Protein 4J4H (pdb70)

B-factor: mean 34.31, std 15.14, range [12.54, 104.78]

CATH classification: 3.40.50.12150 (+1 more: 3.40.50.720)

Structure (mmCIF, N/CA/C/O backbone):
data_4J4H
#
_entry.id   4J4H
#
_cell.length_a   87.250
_cell.length_b   260.980
_cell.length_c   48.600
_cell.angle_alpha   90.00
_cell.angle_beta   90.00
_cell.angle_gamma   90.00
#
_symmetry.space_group_name_H-M   'P 21 21 2'
#
loop_
_entity.id
_entity.type
_entity.pdbx_description
1 polymer PylD
2 non-polymer '1,4-DIHYDRONICOTINAMIDE ADENINE DINUCLEOTIDE'
3 non-polymer N~6~-[(2R)-3,4-dihydro-2H-pyrrol-2-ylcarbonyl]-L-lysine
4 non-polymer 'SODIUM ION'
5 non-polymer 'MAGNESIUM ION'
6 water water
#
loop_
_atom_site.group_PDB
_atom_site.id
_atom_site.type_symbol
_atom_site.label_atom_id
_atom_site.label_alt_id
_atom_site.label_comp_id
_atom_site.label_asym_id
_atom_site.label_entity_id
_atom_site.label_seq_id
_atom_site.pdbx_PDB_ins_code
_atom_site.Cartn_x
_atom_site.Cartn_y
_atom_site.Cartn_z
_atom_site.occupancy
_atom_site.B_iso_or_equiv
_atom_site.auth_seq_id
_atom_site.auth_comp_id
_atom_site.auth_asym_id
_atom_site.auth_atom_id
_atom_site.pdbx_PDB_model_num
ATOM 1 N N . MET A 1 1 ? -3.760 91.467 -11.249 1.00 40.72 1 MET A N 1
ATOM 2 C CA . MET A 1 1 ? -2.433 91.092 -10.688 1.00 41.30 1 MET A CA 1
ATOM 3 C C . MET A 1 1 ? -2.192 91.746 -9.327 1.00 40.30 1 MET A C 1
ATOM 4 O O . MET A 1 1 ? -2.364 92.958 -9.167 1.00 41.93 1 MET A O 1
ATOM 9 N N . ALA A 1 2 ? -1.797 90.928 -8.353 1.00 37.67 2 ALA A N 1
ATOM 10 C CA . ALA A 1 2 ? -1.483 91.402 -7.006 1.00 35.21 2 ALA A CA 1
ATOM 11 C C . ALA A 1 2 ? -0.297 90.621 -6.443 1.00 32.68 2 ALA A C 1
ATOM 12 O O . ALA A 1 2 ? -0.410 89.429 -6.138 1.00 36.86 2 ALA A O 1
ATOM 14 N N . LEU A 1 3 ? 0.839 91.299 -6.315 1.00 27.00 3 LEU A N 1
ATOM 15 C CA . LEU A 1 3 ? 2.085 90.646 -5.907 1.00 24.01 3 LEU A CA 1
ATOM 16 C C . LEU A 1 3 ? 2.437 90.906 -4.448 1.00 22.53 3 LEU A C 1
ATOM 17 O O . LEU A 1 3 ? 1.987 91.888 -3.852 1.00 21.20 3 LEU A O 1
ATOM 22 N N . LEU A 1 4 ? 3.251 90.016 -3.889 1.00 21.76 4 LEU A N 1
ATOM 23 C CA . LEU A 1 4 ? 3.773 90.163 -2.536 1.00 21.81 4 LEU A CA 1
ATOM 24 C C . LEU A 1 4 ? 4.587 91.437 -2.364 1.00 22.41 4 LEU A C 1
ATOM 25 O O . LEU A 1 4 ? 5.278 91.879 -3.285 1.00 21.66 4 LEU A O 1
ATOM 30 N N . THR A 1 5 ? 4.501 92.015 -1.173 1.00 23.01 5 THR A N 1
ATOM 31 C CA . THR A 1 5 ? 5.344 93.141 -0.795 1.00 24.20 5 THR A CA 1
ATOM 32 C C . THR A 1 5 ? 6.333 92.650 0.266 1.00 23.13 5 THR A C 1
ATOM 33 O O . THR A 1 5 ? 6.078 91.636 0.920 1.00 22.81 5 THR A O 1
ATOM 37 N N . PRO A 1 6 ? 7.472 93.348 0.428 1.00 22.96 6 PRO A N 1
ATOM 38 C CA . PRO A 1 6 ? 8.432 92.989 1.476 1.00 22.82 6 PRO A CA 1
ATOM 39 C C . PRO A 1 6 ? 7.817 92.918 2.876 1.00 23.72 6 PRO A C 1
ATOM 40 O O . PRO A 1 6 ? 8.216 92.065 3.671 1.00 24.43 6 PRO A O 1
ATOM 44 N N . ASP A 1 7 ? 6.851 93.792 3.158 1.00 25.25 7 ASP A N 1
ATOM 45 C CA . ASP A 1 7 ? 6.167 93.815 4.456 1.00 25.84 7 ASP A CA 1
ATOM 46 C C . ASP A 1 7 ? 5.339 92.559 4.719 1.00 23.72 7 ASP A C 1
ATOM 47 O O . ASP A 1 7 ? 5.200 92.145 5.867 1.00 23.89 7 ASP A O 1
ATOM 52 N N . ASP A 1 8 ? 4.799 91.957 3.659 1.00 22.12 8 ASP A N 1
ATOM 53 C CA . ASP A 1 8 ? 4.061 90.694 3.771 1.00 21.44 8 ASP A CA 1
ATOM 54 C C . ASP A 1 8 ? 4.927 89.576 4.331 1.00 20.28 8 ASP A C 1
ATOM 55 O O . ASP A 1 8 ? 4.419 88.653 4.964 1.00 21.18 8 ASP A O 1
ATOM 60 N N . LEU A 1 9 ? 6.233 89.677 4.100 1.00 19.74 9 LEU A N 1
ATOM 61 C CA . LEU A 1 9 ? 7.166 88.580 4.349 1.00 20.22 9 LEU A CA 1
ATOM 62 C C . LEU A 1 9 ? 8.037 88.741 5.596 1.00 21.74 9 LEU A C 1
ATOM 63 O O . LEU A 1 9 ? 8.965 87.956 5.810 1.00 23.70 9 LEU A O 1
ATOM 68 N N . ILE A 1 10 ? 7.737 89.745 6.418 1.00 22.60 10 ILE A N 1
ATOM 69 C CA . ILE A 1 10 ? 8.485 89.974 7.661 1.00 23.25 10 ILE A CA 1
ATOM 70 C C . ILE A 1 10 ? 8.283 88.800 8.621 1.00 21.76 10 ILE A C 1
ATOM 71 O O . ILE A 1 10 ? 7.163 88.299 8.765 1.00 20.79 10 ILE A O 1
ATOM 76 N N . ASN A 1 11 ? 9.379 88.372 9.255 1.00 21.84 11 ASN A N 1
ATOM 77 C CA . ASN A 1 11 ? 9.420 87.194 10.141 1.00 22.45 11 ASN A CA 1
ATOM 78 C C . ASN A 1 11 ? 8.684 85.993 9.559 1.00 20.99 11 ASN A C 1
ATOM 79 O O . ASN A 1 11 ? 7.747 85.458 10.161 1.00 20.48 11 ASN A O 1
ATOM 84 N N . ILE A 1 12 ? 9.129 85.580 8.379 1.00 20.08 12 ILE A N 1
ATOM 85 C CA . ILE A 1 12 ? 8.523 84.464 7.668 1.00 19.70 12 ILE A CA 1
ATOM 86 C C . ILE A 1 12 ? 8.525 83.165 8.487 1.00 19.24 12 ILE A C 1
ATOM 87 O O . ILE A 1 12 ? 7.568 82.393 8.425 1.00 19.12 12 ILE A O 1
ATOM 92 N N . ASN A 1 13 ? 9.579 82.945 9.273 1.00 19.24 13 ASN A N 1
ATOM 93 C CA . ASN A 1 13 ? 9.664 81.748 10.111 1.00 18.66 13 ASN A CA 1
ATOM 94 C C . ASN A 1 13 ? 8.547 81.675 11.147 1.00 17.29 13 ASN A C 1
ATOM 95 O O . ASN A 1 13 ? 7.951 80.615 11.343 1.00 16.96 13 ASN A O 1
ATOM 100 N N . MET A 1 14 ? 8.257 82.800 11.797 1.00 16.94 14 MET A N 1
ATOM 101 C CA . MET A 1 14 ? 7.148 82.850 12.746 1.00 17.89 14 MET A CA 1
ATOM 102 C C . MET A 1 14 ? 5.809 82.687 12.024 1.00 17.23 14 MET A C 1
ATOM 103 O O . MET A 1 14 ? 4.938 81.967 12.503 1.00 16.82 14 MET A O 1
ATOM 108 N N . GLN A 1 15 ? 5.657 83.325 10.863 1.00 16.11 15 GLN A N 1
ATOM 109 C CA . GLN A 1 15 ? 4.422 83.186 10.087 1.00 16.73 15 GLN A CA 1
ATOM 110 C C . GLN A 1 15 ? 4.172 81.719 9.731 1.00 16.71 15 GLN A C 1
ATOM 111 O O . GLN A 1 15 ? 3.054 81.226 9.856 1.00 17.93 15 GLN A O 1
ATOM 117 N N . LEU A 1 16 ? 5.230 81.027 9.325 1.00 17.24 16 LEU A N 1
ATOM 118 C CA . LEU A 1 16 ? 5.132 79.616 8.948 1.00 18.37 16 LEU A CA 1
ATOM 119 C C . LEU A 1 16 ? 4.831 78.716 10.150 1.00 17.72 16 LEU A C 1
ATOM 120 O O . LEU A 1 16 ? 4.000 77.804 10.061 1.00 17.56 16 LEU A O 1
ATOM 125 N N . GLN A 1 17 ? 5.507 78.976 11.268 1.00 16.96 17 GLN A N 1
ATOM 126 C CA . GLN A 1 17 ? 5.265 78.246 12.511 1.00 16.89 17 GLN A CA 1
ATOM 127 C C . GLN A 1 17 ? 3.801 78.359 12.947 1.00 17.08 17 GLN A C 1
ATOM 128 O O . GLN A 1 17 ? 3.164 77.357 13.283 1.00 18.17 17 GLN A O 1
ATOM 134 N N . LYS A 1 18 ? 3.280 79.584 12.942 1.00 17.79 18 LYS A N 1
ATOM 135 C CA . LYS A 1 18 ? 1.894 79.843 13.316 1.00 19.20 18 LYS A CA 1
ATOM 136 C C . LYS A 1 18 ? 0.917 79.153 12.363 1.00 18.21 18 LYS A C 1
ATOM 137 O O . LYS A 1 18 ? -0.082 78.587 12.804 1.00 18.08 18 LYS A O 1
ATOM 143 N N . ALA A 1 19 ? 1.219 79.193 11.066 1.00 17.73 19 ALA A N 1
ATOM 144 C CA . ALA A 1 19 ? 0.369 78.558 10.058 1.00 17.71 19 ALA A CA 1
ATOM 145 C C . ALA A 1 19 ? 0.341 77.050 10.266 1.00 17.77 19 ALA A C 1
ATOM 146 O O . ALA A 1 19 ? -0.719 76.425 10.195 1.00 18.37 19 ALA A O 1
ATOM 148 N N . ASP A 1 20 ? 1.509 76.475 10.539 1.00 17.91 20 ASP A N 1
ATOM 149 C CA . ASP A 1 20 ? 1.617 75.038 10.766 1.00 18.48 20 ASP A CA 1
ATOM 150 C C . ASP A 1 20 ? 0.818 74.612 12.003 1.00 18.32 20 ASP A C 1
ATOM 151 O O . ASP A 1 20 ? 0.111 73.605 11.965 1.00 18.32 20 ASP A O 1
ATOM 156 N N . SER A 1 21 ? 0.919 75.386 13.086 1.00 18.60 21 SER A N 1
ATOM 157 C CA . SER A 1 21 ? 0.128 75.132 14.299 1.00 19.38 21 SER A CA 1
ATOM 158 C C . SER A 1 21 ? -1.374 75.178 14.026 1.00 18.74 21 SER A C 1
ATOM 159 O O . SER A 1 21 ? -2.133 74.364 14.548 1.00 19.55 21 SER A O 1
ATOM 162 N N . ALA A 1 22 ? -1.792 76.143 13.213 1.00 18.49 22 ALA A N 1
ATOM 163 C CA . ALA A 1 22 ? -3.197 76.293 12.852 1.00 18.40 22 ALA A CA 1
ATOM 164 C C . ALA A 1 22 ? -3.679 75.110 12.007 1.00 18.57 22 ALA A C 1
ATOM 165 O O . ALA A 1 22 ? -4.763 74.576 12.251 1.00 18.60 22 ALA A O 1
ATOM 167 N N . VAL A 1 23 ? -2.860 74.697 11.036 1.00 18.05 23 VAL A N 1
ATOM 168 C CA . VAL A 1 23 ? -3.186 73.574 10.150 1.00 17.89 23 VAL A CA 1
ATOM 169 C C . VAL A 1 23 ? -3.328 72.290 10.978 1.00 18.36 23 VAL A C 1
ATOM 170 O O . VAL A 1 23 ? -4.242 71.497 10.758 1.00 18.63 23 VAL A O 1
ATOM 174 N N . GLN A 1 24 ? -2.433 72.118 11.947 1.00 19.45 24 GLN A N 1
ATOM 175 C CA . GLN A 1 24 ? -2.470 70.966 12.846 1.00 21.45 24 GLN A CA 1
ATOM 176 C C . GLN A 1 24 ? -3.723 70.960 13.729 1.00 21.76 24 GLN A C 1
ATOM 177 O O . GLN A 1 24 ? -4.352 69.915 13.904 1.00 21.45 24 GLN A O 1
ATOM 183 N N . GLU A 1 25 ? -4.084 72.123 14.270 1.00 22.72 25 GLU A N 1
ATOM 184 C CA . GLU A 1 25 ? -5.305 72.258 15.072 1.00 25.59 25 GLU A CA 1
ATOM 185 C C . GLU A 1 25 ? -6.559 71.897 14.262 1.00 24.84 25 GLU A C 1
ATOM 186 O O . GLU A 1 25 ? -7.424 71.152 14.733 1.00 23.59 25 GLU A O 1
ATOM 192 N N . VAL A 1 26 ? -6.632 72.417 13.040 1.00 22.95 26 VAL A N 1
ATOM 193 C CA . VAL A 1 26 ? -7.797 72.244 12.167 1.00 22.78 26 VAL A CA 1
ATOM 194 C C . VAL A 1 26 ? -7.917 70.831 11.586 1.00 22.12 26 VAL A C 1
ATOM 195 O O . VAL A 1 26 ? -9.008 70.257 11.563 1.00 22.48 26 VAL A O 1
ATOM 199 N N . THR A 1 27 ? -6.798 70.274 11.124 1.00 20.87 27 THR A N 1
ATOM 200 C CA . THR A 1 27 ? -6.830 69.041 10.331 1.00 19.81 27 THR A CA 1
ATOM 201 C C . THR A 1 27 ? -6.310 67.793 11.048 1.00 20.30 27 THR A C 1
ATOM 202 O O . THR A 1 27 ? -6.601 66.671 10.631 1.00 20.95 27 THR A O 1
ATOM 206 N N . GLY A 1 28 ? -5.529 67.988 12.108 1.00 21.21 28 GLY A N 1
ATOM 207 C CA . GLY A 1 28 ? -4.849 66.882 12.776 1.00 21.62 28 GLY A CA 1
ATOM 208 C C . GLY A 1 28 ? -3.515 66.528 12.136 1.00 21.88 28 GLY A C 1
ATOM 209 O O . GLY A 1 28 ? -2.824 65.624 12.602 1.00 22.99 28 GLY A O 1
ATOM 210 N N . LEU A 1 29 ? -3.157 67.239 11.067 1.00 20.84 29 LEU A N 1
ATOM 211 C CA . LEU A 1 29 ? -1.894 67.021 10.360 1.00 21.00 29 LEU A CA 1
ATOM 212 C C . LEU A 1 29 ? -1.105 68.321 10.257 1.00 20.55 29 LEU A C 1
ATOM 213 O O . LEU A 1 29 ? -1.696 69.400 10.208 1.00 21.18 29 LEU A O 1
ATOM 218 N N . ASP A 1 30 ? 0.222 68.227 10.219 1.00 19.94 30 ASP A N 1
ATOM 219 C CA . ASP A 1 30 ? 1.035 69.403 9.903 1.00 20.61 30 ASP A CA 1
ATOM 220 C C . ASP A 1 30 ? 1.087 69.598 8.382 1.00 19.39 30 ASP A C 1
ATOM 221 O O . ASP A 1 30 ? 0.550 68.773 7.636 1.00 18.52 30 ASP A O 1
ATOM 226 N N . ILE A 1 31 ? 1.716 70.680 7.927 1.00 18.13 31 ILE A N 1
ATOM 227 C CA . ILE A 1 31 ? 1.811 70.967 6.492 1.00 17.39 31 ILE A CA 1
ATOM 228 C C . ILE A 1 31 ? 2.466 69.810 5.720 1.00 17.64 31 ILE A C 1
ATOM 229 O O . ILE A 1 31 ? 2.029 69.479 4.614 1.00 17.32 31 ILE A O 1
ATOM 234 N N . LYS A 1 32 ? 3.495 69.198 6.310 1.00 18.67 32 LYS A N 1
ATOM 235 C CA . LYS A 1 32 ? 4.146 68.016 5.728 1.00 18.90 32 LYS A CA 1
ATOM 236 C C . LYS A 1 32 ? 3.159 66.866 5.547 1.00 18.39 32 LYS A C 1
ATOM 237 O O . LYS A 1 32 ? 3.174 66.191 4.519 1.00 18.44 32 LYS A O 1
ATOM 243 N N . GLY A 1 33 ? 2.315 66.650 6.557 1.00 18.17 33 GLY A N 1
ATOM 244 C CA . GLY A 1 33 ? 1.273 65.622 6.513 1.00 17.19 33 GLY A CA 1
ATOM 245 C C . GLY A 1 33 ? 0.216 65.879 5.454 1.00 16.55 33 GLY A C 1
ATOM 246 O O . GLY A 1 33 ? -0.255 64.943 4.800 1.00 16.70 33 GLY A O 1
ATOM 247 N N . ILE A 1 34 ? -0.150 67.149 5.281 1.00 16.00 34 ILE A N 1
ATOM 248 C CA . ILE A 1 34 ? -1.100 67.566 4.241 1.00 16.26 34 ILE A CA 1
ATOM 249 C C . ILE A 1 34 ? -0.513 67.293 2.858 1.00 16.25 34 ILE A C 1
ATOM 250 O O . ILE A 1 34 ? -1.198 66.773 1.972 1.00 16.36 34 ILE A O 1
ATOM 255 N N . CYS A 1 35 ? 0.757 67.642 2.683 1.00 16.26 35 CYS A N 1
ATOM 256 C CA . CYS A 1 35 ? 1.436 67.428 1.406 1.00 16.79 35 CYS A CA 1
ATOM 257 C C . CYS A 1 35 ? 1.568 65.943 1.104 1.00 17.76 35 CYS A C 1
ATOM 258 O O . CYS A 1 35 ? 1.454 65.527 -0.050 1.00 19.81 35 CYS A O 1
ATOM 261 N N . LYS A 1 36 ? 1.805 65.161 2.154 1.00 18.18 36 LYS A N 1
ATOM 262 C CA . LYS A 1 36 ? 1.849 63.702 2.072 1.00 19.55 36 LYS A CA 1
ATOM 263 C C . LYS A 1 36 ? 0.516 63.097 1.617 1.00 19.77 36 LYS A C 1
ATOM 264 O O . LYS A 1 36 ? 0.493 62.168 0.803 1.00 20.00 36 LYS A O 1
ATOM 270 N N . ALA A 1 37 ? -0.587 63.618 2.149 1.00 19.76 37 ALA A N 1
ATOM 271 C CA . ALA A 1 37 ? -1.924 63.174 1.753 1.00 20.65 37 ALA A CA 1
ATOM 272 C C . ALA A 1 37 ? -2.251 63.568 0.309 1.00 20.29 37 ALA A C 1
ATOM 273 O O . ALA A 1 37 ? -2.907 62.816 -0.410 1.00 21.49 37 ALA A O 1
ATOM 275 N N . LEU A 1 38 ? -1.774 64.736 -0.115 1.00 19.49 38 LEU A N 1
ATOM 276 C CA . LEU A 1 38 ? -2.003 65.219 -1.479 1.00 18.37 38 LEU A CA 1
ATOM 277 C C . LEU A 1 38 ? -1.155 64.511 -2.530 1.00 18.56 38 LEU A C 1
ATOM 278 O O . LEU A 1 38 ? -1.653 64.187 -3.611 1.00 19.17 38 LEU A O 1
ATOM 283 N N . TYR A 1 39 ? 0.120 64.274 -2.215 1.00 18.08 39 TYR A N 1
ATOM 284 C CA . TYR A 1 39 ? 1.091 63.846 -3.224 1.00 18.02 39 TYR A CA 1
ATOM 285 C C . TYR A 1 39 ? 1.788 62.523 -2.928 1.00 18.19 39 TYR A C 1
ATOM 286 O O . TYR A 1 39 ? 2.396 61.934 -3.820 1.00 19.47 39 TYR A O 1
ATOM 295 N N . GLY A 1 40 ? 1.711 62.069 -1.680 1.00 17.80 40 GLY A N 1
ATOM 296 C CA . GLY A 1 40 ? 2.346 60.819 -1.272 1.00 18.20 40 GLY A CA 1
ATOM 297 C C . GLY A 1 40 ? 3.841 60.954 -1.045 1.00 18.51 40 GLY A C 1
ATOM 298 O O . GLY A 1 40 ? 4.537 59.955 -0.869 1.00 20.40 40 GLY A O 1
ATOM 299 N N . THR A 1 41 ? 4.334 62.191 -1.031 1.00 17.56 41 THR A N 1
ATOM 300 C CA . THR A 1 41 ? 5.769 62.447 -0.995 1.00 17.63 41 THR A CA 1
ATOM 301 C C . THR A 1 41 ? 6.252 63.003 0.343 1.00 18.05 41 THR A C 1
ATOM 302 O O . THR A 1 41 ? 5.464 63.509 1.151 1.00 17.69 41 THR A O 1
ATOM 306 N N . PHE A 1 42 ? 7.560 62.889 0.548 1.00 19.04 42 PHE A N 1
ATOM 307 C CA . PHE A 1 42 ? 8.254 63.427 1.711 1.00 20.76 42 PHE A CA 1
ATOM 308 C C . PHE A 1 42 ? 9.621 63.926 1.253 1.00 20.62 42 PHE A C 1
ATOM 309 O O . PHE A 1 42 ? 10.156 63.437 0.257 1.00 20.01 42 PHE A O 1
ATOM 317 N N . SER A 1 43 ? 10.185 64.901 1.962 1.00 20.42 43 SER A N 1
ATOM 318 C CA . SER A 1 43 ? 11.486 65.457 1.575 1.00 21.56 43 SER A CA 1
ATOM 319 C C . SER A 1 43 ? 12.650 64.545 1.973 1.00 22.17 43 SER A C 1
ATOM 320 O O . SER A 1 43 ? 12.582 63.837 2.979 1.00 23.20 43 SER A O 1
ATOM 323 N N . SER A 1 44 ? 13.704 64.554 1.159 1.00 22.08 44 SER A N 1
ATOM 324 C CA . SER A 1 44 ? 14.935 63.818 1.457 1.00 22.05 44 SER A CA 1
ATOM 325 C C . SER A 1 44 ? 16.166 64.680 1.182 1.00 20.75 44 SER A C 1
ATOM 326 O O . SER A 1 44 ? 17.116 64.234 0.531 1.00 22.22 44 SER A O 1
ATOM 329 N N . SER A 1 45 ? 16.136 65.918 1.677 1.00 20.15 45 SER A N 1
ATOM 330 C CA . SER A 1 45 ? 17.234 66.880 1.506 1.00 20.26 45 SER A CA 1
ATOM 331 C C . SER A 1 45 ? 17.593 67.157 0.041 1.00 18.60 45 SER A C 1
ATOM 332 O O . SER A 1 45 ? 18.762 67.396 -0.283 1.00 18.16 45 SER A O 1
ATOM 335 N N . GLU A 1 46 ? 16.593 67.122 -0.840 1.00 17.86 46 GLU A N 1
ATOM 336 C CA . GLU A 1 46 ? 16.807 67.446 -2.252 1.00 17.92 46 GLU A CA 1
ATOM 337 C C . GLU A 1 46 ? 17.362 68.858 -2.366 1.00 17.79 46 GLU A C 1
ATOM 338 O O . GLU A 1 46 ? 16.968 69.749 -1.609 1.00 18.68 46 GLU A O 1
ATOM 344 N N . LYS A 1 47 ? 18.280 69.051 -3.305 1.00 17.71 47 LYS A N 1
ATOM 345 C CA . LYS A 1 47 ? 18.937 70.342 -3.464 1.00 18.41 47 LYS A CA 1
ATOM 346 C C . LYS A 1 47 ? 18.058 71.294 -4.266 1.00 18.30 47 LYS A C 1
ATOM 347 O O . LYS A 1 47 ? 17.658 70.986 -5.391 1.00 19.57 47 LYS A O 1
ATOM 353 N N . VAL A 1 48 ? 17.755 72.447 -3.672 1.00 17.31 48 VAL A N 1
ATOM 354 C CA . VAL A 1 48 ? 16.846 73.417 -4.279 1.00 15.97 48 VAL A CA 1
ATOM 355 C C . VAL A 1 48 ? 17.575 74.725 -4.563 1.00 15.99 48 VAL A C 1
ATOM 356 O O . VAL A 1 48 ? 18.059 75.383 -3.646 1.00 16.69 48 VAL A O 1
ATOM 360 N N . GLY A 1 49 ? 17.662 75.083 -5.842 1.00 15.89 49 GLY A N 1
ATOM 361 C CA . GLY A 1 49 ? 18.278 76.345 -6.248 1.00 15.25 49 GLY A CA 1
ATOM 362 C C . GLY A 1 49 ? 17.225 77.420 -6.427 1.00 15.85 49 GLY A C 1
ATOM 363 O O . GLY A 1 49 ? 16.296 77.271 -7.232 1.00 16.49 49 GLY A O 1
ATOM 364 N N . ILE A 1 50 ? 17.374 78.504 -5.671 1.00 15.56 50 ILE A N 1
ATOM 365 C CA . ILE A 1 50 ? 16.434 79.618 -5.704 1.00 14.50 50 ILE A CA 1
ATOM 366 C C . ILE A 1 50 ? 17.085 80.742 -6.496 1.00 14.10 50 ILE A C 1
ATOM 367 O O . ILE A 1 50 ? 18.152 81.227 -6.121 1.00 13.82 50 ILE A O 1
ATOM 372 N N . VAL A 1 51 ? 16.445 81.127 -7.598 1.00 14.03 51 VAL A N 1
ATOM 373 C CA . VAL A 1 51 ? 17.003 82.103 -8.538 1.00 13.75 51 VAL A CA 1
ATOM 374 C C . VAL A 1 51 ? 16.213 83.414 -8.498 1.00 14.02 51 VAL A C 1
ATOM 375 O O . VAL A 1 51 ? 15.044 83.445 -8.898 1.00 13.56 51 VAL A O 1
ATOM 379 N N . PRO A 1 52 ? 16.848 84.505 -8.024 1.00 14.79 52 PRO A N 1
ATOM 380 C CA . PRO A 1 52 ? 16.162 85.796 -8.054 1.00 15.22 52 PRO A CA 1
ATOM 381 C C . PRO A 1 52 ? 15.938 86.240 -9.498 1.00 15.49 52 PRO A C 1
ATOM 382 O O . PRO A 1 52 ? 16.764 85.948 -10.371 1.00 15.16 52 PRO A O 1
ATOM 386 N N . VAL A 1 53 ? 14.821 86.919 -9.745 1.00 15.72 53 VAL A N 1
ATOM 387 C CA . VAL A 1 53 ? 14.435 87.312 -11.102 1.00 16.86 53 VAL A CA 1
ATOM 388 C C . VAL A 1 53 ? 14.090 88.809 -11.152 1.00 17.92 53 VAL A C 1
ATOM 389 O O . VAL A 1 53 ? 13.253 89.288 -10.382 1.00 18.50 53 VAL A O 1
ATOM 393 N N . THR A 1 54 ? 14.744 89.532 -12.060 1.00 18.29 54 THR A N 1
ATOM 394 C CA . THR A 1 54 ? 14.596 90.988 -12.160 1.00 19.85 54 THR A CA 1
ATOM 395 C C . THR A 1 54 ? 13.506 91.413 -13.153 1.00 21.30 54 THR A C 1
ATOM 396 O O . THR A 1 54 ? 13.289 92.607 -13.373 1.00 22.59 54 THR A O 1
ATOM 400 N N . SER A 1 55 ? 12.832 90.429 -13.742 1.00 20.93 55 SER A N 1
ATOM 401 C CA . SER A 1 55 ? 11.774 90.653 -14.734 1.00 23.37 55 SER A CA 1
ATOM 402 C C . SER A 1 55 ? 10.605 91.486 -14.196 1.00 23.11 55 SER A C 1
ATOM 403 O O . SER A 1 55 ? 10.261 91.396 -13.022 1.00 22.27 55 SER A O 1
ATOM 406 N N . GLY A 1 56 ? 10.005 92.299 -15.065 1.00 24.16 56 GLY A N 1
ATOM 407 C CA . GLY A 1 56 ? 8.807 93.065 -14.717 1.00 24.43 56 GLY A CA 1
ATOM 408 C C . GLY A 1 56 ? 9.030 94.053 -13.587 1.00 25.06 56 GLY A C 1
ATOM 409 O O . GLY A 1 56 ? 9.902 94.915 -13.670 1.00 26.03 56 GLY A O 1
ATOM 410 N N . ASN A 1 57 ? 8.247 93.911 -12.521 1.00 25.12 57 ASN A N 1
ATOM 411 C CA . ASN A 1 57 ? 8.379 94.765 -11.343 1.00 27.44 57 ASN A CA 1
ATOM 412 C C . ASN A 1 57 ? 9.699 94.532 -10.596 1.00 26.85 57 ASN A C 1
ATOM 413 O O . ASN A 1 57 ? 10.094 95.333 -9.744 1.00 28.74 57 ASN A O 1
ATOM 418 N N . GLY A 1 58 ? 10.370 93.429 -10.925 1.00 24.04 58 GLY A N 1
ATOM 419 C CA . GLY A 1 58 ? 11.721 93.163 -10.439 1.00 22.83 58 GLY A CA 1
ATOM 420 C C . GLY A 1 58 ? 11.789 92.363 -9.154 1.00 20.39 58 GLY A C 1
ATOM 421 O O . GLY A 1 58 ? 10.794 91.788 -8.709 1.00 18.52 58 GLY A O 1
ATOM 422 N N . ILE A 1 59 ? 12.981 92.325 -8.567 1.00 20.47 59 ILE A N 1
ATOM 423 C CA . ILE A 1 59 ? 13.219 91.600 -7.319 1.00 20.34 59 ILE A CA 1
ATOM 424 C C . ILE A 1 59 ? 12.379 92.206 -6.194 1.00 20.29 59 ILE A C 1
ATOM 425 O O . ILE A 1 59 ? 12.337 93.429 -6.027 1.00 20.74 59 ILE A O 1
ATOM 430 N N . ILE A 1 60 ? 11.691 91.340 -5.455 1.00 18.85 60 ILE A N 1
ATOM 431 C CA . ILE A 1 60 ? 10.893 91.755 -4.310 1.00 19.10 60 ILE A CA 1
ATOM 432 C C . ILE A 1 60 ? 11.713 91.537 -3.045 1.00 19.34 60 ILE A C 1
ATOM 433 O O . ILE A 1 60 ? 12.198 90.434 -2.800 1.00 19.18 60 ILE A O 1
ATOM 438 N N . GLY A 1 61 ? 11.885 92.597 -2.257 1.00 19.62 61 GLY A N 1
ATOM 439 C CA . GLY A 1 61 ? 12.571 92.489 -0.969 1.00 19.61 61 GLY A CA 1
ATOM 440 C C . GLY A 1 61 ? 12.001 91.355 -0.134 1.00 19.67 61 GLY A C 1
ATOM 441 O O . GLY A 1 61 ? 10.785 91.162 -0.087 1.00 19.57 61 GLY A O 1
ATOM 442 N N . ASN A 1 62 ? 12.886 90.592 0.505 1.00 20.42 62 ASN A N 1
ATOM 443 C CA . ASN A 1 62 ? 12.508 89.444 1.348 1.00 19.68 62 ASN A CA 1
ATOM 444 C C . ASN A 1 62 ? 12.061 88.175 0.608 1.00 18.72 62 ASN A C 1
ATOM 445 O O . ASN A 1 62 ? 11.921 87.129 1.240 1.00 17.87 62 ASN A O 1
ATOM 450 N N . PHE A 1 63 ? 11.843 88.252 -0.709 1.00 17.67 63 PHE A N 1
ATOM 451 C CA . PHE A 1 63 ? 11.285 87.109 -1.451 1.00 16.78 63 PHE A CA 1
ATOM 452 C C . PHE A 1 63 ? 12.203 85.882 -1.461 1.00 15.92 63 PHE A C 1
ATOM 453 O O . PHE A 1 63 ? 11.818 84.830 -0.956 1.00 16.24 63 PHE A O 1
ATOM 461 N N . SER A 1 64 ? 13.405 86.015 -2.017 1.00 15.55 64 SER A N 1
ATOM 462 C CA . SER A 1 64 ? 14.341 84.883 -2.068 1.00 16.14 64 SER A CA 1
ATOM 463 C C . SER A 1 64 ? 14.763 84.416 -0.673 1.00 16.25 64 SER A C 1
ATOM 464 O O . SER A 1 64 ? 14.910 83.217 -0.440 1.00 16.67 64 SER A O 1
ATOM 467 N N . ALA A 1 65 ? 14.959 85.363 0.244 1.00 16.02 65 ALA A N 1
ATOM 468 C CA . ALA A 1 65 ? 15.295 85.030 1.632 1.00 16.15 65 ALA A CA 1
ATOM 469 C C . ALA A 1 65 ? 14.172 84.228 2.305 1.00 15.83 65 ALA A C 1
ATOM 470 O O . ALA A 1 65 ? 14.436 83.303 3.070 1.00 16.22 65 ALA A O 1
ATOM 472 N N . SER A 1 66 ? 12.923 84.579 2.006 1.00 16.05 66 SER A N 1
ATOM 473 C CA . SER A 1 66 ? 11.779 83.839 2.529 1.00 15.85 66 SER A CA 1
ATOM 474 C C . SER A 1 66 ? 11.725 82.435 1.942 1.00 15.41 66 SER A C 1
ATOM 475 O O . SER A 1 66 ? 11.502 81.476 2.674 1.00 14.90 66 SER A O 1
ATOM 478 N N . LEU A 1 67 ? 11.944 82.315 0.629 1.00 15.21 67 LEU A N 1
ATOM 479 C CA . LEU A 1 67 ? 11.994 80.995 -0.011 1.00 14.11 67 LEU A CA 1
ATOM 480 C C . LEU A 1 67 ? 13.122 80.143 0.569 1.00 14.08 67 LEU A C 1
ATOM 481 O O . LEU A 1 67 ? 12.971 78.932 0.741 1.00 14.86 67 LEU A O 1
ATOM 486 N N . HIS A 1 68 ? 14.245 80.794 0.867 1.00 14.33 68 HIS A N 1
ATOM 487 C CA . HIS A 1 68 ? 15.394 80.149 1.493 1.00 14.72 68 HIS A CA 1
ATOM 488 C C . HIS A 1 68 ? 14.969 79.538 2.833 1.00 14.90 68 HIS A C 1
ATOM 489 O O . HIS A 1 68 ? 15.238 78.363 3.100 1.00 15.13 68 HIS A O 1
ATOM 496 N N . ALA A 1 69 ? 14.283 80.335 3.653 1.00 15.23 69 ALA A N 1
ATOM 497 C CA . ALA A 1 69 ? 13.785 79.891 4.958 1.00 16.01 69 ALA A CA 1
ATOM 498 C C . ALA A 1 69 ? 12.728 78.788 4.846 1.00 15.74 69 ALA A C 1
ATOM 499 O O . ALA A 1 69 ? 12.787 77.795 5.578 1.00 16.05 69 ALA A O 1
ATOM 501 N N . ILE A 1 70 ? 11.776 78.964 3.925 1.00 15.84 70 ILE A N 1
ATOM 502 C CA . ILE A 1 70 ? 10.669 78.013 3.732 1.00 15.47 70 ILE A CA 1
ATOM 503 C C . ILE A 1 70 ? 11.196 76.631 3.341 1.00 15.12 70 ILE A C 1
ATOM 504 O O . ILE A 1 70 ? 10.794 75.619 3.918 1.00 14.77 70 ILE A O 1
ATOM 509 N N . THR A 1 71 ? 12.105 76.600 2.370 1.00 15.52 71 THR A N 1
ATOM 510 C CA . THR A 1 71 ? 12.679 75.340 1.895 1.00 15.75 71 THR A CA 1
ATOM 511 C C . THR A 1 71 ? 13.490 74.622 2.984 1.00 15.85 71 THR A C 1
ATOM 512 O O . THR A 1 71 ? 13.397 73.398 3.117 1.00 16.08 71 THR A O 1
ATOM 516 N N . GLN A 1 72 ? 14.263 75.378 3.769 1.00 16.15 72 GLN A N 1
ATOM 517 C 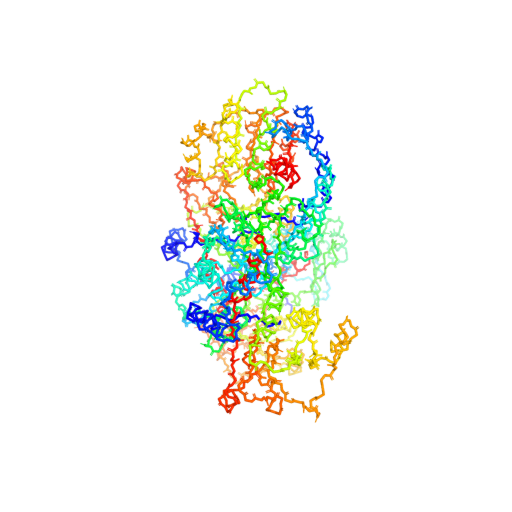CA . GLN A 1 72 ? 15.017 74.801 4.890 1.00 16.85 72 GLN A CA 1
ATOM 518 C C . GLN A 1 72 ? 14.060 74.215 5.928 1.00 16.44 72 GLN A C 1
ATOM 519 O O . GLN A 1 72 ? 14.299 73.127 6.451 1.00 17.43 72 GLN A O 1
ATOM 525 N N . TYR A 1 73 ? 12.972 74.937 6.203 1.00 16.00 73 TYR A N 1
ATOM 526 C CA . TYR A 1 73 ? 11.930 74.496 7.143 1.00 16.93 73 TYR A CA 1
ATOM 527 C C . TYR A 1 73 ? 11.385 73.110 6.798 1.00 17.34 73 TYR A C 1
ATOM 528 O O . TYR A 1 73 ? 11.181 72.288 7.690 1.00 18.38 73 TYR A O 1
ATOM 537 N N . PHE A 1 74 ? 11.167 72.851 5.507 1.00 17.16 74 PHE A N 1
ATOM 538 C CA . PHE A 1 74 ? 10.615 71.563 5.068 1.00 17.33 74 PHE A CA 1
ATOM 539 C C . PHE A 1 74 ? 11.654 70.472 4.787 1.00 18.38 74 PHE A C 1
ATOM 540 O O . PHE A 1 74 ? 11.314 69.383 4.313 1.00 19.60 74 PHE A O 1
ATOM 548 N N . GLY A 1 75 ? 12.913 70.766 5.102 1.00 18.41 75 GLY A N 1
ATOM 549 C CA . GLY A 1 75 ? 13.984 69.779 5.052 1.00 19.57 75 GLY A CA 1
ATOM 550 C C . GLY A 1 75 ? 14.778 69.725 3.758 1.00 20.18 75 GLY A C 1
ATOM 551 O O . GLY A 1 75 ? 15.504 68.764 3.527 1.00 20.79 75 GLY A O 1
ATOM 552 N N . PHE A 1 76 ? 14.648 70.749 2.917 1.00 19.07 76 PHE A N 1
ATOM 553 C CA . PHE A 1 76 ? 15.381 70.794 1.651 1.00 18.60 76 PHE A CA 1
ATOM 554 C C . PHE A 1 76 ? 16.750 71.445 1.809 1.00 19.33 76 PHE A C 1
ATOM 555 O O . PHE A 1 76 ? 16.941 72.310 2.667 1.00 19.16 76 PHE A O 1
ATOM 563 N N . ASP A 1 77 ? 17.696 71.014 0.977 1.00 18.93 77 ASP A N 1
ATOM 564 C CA . ASP A 1 77 ? 19.040 71.579 0.953 1.00 20.36 77 ASP A CA 1
ATOM 565 C C . ASP A 1 77 ? 19.031 72.729 -0.053 1.00 20.98 77 ASP A C 1
ATOM 566 O O . ASP A 1 77 ? 19.446 72.583 -1.205 1.00 21.63 77 ASP A O 1
ATOM 571 N N . SER A 1 78 ? 18.527 73.876 0.385 1.00 19.19 78 SER A N 1
ATOM 572 C CA . SER A 1 78 ? 18.321 74.989 -0.533 1.00 18.08 78 SER A CA 1
ATOM 573 C C . SER A 1 78 ? 19.442 76.013 -0.485 1.00 17.57 78 SER A C 1
ATOM 574 O O . SER A 1 78 ? 20.188 76.093 0.496 1.00 18.64 78 SER A O 1
ATOM 577 N N . PHE A 1 79 ? 19.546 76.785 -1.562 1.00 16.03 79 PHE A N 1
ATOM 578 C CA . PHE A 1 79 ? 20.486 77.900 -1.652 1.00 16.15 79 PHE A CA 1
ATOM 579 C C . PHE A 1 79 ? 19.931 78.948 -2.609 1.00 16.15 79 PHE A C 1
ATOM 580 O O . PHE A 1 79 ? 19.110 78.634 -3.472 1.00 15.77 79 PHE A O 1
ATOM 588 N N . VAL A 1 80 ? 20.367 80.194 -2.432 1.00 15.84 80 VAL A N 1
ATOM 589 C CA . VAL A 1 80 ? 19.975 81.294 -3.307 1.00 14.96 80 VAL A CA 1
ATOM 590 C C . VAL A 1 80 ? 21.186 81.695 -4.143 1.00 14.81 80 VAL A C 1
ATOM 591 O O . VAL A 1 80 ? 22.285 81.846 -3.615 1.00 15.71 80 VAL A O 1
ATOM 595 N N . THR A 1 81 ? 20.991 81.841 -5.452 1.00 14.66 81 THR A N 1
ATOM 596 C CA . THR A 1 81 ? 22.098 82.190 -6.341 1.00 15.38 81 THR A CA 1
ATOM 597 C C . THR A 1 81 ? 22.501 83.657 -6.175 1.00 16.36 81 THR A C 1
ATOM 598 O O . THR A 1 81 ? 21.660 84.498 -5.866 1.00 16.70 81 THR A O 1
ATOM 602 N N . ASP A 1 82 ? 23.792 83.934 -6.353 1.00 18.39 82 ASP A N 1
ATOM 603 C CA . ASP A 1 82 ? 24.327 85.302 -6.366 1.00 20.91 82 ASP A CA 1
ATOM 604 C C . ASP A 1 82 ? 23.761 86.110 -7.522 1.00 20.41 82 ASP A C 1
ATOM 605 O O . ASP A 1 82 ? 23.288 87.233 -7.343 1.00 21.31 82 ASP A O 1
ATOM 610 N N . MET A 1 83 ? 23.828 85.524 -8.712 1.00 19.97 83 MET A N 1
ATOM 611 C CA . MET A 1 83 ? 23.351 86.169 -9.924 1.00 19.38 83 MET A CA 1
ATOM 612 C C . MET A 1 83 ? 21.850 85.957 -10.100 1.00 17.71 83 MET A C 1
ATOM 613 O O . MET A 1 83 ? 21.313 84.927 -9.683 1.00 18.17 83 MET A O 1
ATOM 618 N N . PRO A 1 84 ? 21.164 86.937 -10.711 1.00 17.18 84 PRO A N 1
ATOM 619 C CA . PRO A 1 84 ? 19.758 86.745 -11.035 1.00 16.75 84 PRO A CA 1
ATOM 620 C C . PRO A 1 84 ? 19.549 86.172 -12.444 1.00 15.97 84 PRO A C 1
ATOM 621 O O . PRO A 1 84 ? 20.512 86.008 -13.202 1.00 16.41 84 PRO A O 1
ATOM 625 N N . ASP A 1 85 ? 18.294 85.869 -12.769 1.00 15.79 85 ASP A N 1
ATOM 626 C CA . ASP A 1 85 ? 17.855 85.596 -14.143 1.00 16.11 85 ASP A CA 1
ATOM 627 C C . ASP A 1 85 ? 18.550 84.388 -14.775 1.00 15.52 85 ASP A C 1
ATOM 628 O O . ASP A 1 85 ? 18.698 83.361 -14.116 1.00 15.85 85 ASP A O 1
ATOM 633 N N . VAL A 1 86 ? 18.966 84.508 -16.036 1.00 15.63 86 VAL A N 1
ATOM 634 C CA . VAL A 1 86 ? 19.614 83.400 -16.757 1.00 14.93 86 VAL A CA 1
ATOM 635 C C . VAL A 1 86 ? 20.972 83.029 -16.140 1.00 15.02 86 VAL A C 1
ATOM 636 O O . VAL A 1 86 ? 21.277 81.848 -15.955 1.00 14.86 86 VAL A O 1
ATOM 640 N N . SER A 1 87 ? 21.772 84.039 -15.806 1.00 15.19 87 SER A N 1
ATOM 641 C CA . SER A 1 87 ? 23.044 83.827 -15.109 1.00 16.14 87 SER A CA 1
ATOM 642 C C . SER A 1 87 ? 22.849 83.053 -13.797 1.00 15.93 87 SER A C 1
ATOM 643 O O . SER A 1 87 ? 23.625 82.148 -13.476 1.00 16.46 87 SER A O 1
ATOM 646 N N . GLY A 1 88 ? 21.798 83.407 -13.058 1.00 15.95 88 GLY A N 1
ATOM 647 C CA . GLY A 1 88 ? 21.437 82.720 -11.820 1.00 16.28 88 GLY A CA 1
ATOM 648 C C . GLY A 1 88 ? 20.976 81.295 -12.058 1.00 16.08 88 GLY A C 1
ATOM 649 O O . GLY A 1 88 ? 21.352 80.384 -11.322 1.00 15.98 88 GLY A O 1
ATOM 650 N N . TYR A 1 89 ? 20.162 81.100 -13.093 1.00 16.12 89 TYR A N 1
ATOM 651 C CA . TYR A 1 89 ? 19.741 79.755 -13.495 1.00 15.53 89 TYR A CA 1
ATOM 652 C C . TYR A 1 89 ? 20.955 78.862 -13.778 1.00 15.30 89 TYR A C 1
ATOM 653 O O . TYR A 1 89 ? 21.027 77.726 -13.302 1.00 15.52 89 TYR A O 1
ATOM 662 N N . TYR A 1 90 ? 21.896 79.381 -14.560 1.00 15.36 90 TYR A N 1
ATOM 663 C CA . TYR A 1 90 ? 23.141 78.677 -14.865 1.00 15.19 90 TYR A CA 1
ATOM 664 C C . TYR A 1 90 ? 23.870 78.319 -13.567 1.00 14.82 90 TYR A C 1
ATOM 665 O O . TYR A 1 90 ? 24.284 77.175 -13.368 1.00 14.38 90 TYR A O 1
ATOM 674 N N . GLU A 1 91 ? 24.001 79.307 -12.688 1.00 15.02 91 GLU A N 1
ATOM 675 C CA . GLU A 1 91 ? 24.663 79.138 -11.398 1.00 16.17 91 GLU A CA 1
ATOM 676 C C . GLU A 1 91 ? 24.015 78.009 -10.589 1.00 15.82 91 GLU A C 1
ATOM 677 O O . GLU A 1 91 ? 24.713 77.154 -10.039 1.00 16.11 91 GLU A O 1
ATOM 683 N N . ALA A 1 92 ? 22.683 78.005 -10.543 1.00 15.33 92 ALA A N 1
ATOM 684 C CA . ALA A 1 92 ? 21.925 76.997 -9.808 1.00 14.64 92 ALA A CA 1
ATOM 685 C C . ALA A 1 92 ? 22.196 75.591 -10.337 1.00 14.99 92 ALA A C 1
ATOM 686 O O . ALA A 1 92 ? 22.475 74.681 -9.559 1.00 14.77 92 ALA A O 1
ATOM 688 N N . VAL A 1 93 ? 22.117 75.420 -11.657 1.00 15.32 93 VAL A N 1
ATOM 689 C CA . VAL A 1 93 ? 22.344 74.106 -12.269 1.00 16.47 93 VAL A CA 1
ATOM 690 C C . VAL A 1 93 ? 23.794 73.644 -12.073 1.00 17.74 93 VAL A C 1
ATOM 691 O O . VAL A 1 93 ? 24.040 72.489 -11.710 1.00 19.26 93 VAL A O 1
ATOM 695 N N . GLN A 1 94 ? 24.745 74.552 -12.285 1.00 19.13 94 GLN A N 1
ATOM 696 C CA . GLN A 1 94 ? 26.163 74.252 -12.097 1.00 21.47 94 GLN A CA 1
ATOM 697 C C . GLN A 1 94 ? 26.474 73.857 -10.648 1.00 21.72 94 GLN A C 1
ATOM 698 O O . GLN A 1 94 ? 27.350 73.023 -10.402 1.00 22.13 94 GLN A O 1
ATOM 704 N N . ASN A 1 95 ? 25.752 74.455 -9.701 1.00 21.37 95 ASN A N 1
ATOM 705 C CA . ASN A 1 95 ? 25.951 74.161 -8.279 1.00 24.01 95 ASN A CA 1
ATOM 706 C C . ASN A 1 95 ? 25.128 72.975 -7.774 1.00 24.22 95 ASN A C 1
ATOM 707 O O . ASN A 1 95 ? 25.036 72.739 -6.566 1.00 26.48 95 ASN A O 1
ATOM 712 N N . GLY A 1 96 ? 24.538 72.229 -8.706 1.00 21.30 96 GLY A N 1
ATOM 713 C CA . GLY A 1 96 ? 23.913 70.950 -8.393 1.00 20.93 96 GLY A CA 1
ATOM 714 C C . GLY A 1 96 ? 22.460 70.963 -7.961 1.00 19.70 96 GLY A C 1
ATOM 715 O O . GLY A 1 96 ? 21.975 69.976 -7.408 1.00 19.46 96 GLY A O 1
ATOM 716 N N . ALA A 1 97 ? 21.754 72.066 -8.207 1.00 18.81 97 ALA A N 1
ATOM 717 C CA . ALA A 1 97 ? 20.320 72.112 -7.921 1.00 19.03 97 ALA A CA 1
ATOM 718 C C . ALA A 1 97 ? 19.596 70.946 -8.596 1.00 19.28 97 ALA A C 1
ATOM 719 O O . ALA A 1 97 ? 19.839 70.648 -9.768 1.00 19.64 97 ALA A O 1
ATOM 721 N N . GLU A 1 98 ? 18.738 70.272 -7.837 1.00 20.31 98 GLU A N 1
ATOM 722 C CA . GLU A 1 98 ? 17.863 69.238 -8.388 1.00 20.46 98 GLU A CA 1
ATOM 723 C C . GLU A 1 98 ? 16.520 69.854 -8.740 1.00 18.86 98 GLU A C 1
ATOM 724 O O . GLU A 1 98 ? 15.869 69.438 -9.694 1.00 18.31 98 GLU A O 1
ATOM 730 N N . ILE A 1 99 ? 16.107 70.837 -7.941 1.00 17.14 99 ILE A N 1
ATOM 731 C CA . ILE A 1 99 ? 14.867 71.569 -8.173 1.00 16.00 99 ILE A CA 1
ATOM 732 C C . ILE A 1 99 ? 15.205 73.052 -8.334 1.00 15.82 99 ILE A C 1
ATOM 733 O O . ILE A 1 99 ? 15.976 73.597 -7.549 1.00 15.44 99 ILE A O 1
ATOM 738 N N . ILE A 1 100 ? 14.639 73.679 -9.362 1.00 15.55 100 ILE A N 1
ATOM 739 C CA . ILE A 1 100 ? 14.770 75.118 -9.573 1.00 15.67 100 ILE A CA 1
ATOM 740 C C . ILE A 1 100 ? 13.496 75.801 -9.106 1.00 14.91 100 ILE A C 1
ATOM 741 O O . ILE A 1 100 ? 12.398 75.418 -9.503 1.00 14.78 100 ILE A O 1
ATOM 746 N N . LEU A 1 101 ? 13.657 76.819 -8.267 1.00 14.76 101 LEU A N 1
ATOM 747 C CA . LEU A 1 101 ? 12.541 77.585 -7.744 1.00 14.70 101 LEU A CA 1
ATOM 748 C C . LEU A 1 101 ? 12.779 79.027 -8.164 1.00 14.76 101 LEU A C 1
ATOM 749 O O . LEU A 1 101 ? 13.817 79.609 -7.833 1.00 15.55 101 LEU A O 1
ATOM 754 N N . MET A 1 102 ? 11.848 79.586 -8.933 1.00 14.36 102 MET A N 1
ATOM 755 C CA . MET A 1 102 ? 11.979 80.961 -9.436 1.00 14.42 102 MET A CA 1
ATOM 756 C C . MET A 1 102 ? 10.633 81.538 -9.869 1.00 14.36 102 MET A C 1
ATOM 757 O O . MET A 1 102 ? 9.711 80.791 -10.202 1.00 14.59 102 MET A O 1
ATOM 762 N N . ALA A 1 103 ? 10.533 82.866 -9.876 1.00 14.27 103 ALA A N 1
ATOM 763 C CA . ALA A 1 103 ? 9.274 83.545 -10.162 1.00 14.74 103 ALA A CA 1
ATOM 764 C C . ALA A 1 103 ? 9.473 84.848 -10.913 1.00 15.30 103 ALA A C 1
ATOM 765 O O . ALA A 1 103 ? 10.360 85.620 -10.576 1.00 15.99 103 ALA A O 1
ATOM 767 N N . ASP A 1 104 ? 8.650 85.076 -11.935 1.00 16.15 104 ASP A N 1
ATOM 768 C CA . ASP A 1 104 ? 8.450 86.426 -12.458 1.00 17.22 104 ASP A CA 1
ATOM 769 C C . ASP A 1 104 ? 7.081 86.927 -11.981 1.00 18.04 104 ASP A C 1
ATOM 770 O O . ASP A 1 104 ? 6.492 86.318 -11.087 1.00 18.35 104 ASP A O 1
ATOM 775 N N . ASP A 1 105 ? 6.589 88.031 -12.537 1.00 19.25 105 ASP A N 1
ATOM 776 C CA . ASP A 1 105 ? 5.325 88.622 -12.073 1.00 20.48 105 ASP A CA 1
ATOM 777 C C . ASP A 1 105 ? 4.097 87.753 -12.362 1.00 20.09 105 ASP A C 1
ATOM 778 O O . ASP A 1 105 ? 3.066 87.887 -11.697 1.00 20.72 105 ASP A O 1
ATOM 783 N N . ARG A 1 106 ? 4.218 86.849 -13.332 1.00 19.10 106 ARG A N 1
ATOM 784 C CA . ARG A 1 106 ? 3.085 86.053 -13.804 1.00 19.73 106 ARG A CA 1
ATOM 785 C C . ARG A 1 106 ? 3.144 84.571 -13.440 1.00 18.15 106 ARG A C 1
ATOM 786 O O . ARG A 1 106 ? 2.107 83.908 -13.379 1.00 20.17 106 ARG A O 1
ATOM 794 N N . THR A 1 107 ? 4.346 84.057 -13.201 1.00 16.40 107 THR A N 1
ATOM 795 C CA . THR A 1 107 ? 4.547 82.626 -12.956 1.00 15.71 107 THR A CA 1
ATOM 796 C C . THR A 1 107 ? 5.603 82.386 -11.887 1.00 15.22 107 THR A C 1
ATOM 797 O O . THR A 1 107 ? 6.718 82.891 -11.977 1.00 14.91 107 THR A O 1
ATOM 801 N N . PHE A 1 108 ? 5.229 81.599 -10.884 1.00 15.38 108 PHE A N 1
ATOM 802 C CA . PHE A 1 108 ? 6.142 81.144 -9.847 1.00 14.58 108 PHE A CA 1
ATOM 803 C C . PHE A 1 108 ? 6.162 79.626 -9.978 1.00 14.63 108 PHE A C 1
ATOM 804 O O . PHE A 1 108 ? 5.134 78.964 -9.813 1.00 14.42 108 PHE A O 1
ATOM 812 N N . LEU A 1 109 ? 7.329 79.087 -10.327 1.00 14.70 109 LEU A N 1
ATOM 813 C CA . LEU A 1 109 ? 7.440 77.670 -10.648 1.00 14.39 109 LEU A CA 1
ATOM 814 C C . LEU A 1 109 ? 8.470 76.927 -9.807 1.00 14.43 109 LEU A C 1
ATOM 815 O O . LEU A 1 109 ? 9.387 77.525 -9.231 1.00 14.37 109 LEU A O 1
ATOM 820 N N . ALA A 1 110 ? 8.277 75.612 -9.731 1.00 14.16 110 ALA A N 1
ATOM 821 C CA . ALA A 1 110 ? 9.267 74.688 -9.216 1.00 14.69 110 ALA A CA 1
ATOM 822 C C . ALA A 1 110 ? 9.485 73.632 -10.295 1.00 15.11 110 ALA A C 1
ATOM 823 O O . ALA A 1 110 ? 8.533 72.987 -10.736 1.00 15.69 110 ALA A O 1
ATOM 825 N N . HIS A 1 111 ? 10.727 73.478 -10.742 1.00 15.54 111 HIS A N 1
ATOM 826 C CA . HIS A 1 111 ? 11.049 72.485 -11.762 1.00 15.58 111 HIS A CA 1
ATOM 827 C C . HIS A 1 111 ? 12.043 71.460 -11.231 1.00 15.34 111 HIS A C 1
ATOM 828 O O . HIS A 1 111 ? 13.188 71.794 -10.927 1.00 14.31 111 HIS A O 1
ATOM 835 N N . ASN A 1 112 ? 11.593 70.210 -11.121 1.00 15.59 112 ASN A N 1
ATOM 836 C CA . ASN A 1 112 ? 12.462 69.114 -10.702 1.00 16.64 112 ASN A CA 1
ATOM 837 C C . ASN A 1 112 ? 13.189 68.591 -11.933 1.00 17.01 112 ASN A C 1
ATOM 838 O O . ASN A 1 112 ? 12.572 68.018 -12.833 1.00 17.61 112 ASN A O 1
ATOM 843 N N . LEU A 1 113 ? 14.499 68.819 -11.974 1.00 17.55 113 LEU A N 1
ATOM 844 C CA . LEU A 1 113 ? 15.323 68.453 -13.126 1.00 19.12 113 LEU A CA 1
ATOM 845 C C . LEU A 1 113 ? 15.587 66.952 -13.184 1.00 20.55 113 LEU A C 1
ATOM 846 O O . LEU A 1 113 ? 15.945 66.416 -14.236 1.00 22.59 113 LEU A O 1
ATOM 851 N N . LYS A 1 114 ? 15.403 66.281 -12.052 1.00 20.21 114 LYS A N 1
ATOM 852 C CA . LYS A 1 114 ? 15.686 64.855 -11.949 1.00 22.13 114 LYS A CA 1
ATOM 853 C C . LYS A 1 114 ? 14.557 64.005 -12.533 1.00 21.49 114 LYS A C 1
ATOM 854 O O . LYS A 1 114 ? 14.813 62.992 -13.180 1.00 23.48 114 LYS A O 1
ATOM 860 N N . ASN A 1 115 ? 13.311 64.413 -12.307 1.00 19.36 115 ASN A N 1
ATOM 861 C CA . ASN A 1 115 ? 12.169 63.638 -12.795 1.00 19.68 115 ASN A CA 1
ATOM 862 C C . ASN A 1 115 ? 11.297 64.388 -13.806 1.00 18.61 115 ASN A C 1
ATOM 863 O O . ASN A 1 115 ? 10.318 63.844 -14.311 1.00 19.66 115 ASN A O 1
ATOM 868 N N . GLY A 1 116 ? 11.642 65.644 -14.074 1.00 18.37 116 GLY A N 1
ATOM 869 C CA . GLY A 1 116 ? 10.929 66.445 -15.069 1.00 18.66 116 GLY A CA 1
ATOM 870 C C . GLY A 1 116 ? 9.594 67.038 -14.641 1.00 17.53 116 GLY A C 1
ATOM 871 O O . GLY A 1 116 ? 8.922 67.686 -15.442 1.00 17.69 116 GLY A O 1
ATOM 872 N N . LYS A 1 117 ? 9.198 66.822 -13.388 1.00 16.52 117 LYS A N 1
ATOM 873 C CA . LYS A 1 117 ? 7.939 67.380 -12.896 1.00 17.18 117 LYS A CA 1
ATOM 874 C C . LYS A 1 117 ? 8.082 68.885 -12.673 1.00 16.06 117 LYS A C 1
ATOM 875 O O . LYS A 1 117 ? 9.119 69.350 -12.205 1.00 16.36 117 LYS A O 1
ATOM 881 N N . MET A 1 118 ? 7.045 69.637 -13.023 1.00 15.33 118 MET A N 1
ATOM 882 C CA . MET A 1 118 ? 7.063 71.088 -12.855 1.00 15.95 118 MET A CA 1
ATOM 883 C C . MET A 1 118 ? 5.740 71.556 -12.255 1.00 16.38 118 MET A C 1
ATOM 884 O O . MET A 1 118 ? 4.665 71.116 -12.672 1.00 17.37 118 MET A O 1
ATOM 889 N N . ALA A 1 119 ? 5.827 72.448 -11.272 1.00 15.85 119 ALA A N 1
ATOM 890 C CA . ALA A 1 119 ? 4.657 72.950 -10.565 1.00 15.45 119 ALA A CA 1
ATOM 891 C C . ALA A 1 119 ? 4.465 74.433 -10.821 1.00 14.93 119 ALA A C 1
ATOM 892 O O . ALA A 1 119 ? 5.434 75.168 -10.970 1.00 14.77 119 ALA A O 1
ATOM 894 N N . ASN A 1 120 ? 3.207 74.855 -10.878 1.00 15.17 120 ASN A N 1
ATOM 895 C CA . ASN A 1 120 ? 2.856 76.268 -10.917 1.00 14.96 120 ASN A CA 1
ATOM 896 C C . ASN A 1 120 ? 2.232 76.666 -9.578 1.00 15.06 120 ASN A C 1
ATOM 897 O O . ASN A 1 120 ? 1.344 75.978 -9.074 1.00 14.93 120 ASN A O 1
ATOM 902 N N . ASN A 1 121 ? 2.702 77.777 -9.011 1.00 15.07 121 ASN A N 1
ATOM 903 C CA . ASN A 1 121 ? 2.251 78.244 -7.695 1.00 15.04 121 ASN A CA 1
ATOM 904 C C . ASN A 1 121 ? 0.741 78.406 -7.557 1.00 15.77 121 ASN A C 1
ATOM 905 O O . ASN A 1 121 ? 0.181 78.151 -6.489 1.00 16.21 121 ASN A O 1
ATOM 910 N N . GLN A 1 122 ? 0.083 78.826 -8.635 1.00 16.56 122 GLN A N 1
ATOM 911 C CA . GLN A 1 122 ? -1.344 79.142 -8.570 1.00 17.34 122 GLN A CA 1
ATOM 912 C C . GLN A 1 122 ? -2.229 77.926 -8.270 1.00 17.16 122 GLN A C 1
ATOM 913 O O . GLN A 1 122 ? -2.903 77.919 -7.236 1.00 18.05 122 GLN A O 1
ATOM 919 N N . PRO A 1 123 ? -2.205 76.885 -9.135 1.00 16.96 123 PRO A N 1
ATOM 920 C CA . PRO A 1 123 ? -2.957 75.677 -8.788 1.00 16.85 123 PRO A CA 1
ATOM 921 C C . PRO A 1 123 ? -2.454 74.991 -7.515 1.00 16.43 123 PRO A C 1
ATOM 922 O O . PRO A 1 123 ? -3.260 74.500 -6.730 1.00 16.62 123 PRO A O 1
ATOM 926 N N . CYS A 1 124 ? -1.141 74.968 -7.299 1.00 15.65 124 CYS A N 1
ATOM 927 C CA . CYS A 1 124 ? -0.599 74.348 -6.081 1.00 15.37 124 CYS A CA 1
ATOM 928 C C . CYS A 1 124 ? -1.124 74.989 -4.799 1.00 14.91 124 CYS A C 1
ATOM 929 O O . CYS A 1 124 ? -1.465 74.286 -3.856 1.00 15.22 124 CYS A O 1
ATOM 932 N N . THR A 1 125 ? -1.185 76.318 -4.782 1.00 14.49 125 THR A N 1
ATOM 933 C CA . THR A 1 125 ? -1.708 77.077 -3.647 1.00 14.68 125 THR A CA 1
ATOM 934 C C . THR A 1 125 ? -3.208 76.836 -3.458 1.00 14.58 125 THR A C 1
ATOM 935 O O . THR A 1 125 ? -3.662 76.588 -2.342 1.00 14.78 125 THR A O 1
ATOM 939 N N . GLY A 1 126 ? -3.968 76.885 -4.551 1.00 14.81 126 GLY A N 1
ATOM 940 C CA . GLY A 1 126 ? -5.416 76.653 -4.495 1.00 15.23 126 GLY A CA 1
ATOM 941 C C . GLY A 1 126 ? -5.757 75.277 -3.954 1.00 15.00 126 GLY A C 1
ATOM 942 O O . GLY A 1 126 ? -6.633 75.131 -3.098 1.00 14.58 126 GLY A O 1
ATOM 943 N N . ILE A 1 127 ? -5.043 74.275 -4.455 1.00 14.58 127 ILE A N 1
ATOM 944 C CA . ILE A 1 127 ? -5.241 72.887 -4.055 1.00 14.84 127 ILE A CA 1
ATOM 945 C C . ILE A 1 127 ? -4.954 72.685 -2.565 1.00 15.10 127 ILE A C 1
ATOM 946 O O . ILE A 1 127 ? -5.790 72.125 -1.845 1.00 15.63 127 ILE A O 1
ATOM 951 N N . ILE A 1 128 ? -3.802 73.166 -2.093 1.00 14.85 128 ILE A N 1
ATOM 952 C CA . ILE A 1 128 ? -3.425 72.922 -0.697 1.00 14.44 128 ILE A CA 1
ATOM 953 C C . ILE A 1 128 ? -4.339 73.648 0.291 1.00 15.01 128 ILE A C 1
ATOM 954 O O . ILE A 1 128 ? -4.753 73.055 1.285 1.00 15.43 128 ILE A O 1
ATOM 959 N N . TYR A 1 129 ? -4.667 74.912 0.010 1.00 14.96 129 TYR A N 1
ATOM 960 C CA . TYR A 1 129 ? -5.542 75.673 0.906 1.00 16.22 129 TYR A CA 1
ATOM 961 C C . TYR A 1 129 ? -6.962 75.102 0.922 1.00 16.07 129 TYR A C 1
ATOM 962 O O . TYR A 1 129 ? -7.610 75.078 1.969 1.00 16.90 129 TYR A O 1
ATOM 971 N N . ALA A 1 130 ? -7.430 74.626 -0.233 1.00 15.97 130 ALA A N 1
ATOM 972 C CA . ALA A 1 130 ? -8.731 73.965 -0.314 1.00 15.76 130 ALA A CA 1
ATOM 973 C C . ALA A 1 130 ? -8.702 72.625 0.414 1.00 15.82 130 ALA A C 1
ATOM 974 O O . ALA A 1 130 ? -9.667 72.270 1.091 1.00 16.58 130 ALA A O 1
ATOM 976 N N . GLU A 1 131 ? -7.594 71.896 0.274 1.00 15.51 131 GLU A N 1
ATOM 977 C CA . GLU A 1 131 ? -7.410 70.616 0.964 1.00 16.78 131 GLU A CA 1
ATOM 978 C C . GLU A 1 131 ? -7.457 70.801 2.478 1.00 17.04 131 GLU A C 1
ATOM 979 O O . GLU A 1 131 ? -8.166 70.069 3.176 1.00 17.80 131 GLU A O 1
ATOM 985 N N . ILE A 1 132 ? -6.704 71.780 2.977 1.00 17.43 132 ILE A N 1
ATOM 986 C CA . ILE A 1 132 ? -6.677 72.087 4.411 1.00 18.32 132 ILE A CA 1
ATOM 987 C C . ILE A 1 132 ? -8.078 72.427 4.933 1.00 18.91 132 ILE A C 1
ATOM 988 O O . ILE A 1 132 ? -8.494 71.918 5.980 1.00 19.73 132 ILE A O 1
ATOM 993 N N . ALA A 1 133 ? -8.802 73.268 4.194 1.00 18.56 133 ALA A N 1
ATOM 994 C CA . ALA A 1 133 ? -10.172 73.642 4.550 1.00 19.89 133 ALA A CA 1
ATOM 995 C C . ALA A 1 133 ? -11.067 72.411 4.683 1.00 19.55 133 ALA A C 1
ATOM 996 O O . ALA A 1 133 ? -11.795 72.260 5.669 1.00 19.59 133 ALA A O 1
ATOM 998 N N . SER A 1 134 ? -10.981 71.533 3.689 1.00 19.23 134 SER A N 1
ATOM 999 C CA . SER A 1 134 ? -11.825 70.343 3.593 1.00 19.82 134 SER A CA 1
ATOM 1000 C C . SER A 1 134 ? -11.552 69.304 4.680 1.00 20.27 134 SER A C 1
ATOM 1001 O O . SER A 1 134 ? -12.397 68.446 4.945 1.00 20.46 134 SER A O 1
ATOM 1004 N N . ARG A 1 135 ? -10.370 69.370 5.287 1.00 20.96 135 ARG A N 1
ATOM 1005 C CA . ARG A 1 135 ? -9.971 68.406 6.312 1.00 21.92 135 ARG A CA 1
ATOM 1006 C C . ARG A 1 135 ? -10.248 68.904 7.735 1.00 22.38 135 ARG A C 1
ATOM 1007 O O . ARG A 1 135 ? -9.776 68.313 8.713 1.00 23.39 135 ARG A O 1
ATOM 1015 N N . TYR A 1 136 ? -11.024 69.981 7.843 1.00 21.42 136 TYR A N 1
ATOM 1016 C CA . TYR A 1 136 ? -11.462 70.497 9.140 1.00 22.62 136 TYR A CA 1
ATOM 1017 C C . TYR A 1 136 ? -12.199 69.401 9.912 1.00 24.18 136 TYR A C 1
ATOM 1018 O O . TYR A 1 136 ? -13.284 68.966 9.520 1.00 24.16 136 TYR A O 1
ATOM 1027 N N . LEU A 1 137 ? -11.579 68.955 11.002 1.00 24.24 137 LEU A N 1
ATOM 1028 C CA . LEU A 1 137 ? -12.020 67.769 11.733 1.00 27.52 137 LEU A CA 1
ATOM 1029 C C . LEU A 1 137 ? -13.420 67.892 12.328 1.00 28.74 137 LEU A C 1
ATOM 1030 O O . LEU A 1 137 ? -14.153 66.906 12.404 1.00 30.38 137 LEU A O 1
ATOM 1035 N N . LYS A 1 138 ? -13.783 69.106 12.733 1.00 28.58 138 LYS A N 1
ATOM 1036 C CA . LYS A 1 138 ? -15.062 69.352 13.391 1.00 31.93 138 LYS A CA 1
ATOM 1037 C C . LYS A 1 138 ? -16.077 70.020 12.461 1.00 32.42 138 LYS A C 1
ATOM 1038 O O . LYS A 1 138 ? -16.999 70.692 12.924 1.00 34.87 138 LYS A O 1
ATOM 1044 N N . ALA A 1 139 ? -15.911 69.814 11.155 1.00 31.16 139 ALA A N 1
ATOM 1045 C CA . ALA A 1 139 ? -16.766 70.441 10.145 1.00 31.47 139 ALA A CA 1
ATOM 1046 C C . ALA A 1 139 ? -18.250 70.082 10.252 1.00 33.47 139 ALA A C 1
ATOM 1047 O O . ALA A 1 139 ? -19.104 70.968 10.179 1.00 34.89 139 ALA A O 1
ATOM 1049 N N . ASP A 1 140 ? -18.552 68.793 10.405 1.00 35.51 140 ASP A N 1
ATOM 1050 C CA . ASP A 1 140 ? -19.941 68.314 10.512 1.00 42.63 140 ASP A CA 1
ATOM 1051 C C . ASP A 1 140 ? -20.743 68.480 9.205 1.00 44.24 140 ASP A C 1
ATOM 1052 O O . ASP A 1 140 ? -21.930 68.149 9.148 1.00 44.19 140 ASP A O 1
ATOM 1057 N N . SER A 1 141 ? -20.083 68.978 8.159 1.00 42.21 141 SER A N 1
ATOM 1058 C CA . SER A 1 141 ? -20.728 69.259 6.875 1.00 39.48 141 SER A CA 1
ATOM 1059 C C . SER A 1 141 ? -19.740 69.150 5.714 1.00 37.87 141 SER A C 1
ATOM 1060 O O . SER A 1 141 ? -18.552 69.432 5.871 1.00 35.95 141 SER A O 1
ATOM 1063 N N . LYS A 1 142 ? -20.235 68.737 4.550 1.00 38.11 142 LYS A N 1
ATOM 1064 C CA . LYS A 1 142 ? -19.405 68.688 3.346 1.00 36.82 142 LYS A CA 1
ATOM 1065 C C . LYS A 1 142 ? -19.684 69.862 2.413 1.00 34.23 142 LYS A C 1
ATOM 1066 O O . LYS A 1 142 ? -19.255 69.865 1.256 1.00 34.43 142 LYS A O 1
ATOM 1072 N N . ASP A 1 143 ? -20.406 70.856 2.925 1.00 31.90 143 ASP A N 1
ATOM 1073 C CA . ASP A 1 143 ? -20.626 72.096 2.194 1.00 29.59 143 ASP A CA 1
ATOM 1074 C C . ASP A 1 143 ? -19.398 72.976 2.342 1.00 26.29 143 ASP A C 1
ATOM 1075 O O . ASP A 1 143 ? -18.907 73.191 3.453 1.00 24.42 143 ASP A O 1
ATOM 1080 N N . VAL A 1 144 ? -18.888 73.457 1.213 1.00 23.33 144 VAL A N 1
ATOM 1081 C CA . VAL A 1 144 ? -17.751 74.372 1.207 1.00 22.28 144 VAL A CA 1
ATOM 1082 C C . VAL A 1 144 ? -18.077 75.601 0.369 1.00 21.85 144 VAL A C 1
ATOM 1083 O O . VAL A 1 144 ? -18.590 75.487 -0.748 1.00 21.49 144 VAL A O 1
ATOM 1087 N N . LEU A 1 145 ? -17.791 76.771 0.928 1.00 21.40 145 LEU A N 1
ATOM 1088 C CA . LEU A 1 145 ? -17.966 78.028 0.216 1.00 22.18 145 LEU A CA 1
ATOM 1089 C C . LEU A 1 145 ? -16.617 78.500 -0.322 1.00 20.95 145 LEU A C 1
ATOM 1090 O O . LEU A 1 145 ? -15.633 78.576 0.418 1.00 20.55 145 LEU A O 1
ATOM 1095 N N . VAL A 1 146 ? -16.578 78.783 -1.620 1.00 20.29 146 VAL A N 1
ATOM 1096 C CA . VAL A 1 146 ? -15.366 79.251 -2.288 1.00 20.05 146 VAL A CA 1
ATOM 1097 C C . VAL A 1 146 ? -15.596 80.680 -2.764 1.00 19.78 146 VAL A C 1
ATOM 1098 O O . VAL A 1 146 ? -16.444 80.930 -3.622 1.00 20.25 146 VAL A O 1
ATOM 1102 N N . VAL A 1 147 ? -14.846 81.613 -2.187 1.00 19.60 147 VAL A N 1
ATOM 1103 C CA . VAL A 1 147 ? -14.962 83.020 -2.553 1.00 20.02 147 VAL A CA 1
ATOM 1104 C C . VAL A 1 147 ? -13.719 83.429 -3.331 1.00 18.90 147 VAL A C 1
ATOM 1105 O O . VAL A 1 147 ? -12.620 83.473 -2.782 1.00 19.05 147 VAL A O 1
ATOM 1109 N N . GLY A 1 148 ? -13.908 83.724 -4.614 1.00 19.00 148 GLY A N 1
ATOM 1110 C CA . GLY A 1 148 ? -12.801 84.043 -5.505 1.00 19.55 148 GLY A CA 1
ATOM 1111 C C . GLY A 1 148 ? -12.505 82.849 -6.385 1.00 19.38 148 GLY A C 1
ATOM 1112 O O . GLY A 1 148 ? -12.105 81.788 -5.895 1.00 19.73 148 GLY A O 1
ATOM 1113 N N . LEU A 1 149 ? -12.711 83.021 -7.686 1.00 18.97 149 LEU A N 1
ATOM 1114 C CA . LEU A 1 149 ? -12.597 81.911 -8.631 1.00 19.61 149 LEU A CA 1
ATOM 1115 C C . LEU A 1 149 ? -11.589 82.191 -9.751 1.00 19.09 149 LEU A C 1
ATOM 1116 O O . LEU A 1 149 ? -11.777 81.778 -10.901 1.00 18.44 149 LEU A O 1
ATOM 1121 N N . GLY A 1 150 ? -10.509 82.883 -9.391 1.00 18.59 150 GLY A N 1
ATOM 1122 C CA . GLY A 1 150 ? -9.441 83.218 -10.334 1.00 17.63 150 GLY A CA 1
ATOM 1123 C C . GLY A 1 150 ? -8.379 82.141 -10.436 1.00 15.73 150 GLY A C 1
ATOM 1124 O O . GLY A 1 150 ? -8.682 80.949 -10.344 1.00 16.53 150 GLY A O 1
ATOM 1125 N N . LYS A 1 151 ? -7.129 82.568 -10.615 1.00 14.18 151 LYS A N 1
ATOM 1126 C CA . LYS A 1 151 ? -6.005 81.650 -10.834 1.00 12.87 151 LYS A CA 1
ATOM 1127 C C . LYS A 1 151 ? -5.786 80.664 -9.694 1.00 13.27 151 LYS A C 1
ATOM 1128 O O . LYS A 1 151 ? -5.430 79.512 -9.934 1.00 14.88 151 LYS A O 1
ATOM 1134 N N . VAL A 1 152 ? -6.001 81.119 -8.463 1.00 14.65 152 VAL A N 1
ATOM 1135 C CA . VAL A 1 152 ? -5.848 80.280 -7.276 1.00 16.04 152 VAL A CA 1
ATOM 1136 C C . VAL A 1 152 ? -7.185 79.629 -6.897 1.00 16.49 152 VAL A C 1
ATOM 1137 O O . VAL A 1 152 ? -7.238 78.434 -6.592 1.00 16.14 152 VAL A O 1
ATOM 1141 N N . GLY A 1 153 ? -8.261 80.416 -6.938 1.00 17.64 153 GLY A N 1
ATOM 1142 C CA . GLY A 1 153 ? -9.597 79.951 -6.554 1.00 18.02 153 GLY A CA 1
ATOM 1143 C C . GLY A 1 153 ? -10.175 78.821 -7.394 1.00 18.44 153 GLY A C 1
ATOM 1144 O O . GLY A 1 153 ? -10.703 77.846 -6.850 1.00 19.24 153 GLY A O 1
ATOM 1145 N N . PHE A 1 154 ? -10.080 78.950 -8.716 1.00 18.46 154 PHE A N 1
ATOM 1146 C CA . PHE A 1 154 ? -10.616 77.941 -9.638 1.00 18.09 154 PHE A CA 1
ATOM 1147 C C . PHE A 1 154 ? -10.030 76.532 -9.408 1.00 17.66 154 PHE A C 1
ATOM 1148 O O . PHE A 1 154 ? -10.793 75.588 -9.222 1.00 17.74 154 PHE A O 1
ATOM 1156 N N . PRO A 1 155 ? -8.688 76.382 -9.420 1.00 17.53 155 PRO A N 1
ATOM 1157 C CA . PRO A 1 155 ? -8.140 75.042 -9.136 1.00 17.25 155 PRO A CA 1
ATOM 1158 C C . PRO A 1 155 ? -8.449 74.524 -7.730 1.00 16.92 155 PRO A C 1
ATOM 1159 O O . PRO A 1 155 ? -8.542 73.312 -7.538 1.00 16.82 155 PRO A O 1
ATOM 1163 N N . GLY A 1 156 ? -8.606 75.429 -6.762 1.00 16.79 156 GLY A N 1
ATOM 1164 C CA . GLY A 1 156 ? -9.047 75.043 -5.417 1.00 16.83 156 GLY A CA 1
ATOM 1165 C C . GLY A 1 156 ? -10.436 74.426 -5.446 1.00 17.03 156 GLY A C 1
ATOM 1166 O O . GLY A 1 156 ? -10.662 73.345 -4.890 1.00 16.04 156 GLY A O 1
ATOM 1167 N N . ALA A 1 157 ? -11.361 75.116 -6.109 1.00 17.41 157 ALA A N 1
ATOM 1168 C CA . ALA A 1 157 ? -12.732 74.638 -6.275 1.00 17.64 157 ALA A CA 1
ATOM 1169 C C . ALA A 1 157 ? -12.755 73.310 -7.036 1.00 17.48 157 ALA A C 1
ATOM 1170 O O . ALA A 1 157 ? -13.446 72.370 -6.639 1.00 17.08 157 ALA A O 1
ATOM 1172 N N . GLU A 1 158 ? -11.983 73.242 -8.119 1.00 17.27 158 GLU A N 1
ATOM 1173 C CA . GLU A 1 158 ? -11.841 72.021 -8.914 1.00 18.08 158 GLU A CA 1
ATOM 1174 C C . GLU A 1 158 ? -11.414 70.830 -8.052 1.00 17.76 158 GLU A C 1
ATOM 1175 O O . GLU A 1 158 ? -11.970 69.734 -8.177 1.00 17.57 158 GLU A O 1
ATOM 1181 N N . HIS A 1 159 ? -10.430 71.059 -7.181 1.00 17.27 159 HIS A N 1
ATOM 1182 C CA . HIS A 1 159 ? -9.926 70.029 -6.271 1.00 17.34 159 HIS A CA 1
ATOM 1183 C C . HIS A 1 159 ? -11.041 69.531 -5.351 1.00 17.54 159 HIS A C 1
ATOM 1184 O O . HIS A 1 159 ? -11.238 68.323 -5.194 1.00 18.16 159 HIS A O 1
ATOM 1191 N N . LEU A 1 160 ? -11.779 70.473 -4.766 1.00 17.31 160 LEU A N 1
ATOM 1192 C CA . LEU A 1 160 ? -12.853 70.156 -3.828 1.00 17.17 160 LEU A CA 1
ATOM 1193 C C . LEU A 1 160 ? -13.985 69.373 -4.499 1.00 17.65 160 LEU A C 1
ATOM 1194 O O . LEU A 1 160 ? -14.561 68.466 -3.891 1.00 18.35 160 LEU A O 1
ATOM 1199 N N . VAL A 1 161 ? -14.289 69.711 -5.752 1.00 17.26 161 VAL A N 1
ATOM 1200 C CA . VAL A 1 161 ? -15.271 68.950 -6.528 1.00 18.10 161 VAL A CA 1
ATOM 1201 C C . VAL A 1 161 ? -14.776 67.518 -6.750 1.00 18.06 161 VAL A C 1
ATOM 1202 O O . VAL A 1 161 ? -15.541 66.562 -6.591 1.00 18.13 161 VAL A O 1
ATOM 1206 N N . GLN A 1 162 ? -13.495 67.375 -7.092 1.00 17.76 162 GLN A N 1
ATOM 1207 C CA . GLN A 1 162 ? -12.903 66.051 -7.297 1.00 18.28 162 GLN A CA 1
ATOM 1208 C C . GLN A 1 162 ? -12.883 65.232 -6.008 1.00 17.99 162 GLN A C 1
ATOM 1209 O O . GLN A 1 162 ? -13.047 64.014 -6.044 1.00 19.17 162 GLN A O 1
ATOM 1215 N N . LYS A 1 163 ? -12.696 65.908 -4.877 1.00 18.04 163 LYS A N 1
ATOM 1216 C CA . LYS A 1 163 ? -12.692 65.252 -3.562 1.00 19.38 163 LYS A CA 1
ATOM 1217 C C . LYS A 1 163 ? -14.105 64.972 -3.028 1.00 20.92 163 LYS A C 1
ATOM 1218 O O . LYS A 1 163 ? -14.266 64.534 -1.887 1.00 22.69 163 LYS A O 1
ATOM 1224 N N . ASP A 1 164 ? -15.114 65.229 -3.863 1.00 21.84 164 ASP A N 1
ATOM 1225 C CA . ASP A 1 164 ? -16.516 64.879 -3.591 1.00 24.38 164 ASP A CA 1
ATOM 1226 C C . ASP A 1 164 ? -17.176 65.750 -2.512 1.00 25.12 164 ASP A C 1
ATOM 1227 O O . ASP A 1 164 ? -18.034 65.282 -1.755 1.00 25.70 164 ASP A O 1
ATOM 1232 N N . PHE A 1 165 ? -16.779 67.019 -2.453 1.00 23.48 165 PHE A N 1
ATOM 1233 C CA . PHE A 1 165 ? -17.440 67.990 -1.586 1.00 24.16 165 PHE A CA 1
ATOM 1234 C C . PHE A 1 165 ? -18.547 68.724 -2.331 1.00 23.87 165 PHE A C 1
ATOM 1235 O O . PHE A 1 165 ? -18.530 68.791 -3.557 1.00 23.43 165 PHE A O 1
ATOM 1243 N N . ARG A 1 166 ? -19.519 69.244 -1.584 1.00 24.19 166 ARG A N 1
ATOM 1244 C CA . ARG A 1 166 ? -20.584 70.063 -2.154 1.00 25.34 166 ARG A CA 1
ATOM 1245 C C . ARG A 1 166 ? -20.094 71.507 -2.192 1.00 24.51 166 ARG A C 1
ATOM 1246 O O . ARG A 1 166 ? -20.071 72.195 -1.168 1.00 24.63 166 ARG A O 1
ATOM 1254 N N . VAL A 1 167 ? -19.700 71.951 -3.382 1.00 22.84 167 VAL A N 1
ATOM 1255 C CA . VAL A 1 167 ? -18.999 73.219 -3.543 1.00 22.78 167 VAL A CA 1
ATOM 1256 C C . VAL A 1 167 ? -19.925 74.339 -4.005 1.00 23.13 167 VAL A C 1
ATOM 1257 O O . VAL A 1 167 ? -20.550 74.249 -5.067 1.00 26.12 167 VAL A O 1
ATOM 1261 N N . TYR A 1 168 ? -20.005 75.384 -3.187 1.00 22.99 168 TYR A N 1
ATOM 1262 C CA . TYR A 1 168 ? -20.700 76.619 -3.531 1.00 24.57 168 TYR A CA 1
ATOM 1263 C C . TYR A 1 168 ? -19.639 77.651 -3.866 1.00 24.25 168 TYR A C 1
ATOM 1264 O O . TYR A 1 168 ? -18.643 77.771 -3.151 1.00 25.01 168 TYR A O 1
ATOM 1273 N N . GLY A 1 169 ? -19.840 78.389 -4.951 1.00 23.58 169 GLY A N 1
ATOM 1274 C CA . GLY A 1 169 ? -18.840 79.350 -5.392 1.00 25.00 169 GLY A CA 1
ATOM 1275 C C . GLY A 1 169 ? -19.358 80.751 -5.632 1.00 25.38 169 GLY A C 1
ATOM 1276 O O . GLY A 1 169 ? -20.465 80.939 -6.141 1.00 24.84 169 GLY A O 1
ATOM 1277 N N . TYR A 1 170 ? -18.547 81.737 -5.259 1.00 24.92 170 TYR A N 1
ATOM 1278 C CA . TYR A 1 170 ? -18.842 83.122 -5.581 1.00 24.94 170 TYR A CA 1
ATOM 1279 C C . TYR A 1 170 ? -17.620 83.877 -6.093 1.00 24.32 170 TYR A C 1
ATOM 1280 O O . TYR A 1 170 ? -16.513 83.744 -5.566 1.00 21.27 170 TYR A O 1
ATOM 1289 N N . ASP A 1 171 ? -17.839 84.659 -7.143 1.00 24.17 171 ASP A N 1
ATOM 1290 C CA . ASP A 1 171 ? -16.867 85.635 -7.599 1.00 25.83 171 ASP A CA 1
ATOM 1291 C C . ASP A 1 171 ? -17.628 86.895 -7.980 1.00 27.63 171 ASP A C 1
ATOM 1292 O O . ASP A 1 171 ? -18.724 86.815 -8.549 1.00 28.02 171 ASP A O 1
ATOM 1297 N N . ALA A 1 172 ? -17.049 88.050 -7.654 1.00 28.30 172 ALA A N 1
ATOM 1298 C CA . ALA A 1 172 ? -17.646 89.352 -7.966 1.00 28.90 172 ALA A CA 1
ATOM 1299 C C . ALA A 1 172 ? -17.719 89.603 -9.470 1.00 29.32 172 ALA A C 1
ATOM 1300 O O . ALA A 1 172 ? -18.596 90.330 -9.943 1.00 30.29 172 ALA A O 1
ATOM 1302 N N . ASP A 1 173 ? -16.783 89.010 -10.209 1.00 29.13 173 ASP A N 1
ATOM 1303 C CA . ASP A 1 173 ? -16.798 89.025 -11.668 1.00 31.22 173 ASP A CA 1
ATOM 1304 C C . ASP A 1 173 ? -17.726 87.917 -12.173 1.00 32.14 173 ASP A C 1
ATOM 1305 O O . ASP A 1 173 ? -17.426 86.726 -12.030 1.00 28.25 173 ASP A O 1
ATOM 1310 N N . GLU A 1 174 ? -18.847 88.329 -12.767 1.00 33.95 174 GLU A N 1
ATOM 1311 C CA . GLU A 1 174 ? -19.890 87.415 -13.252 1.00 36.78 174 GLU A CA 1
ATOM 1312 C C . GLU A 1 174 ? -19.391 86.352 -14.237 1.00 34.30 174 GLU A C 1
ATOM 1313 O O . GLU A 1 174 ? -19.854 85.213 -14.205 1.00 33.27 174 GLU A O 1
ATOM 1319 N N . THR A 1 175 ? -18.451 86.734 -15.101 1.00 34.29 175 THR A N 1
ATOM 1320 C CA . THR A 1 175 ? -17.902 85.842 -16.125 1.00 35.60 175 THR A CA 1
ATOM 1321 C C . THR A 1 175 ? -17.105 84.698 -15.497 1.00 34.18 175 THR A C 1
ATOM 1322 O O . THR A 1 175 ? -17.239 83.543 -15.910 1.00 32.03 175 THR A O 1
ATOM 1326 N N . LEU A 1 176 ? -16.283 85.028 -14.502 1.00 32.37 176 LEU A N 1
ATOM 1327 C CA . LEU A 1 176 ? -15.507 84.033 -13.765 1.00 32.24 176 LEU A CA 1
ATOM 1328 C C . LEU A 1 176 ? -16.398 83.045 -13.008 1.00 31.63 176 LEU A C 1
ATOM 1329 O O . LEU A 1 176 ? -16.092 81.855 -12.944 1.00 30.62 176 LEU A O 1
ATOM 1334 N N . LEU A 1 177 ? -17.497 83.538 -12.441 1.00 30.50 177 LEU A N 1
ATOM 1335 C CA . LEU A 1 177 ? -18.458 82.674 -11.759 1.00 31.49 177 LEU A CA 1
ATOM 1336 C C . LEU A 1 177 ? -19.122 81.717 -12.749 1.00 31.71 177 LEU A C 1
ATOM 1337 O O . LEU A 1 177 ? -19.224 80.516 -12.487 1.00 29.50 177 LEU A O 1
ATOM 1342 N N . GLU A 1 178 ? -19.546 82.263 -13.888 1.00 32.07 178 GLU A N 1
ATOM 1343 C CA . GLU A 1 178 ? -20.206 81.501 -14.940 1.00 34.12 178 GLU A CA 1
ATOM 1344 C C . GLU A 1 178 ? -19.280 80.421 -15.504 1.00 31.58 178 GLU A C 1
ATOM 1345 O O . GLU A 1 178 ? -19.706 79.291 -15.738 1.00 31.29 178 GLU A O 1
ATOM 1351 N N . ARG A 1 179 ? -18.012 80.777 -15.698 1.00 30.60 179 ARG A N 1
ATOM 1352 C CA . ARG A 1 179 ? -17.000 79.848 -16.191 1.00 31.16 179 ARG A CA 1
ATOM 1353 C C . ARG A 1 179 ? -16.784 78.687 -15.217 1.00 28.13 179 ARG A C 1
ATOM 1354 O O . ARG A 1 179 ? -16.678 77.533 -15.635 1.00 27.34 179 ARG A O 1
ATOM 1362 N N . ALA A 1 180 ? -16.727 78.995 -13.922 1.00 26.53 180 ALA A N 1
ATOM 1363 C CA . ALA A 1 180 ? -16.564 77.968 -12.893 1.00 25.95 180 ALA A CA 1
ATOM 1364 C C . ALA A 1 180 ? -17.782 77.044 -12.811 1.00 26.03 180 ALA A C 1
ATOM 1365 O O . ALA A 1 180 ? -17.632 75.832 -12.666 1.00 24.15 180 ALA A O 1
ATOM 1367 N N . THR A 1 181 ? -18.980 77.616 -12.917 1.00 27.42 181 THR A N 1
ATOM 1368 C CA . THR A 1 181 ? -20.213 76.824 -12.883 1.00 29.00 181 THR A CA 1
ATOM 1369 C C . THR A 1 181 ? -20.339 75.905 -14.103 1.00 29.48 181 THR A C 1
ATOM 1370 O O . THR A 1 181 ? -20.738 74.747 -13.973 1.00 30.31 181 THR A O 1
ATOM 1374 N N . SER A 1 182 ? -19.987 76.415 -15.281 1.00 28.91 182 SER A N 1
ATOM 1375 C CA . SER A 1 182 ? -20.135 75.643 -16.515 1.00 31.97 182 SER A CA 1
ATOM 1376 C C . SER A 1 182 ? -19.000 74.638 -16.760 1.00 30.78 182 SER A C 1
ATOM 1377 O O . SER A 1 182 ? -19.192 73.651 -17.470 1.00 30.21 182 SER A O 1
ATOM 1380 N N . ASN A 1 183 ? -17.827 74.887 -16.177 1.00 29.52 183 ASN A N 1
ATOM 1381 C CA . ASN A 1 183 ? -16.679 73.986 -16.353 1.00 28.50 183 ASN A CA 1
ATOM 1382 C C . ASN A 1 183 ? -16.503 72.970 -15.225 1.00 27.07 183 ASN A C 1
ATOM 1383 O O . ASN A 1 183 ? -16.000 71.870 -15.454 1.00 26.48 183 ASN A O 1
ATOM 1388 N N . LEU A 1 184 ? -16.923 73.345 -14.016 1.00 24.84 184 LEU A N 1
ATOM 1389 C CA . LEU A 1 184 ? -16.754 72.508 -12.825 1.00 24.21 184 LEU A CA 1
ATOM 1390 C C . LEU A 1 184 ? -18.064 71.937 -12.284 1.00 23.83 184 LEU A C 1
ATOM 1391 O O . LEU A 1 184 ? -18.066 70.899 -11.622 1.00 22.56 184 LEU A O 1
ATOM 1396 N N . GLY A 1 185 ? -19.170 72.629 -12.544 1.00 23.60 185 GLY A N 1
ATOM 1397 C CA . GLY A 1 185 ? -20.470 72.211 -12.028 1.00 24.29 185 GLY A CA 1
ATOM 1398 C C . GLY A 1 185 ? -20.712 72.580 -10.576 1.00 25.98 185 GLY A C 1
ATOM 1399 O O . GLY A 1 185 ? -21.538 71.964 -9.912 1.00 25.83 185 GLY A O 1
ATOM 1400 N N . ILE A 1 186 ? -19.991 73.584 -10.079 1.00 26.47 186 ILE A N 1
ATOM 1401 C CA . ILE A 1 186 ? -20.213 74.092 -8.724 1.00 26.59 186 ILE A CA 1
ATOM 1402 C C . ILE A 1 186 ? -21.563 74.808 -8.641 1.00 26.76 186 ILE A C 1
ATOM 1403 O O . ILE A 1 186 ? -22.126 75.201 -9.664 1.00 26.40 186 ILE A O 1
ATOM 1408 N N . ILE A 1 187 ? -22.079 74.964 -7.425 1.00 27.04 187 ILE A N 1
ATOM 1409 C CA . ILE A 1 187 ? -23.325 75.695 -7.210 1.00 28.68 187 ILE A CA 1
ATOM 1410 C C . ILE A 1 187 ? -23.011 77.181 -7.061 1.00 28.49 187 ILE A C 1
ATOM 1411 O O . ILE A 1 187 ? -22.223 77.557 -6.189 1.00 27.61 187 ILE A O 1
ATOM 1416 N N . PRO A 1 188 ? -23.608 78.029 -7.921 1.00 28.67 188 PRO A N 1
ATOM 1417 C CA . PRO A 1 188 ? -23.425 79.473 -7.766 1.00 28.78 188 PRO A CA 1
ATOM 1418 C C . PRO A 1 188 ? -24.030 79.960 -6.453 1.00 28.80 188 PRO A C 1
ATOM 1419 O O . PRO A 1 188 ? -25.197 79.686 -6.166 1.00 30.39 188 PRO A O 1
ATOM 1423 N N . PHE A 1 189 ? -23.223 80.646 -5.653 1.00 28.37 189 PHE A N 1
ATOM 1424 C CA . PHE A 1 189 ? -23.680 81.193 -4.385 1.00 31.37 189 PHE A CA 1
ATOM 1425 C C . PHE A 1 189 ? -24.287 82.579 -4.587 1.00 33.10 189 PHE A C 1
ATOM 1426 O O . PHE A 1 189 ? -23.701 83.434 -5.256 1.00 32.98 189 PHE A O 1
ATOM 1434 N N . ASP A 1 190 ? -25.466 82.784 -4.007 1.00 34.45 190 ASP A N 1
ATOM 1435 C CA . ASP A 1 190 ? -26.153 84.070 -4.047 1.00 41.21 190 ASP A CA 1
ATOM 1436 C C . ASP A 1 190 ? -25.997 84.776 -2.699 1.00 43.50 190 ASP A C 1
ATOM 1437 O O . ASP A 1 190 ? -26.500 84.286 -1.687 1.00 42.94 190 ASP A O 1
ATOM 1442 N N . PRO A 1 191 ? -25.292 85.927 -2.681 1.00 47.67 191 PRO A N 1
ATOM 1443 C CA . PRO A 1 191 ? -25.067 86.697 -1.448 1.00 50.12 191 PRO A CA 1
ATOM 1444 C C . PRO A 1 191 ? -26.353 87.232 -0.816 1.00 53.34 191 PRO A C 1
ATOM 1445 O O . PRO A 1 191 ? -26.391 87.463 0.395 1.00 57.50 191 PRO A O 1
ATOM 1449 N N . ALA A 1 192 ? -27.388 87.425 -1.633 1.00 55.08 192 ALA A N 1
ATOM 1450 C CA . ALA A 1 192 ? -28.690 87.895 -1.159 1.00 57.15 192 ALA A CA 1
ATOM 1451 C C . ALA A 1 192 ? -29.444 86.815 -0.381 1.00 60.00 192 ALA A C 1
ATOM 1452 O O . ALA A 1 192 ? -30.250 87.127 0.499 1.00 62.91 192 ALA A O 1
ATOM 1454 N N . ASN A 1 193 ? -29.180 85.552 -0.715 1.00 58.52 193 ASN A N 1
ATOM 1455 C CA . ASN A 1 193 ? -29.763 84.410 -0.007 1.00 55.89 193 ASN A CA 1
ATOM 1456 C C . ASN A 1 193 ? -28.680 83.526 0.618 1.00 51.20 193 ASN A C 1
ATOM 1457 O O . ASN A 1 193 ? -28.379 82.445 0.099 1.00 45.78 193 ASN A O 1
ATOM 1462 N N . PRO A 1 194 ? -28.094 83.978 1.743 1.00 50.73 194 PRO A N 1
ATOM 1463 C CA . PRO A 1 194 ? -26.928 83.300 2.295 1.00 49.34 194 PRO A CA 1
ATOM 1464 C C . PRO A 1 194 ? -27.254 82.169 3.270 1.00 49.27 194 PRO A C 1
ATOM 1465 O O . PRO A 1 194 ? -28.319 82.156 3.889 1.00 50.42 194 PRO A O 1
ATOM 1469 N N . LYS A 1 195 ? -26.324 81.228 3.384 1.00 48.08 195 LYS A N 1
ATOM 1470 C CA . LYS A 1 195 ? -26.398 80.166 4.378 1.00 43.89 195 LYS A CA 1
ATOM 1471 C C . LYS A 1 195 ? -25.079 80.096 5.142 1.00 39.75 195 LYS A C 1
ATOM 1472 O O . LYS A 1 195 ? -24.066 80.638 4.694 1.00 38.41 195 LYS A O 1
ATOM 1478 N N . LYS A 1 196 ? -25.096 79.433 6.294 1.00 38.86 196 LYS A N 1
ATOM 1479 C CA . LYS A 1 196 ? -23.902 79.316 7.130 1.00 38.46 196 LYS A CA 1
ATOM 1480 C C . LYS A 1 196 ? -23.032 78.134 6.712 1.00 33.90 196 LYS A C 1
ATOM 1481 O O . LYS A 1 196 ? -23.540 77.049 6.419 1.00 33.91 196 LYS A O 1
ATOM 1487 N N . PHE A 1 197 ? -21.721 78.361 6.680 1.00 29.16 197 PHE A N 1
ATOM 1488 C CA . PHE A 1 197 ? -20.745 77.331 6.330 1.00 26.56 197 PHE A CA 1
ATOM 1489 C C . PHE A 1 197 ? -19.784 77.107 7.486 1.00 26.24 197 PHE A C 1
ATOM 1490 O O . PHE A 1 197 ? -19.460 78.045 8.217 1.00 27.88 197 PHE A O 1
ATOM 1498 N N . SER A 1 198 ? -19.326 75.867 7.647 1.00 25.21 198 SER A N 1
ATOM 1499 C CA . SER A 1 198 ? -18.261 75.570 8.605 1.00 25.16 198 SER A CA 1
ATOM 1500 C C . SER A 1 198 ? -16.897 75.538 7.911 1.00 23.75 198 SER A C 1
ATOM 1501 O O . SER A 1 198 ? -15.857 75.572 8.574 1.00 22.78 198 SER A O 1
ATOM 1504 N N . ILE A 1 199 ? -16.923 75.476 6.578 1.00 23.98 199 ILE A N 1
ATOM 1505 C CA . ILE A 1 199 ? -15.723 75.424 5.739 1.00 22.53 199 ILE A CA 1
ATOM 1506 C C . ILE A 1 199 ? -15.776 76.505 4.659 1.00 22.37 199 ILE A C 1
ATOM 1507 O O . ILE A 1 199 ? -16.672 76.500 3.804 1.00 22.87 199 ILE A O 1
ATOM 1512 N N . ILE A 1 200 ? -14.810 77.424 4.700 1.00 22.16 200 ILE A N 1
ATOM 1513 C CA . ILE A 1 200 ? -14.712 78.510 3.725 1.00 21.88 200 ILE A CA 1
ATOM 1514 C C . ILE A 1 200 ? -13.299 78.588 3.143 1.00 21.78 200 ILE A C 1
ATOM 1515 O O . ILE A 1 200 ? -12.303 78.524 3.874 1.00 21.16 200 ILE A O 1
ATOM 1520 N N . PHE A 1 201 ? -13.232 78.718 1.820 1.00 20.86 201 PHE A N 1
ATOM 1521 C CA . PHE A 1 201 ? -11.981 78.880 1.093 1.00 21.01 201 PHE A CA 1
ATOM 1522 C C . PHE A 1 201 ? -12.059 80.187 0.313 1.00 20.89 201 PHE A C 1
ATOM 1523 O O . PHE A 1 201 ? -12.969 80.380 -0.490 1.00 21.57 201 PHE A O 1
ATOM 1531 N N . GLU A 1 202 ? -11.125 81.097 0.575 1.00 19.93 202 GLU A N 1
ATOM 1532 C CA . GLU A 1 202 ? -11.128 82.402 -0.085 1.00 20.10 202 GLU A CA 1
ATOM 1533 C C . GLU A 1 202 ? -9.795 82.681 -0.763 1.00 19.58 202 GLU A C 1
ATOM 1534 O O . GLU A 1 202 ? -8.739 82.496 -0.161 1.00 19.25 202 GLU A O 1
ATOM 1540 N N . ALA A 1 203 ? -9.858 83.141 -2.011 1.00 19.83 203 ALA A N 1
ATOM 1541 C CA . ALA A 1 203 ? -8.661 83.485 -2.778 1.00 20.36 203 ALA A CA 1
ATOM 1542 C C . ALA A 1 203 ? -8.890 84.778 -3.560 1.00 21.70 203 ALA A C 1
ATOM 1543 O O . ALA A 1 203 ? -9.157 84.763 -4.764 1.00 21.28 203 ALA A O 1
ATOM 1545 N N . THR A 1 204 ? -8.779 85.895 -2.850 1.00 22.67 204 THR A N 1
ATOM 1546 C CA . THR A 1 204 ? -9.106 87.213 -3.378 1.00 24.43 204 THR A CA 1
ATOM 1547 C C . THR A 1 204 ? -8.062 88.223 -2.872 1.00 23.54 204 THR A C 1
ATOM 1548 O O . THR A 1 204 ? -7.578 88.085 -1.744 1.00 23.07 204 THR A O 1
ATOM 1552 N N . PRO A 1 205 ? -7.698 89.230 -3.697 1.00 23.17 205 PRO A N 1
ATOM 1553 C CA . PRO A 1 205 ? -6.776 90.262 -3.208 1.00 23.77 205 PRO A CA 1
ATOM 1554 C C . PRO A 1 205 ? -7.467 91.398 -2.437 1.00 24.53 205 PRO A C 1
ATOM 1555 O O . PRO A 1 205 ? -6.923 92.502 -2.364 1.00 24.80 205 PRO A O 1
ATOM 1559 N N . CYS A 1 206 ? -8.637 91.119 -1.861 1.00 25.32 206 CYS A N 1
ATOM 1560 C CA . CYS A 1 206 ? -9.478 92.140 -1.223 1.00 26.87 206 CYS A CA 1
ATOM 1561 C C . CYS A 1 206 ? -9.893 91.777 0.204 1.00 27.30 206 CYS A C 1
ATOM 1562 O O . CYS A 1 206 ? -10.043 90.598 0.539 1.00 25.50 206 CYS A O 1
ATOM 1565 N N . ALA A 1 207 ? -10.078 92.800 1.036 1.00 27.50 207 ALA A N 1
ATOM 1566 C CA . ALA A 1 207 ? -10.552 92.621 2.410 1.00 27.35 207 ALA A CA 1
ATOM 1567 C C . ALA A 1 207 ? -12.079 92.541 2.467 1.00 27.22 207 ALA A C 1
ATOM 1568 O O . ALA A 1 207 ? -12.758 92.898 1.506 1.00 28.30 207 ALA A O 1
ATOM 1570 N N . ASN A 1 208 ? -12.608 92.062 3.594 1.00 28.62 208 ASN A N 1
ATOM 1571 C CA . ASN A 1 208 ? -14.059 92.024 3.855 1.00 31.86 208 ASN A CA 1
ATOM 1572 C C . ASN A 1 208 ? -14.899 91.359 2.760 1.00 30.80 208 ASN A C 1
ATOM 1573 O O . ASN A 1 208 ? -15.958 91.864 2.376 1.00 32.94 208 ASN A O 1
ATOM 1578 N N . THR A 1 209 ? -14.422 90.220 2.270 1.00 28.40 209 THR A N 1
ATOM 1579 C CA . THR A 1 209 ? -15.101 89.494 1.201 1.00 26.74 209 THR A CA 1
ATOM 1580 C C . THR A 1 209 ? -16.036 88.421 1.752 1.00 26.44 209 THR A C 1
ATOM 1581 O O . THR A 1 209 ? -16.876 87.889 1.023 1.00 26.37 209 THR A O 1
ATOM 1585 N N . ILE A 1 210 ? -15.882 88.103 3.034 1.00 27.26 210 ILE A N 1
ATOM 1586 C CA . ILE A 1 210 ? -16.730 87.109 3.687 1.00 29.81 210 ILE A CA 1
ATOM 1587 C C . ILE A 1 210 ? -17.811 87.815 4.512 1.00 32.56 210 ILE A C 1
ATOM 1588 O O . ILE A 1 210 ? -17.507 88.409 5.550 1.00 32.39 210 ILE A O 1
ATOM 1593 N N . PRO A 1 211 ? -19.075 87.753 4.047 1.00 34.81 211 PRO A N 1
ATOM 1594 C CA . PRO A 1 211 ? -20.189 88.384 4.756 1.00 35.94 211 PRO A CA 1
ATOM 1595 C C . PRO A 1 211 ? -20.479 87.660 6.066 1.00 35.60 211 PRO A C 1
ATOM 1596 O O . PRO A 1 211 ? -20.280 86.446 6.159 1.00 33.33 211 PRO A O 1
ATOM 1600 N N . GLU A 1 212 ? -20.950 88.404 7.063 1.00 35.38 212 GLU A N 1
ATOM 1601 C CA . GLU A 1 212 ? -21.215 87.845 8.387 1.00 35.86 212 GLU A CA 1
ATOM 1602 C C . GLU A 1 212 ? -22.199 86.671 8.367 1.00 34.41 212 GLU A C 1
ATOM 1603 O O . GLU A 1 212 ? -22.001 85.687 9.082 1.00 32.90 212 GLU A O 1
ATOM 1609 N N . ALA A 1 213 ? -23.236 86.772 7.536 1.00 36.26 213 ALA A N 1
ATOM 1610 C CA . ALA A 1 213 ? -24.316 85.777 7.490 1.00 38.13 213 ALA A CA 1
ATOM 1611 C C . ALA A 1 213 ? -23.852 84.391 7.037 1.00 37.87 213 ALA A C 1
ATOM 1612 O O . ALA A 1 213 ? -24.581 83.405 7.177 1.00 39.64 213 ALA A O 1
ATOM 1614 N N . VAL A 1 214 ? -22.634 84.331 6.504 1.00 35.05 214 VAL A N 1
ATOM 1615 C CA . VAL A 1 214 ? -22.043 83.098 5.988 1.00 33.84 214 VAL A CA 1
ATOM 1616 C C . VAL A 1 214 ? -21.287 82.336 7.084 1.00 33.11 214 VAL A C 1
ATOM 1617 O O . VAL A 1 214 ? -21.081 81.120 6.988 1.00 32.43 214 VAL A O 1
ATOM 1621 N N . LEU A 1 215 ? -20.905 83.057 8.135 1.00 31.24 215 LEU A N 1
ATOM 1622 C CA . LEU A 1 215 ? -20.061 82.515 9.193 1.00 31.79 215 LEU A CA 1
ATOM 1623 C C . LEU A 1 215 ? -20.838 81.706 10.220 1.00 34.81 215 LEU A C 1
ATOM 1624 O O . LEU A 1 215 ? -21.952 82.066 10.595 1.00 36.97 215 LEU A O 1
ATOM 1629 N N . SER A 1 216 ? -20.241 80.604 10.662 1.00 38.29 216 SER A N 1
ATOM 1630 C CA . SER A 1 216 ? -20.734 79.860 11.814 1.00 39.49 216 SER A CA 1
ATOM 1631 C C . SER A 1 216 ? -19.648 79.848 12.885 1.00 39.68 216 SER A C 1
ATOM 1632 O O . SER A 1 216 ? -18.476 80.083 12.585 1.00 38.18 216 SER A O 1
ATOM 1635 N N . GLU A 1 217 ? -20.039 79.591 14.131 1.00 40.62 217 GLU A N 1
ATOM 1636 C CA . GLU A 1 217 ? -19.090 79.541 15.242 1.00 39.57 217 GLU A CA 1
ATOM 1637 C C . GLU A 1 217 ? -17.999 78.501 14.983 1.00 37.90 217 GLU A C 1
ATOM 1638 O O . GLU A 1 217 ? -18.292 77.380 14.565 1.00 36.96 217 GLU A O 1
ATOM 1644 N N . ASN A 1 218 ? -16.748 78.896 15.224 1.00 38.33 218 ASN A N 1
ATOM 1645 C CA . ASN A 1 218 ? -15.568 78.035 15.056 1.00 38.52 218 ASN A CA 1
ATOM 1646 C C . ASN A 1 218 ? -15.297 77.561 13.623 1.00 35.67 218 ASN A C 1
ATOM 1647 O O . ASN A 1 218 ? -14.579 76.575 13.424 1.00 35.53 218 ASN A O 1
ATOM 1652 N N . CYS A 1 219 ? -15.852 78.262 12.633 1.00 31.37 219 CYS A N 1
ATOM 1653 C CA . CYS A 1 219 ? -15.670 77.870 11.230 1.00 29.95 219 CYS A CA 1
ATOM 1654 C C . CYS A 1 219 ? -14.232 78.064 10.761 1.00 28.41 219 CYS A C 1
ATOM 1655 O O . CYS A 1 219 ? -13.515 78.936 11.267 1.00 28.85 219 CYS A O 1
ATOM 1658 N N . VAL A 1 220 ? -13.813 77.234 9.809 1.00 23.63 220 VAL A N 1
ATOM 1659 C CA . VAL A 1 220 ? -12.488 77.354 9.223 1.00 22.94 220 VAL A CA 1
ATOM 1660 C C . VAL A 1 220 ? -12.544 78.295 8.020 1.00 22.62 220 VAL A C 1
ATOM 1661 O O . VAL A 1 220 ? -13.426 78.188 7.161 1.00 21.88 220 VAL A O 1
ATOM 1665 N N . LEU A 1 221 ? -11.624 79.252 8.009 1.00 23.03 221 LEU A N 1
ATOM 1666 C CA . LEU A 1 221 ? -11.410 80.102 6.855 1.00 22.23 221 LEU A CA 1
ATOM 1667 C C . LEU A 1 221 ? -9.975 79.894 6.395 1.00 21.49 221 LEU A C 1
ATOM 1668 O O . LEU A 1 221 ? -9.025 80.314 7.059 1.00 20.67 221 LEU A O 1
ATOM 1673 N N . SER A 1 222 ? -9.835 79.210 5.265 1.00 21.69 222 SER A N 1
ATOM 1674 C CA . SER A 1 222 ? -8.538 78.902 4.690 1.00 21.16 222 SER A CA 1
ATOM 1675 C C . SER A 1 222 ? -8.337 79.817 3.492 1.00 20.92 222 SER A C 1
ATOM 1676 O O . SER A 1 222 ? -9.075 79.731 2.507 1.00 19.31 222 SER A O 1
ATOM 1679 N N . THR A 1 223 ? -7.356 80.713 3.590 1.00 20.96 223 THR A N 1
ATOM 1680 C CA . THR A 1 223 ? -7.200 81.780 2.598 1.00 21.25 223 THR A CA 1
ATOM 1681 C C . THR A 1 223 ? -5.743 82.180 2.320 1.00 19.67 223 THR A C 1
ATOM 1682 O O . THR A 1 223 ? -5.033 82.607 3.225 1.00 18.78 223 THR A O 1
ATOM 1686 N N . PRO A 1 224 ? -5.294 82.038 1.057 1.00 19.42 224 PRO A N 1
ATOM 1687 C CA . PRO A 1 224 ? -3.999 82.607 0.677 1.00 18.99 224 PRO A CA 1
ATOM 1688 C C . PRO A 1 224 ? -4.111 84.087 0.320 1.00 19.78 224 PRO A C 1
ATOM 1689 O O . PRO A 1 224 ? -3.094 84.762 0.156 1.00 19.74 224 PRO A O 1
ATOM 1693 N N . GLY A 1 225 ? -5.344 84.575 0.198 1.00 20.82 225 GLY A N 1
ATOM 1694 C CA . GLY A 1 225 ? -5.612 85.957 -0.190 1.00 21.52 225 GLY A CA 1
ATOM 1695 C C . GLY A 1 225 ? -4.994 87.004 0.718 1.00 21.94 225 GLY A C 1
ATOM 1696 O O . GLY A 1 225 ? -4.851 86.792 1.919 1.00 22.50 225 GLY A O 1
ATOM 1697 N N . ILE A 1 226 ? -4.622 88.138 0.132 1.00 23.10 226 ILE A N 1
ATOM 1698 C CA . ILE A 1 226 ? -4.002 89.246 0.866 1.00 24.13 226 ILE A CA 1
ATOM 1699 C C . ILE A 1 226 ? -4.618 90.557 0.363 1.00 25.49 226 ILE A C 1
ATOM 1700 O O . ILE A 1 226 ? -4.662 90.782 -0.844 1.00 25.02 226 ILE A O 1
ATOM 1705 N N . PRO A 1 227 ? -5.108 91.419 1.280 1.00 27.27 227 PRO A N 1
ATOM 1706 C CA . PRO A 1 227 ? -5.140 91.260 2.739 1.00 27.68 227 PRO A CA 1
ATOM 1707 C C . PRO A 1 227 ? -6.242 90.309 3.217 1.00 28.25 227 PRO A C 1
ATOM 1708 O O . PRO A 1 227 ? -6.947 89.710 2.397 1.00 28.49 227 PRO A O 1
ATOM 1712 N N . CYS A 1 228 ? -6.385 90.189 4.534 1.00 28.12 228 CYS A N 1
ATOM 1713 C CA . CYS A 1 228 ? -7.288 89.210 5.136 1.00 29.31 228 CYS A CA 1
ATOM 1714 C C . CYS A 1 228 ? -8.751 89.373 4.711 1.00 27.66 228 CYS A C 1
ATOM 1715 O O . CYS A 1 228 ? -9.292 90.482 4.704 1.00 27.05 228 CYS A O 1
ATOM 1718 N N . ALA A 1 229 ? -9.371 88.246 4.366 1.00 26.27 229 ALA A N 1
ATOM 1719 C CA . ALA A 1 229 ? -10.743 88.198 3.859 1.00 26.21 229 ALA A CA 1
ATOM 1720 C C . ALA A 1 229 ? -11.780 88.643 4.884 1.00 26.31 229 ALA A C 1
ATOM 1721 O O . ALA A 1 229 ? -12.895 89.025 4.525 1.00 26.21 229 ALA A O 1
ATOM 1723 N N . ILE A 1 230 ? -11.399 88.581 6.156 1.00 26.81 230 ILE A N 1
ATOM 1724 C CA . ILE A 1 230 ? -12.303 88.856 7.262 1.00 29.16 230 ILE A CA 1
ATOM 1725 C C . ILE A 1 230 ? -11.675 89.884 8.206 1.00 28.74 230 ILE A C 1
ATOM 1726 O O . ILE A 1 230 ? -10.463 89.872 8.431 1.00 27.46 230 ILE A O 1
ATOM 1731 N N . SER A 1 231 ? -12.498 90.787 8.734 1.00 29.93 231 SER A N 1
ATOM 1732 C CA . SER A 1 231 ? -12.051 91.739 9.747 1.00 32.06 231 SER A CA 1
ATOM 1733 C C . SER A 1 231 ? -11.687 91.009 11.039 1.00 33.47 231 SER A C 1
ATOM 1734 O O . SER A 1 231 ? -12.186 89.909 11.297 1.00 31.05 231 SER A O 1
ATOM 1737 N N . GLU A 1 232 ? -10.814 91.622 11.838 1.00 35.37 232 GLU A N 1
ATOM 1738 C CA . GLU A 1 232 ? -10.468 91.111 13.165 1.00 39.93 232 GLU A CA 1
ATOM 1739 C C . GLU A 1 232 ? -11.710 90.955 14.039 1.00 39.28 232 GLU A C 1
ATOM 1740 O O . GLU A 1 232 ? -11.826 89.991 14.796 1.00 39.28 232 GLU A O 1
ATOM 1746 N N . GLU A 1 233 ? -12.636 91.904 13.911 1.00 39.98 233 GLU A N 1
ATOM 1747 C CA . GLU A 1 233 ? -13.876 91.916 14.686 1.00 42.71 233 GLU A CA 1
ATOM 1748 C C . GLU A 1 233 ? -14.753 90.695 14.403 1.00 40.60 233 GLU A C 1
ATOM 1749 O O . GLU A 1 233 ? -15.233 90.050 15.335 1.00 37.53 233 GLU A O 1
ATOM 1755 N N . LEU A 1 234 ? -14.955 90.381 13.124 1.00 38.43 234 LEU A N 1
ATOM 1756 C CA . LEU A 1 234 ? -15.748 89.211 12.741 1.00 35.94 234 LEU A CA 1
ATOM 1757 C C . LEU A 1 234 ? -15.019 87.903 13.042 1.00 34.80 234 LEU A C 1
ATOM 1758 O O . LEU A 1 234 ? -15.646 86.915 13.432 1.00 34.33 234 LEU A O 1
ATOM 1763 N N . ARG A 1 235 ? -13.698 87.910 12.866 1.00 34.03 235 ARG A N 1
ATOM 1764 C CA . ARG A 1 235 ? -12.853 86.759 13.188 1.00 37.39 235 ARG A CA 1
ATOM 1765 C C . ARG A 1 235 ? -12.955 86.411 14.678 1.00 37.40 235 ARG A C 1
ATOM 1766 O O . ARG A 1 235 ? -13.058 85.237 15.038 1.00 35.72 235 ARG A O 1
ATOM 1774 N N . ASP A 1 236 ? -12.946 87.437 15.527 1.00 38.32 236 ASP A N 1
ATOM 1775 C CA . ASP A 1 236 ? -13.077 87.258 16.974 1.00 40.21 236 ASP A CA 1
ATOM 1776 C C . ASP A 1 236 ? -14.493 86.862 17.387 1.00 37.26 236 ASP A C 1
ATOM 1777 O O . ASP A 1 236 ? -14.668 85.985 18.233 1.00 39.05 236 ASP A O 1
ATOM 1782 N N . LYS A 1 237 ? -15.493 87.503 16.783 1.00 34.92 237 LYS A N 1
ATOM 1783 C CA . LYS A 1 237 ? -16.901 87.274 17.129 1.00 36.34 237 LYS A CA 1
ATOM 1784 C C . LYS A 1 237 ? -17.328 85.820 16.921 1.00 36.11 237 LYS A C 1
ATOM 1785 O O . LYS A 1 237 ? -18.062 85.261 17.737 1.00 34.35 237 LYS A O 1
ATOM 1791 N N . TYR A 1 238 ? -16.859 85.213 15.834 1.00 34.10 238 TYR A N 1
ATOM 1792 C CA . TYR A 1 238 ? -17.249 83.849 15.494 1.00 33.78 238 TYR A CA 1
ATOM 1793 C C . TYR A 1 238 ? -16.170 82.813 15.793 1.00 31.66 238 TYR A C 1
ATOM 1794 O O . TYR A 1 238 ? -16.319 81.641 15.439 1.00 33.08 238 TYR A O 1
ATOM 1803 N N . GLU A 1 239 ? -15.104 83.247 16.466 1.00 30.76 239 GLU A N 1
ATOM 1804 C CA . GLU A 1 239 ? -13.947 82.396 16.777 1.00 31.93 239 GLU A CA 1
ATOM 1805 C C . GLU A 1 239 ? -13.491 81.622 15.540 1.00 31.60 239 GLU A C 1
ATOM 1806 O O . GLU A 1 239 ? -13.276 80.409 15.585 1.00 31.30 239 GLU A O 1
ATOM 1808 N N . VAL A 1 240 ? -13.360 82.346 14.433 1.00 30.31 240 VAL A N 1
ATOM 1809 C CA . VAL A 1 240 ? -12.986 81.757 13.154 1.00 27.54 240 VAL A CA 1
ATOM 1810 C C . VAL A 1 240 ? -11.562 81.216 13.232 1.00 26.59 240 VAL A C 1
ATOM 1811 O O . VAL A 1 240 ? -10.651 81.899 13.708 1.00 27.64 240 VAL A O 1
ATOM 1815 N N . GLN A 1 241 ? -11.395 79.972 12.795 1.00 26.04 241 GLN A N 1
ATOM 1816 C CA . GLN A 1 241 ? -10.087 79.343 12.718 1.00 25.07 241 GLN A CA 1
ATOM 1817 C C . GLN A 1 241 ? -9.462 79.696 11.375 1.00 24.86 241 GLN A C 1
ATOM 1818 O O . GLN A 1 241 ? -9.867 79.191 10.323 1.00 24.11 241 GLN A O 1
ATOM 1824 N N . LEU A 1 242 ? -8.478 80.583 11.431 1.00 24.70 242 LEU A N 1
ATOM 1825 C CA . LEU A 1 242 ? -7.899 81.191 10.248 1.00 24.50 242 LEU A CA 1
ATOM 1826 C C . LEU A 1 242 ? -6.613 80.476 9.835 1.00 22.86 242 LEU A C 1
ATOM 1827 O O . LEU A 1 242 ? -5.704 80.292 10.651 1.00 21.75 242 LEU A O 1
ATOM 1832 N N . ILE A 1 243 ? -6.565 80.048 8.574 1.00 21.92 243 ILE A N 1
ATOM 1833 C CA . ILE A 1 243 ? -5.335 79.565 7.952 1.00 22.30 243 ILE A CA 1
ATOM 1834 C C . ILE A 1 243 ? -4.979 80.560 6.857 1.00 20.86 243 ILE A C 1
ATOM 1835 O O . ILE A 1 243 ? -5.649 80.621 5.821 1.00 19.78 243 ILE A O 1
ATOM 1840 N N . ALA A 1 244 ? -3.935 81.347 7.098 1.00 20.96 244 ALA A N 1
ATOM 1841 C CA . ALA A 1 244 ? -3.551 82.425 6.195 1.00 21.92 244 ALA A CA 1
ATOM 1842 C C . ALA A 1 244 ? -2.081 82.742 6.370 1.00 21.61 244 ALA A C 1
ATOM 1843 O O . ALA A 1 244 ? -1.631 83.110 7.458 1.00 23.17 244 ALA A O 1
ATOM 1845 N N . GLU A 1 245 ? -1.344 82.603 5.279 1.00 20.04 245 GLU A N 1
ATOM 1846 C CA . GLU A 1 245 ? 0.103 82.664 5.298 1.00 20.47 245 GLU A CA 1
ATOM 1847 C C . GLU A 1 245 ? 0.529 83.077 3.879 1.00 20.03 245 GLU A C 1
ATOM 1848 O O . GLU A 1 245 ? -0.058 82.600 2.909 1.00 19.37 245 GLU A O 1
ATOM 1854 N N . PRO A 1 246 ? 1.526 83.981 3.753 1.00 19.79 246 PRO A N 1
ATOM 1855 C CA . PRO A 1 246 ? 1.764 84.669 2.470 1.00 20.00 246 PRO A CA 1
ATOM 1856 C C . PRO A 1 246 ? 2.510 83.912 1.361 1.00 19.67 246 PRO A C 1
ATOM 1857 O O . PRO A 1 246 ? 2.417 84.320 0.198 1.00 20.19 246 PRO A O 1
ATOM 1861 N N . LEU A 1 247 ? 3.250 82.852 1.693 1.00 18.92 247 LEU A N 1
ATOM 1862 C CA . LEU A 1 247 ? 4.130 82.206 0.697 1.00 17.44 247 LEU A CA 1
ATOM 1863 C C . LEU A 1 247 ? 4.452 80.733 0.978 1.00 17.86 247 LEU A C 1
ATOM 1864 O O . LEU A 1 247 ? 4.526 79.916 0.051 1.00 17.93 247 LEU A O 1
ATOM 1869 N N . GLY A 1 248 ? 4.642 80.409 2.255 1.00 17.28 248 GLY A N 1
ATOM 1870 C CA . GLY A 1 248 ? 5.164 79.111 2.678 1.00 16.62 248 GLY A CA 1
ATOM 1871 C C . GLY A 1 248 ? 4.316 77.891 2.371 1.00 15.98 248 GLY A C 1
ATOM 1872 O O . GLY A 1 248 ? 4.848 76.880 1.917 1.00 16.50 248 GLY A O 1
ATOM 1873 N N . ILE A 1 249 ? 3.009 77.970 2.630 1.00 15.41 249 ILE A N 1
ATOM 1874 C CA . ILE A 1 249 ? 2.111 76.832 2.401 1.00 14.84 249 ILE A CA 1
ATOM 1875 C C . ILE A 1 249 ? 2.028 76.499 0.903 1.00 14.71 249 ILE A C 1
ATOM 1876 O O . ILE A 1 249 ? 2.153 75.334 0.511 1.00 14.75 249 ILE A O 1
ATOM 1881 N N . GLY A 1 250 ? 1.846 77.524 0.074 1.00 14.44 250 GLY A N 1
ATOM 1882 C CA . GLY A 1 250 ? 1.822 77.344 -1.383 1.00 14.27 250 GLY A CA 1
ATOM 1883 C C . GLY A 1 250 ? 3.133 76.813 -1.939 1.00 14.18 250 GLY A C 1
ATOM 1884 O O . GLY A 1 250 ? 3.137 76.008 -2.875 1.00 14.34 250 GLY A O 1
ATOM 1885 N N . THR A 1 251 ? 4.249 77.260 -1.365 1.00 14.09 251 THR A N 1
ATOM 1886 C CA . THR A 1 251 ? 5.576 76.801 -1.785 1.00 14.57 251 THR A CA 1
ATOM 1887 C C . THR A 1 251 ? 5.782 75.325 -1.432 1.00 14.45 251 THR A C 1
ATOM 1888 O O . THR A 1 251 ? 6.301 74.557 -2.242 1.00 14.27 251 THR A O 1
ATOM 1892 N N . ALA A 1 252 ? 5.364 74.935 -0.227 1.00 14.48 252 ALA A N 1
ATOM 1893 C CA . ALA A 1 252 ? 5.369 73.520 0.172 1.00 14.36 252 ALA A CA 1
ATOM 1894 C C . ALA A 1 252 ? 4.583 72.671 -0.827 1.00 14.03 252 ALA A C 1
ATOM 1895 O O . ALA A 1 252 ? 5.054 71.619 -1.279 1.00 13.90 252 ALA A O 1
ATOM 1897 N N . SER A 1 253 ? 3.389 73.139 -1.182 1.00 14.31 253 SER A N 1
ATOM 1898 C CA . SER A 1 253 ? 2.548 72.432 -2.142 1.00 14.13 253 SER A CA 1
ATOM 1899 C C . SER A 1 253 ? 3.291 72.221 -3.460 1.00 14.27 253 SER A C 1
ATOM 1900 O O . SER A 1 253 ? 3.262 71.130 -4.009 1.00 14.92 253 SER A O 1
ATOM 1903 N N . MET A 1 254 ? 3.978 73.260 -3.938 1.00 14.00 254 MET A N 1
ATOM 1904 C CA . MET A 1 254 ? 4.781 73.173 -5.163 1.00 13.87 254 MET A CA 1
ATOM 1905 C C . MET A 1 254 ? 5.891 72.127 -5.062 1.00 14.20 254 MET A C 1
ATOM 1906 O O . MET A 1 254 ? 6.039 71.274 -5.944 1.00 14.55 254 MET A O 1
ATOM 1911 N N . LEU A 1 255 ? 6.670 72.199 -3.987 1.00 14.13 255 LEU A N 1
ATOM 1912 C CA . LEU A 1 255 ? 7.832 71.337 -3.828 1.00 14.46 255 LEU A CA 1
ATOM 1913 C C . LEU A 1 255 ? 7.440 69.875 -3.667 1.00 14.27 255 LEU A C 1
ATOM 1914 O O . LEU A 1 255 ? 8.006 69.006 -4.323 1.00 14.11 255 LEU A O 1
ATOM 1919 N N . TYR A 1 256 ? 6.465 69.606 -2.807 1.00 14.07 256 TYR A N 1
ATOM 1920 C CA . TYR A 1 256 ? 6.011 68.228 -2.612 1.00 14.79 256 TYR A CA 1
ATOM 1921 C C . TYR A 1 256 ? 5.333 67.638 -3.855 1.00 15.29 256 TYR A C 1
ATOM 1922 O O . TYR A 1 256 ? 5.382 66.425 -4.079 1.00 16.28 256 TYR A O 1
ATOM 1931 N N . SER A 1 257 ? 4.731 68.495 -4.674 1.00 15.69 257 SER A N 1
ATOM 1932 C CA . SER A 1 257 ? 4.091 68.037 -5.906 1.00 16.77 257 SER A CA 1
ATOM 1933 C C . SER A 1 257 ? 5.090 67.579 -6.981 1.00 17.27 257 SER A C 1
ATOM 1934 O O . SER A 1 257 ? 4.714 66.838 -7.886 1.00 18.54 257 SER A O 1
ATOM 1937 N N . VAL A 1 258 ? 6.344 68.028 -6.895 1.00 16.44 258 VAL A N 1
ATOM 1938 C CA . VAL A 1 258 ? 7.350 67.653 -7.903 1.00 17.48 258 VAL A CA 1
ATOM 1939 C C . VAL A 1 258 ? 8.325 66.574 -7.427 1.00 18.63 258 VAL A C 1
ATOM 1940 O O . VAL A 1 258 ? 9.230 66.186 -8.166 1.00 17.84 258 VAL A O 1
ATOM 1944 N N . LEU A 1 259 ? 8.140 66.096 -6.197 1.00 19.73 259 LEU A N 1
ATOM 1945 C CA . LEU A 1 259 ? 8.983 65.030 -5.671 1.00 21.17 259 LEU A CA 1
ATOM 1946 C C . LEU A 1 259 ? 8.577 63.674 -6.244 1.00 23.73 259 LEU A C 1
ATOM 1947 O O . LEU A 1 259 ? 7.484 63.525 -6.795 1.00 25.15 259 LEU A O 1
ATOM 1953 N N . MET B 1 1 ? -13.086 37.566 -26.591 1.00 63.36 1 MET B N 1
ATOM 1954 C CA . MET B 1 1 ? -13.345 36.102 -26.458 1.00 62.62 1 MET B CA 1
ATOM 1955 C C . MET B 1 1 ? -13.717 35.676 -25.037 1.00 53.55 1 MET B C 1
ATOM 1956 O O . MET B 1 1 ? -13.851 34.482 -24.752 1.00 51.19 1 MET B O 1
ATOM 1961 N N . ALA B 1 2 ? -13.889 36.655 -24.153 1.00 45.87 2 ALA B N 1
ATOM 1962 C CA . ALA B 1 2 ? -14.243 36.388 -22.764 1.00 40.51 2 ALA B CA 1
ATOM 1963 C C . ALA B 1 2 ? -15.292 37.380 -22.262 1.00 36.32 2 ALA B C 1
ATOM 1964 O O . ALA B 1 2 ? -14.995 38.558 -22.032 1.00 38.69 2 ALA B O 1
ATOM 1966 N N . LEU B 1 3 ? -16.519 36.892 -22.099 1.00 28.03 3 LEU B N 1
ATOM 1967 C CA . LEU B 1 3 ? -17.645 37.731 -21.689 1.00 24.53 3 LEU B CA 1
ATOM 1968 C C . LEU B 1 3 ? -17.993 37.565 -20.210 1.00 23.66 3 LEU B C 1
ATOM 1969 O O . LEU B 1 3 ? -17.664 36.553 -19.590 1.00 22.80 3 LEU B O 1
ATOM 1974 N N . LEU B 1 4 ? -18.657 38.574 -19.656 1.00 22.78 4 LEU B N 1
ATOM 1975 C CA . LEU B 1 4 ? -19.190 38.521 -18.298 1.00 23.18 4 LEU B CA 1
ATOM 1976 C C . LEU B 1 4 ? -20.222 37.409 -18.140 1.00 23.41 4 LEU B C 1
ATOM 1977 O O . LEU B 1 4 ? -20.963 37.102 -19.073 1.00 23.43 4 LEU B O 1
ATOM 1982 N N . THR B 1 5 ? -20.261 36.810 -16.954 1.00 23.36 5 THR B N 1
ATOM 1983 C CA . THR B 1 5 ? -21.313 35.864 -16.598 1.00 23.98 5 THR B CA 1
ATOM 1984 C C . THR B 1 5 ? -22.172 36.502 -15.506 1.00 22.28 5 THR B C 1
ATOM 1985 O O . THR B 1 5 ? -21.710 37.426 -14.832 1.00 21.66 5 THR B O 1
ATOM 1989 N N . PRO B 1 6 ? -23.425 36.030 -15.334 1.00 21.85 6 PRO B N 1
ATOM 1990 C CA . PRO B 1 6 ? -24.285 36.570 -14.273 1.00 22.16 6 PRO B CA 1
ATOM 1991 C C . PRO B 1 6 ? -23.630 36.580 -12.887 1.00 23.02 6 PRO B C 1
ATOM 1992 O O . PRO B 1 6 ? -23.802 37.545 -12.135 1.00 22.66 6 PRO B O 1
ATOM 1996 N N . ASP B 1 7 ? -22.871 35.532 -12.569 1.00 23.83 7 ASP B N 1
ATOM 1997 C CA . ASP B 1 7 ? -22.193 35.429 -11.273 1.00 24.83 7 ASP B CA 1
ATOM 1998 C C . ASP B 1 7 ? -21.126 36.498 -11.048 1.00 22.73 7 ASP B C 1
ATOM 1999 O O . ASP B 1 7 ? -20.849 36.865 -9.905 1.00 23.27 7 ASP B O 1
ATOM 2004 N N . ASP B 1 8 ? -20.531 37.000 -12.130 1.00 21.20 8 ASP B N 1
ATOM 2005 C CA . ASP B 1 8 ? -19.566 38.099 -12.030 1.00 22.34 8 ASP B CA 1
ATOM 2006 C C . ASP B 1 8 ? -20.212 39.383 -11.502 1.00 20.64 8 ASP B C 1
ATOM 2007 O O . ASP B 1 8 ? -19.527 40.250 -10.964 1.00 22.02 8 ASP B O 1
ATOM 2012 N N . LEU B 1 9 ? -21.530 39.484 -11.649 1.00 19.56 9 LEU B N 1
ATOM 2013 C CA . LEU B 1 9 ? -22.250 40.739 -11.405 1.00 19.51 9 LEU B CA 1
ATOM 2014 C C . LEU B 1 9 ? -23.116 40.752 -10.138 1.00 21.63 9 LEU B C 1
ATOM 2015 O O . LEU B 1 9 ? -23.887 41.691 -9.921 1.00 22.95 9 LEU B O 1
ATOM 2020 N N . ILE B 1 10 ? -22.982 39.723 -9.305 1.00 22.51 10 ILE B N 1
ATOM 2021 C CA . ILE B 1 10 ? -23.747 39.628 -8.056 1.00 23.55 10 ILE B CA 1
ATOM 2022 C C . ILE B 1 10 ? -23.394 40.775 -7.106 1.00 22.61 10 ILE B C 1
ATOM 2023 O O . ILE B 1 10 ? -22.213 41.076 -6.893 1.00 21.18 10 ILE B O 1
ATOM 2028 N N . ASN B 1 11 ? -24.432 41.408 -6.554 1.00 22.23 11 ASN B N 1
ATOM 2029 C CA . ASN B 1 11 ? -24.295 42.552 -5.641 1.00 21.98 11 ASN B CA 1
ATOM 2030 C C . ASN B 1 11 ? -23.328 43.592 -6.201 1.00 19.98 11 ASN B C 1
ATOM 2031 O O . ASN B 1 11 ? -22.304 43.913 -5.588 1.00 19.06 11 ASN B O 1
ATOM 2036 N N . ILE B 1 12 ? -23.666 44.100 -7.383 1.00 19.00 12 ILE B N 1
ATOM 2037 C CA . ILE B 1 12 ? -22.815 45.053 -8.086 1.00 19.06 12 ILE B CA 1
ATOM 2038 C C . ILE B 1 12 ? -22.566 46.329 -7.269 1.00 17.35 12 ILE B C 1
ATOM 2039 O O . ILE B 1 12 ? -21.469 46.880 -7.324 1.00 16.31 12 ILE B O 1
ATOM 2044 N N . ASN B 1 13 ? -23.567 46.772 -6.500 1.00 16.79 13 ASN B N 1
ATOM 2045 C CA . ASN B 1 13 ? -23.419 47.964 -5.654 1.00 16.01 13 ASN B CA 1
ATOM 2046 C C . ASN B 1 13 ? -22.306 47.803 -4.614 1.00 15.28 13 ASN B C 1
ATOM 2047 O O . ASN B 1 13 ? -21.539 48.735 -4.377 1.00 14.83 13 ASN B O 1
ATOM 2052 N N . MET B 1 14 ? -22.220 46.623 -4.003 1.00 15.53 14 MET B N 1
ATOM 2053 C CA . MET B 1 14 ? -21.153 46.342 -3.040 1.00 16.46 14 MET B CA 1
ATOM 2054 C C . MET B 1 14 ? -19.800 46.241 -3.744 1.00 16.32 14 MET B C 1
ATOM 2055 O O . MET B 1 14 ? -18.790 46.718 -3.224 1.00 16.59 14 MET B O 1
ATOM 2060 N N . GLN B 1 15 ? -19.779 45.626 -4.926 1.00 16.08 15 GLN B N 1
ATOM 2061 C CA . GLN B 1 15 ? -18.537 45.542 -5.699 1.00 16.14 15 GLN B CA 1
ATOM 2062 C C . GLN B 1 15 ? -18.011 46.942 -6.014 1.00 16.25 15 GLN B C 1
ATOM 2063 O O . GLN B 1 15 ? -16.816 47.212 -5.866 1.00 16.83 15 GLN B O 1
ATOM 2069 N N . LEU B 1 16 ? -18.921 47.832 -6.405 1.00 16.16 16 LEU B N 1
ATOM 2070 C CA . LEU B 1 16 ? -18.582 49.218 -6.717 1.00 17.46 16 LEU B CA 1
ATOM 2071 C C . LEU B 1 16 ? -18.105 49.984 -5.481 1.00 16.90 16 LEU B C 1
ATOM 2072 O O . LEU B 1 16 ? -17.131 50.736 -5.545 1.00 16.66 16 LEU B O 1
ATOM 2077 N N . GLN B 1 17 ? -18.793 49.784 -4.360 1.00 16.56 17 GLN B N 1
ATOM 2078 C CA . GLN B 1 17 ? -18.405 50.410 -3.098 1.00 16.16 17 GLN B CA 1
ATOM 2079 C C . GLN B 1 17 ? -16.980 50.016 -2.699 1.00 16.36 17 GLN B C 1
ATOM 2080 O O . GLN B 1 17 ? -16.164 50.877 -2.359 1.00 16.17 17 GLN B O 1
ATOM 2086 N N . LYS B 1 18 ? -16.680 48.721 -2.770 1.00 16.94 18 LYS B N 1
ATOM 2087 C CA . LYS B 1 18 ? -15.352 48.216 -2.413 1.00 17.77 18 LYS B CA 1
ATOM 2088 C C . LYS B 1 18 ? -14.261 48.736 -3.350 1.00 17.50 18 LYS B C 1
ATOM 2089 O O . LYS B 1 18 ? -13.202 49.183 -2.894 1.00 17.02 18 LYS B O 1
ATOM 2095 N N . ALA B 1 19 ? -14.538 48.702 -4.652 1.00 17.12 19 ALA B N 1
ATOM 2096 C CA . ALA B 1 19 ? -13.628 49.249 -5.654 1.00 16.72 19 ALA B CA 1
ATOM 2097 C C . ALA B 1 19 ? -13.382 50.736 -5.390 1.00 16.88 19 ALA B C 1
ATOM 2098 O O . ALA B 1 19 ? -12.237 51.195 -5.419 1.00 16.99 19 ALA B O 1
ATOM 2100 N N . ASP B 1 20 ? -14.454 51.474 -5.109 1.00 17.24 20 ASP B N 1
ATOM 2101 C CA . ASP B 1 20 ? -14.355 52.913 -4.866 1.00 18.34 20 ASP B CA 1
ATOM 2102 C C . ASP B 1 20 ? -13.457 53.231 -3.666 1.00 18.58 20 ASP B C 1
ATOM 2103 O O . ASP B 1 20 ? -12.604 54.122 -3.739 1.00 18.63 20 ASP B O 1
ATOM 2108 N N . SER B 1 21 ? -13.641 52.492 -2.574 1.00 18.73 21 SER B N 1
ATOM 2109 C CA . SER B 1 21 ? -12.789 52.634 -1.391 1.00 20.13 21 SER B CA 1
ATOM 2110 C C . SER B 1 21 ? -11.323 52.324 -1.704 1.00 19.49 21 SER B C 1
ATOM 2111 O O . SER B 1 21 ? -10.422 53.031 -1.246 1.00 19.53 21 SER B O 1
ATOM 2114 N N . ALA B 1 22 ? -11.094 51.274 -2.492 1.00 18.59 22 ALA B N 1
ATOM 2115 C CA . ALA B 1 22 ? -9.748 50.892 -2.912 1.00 18.03 22 ALA B CA 1
ATOM 2116 C C . ALA B 1 22 ? -9.083 51.981 -3.759 1.00 17.79 22 ALA B C 1
ATOM 2117 O O . ALA B 1 22 ? -7.919 52.324 -3.532 1.00 18.50 22 ALA B O 1
ATOM 2119 N N . VAL B 1 23 ? -9.832 52.536 -4.712 1.00 17.15 23 VAL B N 1
ATOM 2120 C CA . VAL B 1 23 ? -9.336 53.625 -5.565 1.00 17.45 23 VAL B CA 1
ATOM 2121 C C . VAL B 1 23 ? -8.973 54.864 -4.734 1.00 17.65 23 VAL B C 1
ATOM 2122 O O . VAL B 1 23 ? -7.953 55.507 -4.987 1.00 17.99 23 VAL B O 1
ATOM 2126 N N . GLN B 1 24 ? -9.797 55.179 -3.739 1.00 18.19 24 GLN B N 1
ATOM 2127 C CA . GLN B 1 24 ? -9.530 56.303 -2.836 1.00 19.77 24 GLN B CA 1
ATOM 2128 C C . GLN B 1 24 ? -8.252 56.127 -2.033 1.00 20.33 24 GLN B C 1
ATOM 2129 O O . GLN B 1 24 ? -7.480 57.074 -1.879 1.00 21.33 24 GLN B O 1
ATOM 2135 N N . GLU B 1 25 ? -8.041 54.919 -1.515 1.00 21.21 25 GLU B N 1
ATOM 2136 C CA . GLU B 1 25 ? -6.845 54.612 -0.740 1.00 23.62 25 GLU B CA 1
ATOM 2137 C C . GLU B 1 25 ? -5.599 54.761 -1.617 1.00 21.90 25 GLU B C 1
ATOM 2138 O O . GLU B 1 25 ? -4.618 55.377 -1.208 1.00 22.64 25 GLU B O 1
ATOM 2144 N N . VAL B 1 26 ? -5.675 54.228 -2.834 1.00 19.11 26 VAL B N 1
ATOM 2145 C CA . VAL B 1 26 ? -4.572 54.273 -3.790 1.00 18.02 26 VAL B CA 1
ATOM 2146 C C . VAL B 1 26 ? -4.280 55.694 -4.305 1.00 18.06 26 VAL B C 1
ATOM 2147 O O . VAL B 1 26 ? -3.123 56.129 -4.303 1.00 17.89 26 VAL B O 1
ATOM 2151 N N . THR B 1 27 ? -5.320 56.417 -4.721 1.00 18.20 27 THR B N 1
ATOM 2152 C CA . THR B 1 27 ? -5.132 57.674 -5.467 1.00 18.10 27 THR B CA 1
ATOM 2153 C C . THR B 1 27 ? -5.482 58.950 -4.701 1.00 18.71 27 THR B C 1
ATOM 2154 O O . THR B 1 27 ? -5.077 60.045 -5.103 1.00 20.32 27 THR B O 1
ATOM 2158 N N . GLY B 1 28 ? -6.251 58.816 -3.625 1.00 18.42 28 GLY B N 1
ATOM 2159 C CA . GLY B 1 28 ? -6.761 59.978 -2.899 1.00 19.10 28 GLY B CA 1
ATOM 2160 C C . GLY B 1 28 ? -8.108 60.461 -3.413 1.00 18.49 28 GLY B C 1
ATOM 2161 O O . GLY B 1 28 ? -8.760 61.282 -2.772 1.00 20.41 28 GLY B O 1
ATOM 2162 N N . LEU B 1 29 ? -8.520 59.955 -4.573 1.00 17.78 29 LEU B N 1
ATOM 2163 C CA . LEU B 1 29 ? -9.796 60.326 -5.191 1.00 17.85 29 LEU B CA 1
ATOM 2164 C C . LEU B 1 29 ? -10.683 59.105 -5.394 1.00 18.36 29 LEU B C 1
ATOM 2165 O O . LEU B 1 29 ? -10.174 58.002 -5.554 1.00 18.59 29 LEU B O 1
ATOM 2170 N N . ASP B 1 30 ? -12.002 59.298 -5.403 1.00 18.70 30 ASP B N 1
ATOM 2171 C CA . ASP B 1 30 ? -12.905 58.208 -5.783 1.00 18.77 30 ASP B CA 1
ATOM 2172 C C . ASP B 1 30 ? -12.972 58.065 -7.307 1.00 18.74 30 ASP B C 1
ATOM 2173 O O . ASP B 1 30 ? -12.360 58.859 -8.032 1.00 18.92 30 ASP B O 1
ATOM 2178 N N . ILE B 1 31 ? -13.690 57.050 -7.788 1.00 18.40 31 ILE B N 1
ATOM 2179 C CA . ILE B 1 31 ? -13.793 56.789 -9.232 1.00 18.58 31 ILE B CA 1
ATOM 2180 C C . ILE B 1 31 ? -14.308 58.020 -9.987 1.00 18.15 31 ILE B C 1
ATOM 2181 O O . ILE B 1 31 ? -13.743 58.417 -11.014 1.00 18.23 31 ILE B O 1
ATOM 2186 N N . LYS B 1 32 ? -15.375 58.621 -9.466 1.00 18.78 32 LYS B N 1
ATOM 2187 C CA . LYS B 1 32 ? -15.925 59.855 -10.023 1.00 19.04 32 LYS B CA 1
ATOM 2188 C C . LYS B 1 32 ? -14.848 60.939 -10.159 1.00 18.22 32 LYS B C 1
ATOM 2189 O O . LYS B 1 32 ? -14.737 61.585 -11.204 1.00 18.04 32 LYS B O 1
ATOM 2195 N N . GLY B 1 33 ? -14.054 61.120 -9.103 1.00 17.57 33 GLY B N 1
ATOM 2196 C CA . GLY B 1 33 ? -12.984 62.117 -9.087 1.00 16.51 33 GLY B CA 1
ATOM 2197 C C . GLY B 1 33 ? -11.883 61.844 -10.095 1.00 15.96 33 GLY B C 1
ATOM 2198 O O . GLY B 1 33 ? -11.369 62.775 -10.728 1.00 16.77 33 GLY B O 1
ATOM 2199 N N . ILE B 1 34 ? -11.520 60.569 -10.240 1.00 15.41 34 ILE B N 1
ATOM 2200 C CA . ILE B 1 34 ? -10.550 60.131 -11.251 1.00 15.52 34 ILE B CA 1
ATOM 2201 C C . ILE B 1 34 ? -11.068 60.496 -12.642 1.00 16.06 34 ILE B C 1
ATOM 2202 O O . ILE B 1 34 ? -10.337 61.058 -13.460 1.00 17.63 34 ILE B O 1
ATOM 2207 N N . CYS B 1 35 ? -12.342 60.196 -12.886 1.00 15.96 35 CYS B N 1
ATOM 2208 C CA . CYS B 1 35 ? -12.983 60.472 -14.172 1.00 16.85 35 CYS B CA 1
ATOM 2209 C C . CYS B 1 35 ? -13.026 61.961 -14.495 1.00 17.11 35 CYS B C 1
ATOM 2210 O O . CYS B 1 35 ? -12.705 62.364 -15.616 1.00 16.83 35 CYS B O 1
ATOM 2213 N N . LYS B 1 36 ? -13.427 62.761 -13.509 1.00 17.77 36 LYS B N 1
ATOM 2214 C CA . LYS B 1 36 ? -13.431 64.223 -13.613 1.00 19.15 36 LYS B CA 1
ATOM 2215 C C . LYS B 1 36 ? -12.066 64.772 -14.006 1.00 19.81 36 LYS B C 1
ATOM 2216 O O . LYS B 1 36 ? -11.964 65.618 -14.897 1.00 21.03 36 LYS B O 1
ATOM 2222 N N . ALA B 1 37 ? -11.023 64.299 -13.325 1.00 19.01 37 ALA B N 1
ATOM 2223 C CA . ALA B 1 37 ? -9.662 64.756 -13.578 1.00 18.82 37 ALA B CA 1
ATOM 2224 C C . ALA B 1 37 ? -9.149 64.287 -14.940 1.00 19.32 37 ALA B C 1
ATOM 2225 O O . ALA B 1 37 ? -8.465 65.033 -15.639 1.00 19.52 37 ALA B O 1
ATOM 2227 N N . LEU B 1 38 ? -9.497 63.056 -15.310 1.00 19.39 38 LEU B N 1
ATOM 2228 C CA . LEU B 1 38 ? -9.041 62.455 -16.566 1.00 20.49 38 LEU B CA 1
ATOM 2229 C C . LEU B 1 38 ? -9.690 63.113 -17.779 1.00 19.98 38 LEU B C 1
ATOM 2230 O O . LEU B 1 38 ? -9.022 63.394 -18.777 1.00 20.78 38 LEU B O 1
ATOM 2235 N N . TYR B 1 39 ? -10.994 63.355 -17.692 1.00 19.34 39 TYR B N 1
ATOM 2236 C CA . TYR B 1 39 ? -11.757 63.819 -18.845 1.00 19.75 39 TYR B CA 1
ATOM 2237 C C . TYR B 1 39 ? -12.111 65.299 -18.807 1.00 20.30 39 TYR B C 1
ATOM 2238 O O . TYR B 1 39 ? -12.453 65.879 -19.835 1.00 20.61 39 TYR B O 1
ATOM 2247 N N . GLY B 1 40 ? -12.028 65.903 -17.624 1.00 20.53 40 GLY B N 1
ATOM 2248 C CA . GLY B 1 40 ? -12.394 67.305 -17.442 1.00 20.29 40 GLY B CA 1
ATOM 2249 C C . GLY B 1 40 ? -13.877 67.557 -17.642 1.00 21.32 40 GLY B C 1
ATOM 2250 O O . GLY B 1 40 ? -14.270 68.624 -18.111 1.00 23.45 40 GLY B O 1
ATOM 2251 N N . THR B 1 41 ? -14.698 66.563 -17.305 1.00 19.75 41 THR B N 1
ATOM 2252 C CA . THR B 1 41 ? -16.150 66.669 -17.440 1.00 19.65 41 THR B CA 1
ATOM 2253 C C . THR B 1 41 ? -16.842 66.402 -16.104 1.00 19.86 41 THR B C 1
ATOM 2254 O O . THR B 1 41 ? -16.218 65.919 -15.158 1.00 21.62 41 THR B O 1
ATOM 2258 N N . PHE B 1 42 ? -18.128 66.726 -16.037 1.00 20.72 42 PHE B N 1
ATOM 2259 C CA . PHE B 1 42 ? -18.956 66.419 -14.873 1.00 22.33 42 PHE B CA 1
ATOM 2260 C C . PHE B 1 42 ? -20.360 66.082 -15.357 1.00 22.90 42 PHE B C 1
ATOM 2261 O O . PHE B 1 42 ? -20.772 66.520 -16.433 1.00 23.74 42 PHE B O 1
ATOM 2269 N N . SER B 1 43 ? -21.084 65.297 -14.567 1.00 23.37 43 SER B N 1
ATOM 2270 C CA . SER B 1 43 ? -22.435 64.888 -14.921 1.00 24.02 43 SER B CA 1
ATOM 2271 C C . SER B 1 43 ? -23.450 65.896 -14.409 1.00 22.90 43 SER B C 1
ATOM 2272 O O . SER B 1 43 ? -23.238 66.529 -13.372 1.00 22.86 43 SER B O 1
ATOM 2275 N N . SER B 1 44 ? -24.546 66.034 -15.151 1.00 21.88 44 SER B N 1
ATOM 2276 C CA . SER B 1 44 ? -25.675 66.872 -14.766 1.00 22.94 44 SER B CA 1
ATOM 2277 C C . SER B 1 44 ? -26.973 66.083 -14.928 1.00 21.19 44 SER B C 1
ATOM 2278 O O . SER B 1 44 ? -27.929 66.568 -15.536 1.00 20.93 44 SER B O 1
ATOM 2281 N N . SER B 1 45 ? -26.984 64.856 -14.402 1.00 20.85 45 SER B N 1
ATOM 2282 C CA . SER B 1 45 ? -28.156 63.964 -14.438 1.00 20.98 45 SER B CA 1
ATOM 2283 C C . SER B 1 45 ? -28.640 63.637 -15.852 1.00 19.89 45 SER B C 1
ATOM 2284 O O . SER B 1 45 ? -29.845 63.559 -16.098 1.00 18.60 45 SER B O 1
ATOM 2287 N N . GLU B 1 46 ? -27.700 63.446 -16.774 1.00 19.51 46 GLU B N 1
ATOM 2288 C CA . GLU B 1 46 ? -28.042 63.103 -18.152 1.00 19.50 46 GLU B CA 1
ATOM 2289 C C . GLU B 1 46 ? -28.874 61.827 -18.172 1.00 18.76 46 GLU B C 1
ATOM 2290 O O . GLU B 1 46 ? -28.592 60.884 -17.426 1.00 19.29 46 GLU B O 1
ATOM 2296 N N . LYS B 1 47 ? -29.912 61.819 -19.004 1.00 18.14 47 LYS B N 1
ATOM 2297 C CA . LYS B 1 47 ? -30.760 60.641 -19.164 1.00 17.53 47 LYS B CA 1
ATOM 2298 C C . LYS B 1 47 ? -30.046 59.587 -20.012 1.00 16.43 47 LYS B C 1
ATOM 2299 O O . LYS B 1 47 ? -29.667 59.845 -21.155 1.00 15.17 47 LYS B O 1
ATOM 2305 N N . VAL B 1 48 ? -29.867 58.401 -19.437 1.00 16.15 48 VAL B N 1
ATOM 2306 C CA . VAL B 1 48 ? -29.137 57.318 -20.086 1.00 15.78 48 VAL B CA 1
ATOM 2307 C C . VAL B 1 48 ? -30.101 56.165 -20.360 1.00 15.95 48 VAL B C 1
ATOM 2308 O O . VAL B 1 48 ? -30.713 55.630 -19.439 1.00 15.61 48 VAL B O 1
ATOM 2312 N N . GLY B 1 49 ? -30.239 55.802 -21.631 1.00 15.60 49 GLY B N 1
ATOM 2313 C CA . GLY B 1 49 ? -31.079 54.678 -22.021 1.00 14.07 49 GLY B CA 1
ATOM 2314 C C . GLY B 1 49 ? -30.228 53.441 -22.209 1.00 13.49 49 GLY B C 1
ATOM 2315 O O . GLY B 1 49 ? -29.285 53.442 -23.011 1.00 13.36 49 GLY B O 1
ATOM 2316 N N . ILE B 1 50 ? -30.561 52.392 -21.463 1.00 13.22 50 ILE B N 1
ATOM 2317 C CA . ILE B 1 50 ? -29.809 51.135 -21.476 1.00 13.46 50 ILE B CA 1
ATOM 2318 C C . ILE B 1 50 ? -30.638 50.119 -22.250 1.00 13.18 50 ILE B C 1
ATOM 2319 O O . ILE B 1 50 ? -31.783 49.846 -21.891 1.00 13.39 50 ILE B O 1
ATOM 2324 N N . VAL B 1 51 ? -30.062 49.585 -23.326 1.00 13.04 51 VAL B N 1
ATOM 2325 C CA . VAL B 1 51 ? -30.803 48.747 -24.270 1.00 13.20 51 VAL B CA 1
ATOM 2326 C C . VAL B 1 51 ? -30.271 47.312 -24.240 1.00 13.40 51 VAL B C 1
ATOM 2327 O O . VAL B 1 51 ? -29.130 47.086 -24.635 1.00 13.61 51 VAL B O 1
ATOM 2331 N N . PRO B 1 52 ? -31.092 46.343 -23.765 1.00 13.63 52 PRO B N 1
ATOM 2332 C CA . PRO B 1 52 ? -30.677 44.939 -23.814 1.00 14.33 52 PRO B CA 1
ATOM 2333 C C . PRO B 1 52 ? -30.504 44.474 -25.253 1.00 14.54 52 PRO B C 1
ATOM 2334 O O . PRO B 1 52 ? -31.260 44.885 -26.134 1.00 14.83 52 PRO B O 1
ATOM 2338 N N . VAL B 1 53 ? -29.498 43.639 -25.487 1.00 14.74 53 VAL B N 1
ATOM 2339 C CA . VAL B 1 53 ? -29.158 43.211 -26.844 1.00 15.75 53 VAL B CA 1
ATOM 2340 C C . VAL B 1 53 ? -29.092 41.681 -26.895 1.00 16.54 53 VAL B C 1
ATOM 2341 O O . VAL B 1 53 ? -28.402 41.064 -26.086 1.00 17.07 53 VAL B O 1
ATOM 2345 N N . THR B 1 54 ? -29.826 41.083 -27.836 1.00 17.45 54 THR B N 1
ATOM 2346 C CA . THR B 1 54 ? -29.948 39.620 -27.940 1.00 18.48 54 THR B CA 1
ATOM 2347 C C . THR B 1 54 ? -28.950 38.998 -28.928 1.00 20.09 54 THR B C 1
ATOM 2348 O O . THR B 1 54 ? -28.904 37.772 -29.090 1.00 21.06 54 THR B O 1
ATOM 2352 N N . SER B 1 55 ? -28.160 39.855 -29.571 1.00 21.03 55 SER B N 1
ATOM 2353 C CA . SER B 1 55 ? -27.123 39.466 -30.534 1.00 23.60 55 SER B CA 1
ATOM 2354 C C . SER B 1 55 ? -26.123 38.444 -29.978 1.00 23.50 55 SER B C 1
ATOM 2355 O O . SER B 1 55 ? -25.792 38.466 -28.793 1.00 21.43 55 SER B O 1
ATOM 2358 N N . GLY B 1 56 ? -25.655 37.548 -30.846 1.00 24.89 56 GLY B N 1
ATOM 2359 C CA . GLY B 1 56 ? -24.627 36.570 -30.487 1.00 24.32 56 GLY B CA 1
ATOM 2360 C C . GLY B 1 56 ? -25.024 35.630 -29.365 1.00 24.37 56 GLY B C 1
ATOM 2361 O O . GLY B 1 56 ? -26.035 34.936 -29.459 1.00 26.11 56 GLY B O 1
ATOM 2362 N N . ASN B 1 57 ? -24.223 35.611 -28.302 1.00 24.07 57 ASN B N 1
ATOM 2363 C CA . ASN B 1 57 ? -24.503 34.777 -27.128 1.00 26.06 57 ASN B CA 1
ATOM 2364 C C . ASN B 1 57 ? -25.724 35.256 -26.336 1.00 25.16 57 ASN B C 1
ATOM 2365 O O . ASN B 1 57 ? -26.232 34.542 -25.469 1.00 24.48 57 ASN B O 1
ATOM 2370 N N . GLY B 1 58 ? -26.180 36.470 -26.644 1.00 21.95 58 GLY B N 1
ATOM 2371 C CA . GLY B 1 58 ? -27.458 36.973 -26.153 1.00 21.36 58 GLY B CA 1
ATOM 2372 C C . GLY B 1 58 ? -27.396 37.837 -24.909 1.00 19.84 58 GLY B C 1
ATOM 2373 O O . GLY B 1 58 ? -26.327 38.306 -24.503 1.00 18.35 58 GLY B O 1
ATOM 2374 N N . ILE B 1 59 ? -28.565 38.049 -24.314 1.00 19.63 59 ILE B N 1
ATOM 2375 C CA . ILE B 1 59 ? -28.687 38.790 -23.066 1.00 19.63 59 ILE B CA 1
ATOM 2376 C C . ILE B 1 59 ? -27.976 38.035 -21.949 1.00 19.44 59 ILE B C 1
ATOM 2377 O O . ILE B 1 59 ? -28.181 36.833 -21.771 1.00 20.69 59 ILE B O 1
ATOM 2382 N N . ILE B 1 60 ? -27.124 38.746 -21.217 1.00 18.49 60 ILE B N 1
ATOM 2383 C CA . ILE B 1 60 ? -26.452 38.182 -20.056 1.00 18.51 60 ILE B CA 1
ATOM 2384 C C . ILE B 1 60 ? -27.246 38.553 -18.808 1.00 17.84 60 ILE B C 1
ATOM 2385 O O . ILE B 1 60 ? -27.552 39.726 -18.586 1.00 17.38 60 ILE B O 1
ATOM 2390 N N . GLY B 1 61 ? -27.596 37.545 -18.011 1.00 18.17 61 GLY B N 1
ATOM 2391 C CA . GLY B 1 61 ? -28.266 37.759 -16.730 1.00 18.60 61 GLY B CA 1
ATOM 2392 C C . GLY B 1 61 ? -27.512 38.780 -15.893 1.00 18.99 61 GLY B C 1
ATOM 2393 O O . GLY B 1 61 ? -26.279 38.763 -15.848 1.00 18.84 61 GLY B O 1
ATOM 2394 N N . ASN B 1 62 ? -28.263 39.681 -15.258 1.00 19.20 62 ASN B N 1
ATOM 2395 C CA . ASN B 1 62 ? -27.710 40.757 -14.416 1.00 19.31 62 ASN B CA 1
ATOM 2396 C C . ASN B 1 62 ? -27.045 41.919 -15.173 1.00 17.83 62 ASN B C 1
ATOM 2397 O O . ASN B 1 62 ? -26.722 42.928 -14.552 1.00 17.09 62 ASN B O 1
ATOM 2402 N N . PHE B 1 63 ? -26.837 41.795 -16.489 1.00 17.56 63 PHE B N 1
ATOM 2403 C CA . PHE B 1 63 ? -26.094 42.833 -17.242 1.00 16.03 63 PHE B CA 1
ATOM 2404 C C . PHE B 1 63 ? -26.771 44.206 -17.268 1.00 15.49 63 PHE B C 1
ATOM 2405 O O . PHE B 1 63 ? -26.186 45.194 -16.808 1.00 14.95 63 PHE B O 1
ATOM 2413 N N . SER B 1 64 ? -27.990 44.274 -17.800 1.00 15.14 64 SER B N 1
ATOM 2414 C CA . SER B 1 64 ? -28.699 45.555 -17.882 1.00 15.86 64 SER B CA 1
ATOM 2415 C C . SER B 1 64 ? -29.009 46.103 -16.488 1.00 15.72 64 SER B C 1
ATOM 2416 O O . SER B 1 64 ? -28.888 47.307 -16.251 1.00 15.75 64 SER B O 1
ATOM 2419 N N . ALA B 1 65 ? -29.397 45.214 -15.571 1.00 16.47 65 ALA B N 1
ATOM 2420 C CA . ALA B 1 65 ? -29.668 45.598 -14.183 1.00 16.96 65 ALA B CA 1
ATOM 2421 C C . ALA B 1 65 ? -28.423 46.166 -13.506 1.00 16.54 65 ALA B C 1
ATOM 2422 O O . ALA B 1 65 ? -28.519 47.114 -12.723 1.00 17.24 65 ALA B O 1
ATOM 2424 N N . SER B 1 66 ? -27.260 45.593 -13.808 1.00 15.55 66 SER B N 1
ATOM 2425 C CA . SER B 1 66 ? -25.999 46.120 -13.273 1.00 14.74 66 SER B CA 1
ATOM 2426 C C . SER B 1 66 ? -25.678 47.489 -13.862 1.00 14.08 66 SER B C 1
ATOM 2427 O O . SER B 1 66 ? -25.305 48.395 -13.123 1.00 13.39 66 SER B O 1
ATOM 2430 N N . LEU B 1 67 ? -25.846 47.649 -15.177 1.00 13.25 67 LEU B N 1
ATOM 2431 C CA . LEU B 1 67 ? -25.677 48.975 -15.793 1.00 12.66 67 LEU B CA 1
ATOM 2432 C C . LEU B 1 67 ? -26.642 50.017 -15.213 1.00 12.97 67 LEU B C 1
ATOM 2433 O O . LEU B 1 67 ? -26.281 51.185 -15.043 1.00 13.21 67 LEU B O 1
ATOM 2438 N N . HIS B 1 68 ? -27.865 49.583 -14.918 1.00 13.74 68 HIS B N 1
ATOM 2439 C CA . HIS B 1 68 ? -28.881 50.413 -14.281 1.00 14.68 68 HIS B CA 1
ATOM 2440 C C . HIS B 1 68 ? -28.350 50.941 -12.943 1.00 14.87 68 HIS B C 1
ATOM 2441 O O . HIS B 1 68 ? -28.367 52.145 -12.681 1.00 14.58 68 HIS B O 1
ATOM 2448 N N . ALA B 1 69 ? -27.850 50.030 -12.113 1.00 15.07 69 ALA B N 1
ATOM 2449 C CA . ALA B 1 69 ? -27.296 50.391 -10.811 1.00 15.55 69 ALA B CA 1
ATOM 2450 C C . ALA B 1 69 ? -26.034 51.252 -10.938 1.00 14.99 69 ALA B C 1
ATOM 2451 O O . ALA B 1 69 ? -25.869 52.216 -10.194 1.00 16.04 69 ALA B O 1
ATOM 2453 N N . ILE B 1 70 ? -25.160 50.909 -11.887 1.00 13.81 70 ILE B N 1
ATOM 2454 C CA . ILE B 1 70 ? -23.886 51.620 -12.074 1.00 13.23 70 ILE B CA 1
ATOM 2455 C C . ILE B 1 70 ? -24.133 53.082 -12.453 1.00 13.55 70 ILE B C 1
ATOM 2456 O O . ILE B 1 70 ? -23.563 53.991 -11.854 1.00 13.40 70 ILE B O 1
ATOM 2461 N N . THR B 1 71 ? -25.004 53.295 -13.434 1.00 13.78 71 THR B N 1
ATOM 2462 C CA . THR B 1 71 ? -25.320 54.641 -13.915 1.00 14.07 71 THR B CA 1
ATOM 2463 C C . THR B 1 71 ? -25.990 55.511 -12.841 1.00 14.72 71 THR B C 1
ATOM 2464 O O . THR B 1 71 ? -25.686 56.702 -12.726 1.00 15.16 71 THR B O 1
ATOM 2468 N N . GLN B 1 72 ? -26.893 54.918 -12.058 1.00 15.79 72 GLN B N 1
ATOM 2469 C CA . GLN B 1 72 ? -27.495 55.601 -10.904 1.00 16.25 72 GLN B CA 1
ATOM 2470 C C . GLN B 1 72 ? -26.416 55.972 -9.875 1.00 16.85 72 GLN B C 1
ATOM 2471 O O . GLN B 1 72 ? -26.391 57.098 -9.366 1.00 18.22 72 GLN B O 1
ATOM 2477 N N . TYR B 1 73 ? -25.520 55.025 -9.590 1.00 16.79 73 TYR B N 1
ATOM 2478 C CA . TYR B 1 73 ? -24.398 55.237 -8.659 1.00 17.13 73 TYR B CA 1
ATOM 2479 C C . TYR B 1 73 ? -23.571 56.453 -9.050 1.00 17.15 73 TYR B C 1
ATOM 2480 O O . TYR B 1 73 ? -23.150 57.224 -8.186 1.00 19.24 73 TYR B O 1
ATOM 2489 N N . PHE B 1 74 ? -23.344 56.621 -10.349 1.00 17.08 74 PHE B N 1
ATOM 2490 C CA . PHE B 1 74 ? -22.565 57.755 -10.843 1.00 17.99 74 PHE B CA 1
ATOM 2491 C C . PHE B 1 74 ? -23.401 58.985 -11.207 1.00 19.18 74 PHE B C 1
ATOM 2492 O O . PHE B 1 74 ? -22.918 59.889 -11.884 1.00 23.18 74 PHE B O 1
ATOM 2500 N N . GLY B 1 75 ? -24.650 59.013 -10.754 1.00 19.06 75 GLY B N 1
ATOM 2501 C CA . GLY B 1 75 ? -25.464 60.224 -10.808 1.00 19.96 75 GLY B CA 1
ATOM 2502 C C . GLY B 1 75 ? -26.227 60.473 -12.095 1.00 19.42 75 GLY B C 1
ATOM 2503 O O . GLY B 1 75 ? -26.611 61.612 -12.382 1.00 20.56 75 GLY B O 1
ATOM 2504 N N . PHE B 1 76 ? -26.456 59.419 -12.872 1.00 17.35 76 PHE B N 1
ATOM 2505 C CA . PHE B 1 76 ? -27.215 59.549 -14.113 1.00 17.45 76 PHE B CA 1
ATOM 2506 C C . PHE B 1 76 ? -28.678 59.166 -13.922 1.00 18.13 76 PHE B C 1
ATOM 2507 O O . PHE B 1 76 ? -29.008 58.352 -13.052 1.00 18.21 76 PHE B O 1
ATOM 2515 N N . ASP B 1 77 ? -29.542 59.785 -14.725 1.00 18.37 77 ASP B N 1
ATOM 2516 C CA . ASP B 1 77 ? -30.966 59.470 -14.775 1.00 19.37 77 ASP B CA 1
ATOM 2517 C C . ASP B 1 77 ? -31.142 58.348 -15.789 1.00 19.12 77 ASP B C 1
ATOM 2518 O O . ASP B 1 77 ? -31.498 58.574 -16.947 1.00 18.07 77 ASP B O 1
ATOM 2523 N N . SER B 1 78 ? -30.879 57.128 -15.345 1.00 18.22 78 SER B N 1
ATOM 2524 C CA . SER B 1 78 ? -30.852 56.000 -16.261 1.00 17.31 78 SER B CA 1
ATOM 2525 C C . SER B 1 78 ? -32.139 55.198 -16.222 1.00 16.85 78 SER B C 1
ATOM 2526 O O . SER B 1 78 ? -32.879 55.233 -15.240 1.00 16.84 78 SER B O 1
ATOM 2529 N N . PHE B 1 79 ? -32.396 54.485 -17.312 1.00 15.56 79 PHE B N 1
ATOM 2530 C CA . PHE B 1 79 ? -33.509 53.548 -17.390 1.00 14.71 79 PHE B CA 1
ATOM 2531 C C . PHE B 1 79 ? -33.133 52.414 -18.336 1.00 14.48 79 PHE B C 1
ATOM 2532 O O . PHE B 1 79 ? -32.281 52.587 -19.209 1.00 14.04 79 PHE B O 1
ATOM 2540 N N . VAL B 1 80 ? -33.757 51.256 -18.140 1.00 14.73 80 VAL B N 1
ATOM 2541 C CA . VAL B 1 80 ? -33.589 50.113 -19.041 1.00 14.48 80 VAL B CA 1
ATOM 2542 C C . VAL B 1 80 ? -34.876 49.958 -19.849 1.00 14.53 80 VAL B C 1
ATOM 2543 O O . VAL B 1 80 ? -35.972 49.972 -19.287 1.00 14.85 80 VAL B O 1
ATOM 2547 N N . THR B 1 81 ? -34.744 49.815 -21.165 1.00 14.70 81 THR B N 1
ATOM 2548 C CA . THR B 1 81 ? -35.911 49.684 -22.044 1.00 14.87 81 THR B CA 1
ATOM 2549 C C . THR B 1 81 ? -36.587 48.313 -21.905 1.00 15.71 81 THR B C 1
ATOM 2550 O O . THR B 1 81 ? -35.930 47.332 -21.561 1.00 15.85 81 THR B O 1
ATOM 2554 N N . ASP B 1 82 ? -37.892 48.252 -22.174 1.00 17.58 82 ASP B N 1
ATOM 2555 C CA . ASP B 1 82 ? -38.640 46.980 -22.147 1.00 18.91 82 ASP B CA 1
ATOM 2556 C C . ASP B 1 82 ? -38.181 46.048 -23.270 1.00 18.59 82 ASP B C 1
ATOM 2557 O O . ASP B 1 82 ? -37.933 44.854 -23.053 1.00 19.32 82 ASP B O 1
ATOM 2562 N N . MET B 1 83 ? -38.079 46.610 -24.470 1.00 17.81 83 MET B N 1
ATOM 2563 C CA . MET B 1 83 ? -37.723 45.866 -25.673 1.00 17.98 83 MET B CA 1
ATOM 2564 C C . MET B 1 83 ? -36.210 45.804 -25.858 1.00 17.22 83 MET B C 1
ATOM 2565 O O . MET B 1 83 ? -35.503 46.737 -25.476 1.00 16.18 83 MET B O 1
ATOM 2570 N N . PRO B 1 84 ? -35.706 44.701 -26.447 1.00 17.23 84 PRO B N 1
ATOM 2571 C CA . PRO B 1 84 ? -34.292 44.608 -26.781 1.00 16.53 84 PRO B CA 1
ATOM 2572 C C . PRO B 1 84 ? -33.994 45.134 -28.187 1.00 16.31 84 PRO B C 1
ATOM 2573 O O . PRO B 1 84 ? -34.922 45.474 -28.934 1.00 16.02 84 PRO B O 1
ATOM 2577 N N . ASP B 1 85 ? -32.708 45.208 -28.530 1.00 16.19 85 ASP B N 1
ATOM 2578 C CA . ASP B 1 85 ? -32.269 45.404 -29.921 1.00 17.34 85 ASP B CA 1
ATOM 2579 C C . ASP B 1 85 ? -32.771 46.717 -30.549 1.00 16.55 85 ASP B C 1
ATOM 2580 O O . ASP B 1 85 ? -32.770 47.748 -29.878 1.00 17.75 85 ASP B O 1
ATOM 2585 N N . VAL B 1 86 ? -33.187 46.689 -31.817 1.00 15.97 86 VAL B N 1
ATOM 2586 C CA . VAL B 1 86 ? -33.628 47.914 -32.516 1.00 15.12 86 VAL B CA 1
ATOM 2587 C C . VAL B 1 86 ? -34.898 48.515 -31.906 1.00 15.24 86 VAL B C 1
ATOM 2588 O O . VAL B 1 86 ? -34.999 49.740 -31.746 1.00 15.34 86 VAL B O 1
ATOM 2592 N N . SER B 1 87 ? -35.860 47.659 -31.562 1.00 15.64 87 SER B N 1
ATOM 2593 C CA . SER B 1 87 ? -37.095 48.113 -30.915 1.00 16.26 87 SER B CA 1
ATOM 2594 C C . SER B 1 87 ? -36.784 48.828 -29.594 1.00 15.60 87 SER B C 1
ATOM 2595 O O . SER B 1 87 ? -37.418 49.831 -29.257 1.00 16.05 87 SER B O 1
ATOM 2598 N N . GLY B 1 88 ? -35.795 48.306 -28.866 1.00 15.31 88 GLY B N 1
ATOM 2599 C CA . GLY B 1 88 ? -35.331 48.905 -27.612 1.00 14.15 88 GLY B CA 1
ATOM 2600 C C . GLY B 1 88 ? -34.634 50.233 -27.838 1.00 14.15 88 GLY B C 1
ATOM 2601 O O . GLY B 1 88 ? -34.844 51.183 -27.089 1.00 13.84 88 GLY B O 1
ATOM 2602 N N . TYR B 1 89 ? -33.798 50.294 -28.872 1.00 13.99 89 TYR B N 1
ATOM 2603 C CA . TYR B 1 89 ? -33.139 51.543 -29.258 1.00 14.10 89 TYR B CA 1
ATOM 2604 C C . TYR B 1 89 ? -34.171 52.636 -29.544 1.00 14.36 89 TYR B C 1
ATOM 2605 O O . TYR B 1 89 ? -34.037 53.762 -29.063 1.00 14.90 89 TYR B O 1
ATOM 2614 N N . TYR B 1 90 ? -35.192 52.292 -30.327 1.00 14.67 90 TYR B N 1
ATOM 2615 C CA . TYR B 1 90 ? -36.287 53.210 -30.650 1.00 15.09 90 TYR B CA 1
ATOM 2616 C C . TYR B 1 90 ? -36.935 53.692 -29.355 1.00 15.06 90 TYR B C 1
ATOM 2617 O O . TYR B 1 90 ? -37.127 54.893 -29.151 1.00 14.75 90 TYR B O 1
ATOM 2626 N N . GLU B 1 91 ? -37.242 52.738 -28.479 1.00 15.24 91 GLU B N 1
ATOM 2627 C CA . GLU B 1 91 ? -37.869 53.012 -27.188 1.00 15.88 91 GLU B CA 1
ATOM 2628 C C . GLU B 1 91 ? -37.049 53.993 -26.351 1.00 15.75 91 GLU B C 1
ATOM 2629 O O . GLU B 1 91 ? -37.606 54.930 -25.774 1.00 17.24 91 GLU B O 1
ATOM 2635 N N . ALA B 1 92 ? -35.734 53.774 -26.301 1.00 15.06 92 ALA B N 1
ATOM 2636 C CA . ALA B 1 92 ? -34.812 54.638 -25.561 1.00 14.87 92 ALA B CA 1
ATOM 2637 C C . ALA B 1 92 ? -34.834 56.078 -26.079 1.00 15.57 92 ALA B C 1
ATOM 2638 O O . ALA B 1 92 ? -34.986 57.015 -25.297 1.00 15.14 92 ALA B O 1
ATOM 2640 N N . VAL B 1 93 ? -34.697 56.240 -27.394 1.00 15.65 93 VAL B N 1
ATOM 2641 C CA . VAL B 1 93 ? -34.698 57.570 -28.015 1.00 16.61 93 VAL B CA 1
ATOM 2642 C C . VAL B 1 93 ? -36.057 58.248 -27.824 1.00 17.07 93 VAL B C 1
ATOM 2643 O O . VAL B 1 93 ? -36.125 59.435 -27.493 1.00 17.77 93 VAL B O 1
ATOM 2647 N N . GLN B 1 94 ? -37.130 57.484 -28.007 1.00 17.51 94 GLN B N 1
ATOM 2648 C CA . GLN B 1 94 ? -38.494 57.998 -27.836 1.00 20.22 94 GLN B CA 1
ATOM 2649 C C . GLN B 1 94 ? -38.709 58.526 -26.415 1.00 20.64 94 GLN B C 1
ATOM 2650 O O . GLN B 1 94 ? -39.368 59.548 -26.218 1.00 21.55 94 GLN B O 1
ATOM 2656 N N . ASN B 1 95 ? -38.119 57.834 -25.443 1.00 20.76 95 ASN B N 1
ATOM 2657 C CA . ASN B 1 95 ? -38.262 58.164 -24.025 1.00 22.86 95 ASN B CA 1
ATOM 2658 C C . ASN B 1 95 ? -37.278 59.208 -23.488 1.00 23.01 95 ASN B C 1
ATOM 2659 O O . ASN B 1 95 ? -37.212 59.433 -22.282 1.00 25.06 95 ASN B O 1
ATOM 2664 N N . GLY B 1 96 ? -36.515 59.837 -24.379 1.00 21.41 96 GLY B N 1
ATOM 2665 C CA . GLY B 1 96 ? -35.690 60.984 -24.014 1.00 21.01 96 GLY B CA 1
ATOM 2666 C C . GLY B 1 96 ? -34.254 60.692 -23.627 1.00 19.31 96 GLY B C 1
ATOM 2667 O O . GLY B 1 96 ? -33.592 61.538 -23.027 1.00 19.40 96 GLY B O 1
ATOM 2668 N N . ALA B 1 97 ? -33.761 59.501 -23.967 1.00 18.17 97 ALA B N 1
ATOM 2669 C CA . ALA B 1 97 ? -32.365 59.162 -23.714 1.00 17.02 97 ALA B CA 1
ATOM 2670 C C . ALA B 1 97 ? -31.433 60.158 -24.398 1.00 16.81 97 ALA B C 1
ATOM 2671 O O . ALA B 1 97 ? -31.597 60.475 -25.574 1.00 16.77 97 ALA B O 1
ATOM 2673 N N . GLU B 1 98 ? -30.464 60.652 -23.641 1.00 16.33 98 GLU B N 1
ATOM 2674 C CA . GLU B 1 98 ? -29.469 61.573 -24.165 1.00 17.16 98 GLU B CA 1
ATOM 2675 C C . GLU B 1 98 ? -28.184 60.810 -24.465 1.00 16.19 98 GLU B C 1
ATOM 2676 O O . GLU B 1 98 ? -27.436 61.163 -25.381 1.00 16.11 98 GLU B O 1
ATOM 2682 N N . ILE B 1 99 ? -27.951 59.751 -23.691 1.00 15.15 99 ILE B N 1
ATOM 2683 C CA . ILE B 1 99 ? -26.857 58.824 -23.941 1.00 14.99 99 ILE B CA 1
ATOM 2684 C C . ILE B 1 99 ? -27.431 57.423 -24.061 1.00 14.91 99 ILE B C 1
ATOM 2685 O O . ILE B 1 99 ? -28.266 57.021 -23.250 1.00 14.84 99 ILE B O 1
ATOM 2690 N N . ILE B 1 100 ? -26.987 56.700 -25.084 1.00 15.07 100 ILE B N 1
ATOM 2691 C CA . ILE B 1 100 ? -27.377 55.311 -25.283 1.00 15.33 100 ILE B CA 1
ATOM 2692 C C . ILE B 1 100 ? -26.244 54.402 -24.824 1.00 15.02 100 ILE B C 1
ATOM 2693 O O . ILE B 1 100 ? -25.092 54.581 -25.227 1.00 15.16 100 ILE B O 1
ATOM 2698 N N . LEU B 1 101 ? -26.593 53.427 -23.987 1.00 15.00 101 LEU B N 1
ATOM 2699 C CA . LEU B 1 101 ? -25.662 52.430 -23.484 1.00 15.04 101 LEU B CA 1
ATOM 2700 C C . LEU B 1 101 ? -26.137 51.049 -23.940 1.00 14.63 101 LEU B C 1
ATOM 2701 O O . LEU B 1 101 ? -27.242 50.622 -23.598 1.00 15.50 101 LEU B O 1
ATOM 2706 N N . MET B 1 102 ? -25.316 50.369 -24.737 1.00 14.45 102 MET B N 1
ATOM 2707 C CA . MET B 1 102 ? -25.649 49.033 -25.259 1.00 14.17 102 MET B CA 1
ATOM 2708 C C . MET B 1 102 ? -24.411 48.243 -25.684 1.00 13.98 102 MET B C 1
ATOM 2709 O O . MET B 1 102 ? -23.390 48.821 -26.057 1.00 13.77 102 MET B O 1
ATOM 2714 N N . ALA B 1 103 ? -24.518 46.916 -25.645 1.00 14.50 103 ALA B N 1
ATOM 2715 C CA . ALA B 1 103 ? -23.392 46.041 -25.964 1.00 15.09 103 ALA B CA 1
ATOM 2716 C C . ALA B 1 103 ? -23.830 44.789 -26.712 1.00 15.77 103 ALA B C 1
ATOM 2717 O O . ALA B 1 103 ? -24.838 44.180 -26.358 1.00 15.54 103 ALA B O 1
ATOM 2719 N N . ASP B 1 104 ? -23.084 44.415 -27.750 1.00 17.19 104 ASP B N 1
ATOM 2720 C CA . ASP B 1 104 ? -23.141 43.036 -28.252 1.00 18.62 104 ASP B CA 1
ATOM 2721 C C . ASP B 1 104 ? -21.897 42.285 -27.758 1.00 19.53 104 ASP B C 1
ATOM 2722 O O . ASP B 1 104 ? -21.234 42.752 -26.827 1.00 18.60 104 ASP B O 1
ATOM 2727 N N . ASP B 1 105 ? -21.588 41.130 -28.344 1.00 21.23 105 ASP B N 1
ATOM 2728 C CA . ASP B 1 105 ? -20.444 40.338 -27.884 1.00 22.60 105 ASP B CA 1
ATOM 2729 C C . ASP B 1 105 ? -19.086 40.975 -28.183 1.00 22.44 105 ASP B C 1
ATOM 2730 O O . ASP B 1 105 ? -18.089 40.637 -27.546 1.00 23.57 105 ASP B O 1
ATOM 2735 N N . ARG B 1 106 ? -19.056 41.902 -29.137 1.00 22.20 106 ARG B N 1
ATOM 2736 C CA . ARG B 1 106 ? -17.799 42.489 -29.597 1.00 22.09 106 ARG B CA 1
ATOM 2737 C C . ARG B 1 106 ? -17.596 43.951 -29.203 1.00 19.55 106 ARG B C 1
ATOM 2738 O O . ARG B 1 106 ? -16.460 44.397 -29.056 1.00 20.41 106 ARG B O 1
ATOM 2746 N N . THR B 1 107 ? -18.691 44.686 -29.028 1.00 17.80 107 THR B N 1
ATOM 2747 C CA . THR B 1 107 ? -18.626 46.119 -28.752 1.00 16.60 107 THR B CA 1
ATOM 2748 C C . THR B 1 107 ? -19.619 46.514 -27.671 1.00 15.65 107 THR B C 1
ATOM 2749 O O . THR B 1 107 ? -20.809 46.201 -27.765 1.00 14.90 107 THR B O 1
ATOM 2753 N N . PHE B 1 108 ? -19.107 47.195 -26.648 1.00 15.29 108 PHE B N 1
ATOM 2754 C CA . PHE B 1 108 ? -19.918 47.841 -25.620 1.00 14.31 108 PHE B CA 1
ATOM 2755 C C . PHE B 1 108 ? -19.683 49.347 -25.794 1.00 13.39 108 PHE B C 1
ATOM 2756 O O . PHE B 1 108 ? -18.554 49.822 -25.678 1.00 13.23 108 PHE B O 1
ATOM 2764 N N . LEU B 1 109 ? -20.743 50.078 -26.135 1.00 13.11 109 LEU B N 1
ATOM 2765 C CA . LEU B 1 109 ? -20.624 51.508 -26.432 1.00 13.06 109 LEU B CA 1
ATOM 2766 C C . LEU B 1 109 ? -21.487 52.422 -25.575 1.00 12.93 109 LEU B C 1
ATOM 2767 O O . LEU B 1 109 ? -22.509 52.013 -25.005 1.00 13.34 109 LEU B O 1
ATOM 2772 N N . ALA B 1 110 ? -21.053 53.675 -25.501 1.00 13.26 110 ALA B N 1
ATOM 2773 C CA . ALA B 1 110 ? -21.872 54.759 -24.992 1.00 14.12 110 ALA B CA 1
ATOM 2774 C C . ALA B 1 110 ? -21.902 55.803 -26.091 1.00 14.31 110 ALA B C 1
ATOM 2775 O O . ALA B 1 110 ? -20.850 56.207 -26.592 1.00 15.29 110 ALA B O 1
ATOM 2777 N N . HIS B 1 111 ? -23.103 56.215 -26.486 1.00 14.57 111 HIS B N 1
ATOM 2778 C CA . HIS B 1 111 ? -23.263 57.230 -27.521 1.00 15.09 111 HIS B CA 1
ATOM 2779 C C . HIS B 1 111 ? -24.062 58.417 -26.995 1.00 14.92 111 HIS B C 1
ATOM 2780 O O . HIS B 1 111 ? -25.244 58.291 -26.688 1.00 14.97 111 HIS B O 1
ATOM 2787 N N . ASN B 1 112 ? -23.399 59.564 -26.897 1.00 15.67 112 ASN B N 1
ATOM 2788 C CA . ASN B 1 112 ? -24.050 60.799 -26.471 1.00 15.81 112 ASN B CA 1
ATOM 2789 C C . ASN B 1 112 ? -24.690 61.497 -27.666 1.00 16.27 112 ASN B C 1
ATOM 2790 O O . ASN B 1 112 ? -24.001 62.090 -28.505 1.00 16.26 112 ASN B O 1
ATOM 2795 N N . LEU B 1 113 ? -26.016 61.421 -27.725 1.00 16.55 113 LEU B N 1
ATOM 2796 C CA . LEU B 1 113 ? -26.797 61.972 -28.830 1.00 18.09 113 LEU B CA 1
ATOM 2797 C C . LEU B 1 113 ? -26.790 63.504 -28.856 1.00 19.01 113 LEU B C 1
ATOM 2798 O O . LEU B 1 113 ? -27.023 64.107 -29.899 1.00 21.46 113 LEU B O 1
ATOM 2803 N N . LYS B 1 114 ? -26.505 64.126 -27.715 1.00 19.64 114 LYS B N 1
ATOM 2804 C CA . LYS B 1 114 ? -26.472 65.593 -27.629 1.00 21.37 114 LYS B CA 1
ATOM 2805 C C . LYS B 1 114 ? -25.253 66.230 -28.302 1.00 20.77 114 LYS B C 1
ATOM 2806 O O . LYS B 1 114 ? -25.373 67.292 -28.914 1.00 22.62 114 LYS B O 1
ATOM 2812 N N . ASN B 1 115 ? -24.089 65.592 -28.188 1.00 19.72 115 ASN B N 1
ATOM 2813 C CA . ASN B 1 115 ? -22.845 66.163 -28.727 1.00 19.96 115 ASN B CA 1
ATOM 2814 C C . ASN B 1 115 ? -22.127 65.267 -29.741 1.00 19.15 115 ASN B C 1
ATOM 2815 O O . ASN B 1 115 ? -21.098 65.643 -30.296 1.00 20.89 115 ASN B O 1
ATOM 2820 N N . GLY B 1 116 ? -22.668 64.074 -29.956 1.00 18.65 116 GLY B N 1
ATOM 2821 C CA . GLY B 1 116 ? -22.143 63.150 -30.958 1.00 19.38 116 GLY B CA 1
ATOM 2822 C C . GLY B 1 116 ? -20.992 62.267 -30.509 1.00 19.13 116 GLY B C 1
ATOM 2823 O O . GLY B 1 116 ? -20.541 61.412 -31.276 1.00 18.79 116 GLY B O 1
ATOM 2824 N N . LYS B 1 117 ? -20.506 62.467 -29.282 1.00 17.85 117 LYS B N 1
ATOM 2825 C CA . LYS B 1 117 ? -19.380 61.678 -28.772 1.00 18.18 117 LYS B CA 1
ATOM 2826 C C . LYS B 1 117 ? -19.782 60.235 -28.500 1.00 17.20 117 LYS B C 1
ATOM 2827 O O . LYS B 1 117 ? -20.874 59.973 -27.988 1.00 16.71 117 LYS B O 1
ATOM 2833 N N . MET B 1 118 ? -18.896 59.311 -28.859 1.00 16.72 118 MET B N 1
ATOM 2834 C CA . MET B 1 118 ? -19.138 57.883 -28.679 1.00 17.04 118 MET B CA 1
ATOM 2835 C C . MET B 1 118 ? -17.907 57.219 -28.072 1.00 17.03 118 MET B C 1
ATOM 2836 O O . MET B 1 118 ? -16.778 57.488 -28.491 1.00 17.79 118 MET B O 1
ATOM 2841 N N . ALA B 1 119 ? -18.135 56.362 -27.081 1.00 16.24 119 ALA B N 1
ATOM 2842 C CA . ALA B 1 119 ? -17.062 55.655 -26.385 1.00 15.64 119 ALA B CA 1
ATOM 2843 C C . ALA B 1 119 ? -17.124 54.150 -26.624 1.00 14.80 119 ALA B C 1
ATOM 2844 O O . ALA B 1 119 ? -18.208 53.572 -26.708 1.00 14.32 119 ALA B O 1
ATOM 2846 N N . ASN B 1 120 ? -15.953 53.530 -26.736 1.00 15.12 120 ASN B N 1
ATOM 2847 C CA . ASN B 1 120 ? -15.832 52.070 -26.772 1.00 15.10 120 ASN B CA 1
ATOM 2848 C C . ASN B 1 120 ? -15.289 51.585 -25.429 1.00 15.45 120 ASN B C 1
ATOM 2849 O O . ASN B 1 120 ? -14.279 52.101 -24.945 1.00 16.30 120 ASN B O 1
ATOM 2854 N N . ASN B 1 121 ? -15.965 50.600 -24.833 1.00 15.17 121 ASN B N 1
ATOM 2855 C CA . ASN B 1 121 ? -15.596 50.058 -23.517 1.00 14.97 121 ASN B CA 1
ATOM 2856 C C . ASN B 1 121 ? -14.135 49.631 -23.377 1.00 15.37 121 ASN B C 1
ATOM 2857 O O . ASN B 1 121 ? -13.546 49.781 -22.309 1.00 15.11 121 ASN B O 1
ATOM 2862 N N . GLN B 1 122 ? -13.559 49.086 -24.443 1.00 16.30 122 GLN B N 1
ATOM 2863 C CA . GLN B 1 122 ? -12.215 48.513 -24.360 1.00 17.21 122 GLN B CA 1
ATOM 2864 C C . GLN B 1 122 ? -11.110 49.543 -24.066 1.00 17.78 122 GLN B C 1
ATOM 2865 O O . GLN B 1 122 ? -10.450 49.426 -23.029 1.00 18.11 122 GLN B O 1
ATOM 2871 N N . PRO B 1 123 ? -10.930 50.567 -24.935 1.00 18.50 123 PRO B N 1
ATOM 2872 C CA . PRO B 1 123 ? -9.966 51.611 -24.570 1.00 18.65 123 PRO B CA 1
ATOM 2873 C C . PRO B 1 123 ? -10.361 52.396 -23.311 1.00 17.99 123 PRO B C 1
ATOM 2874 O O . PRO B 1 123 ? -9.487 52.767 -22.537 1.00 17.90 123 PRO B O 1
ATOM 2878 N N . CYS B 1 124 ? -11.656 52.639 -23.107 1.00 16.85 124 CYS B N 1
ATOM 2879 C CA . CYS B 1 124 ? -12.118 53.356 -21.909 1.00 16.26 124 CYS B CA 1
ATOM 2880 C C . CYS B 1 124 ? -11.749 52.629 -20.621 1.00 15.86 124 CYS B C 1
ATOM 2881 O O . CYS B 1 124 ? -11.343 53.261 -19.643 1.00 15.40 124 CYS B O 1
ATOM 2884 N N . THR B 1 125 ? -11.880 51.302 -20.639 1.00 15.44 125 THR B N 1
ATOM 2885 C CA . THR B 1 125 ? -11.518 50.457 -19.500 1.00 16.34 125 THR B CA 1
ATOM 2886 C C . THR B 1 125 ? -9.999 50.416 -19.312 1.00 15.90 125 THR B C 1
ATOM 2887 O O . THR B 1 125 ? -9.498 50.594 -18.201 1.00 15.86 125 THR B O 1
ATOM 2891 N N . GLY B 1 126 ? -9.269 50.193 -20.401 1.00 15.66 126 GLY B N 1
ATOM 2892 C CA . GLY B 1 126 ? -7.809 50.177 -20.344 1.00 16.41 126 GLY B CA 1
ATOM 2893 C C . GLY B 1 126 ? -7.251 51.474 -19.797 1.00 16.53 126 GLY B C 1
ATOM 2894 O O . GLY B 1 126 ? -6.409 51.464 -18.899 1.00 17.04 126 GLY B O 1
ATOM 2895 N N . ILE B 1 127 ? -7.751 52.591 -20.317 1.00 15.92 127 ILE B N 1
ATOM 2896 C CA . ILE B 1 127 ? -7.249 53.908 -19.927 1.00 16.03 127 ILE B CA 1
ATOM 2897 C C . ILE B 1 127 ? -7.512 54.219 -18.455 1.00 15.71 127 ILE B C 1
ATOM 2898 O O . ILE B 1 127 ? -6.604 54.662 -17.747 1.00 17.07 127 ILE B O 1
ATOM 2903 N N . ILE B 1 128 ? -8.736 53.982 -17.989 1.00 14.85 128 ILE B N 1
ATOM 2904 C CA . ILE B 1 128 ? -9.069 54.304 -16.598 1.00 14.58 128 ILE B CA 1
ATOM 2905 C C . ILE B 1 128 ? -8.338 53.416 -15.589 1.00 14.61 128 ILE B C 1
ATOM 2906 O O . ILE B 1 128 ? -7.901 53.894 -14.552 1.00 14.80 128 ILE B O 1
ATOM 2911 N N . TYR B 1 129 ? -8.209 52.124 -15.891 1.00 14.93 129 TYR B N 1
ATOM 2912 C CA . TYR B 1 129 ? -7.477 51.231 -14.993 1.00 15.53 129 TYR B CA 1
ATOM 2913 C C . TYR B 1 129 ? -5.985 51.557 -14.952 1.00 15.63 129 TYR B C 1
ATOM 2914 O O . TYR B 1 129 ? -5.356 51.460 -13.895 1.00 16.25 129 TYR B O 1
ATOM 2923 N N . ALA B 1 130 ? -5.433 51.963 -16.098 1.00 15.92 130 ALA B N 1
ATOM 2924 C CA . ALA B 1 130 ? -4.050 52.435 -16.177 1.00 16.64 130 ALA B CA 1
ATOM 2925 C C . ALA B 1 130 ? -3.884 53.792 -15.490 1.00 17.15 130 ALA B C 1
ATOM 2926 O O . ALA B 1 130 ? -2.851 54.052 -14.867 1.00 17.06 130 ALA B O 1
ATOM 2928 N N . GLU B 1 131 ? -4.898 54.648 -15.608 1.00 17.11 131 GLU B N 1
ATOM 2929 C CA . GLU B 1 131 ? -4.875 55.963 -14.962 1.00 17.84 131 GLU B CA 1
ATOM 2930 C C . GLU B 1 131 ? -4.841 55.827 -13.440 1.00 17.89 131 GLU B C 1
ATOM 2931 O O . GLU B 1 131 ? -4.062 56.511 -12.757 1.00 17.91 131 GLU B O 1
ATOM 2937 N N . ILE B 1 132 ? -5.688 54.942 -12.921 1.00 17.20 132 ILE B N 1
ATOM 2938 C CA . ILE B 1 132 ? -5.745 54.661 -11.486 1.00 17.35 132 ILE B CA 1
ATOM 2939 C C . ILE B 1 132 ? -4.389 54.147 -10.982 1.00 17.69 132 ILE B C 1
ATOM 2940 O O . ILE B 1 132 ? -3.870 54.625 -9.970 1.00 16.47 132 ILE B O 1
ATOM 2945 N N . ALA B 1 133 ? -3.816 53.185 -11.704 1.00 18.44 133 ALA B N 1
ATOM 2946 C CA . ALA B 1 133 ? -2.482 52.670 -11.398 1.00 19.93 133 ALA B CA 1
ATOM 2947 C C . ALA B 1 133 ? -1.428 53.785 -11.371 1.00 20.25 133 ALA B C 1
ATOM 2948 O O . ALA B 1 133 ? -0.634 53.866 -10.432 1.00 20.97 133 ALA B O 1
ATOM 2950 N N . SER B 1 134 ? -1.451 54.652 -12.386 1.00 20.61 134 SER B N 1
ATOM 2951 C CA . SER B 1 134 ? -0.489 55.756 -12.528 1.00 20.71 134 SER B CA 1
ATOM 2952 C C . SER B 1 134 ? -0.587 56.795 -11.412 1.00 20.86 134 SER B C 1
ATOM 2953 O O . SER B 1 134 ? 0.369 57.536 -11.161 1.00 22.04 134 SER B O 1
ATOM 2956 N N . ARG B 1 135 ? -1.745 56.847 -10.758 1.00 20.05 135 ARG B N 1
ATOM 2957 C CA . ARG B 1 135 ? -2.002 57.826 -9.708 1.00 20.18 135 ARG B CA 1
ATOM 2958 C C . ARG B 1 135 ? -1.813 57.256 -8.302 1.00 19.72 135 ARG B C 1
ATOM 2959 O O . ARG B 1 135 ? -2.244 57.856 -7.323 1.00 21.32 135 ARG B O 1
ATOM 2967 N N . TYR B 1 136 ? -1.172 56.093 -8.202 1.00 19.17 136 TYR B N 1
ATOM 2968 C CA . TYR B 1 136 ? -0.808 55.539 -6.900 1.00 19.55 136 TYR B CA 1
ATOM 2969 C C . TYR B 1 136 ? 0.149 56.490 -6.173 1.00 20.78 136 TYR B C 1
ATOM 2970 O O . TYR B 1 136 ? 1.314 56.627 -6.546 1.00 21.30 136 TYR B O 1
ATOM 2979 N N . LEU B 1 137 ? -0.379 57.161 -5.149 1.00 22.10 137 LEU B N 1
ATOM 2980 C CA . LEU B 1 137 ? 0.340 58.205 -4.408 1.00 23.07 137 LEU B CA 1
ATOM 2981 C C . LEU B 1 137 ? 1.683 57.775 -3.814 1.00 23.95 137 LEU B C 1
ATOM 2982 O O . LEU B 1 137 ? 2.647 58.542 -3.842 1.00 25.19 137 LEU B O 1
ATOM 2987 N N . LYS B 1 138 ? 1.738 56.558 -3.279 1.00 24.85 138 LYS B N 1
ATOM 2988 C CA . LYS B 1 138 ? 2.925 56.081 -2.564 1.00 27.92 138 LYS B CA 1
ATOM 2989 C C . LYS B 1 138 ? 3.894 55.279 -3.436 1.00 30.27 138 LYS B C 1
ATOM 2990 O O . LYS B 1 138 ? 4.769 54.583 -2.916 1.00 32.81 138 LYS B O 1
ATOM 2996 N N . ALA B 1 139 ? 3.740 55.379 -4.755 1.00 31.06 139 ALA B N 1
ATOM 2997 C CA . ALA B 1 139 ? 4.657 54.726 -5.692 1.00 32.63 139 ALA B CA 1
ATOM 2998 C C . ALA B 1 139 ? 6.052 55.333 -5.585 1.00 34.07 139 ALA B C 1
ATOM 2999 O O . ALA B 1 139 ? 6.204 56.551 -5.519 1.00 32.69 139 ALA B O 1
ATOM 3001 N N . ASP B 1 140 ? 7.067 54.478 -5.566 1.00 38.70 140 ASP B N 1
ATOM 3002 C CA . ASP B 1 140 ? 8.447 54.937 -5.389 1.00 44.02 140 ASP B CA 1
ATOM 3003 C C . ASP B 1 140 ? 9.207 55.116 -6.705 1.00 45.29 140 ASP B C 1
ATOM 3004 O O . ASP B 1 140 ? 10.346 55.587 -6.708 1.00 44.97 140 ASP B O 1
ATOM 3009 N N . SER B 1 141 ? 8.572 54.750 -7.818 1.00 44.55 141 SER B N 1
ATOM 3010 C CA . SER B 1 141 ? 9.175 54.917 -9.141 1.00 45.81 141 SER B CA 1
ATOM 3011 C C . SER B 1 141 ? 8.128 55.127 -10.236 1.00 43.51 141 SER B C 1
ATOM 3012 O O . SER B 1 141 ? 6.922 55.113 -9.974 1.00 40.81 141 SER B O 1
ATOM 3015 N N . LYS B 1 142 ? 8.607 55.329 -11.461 1.00 42.25 142 LYS B N 1
ATOM 3016 C CA . LYS B 1 142 ? 7.744 55.428 -12.630 1.00 39.78 142 LYS B CA 1
ATOM 3017 C C . LYS B 1 142 ? 7.746 54.134 -13.442 1.00 35.79 142 LYS B C 1
ATOM 3018 O O . LYS B 1 142 ? 7.287 54.103 -14.587 1.00 33.03 142 LYS B O 1
ATOM 3024 N N . ASP B 1 143 ? 8.268 53.069 -12.838 1.00 34.92 143 ASP B N 1
ATOM 3025 C CA . ASP B 1 143 ? 8.220 51.742 -13.437 1.00 33.72 143 ASP B CA 1
ATOM 3026 C C . ASP B 1 143 ? 6.818 51.169 -13.284 1.00 29.32 143 ASP B C 1
ATOM 3027 O O . ASP B 1 143 ? 6.241 51.197 -12.195 1.00 28.40 143 ASP B O 1
ATOM 3032 N N . VAL B 1 144 ? 6.269 50.665 -14.383 1.00 26.40 144 VAL B N 1
ATOM 3033 C CA . VAL B 1 144 ? 4.983 49.979 -14.353 1.00 25.59 144 VAL B CA 1
ATOM 3034 C C . VAL B 1 144 ? 5.055 48.712 -15.205 1.00 24.93 144 VAL B C 1
ATOM 3035 O O . VAL B 1 144 ? 5.661 48.708 -16.279 1.00 24.25 144 VAL B O 1
ATOM 3039 N N . LEU B 1 145 ? 4.470 47.634 -14.689 1.00 25.13 145 LEU B N 1
ATOM 3040 C CA . LEU B 1 145 ? 4.395 46.365 -15.401 1.00 25.53 145 LEU B CA 1
ATOM 3041 C C . LEU B 1 145 ? 2.994 46.214 -15.984 1.00 24.87 145 LEU B C 1
ATOM 3042 O O . LEU B 1 145 ? 1.995 46.332 -15.265 1.00 23.12 145 LEU B O 1
ATOM 3047 N N . VAL B 1 146 ? 2.931 45.968 -17.290 1.00 24.06 146 VAL B N 1
ATOM 3048 C CA . VAL B 1 146 ? 1.663 45.721 -17.972 1.00 23.83 146 VAL B CA 1
ATOM 3049 C C . VAL B 1 146 ? 1.637 44.286 -18.477 1.00 23.83 146 VAL B C 1
ATOM 3050 O O . VAL B 1 146 ? 2.452 43.900 -19.317 1.00 25.33 146 VAL B O 1
ATOM 3054 N N . VAL B 1 147 ? 0.708 43.503 -17.940 1.00 23.31 147 VAL B N 1
ATOM 3055 C CA . VAL B 1 147 ? 0.537 42.107 -18.334 1.00 24.28 147 VAL B CA 1
ATOM 3056 C C . VAL B 1 147 ? -0.785 41.959 -19.086 1.00 24.01 147 VAL B C 1
ATOM 3057 O O . VAL B 1 147 ? -1.867 42.169 -18.525 1.00 23.31 147 VAL B O 1
ATOM 3061 N N . GLY B 1 148 ? -0.680 41.611 -20.366 1.00 23.14 148 GLY B N 1
ATOM 3062 C CA . GLY B 1 148 ? -1.828 41.585 -21.265 1.00 22.30 148 GLY B CA 1
ATOM 3063 C C . GLY B 1 148 ? -1.845 42.847 -22.103 1.00 22.90 148 GLY B C 1
ATOM 3064 O O . GLY B 1 148 ? -2.020 43.950 -21.576 1.00 22.62 148 GLY B O 1
ATOM 3065 N N . LEU B 1 149 ? -1.639 42.690 -23.407 1.00 23.04 149 LEU B N 1
ATOM 3066 C CA . LEU B 1 149 ? -1.597 43.832 -24.319 1.00 23.51 149 LEU B CA 1
ATOM 3067 C C . LEU B 1 149 ? -2.622 43.709 -25.451 1.00 23.04 149 LEU B C 1
ATOM 3068 O O . LEU B 1 149 ? -2.347 44.073 -26.599 1.00 23.53 149 LEU B O 1
ATOM 3073 N N . GLY B 1 150 ? -3.807 43.202 -25.112 1.00 22.80 150 GLY B N 1
ATOM 3074 C CA . GLY B 1 150 ? -4.908 43.069 -26.065 1.00 22.85 150 GLY B CA 1
ATOM 3075 C C . GLY B 1 150 ? -5.712 44.351 -26.200 1.00 22.34 150 GLY B C 1
ATOM 3076 O O . GLY B 1 150 ? -5.160 45.446 -26.115 1.00 21.84 150 GLY B O 1
ATOM 3077 N N . LYS B 1 151 ? -7.021 44.219 -26.400 1.00 21.66 151 LYS B N 1
ATOM 3078 C CA . LYS B 1 151 ? -7.873 45.382 -26.680 1.00 21.61 151 LYS B CA 1
ATOM 3079 C C . LYS B 1 151 ? -8.013 46.345 -25.506 1.00 19.71 151 LYS B C 1
ATOM 3080 O O . LYS B 1 151 ? -8.266 47.531 -25.706 1.00 19.77 151 LYS B O 1
ATOM 3086 N N . VAL B 1 152 ? -7.854 45.829 -24.291 1.00 18.72 152 VAL B N 1
ATOM 3087 C CA . VAL B 1 152 ? -7.919 46.640 -23.076 1.00 18.46 152 VAL B CA 1
ATOM 3088 C C . VAL B 1 152 ? -6.498 47.031 -22.650 1.00 19.00 152 VAL B C 1
ATOM 3089 O O . VAL B 1 152 ? -6.221 48.197 -22.348 1.00 18.80 152 VAL B O 1
ATOM 3093 N N . GLY B 1 153 ? -5.600 46.048 -22.653 1.00 18.85 153 GLY B N 1
ATOM 3094 C CA . GLY B 1 153 ? -4.219 46.245 -22.218 1.00 19.71 153 GLY B CA 1
ATOM 3095 C C . GLY B 1 153 ? -3.414 47.219 -23.059 1.00 20.05 153 GLY B C 1
ATOM 3096 O O . GLY B 1 153 ? -2.668 48.031 -22.517 1.00 20.91 153 GLY B O 1
ATOM 3097 N N . PHE B 1 154 ? -3.561 47.144 -24.379 1.00 20.38 154 PHE B N 1
ATOM 3098 C CA . PHE B 1 154 ? -2.798 48.010 -25.282 1.00 21.64 154 PHE B CA 1
ATOM 3099 C C . PHE B 1 154 ? -3.085 49.505 -25.054 1.00 21.80 154 PHE B C 1
ATOM 3100 O O . PHE B 1 154 ? -2.148 50.275 -24.839 1.00 21.46 154 PHE B O 1
ATOM 3108 N N . PRO B 1 155 ? -4.370 49.922 -25.097 1.00 21.91 155 PRO B N 1
ATOM 3109 C CA . PRO B 1 155 ? -4.637 51.346 -24.846 1.00 21.60 155 PRO B CA 1
ATOM 3110 C C . PRO B 1 155 ? -4.276 51.799 -23.427 1.00 21.26 155 PRO B C 1
ATOM 3111 O O . PRO B 1 155 ? -3.944 52.967 -23.226 1.00 21.07 155 PRO B O 1
ATOM 3115 N N . GLY B 1 156 ? -4.337 50.884 -22.462 1.00 20.49 156 GLY B N 1
ATOM 3116 C CA . GLY B 1 156 ? -3.864 51.162 -21.109 1.00 21.43 156 GLY B CA 1
ATOM 3117 C C . GLY B 1 156 ? -2.373 51.457 -21.085 1.00 21.78 156 GLY B C 1
ATOM 3118 O O . GLY B 1 156 ? -1.935 52.443 -20.484 1.00 19.98 156 GLY B O 1
ATOM 3119 N N . ALA B 1 157 ? -1.601 50.603 -21.757 1.00 22.51 157 ALA B N 1
ATOM 3120 C CA . ALA B 1 157 ? -0.147 50.751 -21.858 1.00 23.16 157 ALA B CA 1
ATOM 3121 C C . ALA B 1 157 ? 0.240 52.036 -22.586 1.00 23.34 157 ALA B C 1
ATOM 3122 O O . ALA B 1 157 ? 1.200 52.709 -22.203 1.00 23.49 157 ALA B O 1
ATOM 3124 N N . GLU B 1 158 ? -0.519 52.370 -23.629 1.00 23.92 158 GLU B N 1
ATOM 3125 C CA . GLU B 1 158 ? -0.307 53.584 -24.412 1.00 25.47 158 GLU B CA 1
ATOM 3126 C C . GLU B 1 158 ? -0.501 54.825 -23.545 1.00 24.93 158 GLU B C 1
ATOM 3127 O O . GLU B 1 158 ? 0.292 55.769 -23.608 1.00 25.58 158 GLU B O 1
ATOM 3133 N N . HIS B 1 159 ? -1.556 54.806 -22.736 1.00 22.60 159 HIS B N 1
ATOM 3134 C CA . HIS B 1 159 ? -1.856 55.892 -21.812 1.00 23.23 159 HIS B CA 1
ATOM 3135 C C . HIS B 1 159 ? -0.707 56.097 -20.820 1.00 22.65 159 HIS B C 1
ATOM 3136 O O . HIS B 1 159 ? -0.318 57.233 -20.541 1.00 23.52 159 HIS B O 1
ATOM 3143 N N . LEU B 1 160 ? -0.160 54.994 -20.312 1.00 22.62 160 LEU B N 1
ATOM 3144 C CA . LEU B 1 160 ? 0.964 55.032 -19.374 1.00 23.55 160 LEU B CA 1
ATOM 3145 C C . LEU B 1 160 ? 2.245 55.569 -20.017 1.00 25.29 160 LEU B C 1
ATOM 3146 O O . LEU B 1 160 ? 3.023 56.270 -19.367 1.00 26.67 160 LEU B O 1
ATOM 3151 N N . VAL B 1 161 ? 2.453 55.234 -21.289 1.00 26.07 161 VAL B N 1
ATOM 3152 C CA . VAL B 1 161 ? 3.589 55.743 -22.064 1.00 28.08 161 VAL B CA 1
ATOM 3153 C C . VAL B 1 161 ? 3.466 57.257 -22.246 1.00 29.96 161 VAL B C 1
ATOM 3154 O O . VAL B 1 161 ? 4.441 57.992 -22.068 1.00 31.64 161 VAL B O 1
ATOM 3158 N N . GLN B 1 162 ? 2.259 57.710 -22.579 1.00 31.26 162 GLN B N 1
ATOM 3159 C CA . GLN B 1 162 ? 1.969 59.136 -22.767 1.00 32.56 162 GLN B CA 1
ATOM 3160 C C . GLN B 1 162 ? 2.086 59.947 -21.472 1.00 31.72 162 GLN B C 1
ATOM 3161 O O . GLN B 1 162 ? 2.287 61.164 -21.513 1.00 32.54 162 GLN B O 1
ATOM 3167 N N . LYS B 1 163 ? 1.963 59.273 -20.330 1.00 31.03 163 LYS B N 1
ATOM 3168 C CA . LYS B 1 163 ? 2.147 59.912 -19.021 1.00 31.53 163 LYS B CA 1
ATOM 3169 C C . LYS B 1 163 ? 3.602 59.841 -18.536 1.00 31.71 163 LYS B C 1
ATOM 3170 O O . LYS B 1 163 ? 3.890 60.122 -17.369 1.00 31.70 163 LYS B O 1
ATOM 3176 N N . ASP B 1 164 ? 4.504 59.465 -19.444 1.00 33.42 164 ASP B N 1
ATOM 3177 C CA . ASP B 1 164 ? 5.956 59.417 -19.199 1.00 36.19 164 ASP B CA 1
ATOM 3178 C C . ASP B 1 164 ? 6.408 58.380 -18.160 1.00 34.34 164 ASP B C 1
ATOM 3179 O O . ASP B 1 164 ? 7.424 58.562 -17.487 1.00 35.02 164 ASP B O 1
ATOM 3184 N N . PHE B 1 165 ? 5.656 57.290 -18.043 1.00 31.46 165 PHE B N 1
ATOM 3185 C CA . PHE B 1 165 ? 6.054 56.172 -17.196 1.00 33.11 165 PHE B CA 1
ATOM 3186 C C . PHE B 1 165 ? 6.984 55.247 -17.976 1.00 34.37 165 PHE B C 1
ATOM 3187 O O . PHE B 1 165 ? 6.894 55.163 -19.203 1.00 37.67 165 PHE B O 1
ATOM 3195 N N . ARG B 1 166 ? 7.888 54.569 -17.272 1.00 33.69 166 ARG B N 1
ATOM 3196 C CA . ARG B 1 166 ? 8.712 53.539 -17.896 1.00 32.81 166 ARG B CA 1
ATOM 3197 C C . ARG B 1 166 ? 7.945 52.221 -17.880 1.00 30.43 166 ARG B C 1
ATOM 3198 O O . ARG B 1 166 ? 7.860 51.539 -16.854 1.00 29.46 166 ARG B O 1
ATOM 3206 N N . VAL B 1 167 ? 7.382 51.882 -19.033 1.00 28.93 167 VAL B N 1
ATOM 3207 C CA . VAL B 1 167 ? 6.442 50.777 -19.134 1.00 27.63 167 VAL B CA 1
ATOM 3208 C C . VAL B 1 167 ? 7.128 49.488 -19.573 1.00 27.16 167 VAL B C 1
ATOM 3209 O O . VAL B 1 167 ? 7.694 49.409 -20.662 1.00 25.82 167 VAL B O 1
ATOM 3213 N N . TYR B 1 168 ? 7.073 48.492 -18.696 1.00 29.45 168 TYR B N 1
ATOM 3214 C CA . TYR B 1 168 ? 7.505 47.136 -19.006 1.00 30.89 168 TYR B CA 1
ATOM 3215 C C . TYR B 1 168 ? 6.265 46.335 -19.384 1.00 30.43 168 TYR B C 1
ATOM 3216 O O . TYR B 1 168 ? 5.229 46.436 -18.722 1.00 31.83 168 TYR B O 1
ATOM 3225 N N . GLY B 1 169 ? 6.363 45.551 -20.452 1.00 29.85 169 GLY B N 1
ATOM 3226 C CA . GLY B 1 169 ? 5.198 44.850 -20.979 1.00 29.60 169 GLY B CA 1
ATOM 3227 C C . GLY B 1 169 ? 5.412 43.377 -21.248 1.00 29.59 169 GLY B C 1
ATOM 3228 O O . GLY B 1 169 ? 6.498 42.956 -21.652 1.00 28.99 169 GLY B O 1
ATOM 3229 N N . TYR B 1 170 ? 4.363 42.597 -21.007 1.00 29.20 170 TYR B N 1
ATOM 3230 C CA . TYR B 1 170 ? 4.351 41.185 -21.358 1.00 29.49 170 TYR B CA 1
ATOM 3231 C C . TYR B 1 170 ? 2.980 40.724 -21.846 1.00 28.51 170 TYR B C 1
ATOM 3232 O O . TYR B 1 170 ? 1.940 41.085 -21.291 1.00 26.84 170 TYR B O 1
ATOM 3241 N N . ASP B 1 171 ? 3.002 39.925 -22.902 1.00 27.32 171 ASP B N 1
ATOM 3242 C CA . ASP B 1 171 ? 1.826 39.218 -23.372 1.00 28.30 171 ASP B CA 1
ATOM 3243 C C . ASP B 1 171 ? 2.298 37.844 -23.809 1.00 29.74 171 ASP B C 1
ATOM 3244 O O . ASP B 1 171 ? 3.393 37.715 -24.360 1.00 28.65 171 ASP B O 1
ATOM 3249 N N . ALA B 1 172 ? 1.479 36.827 -23.548 1.00 31.53 172 ALA B N 1
ATOM 3250 C CA . ALA B 1 172 ? 1.796 35.443 -23.918 1.00 34.04 172 ALA B CA 1
ATOM 3251 C C . ALA B 1 172 ? 1.786 35.235 -25.434 1.00 35.99 172 ALA B C 1
ATOM 3252 O O . ALA B 1 172 ? 2.403 34.299 -25.947 1.00 35.68 172 ALA B O 1
ATOM 3254 N N . ASP B 1 173 ? 1.071 36.106 -26.139 1.00 37.47 173 ASP B N 1
ATOM 3255 C CA . ASP B 1 173 ? 1.091 36.142 -27.593 1.00 40.74 173 ASP B CA 1
ATOM 3256 C C . ASP B 1 173 ? 2.306 36.955 -28.038 1.00 42.46 173 ASP B C 1
ATOM 3257 O O . ASP B 1 173 ? 2.359 38.173 -27.842 1.00 40.27 173 ASP B O 1
ATOM 3262 N N . GLU B 1 174 ? 3.276 36.264 -28.632 1.00 44.70 174 GLU B N 1
ATOM 3263 C CA . GLU B 1 174 ? 4.541 36.868 -29.062 1.00 46.60 174 GLU B CA 1
ATOM 3264 C C . GLU B 1 174 ? 4.355 37.961 -30.110 1.00 44.14 174 GLU B C 1
ATOM 3265 O O . GLU B 1 174 ? 5.102 38.942 -30.129 1.00 41.31 174 GLU B O 1
ATOM 3271 N N . THR B 1 175 ? 3.359 37.781 -30.976 1.00 45.62 175 THR B N 1
ATOM 3272 C CA . THR B 1 175 ? 3.052 38.743 -32.035 1.00 46.72 175 THR B CA 1
ATOM 3273 C C . THR B 1 175 ? 2.587 40.072 -31.441 1.00 44.38 175 THR B C 1
ATOM 3274 O O . THR B 1 175 ? 3.046 41.135 -31.862 1.00 47.92 175 THR B O 1
ATOM 3278 N N . LEU B 1 176 ? 1.691 39.999 -30.457 1.00 43.07 176 LEU B N 1
ATOM 3279 C CA . LEU B 1 176 ? 1.170 41.188 -29.782 1.00 40.99 176 LEU B CA 1
ATOM 3280 C C . LEU B 1 176 ? 2.224 41.934 -28.972 1.00 41.26 176 LEU B C 1
ATOM 3281 O O . LEU B 1 176 ? 2.209 43.165 -28.919 1.00 42.91 176 LEU B O 1
ATOM 3286 N N . LEU B 1 177 ? 3.128 41.185 -28.342 1.00 40.13 177 LEU B N 1
ATOM 3287 C CA . LEU B 1 177 ? 4.223 41.777 -27.583 1.00 39.50 177 LEU B CA 1
ATOM 3288 C C . LEU B 1 177 ? 5.127 42.598 -28.504 1.00 41.11 177 LEU B C 1
ATOM 3289 O O . LEU B 1 177 ? 5.469 43.738 -28.183 1.00 37.89 177 LEU B O 1
ATOM 3294 N N . GLU B 1 178 ? 5.480 42.020 -29.654 1.00 43.33 178 GLU B N 1
ATOM 3295 C CA . GLU B 1 178 ? 6.281 42.708 -30.672 1.00 47.68 178 GLU B CA 1
ATOM 3296 C C . GLU B 1 178 ? 5.625 43.989 -31.189 1.00 46.27 178 GLU B C 1
ATOM 3297 O O . GLU B 1 178 ? 6.301 45.006 -31.357 1.00 44.08 178 GLU B O 1
ATOM 3303 N N . ARG B 1 179 ? 4.317 43.930 -31.443 1.00 46.83 179 ARG B N 1
ATOM 3304 C CA . ARG B 1 179 ? 3.563 45.089 -31.930 1.00 48.16 179 ARG B CA 1
ATOM 3305 C C . ARG B 1 179 ? 3.497 46.209 -30.893 1.00 45.43 179 ARG B C 1
ATOM 3306 O O . ARG B 1 179 ? 3.556 47.388 -31.244 1.00 44.26 179 ARG B O 1
ATOM 3314 N N . ALA B 1 180 ? 3.374 45.836 -29.622 1.00 43.66 180 ALA B N 1
ATOM 3315 C CA . ALA B 1 180 ? 3.349 46.807 -28.533 1.00 42.15 180 ALA B CA 1
ATOM 3316 C C . ALA B 1 180 ? 4.712 47.469 -28.342 1.00 40.79 180 ALA B C 1
ATOM 3317 O O . ALA B 1 180 ? 4.795 48.681 -28.159 1.00 39.27 180 ALA B O 1
ATOM 3319 N N . THR B 1 181 ? 5.775 46.671 -28.397 1.00 41.70 181 THR B N 1
ATOM 3320 C CA . THR B 1 181 ? 7.138 47.182 -28.227 1.00 43.23 181 THR B CA 1
ATOM 3321 C C . THR B 1 181 ? 7.551 48.118 -29.362 1.00 43.45 181 THR B C 1
ATOM 3322 O O . THR B 1 181 ? 8.213 49.129 -29.125 1.00 43.66 181 THR B O 1
ATOM 3326 N N . SER B 1 182 ? 7.151 47.784 -30.586 1.00 45.35 182 SER B N 1
ATOM 3327 C CA . SER B 1 182 ? 7.502 48.586 -31.757 1.00 48.71 182 SER B CA 1
ATOM 3328 C C . SER B 1 182 ? 6.652 49.853 -31.886 1.00 47.26 182 SER B C 1
ATOM 3329 O O . SER B 1 182 ? 7.176 50.917 -32.220 1.00 49.08 182 SER B O 1
ATOM 3332 N N . ASN B 1 183 ? 5.352 49.740 -31.616 1.00 44.80 183 ASN B N 1
ATOM 3333 C CA . ASN B 1 183 ? 4.435 50.879 -31.747 1.00 45.72 183 ASN B CA 1
ATOM 3334 C C . ASN B 1 183 ? 4.447 51.841 -30.560 1.00 43.01 183 ASN B C 1
ATOM 3335 O O . ASN B 1 183 ? 4.288 53.051 -30.737 1.00 41.96 183 ASN B O 1
ATOM 3340 N N . LEU B 1 184 ? 4.637 51.300 -29.358 1.00 41.21 184 LEU B N 1
ATOM 3341 C CA . LEU B 1 184 ? 4.579 52.095 -28.129 1.00 39.67 184 LEU B CA 1
ATOM 3342 C C . LEU B 1 184 ? 5.946 52.418 -27.536 1.00 39.19 184 LEU B C 1
ATOM 3343 O O . LEU B 1 184 ? 6.089 53.399 -26.805 1.00 37.75 184 LEU B O 1
ATOM 3348 N N . GLY B 1 185 ? 6.942 51.594 -27.851 1.00 39.62 185 GLY B N 1
ATOM 3349 C CA . GLY B 1 185 ? 8.287 51.763 -27.307 1.00 39.69 185 GLY B CA 1
ATOM 3350 C C . GLY B 1 185 ? 8.428 51.208 -25.902 1.00 41.45 185 GLY B C 1
ATOM 3351 O O . GLY B 1 185 ? 9.326 51.609 -25.159 1.00 42.78 185 GLY B O 1
ATOM 3352 N N . ILE B 1 186 ? 7.540 50.286 -25.536 1.00 40.07 186 ILE B N 1
ATOM 3353 C CA . ILE B 1 186 ? 7.582 49.647 -24.219 1.00 39.47 186 ILE B CA 1
ATOM 3354 C C . ILE B 1 186 ? 8.710 48.615 -24.141 1.00 39.15 186 ILE B C 1
ATOM 3355 O O . ILE B 1 186 ? 9.101 48.029 -25.153 1.00 39.23 186 ILE B O 1
ATOM 3360 N N . ILE B 1 187 ? 9.229 48.406 -22.934 1.00 37.99 187 ILE B N 1
ATOM 3361 C CA . ILE B 1 187 ? 10.305 47.446 -22.706 1.00 37.44 187 ILE B CA 1
ATOM 3362 C C . ILE B 1 187 ? 9.715 46.042 -22.552 1.00 37.07 187 ILE B C 1
ATOM 3363 O O . ILE B 1 187 ? 8.888 45.816 -21.665 1.00 35.30 187 ILE B O 1
ATOM 3368 N N . PRO B 1 188 ? 10.128 45.097 -23.421 1.00 36.99 188 PRO B N 1
ATOM 3369 C CA . PRO B 1 188 ? 9.659 43.716 -23.281 1.00 38.08 188 PRO B CA 1
ATOM 3370 C C . PRO B 1 188 ? 10.133 43.121 -21.959 1.00 40.13 188 PRO B C 1
ATOM 3371 O O . PRO B 1 188 ? 11.313 43.235 -21.612 1.00 40.18 188 PRO B O 1
ATOM 3375 N N . PHE B 1 189 ? 9.210 42.507 -21.226 1.00 39.51 189 PHE B N 1
ATOM 3376 C CA . PHE B 1 189 ? 9.512 41.956 -19.914 1.00 41.44 189 PHE B CA 1
ATOM 3377 C C . PHE B 1 189 ? 9.667 40.443 -19.959 1.00 45.24 189 PHE B C 1
ATOM 3378 O O . PHE B 1 189 ? 8.772 39.726 -20.416 1.00 43.32 189 PHE B O 1
ATOM 3386 N N . ASP B 1 190 ? 10.816 39.973 -19.482 1.00 48.36 190 ASP B N 1
ATOM 3387 C CA . ASP B 1 190 ? 11.075 38.551 -19.327 1.00 53.91 190 ASP B CA 1
ATOM 3388 C C . ASP B 1 190 ? 10.429 38.088 -18.021 1.00 55.71 190 ASP B C 1
ATOM 3389 O O . ASP B 1 190 ? 10.792 38.577 -16.946 1.00 59.42 190 ASP B O 1
ATOM 3394 N N . PRO B 1 191 ? 9.455 37.157 -18.108 1.00 56.41 191 PRO B N 1
ATOM 3395 C CA . PRO B 1 191 ? 8.791 36.634 -16.906 1.00 57.63 191 PRO B CA 1
ATOM 3396 C C . PRO B 1 191 ? 9.716 35.789 -16.020 1.00 59.39 191 PRO B C 1
ATOM 3397 O O . PRO B 1 191 ? 9.390 35.539 -14.855 1.00 60.96 191 PRO B O 1
ATOM 3401 N N . ALA B 1 192 ? 10.854 35.367 -16.574 1.00 63.47 192 ALA B N 1
ATOM 3402 C CA . ALA B 1 192 ? 11.856 34.585 -15.846 1.00 67.18 192 ALA B CA 1
ATOM 3403 C C . ALA B 1 192 ? 12.956 35.464 -15.244 1.00 72.96 192 ALA B C 1
ATOM 3404 O O . ALA B 1 192 ? 13.672 35.034 -14.336 1.00 76.74 192 ALA B O 1
ATOM 3406 N N . ASN B 1 193 ? 13.079 36.689 -15.754 1.00 77.48 193 ASN B N 1
ATOM 3407 C CA . ASN B 1 193 ? 14.098 37.639 -15.308 1.00 74.05 193 ASN B CA 1
ATOM 3408 C C . ASN B 1 193 ? 13.436 38.905 -14.741 1.00 72.17 193 ASN B C 1
ATOM 3409 O O . ASN B 1 193 ? 13.392 39.942 -15.410 1.00 69.09 193 ASN B O 1
ATOM 3414 N N . PRO B 1 194 ? 12.922 38.824 -13.496 1.00 69.39 194 PRO B N 1
ATOM 3415 C CA . PRO B 1 194 ? 11.989 39.822 -12.989 1.00 66.04 194 PRO B CA 1
ATOM 3416 C C . PRO B 1 194 ? 12.574 40.912 -12.085 1.00 64.87 194 PRO B C 1
ATOM 3417 O O . PRO B 1 194 ? 13.529 40.667 -11.343 1.00 69.20 194 PRO B O 1
ATOM 3421 N N . LYS B 1 195 ? 11.984 42.104 -12.161 1.00 59.23 195 LYS B N 1
ATOM 3422 C CA . LYS B 1 195 ? 12.193 43.147 -11.161 1.00 52.24 195 LYS B CA 1
ATOM 3423 C C . LYS B 1 195 ? 10.976 43.146 -10.245 1.00 48.97 195 LYS B C 1
ATOM 3424 O O . LYS B 1 195 ? 9.950 42.538 -10.565 1.00 49.33 195 LYS B O 1
ATOM 3430 N N . LYS B 1 196 ? 11.086 43.830 -9.111 1.00 45.67 196 LYS B N 1
ATOM 3431 C CA . LYS B 1 196 ? 9.930 44.062 -8.252 1.00 43.26 196 LYS B CA 1
ATOM 3432 C C . LYS B 1 196 ? 9.242 45.358 -8.679 1.00 39.50 196 LYS B C 1
ATOM 3433 O O . LYS B 1 196 ? 9.901 46.376 -8.900 1.00 39.46 196 LYS B O 1
ATOM 3439 N N . PHE B 1 197 ? 7.920 45.306 -8.816 1.00 34.64 197 PHE B N 1
ATOM 3440 C CA . PHE B 1 197 ? 7.135 46.471 -9.218 1.00 30.57 197 PHE B CA 1
ATOM 3441 C C . PHE B 1 197 ? 6.229 46.938 -8.088 1.00 28.43 197 PHE B C 1
ATOM 3442 O O . PHE B 1 197 ? 5.729 46.122 -7.313 1.00 29.76 197 PHE B O 1
ATOM 3450 N N . SER B 1 198 ? 6.019 48.250 -8.000 1.00 27.01 198 SER B N 1
ATOM 3451 C CA . SER B 1 198 ? 5.029 48.806 -7.081 1.00 27.17 198 SER B CA 1
ATOM 3452 C C . SER B 1 198 ? 3.718 49.135 -7.811 1.00 25.59 198 SER B C 1
ATOM 3453 O O . SER B 1 198 ? 2.676 49.322 -7.173 1.00 24.42 198 SER B O 1
ATOM 3456 N N . ILE B 1 199 ? 3.784 49.204 -9.142 1.00 22.83 199 ILE B N 1
ATOM 3457 C CA . ILE B 1 199 ? 2.615 49.491 -9.981 1.00 22.18 199 ILE B CA 1
ATOM 3458 C C . ILE B 1 199 ? 2.466 48.421 -11.065 1.00 22.78 199 ILE B C 1
ATOM 3459 O O . ILE B 1 199 ? 3.337 48.267 -11.934 1.00 22.25 199 ILE B O 1
ATOM 3464 N N . ILE B 1 200 ? 1.362 47.682 -10.999 1.00 22.96 200 ILE B N 1
ATOM 3465 C CA . ILE B 1 200 ? 1.057 46.642 -11.979 1.00 22.78 200 ILE B CA 1
ATOM 3466 C C . ILE B 1 200 ? -0.339 46.844 -12.574 1.00 22.05 200 ILE B C 1
ATOM 3467 O O . ILE B 1 200 ? -1.304 47.115 -11.852 1.00 22.02 200 ILE B O 1
ATOM 3472 N N . PHE B 1 201 ? -0.426 46.719 -13.896 1.00 20.85 201 PHE B N 1
ATOM 3473 C CA . PHE B 1 201 ? -1.693 46.798 -14.622 1.00 20.34 201 PHE B CA 1
ATOM 3474 C C . PHE B 1 201 ? -1.862 45.510 -15.423 1.00 20.94 201 PHE B C 1
ATOM 3475 O O . PHE B 1 201 ? -1.027 45.193 -16.269 1.00 21.34 201 PHE B O 1
ATOM 3483 N N . GLU B 1 202 ? -2.916 44.749 -15.119 1.00 21.03 202 GLU B N 1
ATOM 3484 C CA . GLU B 1 202 ? -3.176 43.469 -15.789 1.00 21.33 202 GLU B CA 1
ATOM 3485 C C . GLU B 1 202 ? -4.520 43.491 -16.513 1.00 20.95 202 GLU B C 1
ATOM 3486 O O . GLU B 1 202 ? -5.528 43.904 -15.943 1.00 19.89 202 GLU B O 1
ATOM 3492 N N . ALA B 1 203 ? -4.521 43.039 -17.766 1.00 20.64 203 ALA B N 1
ATOM 3493 C CA . ALA B 1 203 ? -5.749 42.934 -18.556 1.00 20.64 203 ALA B CA 1
ATOM 3494 C C . ALA B 1 203 ? -5.757 41.614 -19.329 1.00 22.03 203 ALA B C 1
ATOM 3495 O O . ALA B 1 203 ? -5.444 41.574 -20.517 1.00 22.44 203 ALA B O 1
ATOM 3497 N N . THR B 1 204 ? -6.128 40.545 -18.629 1.00 23.06 204 THR B N 1
ATOM 3498 C CA . THR B 1 204 ? -6.040 39.178 -19.134 1.00 24.02 204 THR B CA 1
ATOM 3499 C C . THR B 1 204 ? -7.243 38.366 -18.625 1.00 23.10 204 THR B C 1
ATOM 3500 O O . THR B 1 204 ? -7.705 38.594 -17.505 1.00 20.97 204 THR B O 1
ATOM 3504 N N . PRO B 1 205 ? -7.759 37.420 -19.441 1.00 23.55 205 PRO B N 1
ATOM 3505 C CA . PRO B 1 205 ? -8.858 36.576 -18.957 1.00 24.51 205 PRO B CA 1
ATOM 3506 C C . PRO B 1 205 ? -8.394 35.345 -18.167 1.00 25.77 205 PRO B C 1
ATOM 3507 O O . PRO B 1 205 ? -9.124 34.351 -18.087 1.00 24.87 205 PRO B O 1
ATOM 3511 N N . CYS B 1 206 ? -7.204 35.421 -17.576 1.00 26.38 206 CYS B N 1
ATOM 3512 C CA . CYS B 1 206 ? -6.590 34.257 -16.935 1.00 28.86 206 CYS B CA 1
ATOM 3513 C C . CYS B 1 206 ? -6.146 34.519 -15.498 1.00 29.58 206 CYS B C 1
ATOM 3514 O O . CYS B 1 206 ? -5.820 35.650 -15.128 1.00 28.73 206 CYS B O 1
ATOM 3517 N N . ALA B 1 207 ? -6.142 33.454 -14.698 1.00 30.77 207 ALA B N 1
ATOM 3518 C CA . ALA B 1 207 ? -5.672 33.506 -13.316 1.00 31.71 207 ALA B CA 1
ATOM 3519 C C . ALA B 1 207 ? -4.158 33.300 -13.242 1.00 32.32 207 ALA B C 1
ATOM 3520 O O . ALA B 1 207 ? -3.555 32.778 -14.180 1.00 31.70 207 ALA B O 1
ATOM 3522 N N . ASN B 1 208 ? -3.558 33.725 -12.129 1.00 33.66 208 ASN B N 1
ATOM 3523 C CA . ASN B 1 208 ? -2.129 33.509 -11.844 1.00 34.90 208 ASN B CA 1
ATOM 3524 C C . ASN B 1 208 ? -1.176 34.002 -12.940 1.00 33.18 208 ASN B C 1
ATOM 3525 O O . ASN B 1 208 ? -0.225 33.309 -13.307 1.00 34.84 208 ASN B O 1
ATOM 3530 N N . THR B 1 209 ? -1.431 35.202 -13.451 1.00 32.86 209 THR B N 1
ATOM 3531 C CA . THR B 1 209 ? -0.614 35.779 -14.521 1.00 30.44 209 THR B CA 1
ATOM 3532 C C . THR B 1 209 ? 0.510 36.665 -13.983 1.00 30.29 209 THR B C 1
ATOM 3533 O O . THR B 1 209 ? 1.434 37.016 -14.717 1.00 30.11 209 THR B O 1
ATOM 3537 N N . ILE B 1 210 ? 0.418 37.038 -12.709 1.00 29.87 210 ILE B N 1
ATOM 3538 C CA . ILE B 1 210 ? 1.446 37.858 -12.075 1.00 32.33 210 ILE B CA 1
ATOM 3539 C C . ILE B 1 210 ? 2.326 36.980 -11.186 1.00 33.50 210 ILE B C 1
ATOM 3540 O O . ILE B 1 210 ? 1.867 36.494 -10.150 1.00 32.22 210 ILE B O 1
ATOM 3545 N N . PRO B 1 211 ? 3.594 36.773 -11.594 1.00 34.82 211 PRO B N 1
ATOM 3546 C CA . PRO B 1 211 ? 4.542 35.965 -10.819 1.00 34.72 211 PRO B CA 1
ATOM 3547 C C . PRO B 1 211 ? 4.849 36.591 -9.460 1.00 33.92 211 PRO B C 1
ATOM 3548 O O . PRO B 1 211 ? 4.906 37.818 -9.341 1.00 32.49 211 PRO B O 1
ATOM 3552 N N . GLU B 1 212 ? 5.044 35.747 -8.449 1.00 35.23 212 GLU B N 1
ATOM 3553 C CA . GLU B 1 212 ? 5.356 36.206 -7.096 1.00 37.29 212 GLU B CA 1
ATOM 3554 C C . GLU B 1 212 ? 6.573 37.135 -7.065 1.00 36.88 212 GLU B C 1
ATOM 3555 O O . GLU B 1 212 ? 6.555 38.164 -6.386 1.00 35.88 212 GLU B O 1
ATOM 3561 N N . ALA B 1 213 ? 7.606 36.780 -7.829 1.00 36.27 213 ALA B N 1
ATOM 3562 C CA . ALA B 1 213 ? 8.873 37.516 -7.855 1.00 40.05 213 ALA B CA 1
ATOM 3563 C C . ALA B 1 213 ? 8.736 38.980 -8.289 1.00 39.92 213 ALA B C 1
ATOM 3564 O O . ALA B 1 213 ? 9.641 39.787 -8.071 1.00 43.46 213 ALA B O 1
ATOM 3566 N N . VAL B 1 214 ? 7.598 39.307 -8.892 1.00 38.94 214 VAL B N 1
ATOM 3567 C CA . VAL B 1 214 ? 7.322 40.646 -9.411 1.00 37.72 214 VAL B CA 1
ATOM 3568 C C . VAL B 1 214 ? 6.671 41.556 -8.358 1.00 36.86 214 VAL B C 1
ATOM 3569 O O . VAL B 1 214 ? 6.686 42.786 -8.486 1.00 36.46 214 VAL B O 1
ATOM 3573 N N . LEU B 1 215 ? 6.125 40.947 -7.308 1.00 36.10 215 LEU B N 1
ATOM 3574 C CA . LEU B 1 215 ? 5.350 41.677 -6.309 1.00 36.08 215 LEU B CA 1
ATOM 3575 C C . LEU B 1 215 ? 6.206 42.294 -5.210 1.00 38.26 215 LEU B C 1
ATOM 3576 O O . LEU B 1 215 ? 7.078 41.637 -4.643 1.00 37.96 215 LEU B O 1
ATOM 3581 N N . SER B 1 216 ? 5.946 43.562 -4.916 1.00 38.85 216 SER B N 1
ATOM 3582 C CA . SER B 1 216 ? 6.511 44.206 -3.734 1.00 41.01 216 SER B CA 1
ATOM 3583 C C . SER B 1 216 ? 5.392 44.470 -2.730 1.00 40.09 216 SER B C 1
ATOM 3584 O O . SER B 1 216 ? 4.214 44.460 -3.092 1.00 37.94 216 SER B O 1
ATOM 3587 N N . GLU B 1 217 ? 5.757 44.689 -1.470 1.00 40.71 217 GLU B N 1
ATOM 3588 C CA . GLU B 1 217 ? 4.777 44.941 -0.417 1.00 40.50 217 GLU B CA 1
ATOM 3589 C C . GLU B 1 217 ? 3.946 46.187 -0.727 1.00 39.16 217 GLU B C 1
ATOM 3590 O O . GLU B 1 217 ? 4.487 47.206 -1.163 1.00 38.26 217 GLU B O 1
ATOM 3596 N N . ASN B 1 218 ? 2.633 46.081 -0.515 1.00 38.85 218 ASN B N 1
ATOM 3597 C CA . ASN B 1 218 ? 1.680 47.183 -0.722 1.00 39.10 218 ASN B CA 1
ATOM 3598 C C . ASN B 1 218 ? 1.547 47.667 -2.172 1.00 34.30 218 ASN B C 1
ATOM 3599 O O . ASN B 1 218 ? 0.982 48.736 -2.423 1.00 34.32 218 ASN B O 1
ATOM 3604 N N . CYS B 1 219 ? 2.053 46.879 -3.119 1.00 30.63 219 CYS B N 1
ATOM 3605 C CA . CYS B 1 219 ? 1.987 47.246 -4.532 1.00 30.67 219 CYS B CA 1
ATOM 3606 C C . CYS B 1 219 ? 0.542 47.341 -5.010 1.00 29.22 219 CYS B C 1
ATOM 3607 O O . CYS B 1 219 ? -0.350 46.678 -4.473 1.00 27.29 219 CYS B O 1
ATOM 3610 N N . VAL B 1 220 ? 0.318 48.187 -6.008 1.00 27.73 220 VAL B N 1
ATOM 3611 C CA . VAL B 1 220 ? -1.003 48.329 -6.597 1.00 25.39 220 VAL B CA 1
ATOM 3612 C C . VAL B 1 220 ? -1.134 47.411 -7.803 1.00 23.82 220 VAL B C 1
ATOM 3613 O O . VAL B 1 220 ? -0.292 47.424 -8.705 1.00 24.42 220 VAL B O 1
ATOM 3617 N N . LEU B 1 221 ? -2.180 46.593 -7.783 1.00 22.35 221 LEU B N 1
ATOM 3618 C CA . LEU B 1 221 ? -2.556 45.790 -8.934 1.00 21.37 221 LEU B CA 1
ATOM 3619 C C . LEU B 1 221 ? -3.909 46.272 -9.434 1.00 20.91 221 LEU B C 1
ATOM 3620 O O . LEU B 1 221 ? -4.947 46.032 -8.806 1.00 20.77 221 LEU B O 1
ATOM 3625 N N . SER B 1 222 ? -3.872 46.978 -10.557 1.00 20.36 222 SER B N 1
ATOM 3626 C CA . SER B 1 222 ? -5.062 47.516 -11.195 1.00 20.42 222 SER B CA 1
ATOM 3627 C C . SER B 1 222 ? -5.405 46.609 -12.369 1.00 20.83 222 SER B C 1
ATOM 3628 O O . SER B 1 222 ? -4.651 46.525 -13.340 1.00 20.73 222 SER B O 1
ATOM 3631 N N . THR B 1 223 ? -6.535 45.917 -12.270 1.00 20.21 223 THR B N 1
ATOM 3632 C CA . THR B 1 223 ? -6.869 44.881 -13.244 1.00 20.87 223 THR B CA 1
ATOM 3633 C C . THR B 1 223 ? -8.371 44.730 -13.509 1.00 19.97 223 THR B C 1
ATOM 3634 O O . THR B 1 223 ? -9.132 44.389 -12.605 1.00 19.61 223 THR B O 1
ATOM 3638 N N . PRO B 1 224 ? -8.797 44.983 -14.759 1.00 19.97 224 PRO B N 1
ATOM 3639 C CA . PRO B 1 224 ? -10.164 44.656 -15.164 1.00 20.29 224 PRO B CA 1
ATOM 3640 C C . PRO B 1 224 ? -10.330 43.174 -15.515 1.00 21.09 224 PRO B C 1
ATOM 3641 O O . PRO B 1 224 ? -11.453 42.714 -15.717 1.00 20.86 224 PRO B O 1
ATOM 3645 N N . GLY B 1 225 ? -9.220 42.444 -15.594 1.00 22.02 225 GLY B N 1
ATOM 3646 C CA . GLY B 1 225 ? -9.241 41.029 -15.972 1.00 22.83 225 GLY B CA 1
ATOM 3647 C C . GLY B 1 225 ? -10.040 40.122 -15.048 1.00 24.07 225 GLY B C 1
ATOM 3648 O O . GLY B 1 225 ? -10.094 40.342 -13.838 1.00 24.22 225 GLY B O 1
ATOM 3649 N N . ILE B 1 226 ? -10.668 39.105 -15.636 1.00 25.75 226 ILE B N 1
ATOM 3650 C CA . ILE B 1 226 ? -11.462 38.115 -14.906 1.00 26.55 226 ILE B CA 1
ATOM 3651 C C . ILE B 1 226 ? -11.076 36.720 -15.412 1.00 26.62 226 ILE B C 1
ATOM 3652 O O . ILE B 1 226 ? -11.068 36.494 -16.620 1.00 25.72 226 ILE B O 1
ATOM 3657 N N . PRO B 1 227 ? -10.742 35.782 -14.501 1.00 28.13 227 PRO B N 1
ATOM 3658 C CA . PRO B 1 227 ? -10.660 35.923 -13.045 1.00 28.66 227 PRO B CA 1
ATOM 3659 C C . PRO B 1 227 ? -9.414 36.685 -12.594 1.00 28.68 227 PRO B C 1
ATOM 3660 O O . PRO B 1 227 ? -8.617 37.119 -13.428 1.00 30.69 227 PRO B O 1
ATOM 3664 N N . CYS B 1 228 ? -9.260 36.834 -11.282 1.00 29.92 228 CYS B N 1
ATOM 3665 C CA . CYS B 1 228 ? -8.200 37.658 -10.705 1.00 29.48 228 CYS B CA 1
ATOM 3666 C C . CYS B 1 228 ? -6.794 37.205 -11.094 1.00 27.92 228 CYS B C 1
ATOM 3667 O O . CYS B 1 228 ? -6.490 36.007 -11.098 1.00 27.07 228 CYS B O 1
ATOM 3670 N N . ALA B 1 229 ? -5.950 38.187 -11.407 1.00 26.80 229 ALA B N 1
ATOM 3671 C CA . ALA B 1 229 ? -4.572 37.970 -11.853 1.00 26.88 229 ALA B CA 1
ATOM 3672 C C . ALA B 1 229 ? -3.685 37.281 -10.819 1.00 28.35 229 ALA B C 1
ATOM 3673 O O . ALA B 1 229 ? -2.685 36.656 -11.175 1.00 30.14 229 ALA B O 1
ATOM 3675 N N . ILE B 1 230 ? -4.035 37.420 -9.543 1.00 29.87 230 ILE B N 1
ATOM 3676 C CA . ILE B 1 230 ? -3.318 36.736 -8.464 1.00 31.18 230 ILE B CA 1
ATOM 3677 C C . ILE B 1 230 ? -4.270 35.989 -7.532 1.00 32.42 230 ILE B C 1
ATOM 3678 O O . ILE B 1 230 ? -5.452 36.329 -7.426 1.00 30.77 230 ILE B O 1
ATOM 3683 N N . SER B 1 231 ? -3.743 34.957 -6.876 1.00 35.55 231 SER B N 1
ATOM 3684 C CA . SER B 1 231 ? -4.493 34.192 -5.889 1.00 36.86 231 SER B CA 1
ATOM 3685 C C . SER B 1 231 ? -4.700 35.025 -4.631 1.00 37.24 231 SER B C 1
ATOM 3686 O O . SER B 1 231 ? -3.956 35.978 -4.379 1.00 38.33 231 SER B O 1
ATOM 3689 N N . GLU B 1 232 ? -5.700 34.651 -3.837 1.00 38.23 232 GLU B N 1
ATOM 3690 C CA . GLU B 1 232 ? -5.974 35.326 -2.572 1.00 40.62 232 GLU B CA 1
ATOM 3691 C C . GLU B 1 232 ? -4.789 35.225 -1.608 1.00 42.37 232 GLU B C 1
ATOM 3692 O O . GLU B 1 232 ? -4.514 36.165 -0.861 1.00 41.17 232 GLU B O 1
ATOM 3698 N N . GLU B 1 233 ? -4.089 34.089 -1.645 1.00 43.53 233 GLU B N 1
ATOM 3699 C CA . GLU B 1 233 ? -2.891 33.873 -0.831 1.00 44.92 233 GLU B CA 1
ATOM 3700 C C . GLU B 1 233 ? -1.782 34.875 -1.142 1.00 42.41 233 GLU B C 1
ATOM 3701 O O . GLU B 1 233 ? -1.200 35.459 -0.226 1.00 39.52 233 GLU B O 1
ATOM 3707 N N . LEU B 1 234 ? -1.498 35.068 -2.431 1.00 40.28 234 LEU B N 1
ATOM 3708 C CA . LEU B 1 234 ? -0.481 36.023 -2.871 1.00 38.70 234 LEU B CA 1
ATOM 3709 C C . LEU B 1 234 ? -0.876 37.463 -2.566 1.00 37.75 234 LEU B C 1
ATOM 3710 O O . LEU B 1 234 ? -0.024 38.284 -2.223 1.00 36.40 234 LEU B O 1
ATOM 3715 N N . ARG B 1 235 ? -2.168 37.755 -2.695 1.00 36.98 235 ARG B N 1
ATOM 3716 C CA . ARG B 1 235 ? -2.715 39.069 -2.373 1.00 37.50 235 ARG B CA 1
ATOM 3717 C C . ARG B 1 235 ? -2.521 39.391 -0.892 1.00 37.70 235 ARG B C 1
ATOM 3718 O O . ARG B 1 235 ? -2.073 40.487 -0.542 1.00 32.02 235 ARG B O 1
ATOM 3726 N N . ASP B 1 236 ? -2.855 38.426 -0.036 1.00 39.42 236 ASP B N 1
ATOM 3727 C CA . ASP B 1 236 ? -2.716 38.572 1.411 1.00 40.24 236 ASP B CA 1
ATOM 3728 C C . ASP B 1 236 ? -1.253 38.688 1.834 1.00 37.46 236 ASP B C 1
ATOM 3729 O O . ASP B 1 236 ? -0.920 39.504 2.693 1.00 36.74 236 ASP B O 1
ATOM 3734 N N . LYS B 1 237 ? -0.391 37.881 1.216 1.00 36.44 237 LYS B N 1
ATOM 3735 C CA . LYS B 1 237 ? 1.030 37.823 1.576 1.00 38.66 237 LYS B CA 1
ATOM 3736 C C . LYS B 1 237 ? 1.772 39.134 1.317 1.00 37.82 237 LYS B C 1
ATOM 3737 O O . LYS B 1 237 ? 2.632 39.528 2.106 1.00 36.62 237 LYS B O 1
ATOM 3743 N N . TYR B 1 238 ? 1.437 39.802 0.216 1.00 36.46 238 TYR B N 1
ATOM 3744 C CA . TYR B 1 238 ? 2.141 41.020 -0.181 1.00 36.70 238 TYR B CA 1
ATOM 3745 C C . TYR B 1 238 ? 1.338 42.299 0.050 1.00 34.47 238 TYR B C 1
ATOM 3746 O O . TYR B 1 238 ? 1.724 43.373 -0.422 1.00 36.52 238 TYR B O 1
ATOM 3755 N N . GLU B 1 239 ? 0.239 42.174 0.798 1.00 32.13 239 GLU B N 1
ATOM 3756 C CA . GLU B 1 239 ? -0.665 43.287 1.107 1.00 31.85 239 GLU B CA 1
ATOM 3757 C C . GLU B 1 239 ? -1.032 44.090 -0.143 1.00 29.45 239 GLU B C 1
ATOM 3758 O O . GLU B 1 239 ? -1.086 45.322 -0.115 1.00 28.17 239 GLU B O 1
ATOM 3760 N N . VAL B 1 240 ? -1.282 43.371 -1.237 1.00 27.52 240 VAL B N 1
ATOM 3761 C CA . VAL B 1 240 ? -1.528 43.987 -2.538 1.00 26.26 240 VAL B CA 1
ATOM 3762 C C . VAL B 1 240 ? -2.772 44.872 -2.484 1.00 24.59 240 VAL B C 1
ATOM 3763 O O . VAL B 1 240 ? -3.817 44.463 -1.972 1.00 24.27 240 VAL B O 1
ATOM 3767 N N . GLN B 1 241 ? -2.630 46.099 -2.982 1.00 24.59 241 GLN B N 1
ATOM 3768 C CA . GLN B 1 241 ? -3.754 47.009 -3.140 1.00 24.14 241 GLN B CA 1
ATOM 3769 C C . GLN B 1 241 ? -4.420 46.703 -4.476 1.00 23.11 241 GLN B C 1
ATOM 3770 O O . GLN B 1 241 ? -3.961 47.131 -5.540 1.0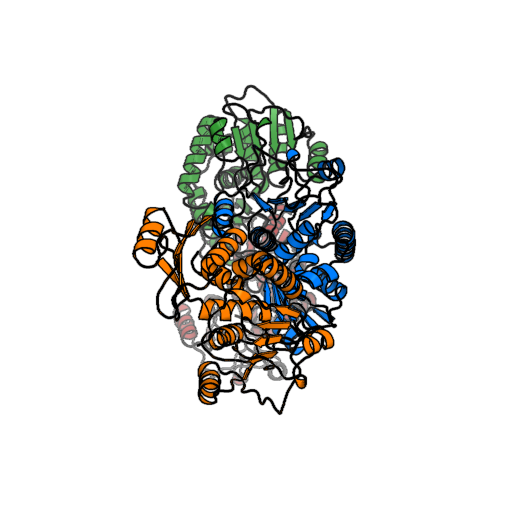0 22.70 241 GLN B O 1
ATOM 3776 N N . LEU B 1 242 ? -5.500 45.937 -4.401 1.00 22.17 242 LEU B N 1
ATOM 3777 C CA . LEU B 1 242 ? -6.138 45.376 -5.576 1.00 21.62 242 LEU B CA 1
ATOM 3778 C C . LEU B 1 242 ? -7.319 46.242 -6.009 1.00 20.91 242 LEU B C 1
ATOM 3779 O O . LEU B 1 242 ? -8.228 46.523 -5.221 1.00 20.31 242 LEU B O 1
ATOM 3784 N N . ILE B 1 243 ? -7.274 46.698 -7.256 1.00 20.36 243 ILE B N 1
ATOM 3785 C CA . ILE B 1 243 ? -8.394 47.417 -7.851 1.00 20.80 243 ILE B CA 1
ATOM 3786 C C . ILE B 1 243 ? -8.943 46.570 -8.996 1.00 19.75 243 ILE B C 1
ATOM 3787 O O . ILE B 1 243 ? -8.336 46.468 -10.065 1.00 18.75 243 ILE B O 1
ATOM 3792 N N . ALA B 1 244 ? -10.083 45.934 -8.731 1.00 19.25 244 ALA B N 1
ATOM 3793 C CA . ALA B 1 244 ? -10.667 44.961 -9.644 1.00 20.01 244 ALA B CA 1
ATOM 3794 C C . ALA B 1 244 ? -12.172 44.924 -9.478 1.00 20.26 244 ALA B C 1
ATOM 3795 O O . ALA B 1 244 ? -12.696 44.655 -8.395 1.00 23.44 244 ALA B O 1
ATOM 3797 N N . GLU B 1 245 ? -12.862 45.189 -10.575 1.00 18.83 245 GLU B N 1
ATOM 3798 C CA . GLU B 1 245 ? -14.290 45.390 -10.557 1.00 18.26 245 GLU B CA 1
ATOM 3799 C C . GLU B 1 245 ? -14.784 45.027 -11.969 1.00 17.60 245 GLU B C 1
ATOM 3800 O O . GLU B 1 245 ? -14.118 45.344 -12.953 1.00 17.11 245 GLU B O 1
ATOM 3806 N N . PRO B 1 246 ? -15.928 44.324 -12.072 1.00 17.68 246 PRO B N 1
ATOM 3807 C CA . PRO B 1 246 ? -16.240 43.683 -13.356 1.00 17.52 246 PRO B CA 1
ATOM 3808 C C . PRO B 1 246 ? -16.863 44.547 -14.458 1.00 17.24 246 PRO B C 1
ATOM 3809 O O . PRO B 1 246 ? -16.862 44.120 -15.620 1.00 17.46 246 PRO B O 1
ATOM 3813 N N . LEU B 1 247 ? -17.392 45.726 -14.125 1.00 16.77 247 LEU B N 1
ATOM 3814 C CA . LEU B 1 247 ? -18.152 46.503 -15.121 1.00 15.67 247 LEU B CA 1
ATOM 3815 C C . LEU B 1 247 ? -18.227 48.016 -14.876 1.00 15.73 247 LEU B C 1
ATOM 3816 O O . LEU B 1 247 ? -18.127 48.807 -15.820 1.00 15.79 247 LEU B O 1
ATOM 3821 N N . GLY B 1 248 ? -18.403 48.408 -13.617 1.00 15.77 248 GLY B N 1
ATOM 3822 C CA . GLY B 1 248 ? -18.675 49.806 -13.246 1.00 16.12 248 GLY B CA 1
ATOM 3823 C C . GLY B 1 248 ? -17.596 50.839 -13.536 1.00 15.62 248 GLY B C 1
ATOM 3824 O O . GLY B 1 248 ? -17.907 51.948 -13.987 1.00 16.26 248 GLY B O 1
ATOM 3825 N N . ILE B 1 249 ? -16.338 50.493 -13.271 1.00 15.35 249 ILE B N 1
ATOM 3826 C CA . ILE B 1 249 ? -15.219 51.420 -13.494 1.00 15.09 249 ILE B CA 1
ATOM 3827 C C . ILE B 1 249 ? -15.081 51.766 -14.985 1.00 14.67 249 ILE B C 1
ATOM 3828 O O . ILE B 1 249 ? -15.012 52.939 -15.354 1.00 14.80 249 ILE B O 1
ATOM 3833 N N . GLY B 1 250 ? -15.069 50.744 -15.836 1.00 14.45 250 GLY B N 1
ATOM 3834 C CA . GLY B 1 250 ? -15.040 50.950 -17.282 1.00 14.66 250 GLY B CA 1
ATOM 3835 C C . GLY B 1 250 ? -16.251 51.711 -17.797 1.00 14.86 250 GLY B C 1
ATOM 3836 O O . GLY B 1 250 ? -16.124 52.553 -18.687 1.00 16.01 250 GLY B O 1
ATOM 3837 N N . THR B 1 251 ? -17.422 51.429 -17.226 1.00 14.42 251 THR B N 1
ATOM 3838 C CA . THR B 1 251 ? -18.653 52.117 -17.612 1.00 14.32 251 THR B CA 1
ATOM 3839 C C . THR B 1 251 ? -18.579 53.606 -17.257 1.00 13.94 251 THR B C 1
ATOM 3840 O O . THR B 1 251 ? -18.927 54.451 -18.081 1.00 14.81 251 THR B O 1
ATOM 3844 N N . ALA B 1 252 ? -18.113 53.915 -16.047 1.00 13.32 252 ALA B N 1
ATOM 3845 C CA . ALA B 1 252 ? -17.896 55.308 -15.627 1.00 13.25 252 ALA B CA 1
ATOM 3846 C C . ALA B 1 252 ? -16.966 56.023 -16.599 1.00 13.16 252 ALA B C 1
ATOM 3847 O O . ALA B 1 252 ? -17.224 57.163 -16.995 1.00 13.32 252 ALA B O 1
ATOM 3849 N N . SER B 1 253 ? -15.887 55.345 -16.986 1.00 13.37 253 SER B N 1
ATOM 3850 C CA . SER B 1 253 ? -14.911 55.907 -17.914 1.00 13.97 253 SER B CA 1
ATOM 3851 C C . SER B 1 253 ? -15.564 56.265 -19.253 1.00 14.09 253 SER B C 1
ATOM 3852 O O . SER B 1 253 ? -15.353 57.362 -19.774 1.00 14.98 253 SER B O 1
ATOM 3855 N N . MET B 1 254 ? -16.361 55.342 -19.790 1.00 14.06 254 MET B N 1
ATOM 3856 C CA . MET B 1 254 ? -17.123 55.570 -21.028 1.00 14.29 254 MET B CA 1
ATOM 3857 C C . MET B 1 254 ? -18.028 56.798 -20.926 1.00 14.19 254 MET B C 1
ATOM 3858 O O . MET B 1 254 ? -18.019 57.659 -21.806 1.00 14.22 254 MET B O 1
ATOM 3863 N N . LEU B 1 255 ? -18.807 56.861 -19.847 1.00 14.44 255 LEU B N 1
ATOM 3864 C CA . LEU B 1 255 ? -19.796 57.912 -19.646 1.00 15.10 255 LEU B CA 1
ATOM 3865 C C . LEU B 1 255 ? -19.162 59.295 -19.491 1.00 15.96 255 LEU B C 1
ATOM 3866 O O . LEU B 1 255 ? -19.592 60.256 -20.128 1.00 16.64 255 LEU B O 1
ATOM 3871 N N . TYR B 1 256 ? -18.127 59.391 -18.663 1.00 16.14 256 TYR B N 1
ATOM 3872 C CA . TYR B 1 256 ? -17.430 60.662 -18.492 1.00 16.92 256 TYR B CA 1
ATOM 3873 C C . TYR B 1 256 ? -16.704 61.101 -19.765 1.00 16.41 256 TYR B C 1
ATOM 3874 O O . TYR B 1 256 ? -16.599 62.296 -20.040 1.00 17.25 256 TYR B O 1
ATOM 3883 N N . SER B 1 257 ? -16.240 60.130 -20.552 1.00 16.22 257 SER B N 1
ATOM 3884 C CA . SER B 1 257 ? -15.531 60.423 -21.797 1.00 16.71 257 SER B CA 1
ATOM 3885 C C . SER B 1 257 ? -16.419 61.088 -22.860 1.00 18.03 257 SER B C 1
ATOM 3886 O O . SER B 1 257 ? -15.913 61.814 -23.711 1.00 19.69 257 SER B O 1
ATOM 3889 N N . VAL B 1 258 ? -17.731 60.848 -22.803 1.00 17.71 258 VAL B N 1
ATOM 3890 C CA . VAL B 1 258 ? -18.652 61.379 -23.821 1.00 18.27 258 VAL B CA 1
ATOM 3891 C C . VAL B 1 258 ? -19.425 62.621 -23.377 1.00 19.53 258 VAL B C 1
ATOM 3892 O O . VAL B 1 258 ? -20.224 63.172 -24.144 1.00 18.73 258 VAL B O 1
ATOM 3896 N N . LEU B 1 259 ? -19.194 63.060 -22.143 1.00 20.74 259 LEU B N 1
ATOM 3897 C CA . LEU B 1 259 ? -19.909 64.218 -21.619 1.00 21.61 259 LEU B CA 1
ATOM 3898 C C . LEU B 1 259 ? -19.461 65.530 -22.257 1.00 23.86 259 LEU B C 1
ATOM 3899 O O . LEU B 1 259 ? -18.349 65.644 -22.775 1.00 23.76 259 LEU B O 1
ATOM 3905 N N . MET C 1 1 ? 0.145 99.969 -6.070 1.00 59.62 1 MET C N 1
ATOM 3906 C CA . MET C 1 1 ? 0.129 98.484 -6.235 1.00 60.98 1 MET C CA 1
ATOM 3907 C C . MET C 1 1 ? -1.089 97.986 -7.020 1.00 60.16 1 MET C C 1
ATOM 3908 O O . MET C 1 1 ? -1.297 96.778 -7.159 1.00 62.57 1 MET C O 1
ATOM 3913 N N . ALA C 1 2 ? -1.883 98.927 -7.528 1.00 58.50 2 ALA C N 1
ATOM 3914 C CA . ALA C 1 2 ? -3.010 98.619 -8.406 1.00 52.88 2 ALA C CA 1
ATOM 3915 C C . ALA C 1 2 ? -3.019 99.586 -9.591 1.00 50.45 2 ALA C C 1
ATOM 3916 O O . ALA C 1 2 ? -3.567 100.689 -9.510 1.00 51.92 2 ALA C O 1
ATOM 3918 N N . LEU C 1 3 ? -2.397 99.161 -10.688 1.00 44.99 3 LEU C N 1
ATOM 3919 C CA . LEU C 1 3 ? -2.191 100.022 -11.852 1.00 39.82 3 LEU C CA 1
ATOM 3920 C C . LEU C 1 3 ? -3.250 99.821 -12.935 1.00 38.12 3 LEU C C 1
ATOM 3921 O O . LEU C 1 3 ? -3.949 98.805 -12.958 1.00 37.13 3 LEU C O 1
ATOM 3926 N N . LEU C 1 4 ? -3.353 100.807 -13.823 1.00 35.44 4 LEU C N 1
ATOM 3927 C CA . LEU C 1 4 ? -4.216 100.743 -15.000 1.00 34.24 4 LEU C CA 1
ATOM 3928 C C . LEU C 1 4 ? -3.801 99.628 -15.958 1.00 33.54 4 LEU C C 1
ATOM 3929 O O . LEU C 1 4 ? -2.614 99.319 -16.087 1.00 32.32 4 LEU C O 1
ATOM 3934 N N . THR C 1 5 ? -4.792 99.024 -16.612 1.00 33.68 5 THR C N 1
ATOM 3935 C CA . THR C 1 5 ? -4.555 98.057 -17.681 1.00 33.33 5 THR C CA 1
ATOM 3936 C C . THR C 1 5 ? -5.043 98.650 -19.005 1.00 33.60 5 THR C C 1
ATOM 3937 O O . THR C 1 5 ? -5.916 99.522 -18.999 1.00 31.76 5 THR C O 1
ATOM 3941 N N . PRO C 1 6 ? -4.481 98.189 -20.143 1.00 34.44 6 PRO C N 1
ATOM 3942 C CA . PRO C 1 6 ? -4.932 98.662 -21.456 1.00 34.84 6 PRO C CA 1
ATOM 3943 C C . PRO C 1 6 ? -6.453 98.633 -21.641 1.00 36.38 6 PRO C C 1
ATOM 3944 O O . PRO C 1 6 ? -7.012 99.561 -22.224 1.00 36.31 6 PRO C O 1
ATOM 3948 N N . ASP C 1 7 ? -7.105 97.586 -21.132 1.00 39.02 7 ASP C N 1
ATOM 3949 C CA . ASP C 1 7 ? -8.559 97.412 -21.262 1.00 39.95 7 ASP C CA 1
ATOM 3950 C C . ASP C 1 7 ? -9.385 98.469 -20.524 1.00 37.25 7 ASP C C 1
ATOM 3951 O O . ASP C 1 7 ? -10.520 98.755 -20.914 1.00 37.17 7 ASP C O 1
ATOM 3956 N N . ASP C 1 8 ? -8.818 99.046 -19.466 1.00 36.75 8 ASP C N 1
ATOM 3957 C CA . ASP C 1 8 ? -9.464 100.148 -18.746 1.00 36.77 8 ASP C CA 1
ATOM 3958 C C . ASP C 1 8 ? -9.557 101.410 -19.607 1.00 37.00 8 ASP C C 1
ATOM 3959 O O . ASP C 1 8 ? -10.393 102.282 -19.355 1.00 37.91 8 ASP C O 1
ATOM 3964 N N . LEU C 1 9 ? -8.701 101.492 -20.625 1.00 35.86 9 LEU C N 1
ATOM 3965 C CA . LEU C 1 9 ? -8.542 102.712 -21.414 1.00 37.13 9 LEU C CA 1
ATOM 3966 C C . LEU C 1 9 ? -9.093 102.630 -22.843 1.00 37.86 9 LEU C C 1
ATOM 3967 O O . LEU C 1 9 ? -8.805 103.499 -23.669 1.00 40.18 9 LEU C O 1
ATOM 3972 N N . ILE C 1 10 ? -9.886 101.598 -23.127 1.00 38.17 10 ILE C N 1
ATOM 3973 C CA . ILE C 1 10 ? -10.517 101.450 -24.442 1.00 39.02 10 ILE C CA 1
ATOM 3974 C C . ILE C 1 10 ? -11.466 102.619 -24.690 1.00 40.08 10 ILE C C 1
ATOM 3975 O O . ILE C 1 10 ? -12.309 102.930 -23.843 1.00 41.21 10 ILE C O 1
ATOM 3980 N N . ASN C 1 11 ? -11.306 103.264 -25.846 1.00 41.00 11 ASN C N 1
ATOM 3981 C CA . ASN C 1 11 ? -12.113 104.423 -26.244 1.00 43.55 11 ASN C CA 1
ATOM 3982 C C . ASN C 1 11 ? -12.270 105.444 -25.112 1.00 41.48 11 ASN C C 1
ATOM 3983 O O . ASN C 1 11 ? -13.386 105.748 -24.674 1.00 40.39 11 ASN C O 1
ATOM 3988 N N . ILE C 1 12 ? -11.133 105.960 -24.647 1.00 41.32 12 ILE C N 1
ATOM 3989 C CA . ILE C 1 12 ? -11.082 106.913 -23.532 1.00 40.81 12 ILE C CA 1
ATOM 3990 C C . ILE C 1 12 ? -11.898 108.177 -23.812 1.00 40.56 12 ILE C C 1
ATOM 3991 O O . ILE C 1 12 ? -12.445 108.784 -22.888 1.00 39.38 12 ILE C O 1
ATOM 3996 N N . ASN C 1 13 ? -11.988 108.545 -25.089 1.00 41.21 13 ASN C N 1
ATOM 3997 C CA . ASN C 1 13 ? -12.698 109.746 -25.514 1.00 44.97 13 ASN C CA 1
ATOM 3998 C C . ASN C 1 13 ? -14.190 109.702 -25.185 1.00 43.10 13 ASN C C 1
ATOM 3999 O O . ASN C 1 13 ? -14.766 110.705 -24.760 1.00 44.99 13 ASN C O 1
ATOM 4004 N N . MET C 1 14 ? -14.806 108.537 -25.370 1.00 42.73 14 MET C N 1
ATOM 4005 C CA . MET C 1 14 ? -16.220 108.368 -25.041 1.00 44.30 14 MET C CA 1
ATOM 4006 C C . MET C 1 14 ? -16.432 108.184 -23.532 1.00 39.01 14 MET C C 1
ATOM 4007 O O . MET C 1 14 ? -17.489 108.534 -23.004 1.00 37.94 14 MET C O 1
ATOM 4012 N N . GLN C 1 15 ? -15.422 107.648 -22.845 1.00 36.37 15 GLN C N 1
ATOM 4013 C CA . GLN C 1 15 ? -15.463 107.518 -21.387 1.00 38.13 15 GLN C CA 1
ATOM 4014 C C . GLN C 1 15 ? -15.424 108.894 -20.731 1.00 38.19 15 GLN C C 1
ATOM 4015 O O . GLN C 1 15 ? -16.119 109.142 -19.744 1.00 37.34 15 GLN C O 1
ATOM 4021 N N . LEU C 1 16 ? -14.612 109.784 -21.299 1.00 39.22 16 LEU C N 1
ATOM 4022 C CA . LEU C 1 16 ? -14.457 111.140 -20.787 1.00 40.76 16 LEU C CA 1
ATOM 4023 C C . LEU C 1 16 ? -15.705 111.982 -21.053 1.00 40.62 16 LEU C C 1
ATOM 4024 O O . LEU C 1 16 ? -16.147 112.725 -20.176 1.00 42.97 16 LEU C O 1
ATOM 4029 N N . GLN C 1 17 ? -16.263 111.852 -22.258 1.00 39.54 17 GLN C N 1
ATOM 4030 C CA . GLN C 1 17 ? -17.508 112.528 -22.633 1.00 44.37 17 GLN C CA 1
ATOM 4031 C C . GLN C 1 17 ? -18.669 112.168 -21.711 1.00 45.17 17 GLN C C 1
ATOM 4032 O O . GLN C 1 17 ? -19.411 113.050 -21.274 1.00 48.30 17 GLN C O 1
ATOM 4038 N N . LYS C 1 18 ? -18.823 110.876 -21.424 1.00 44.32 18 LYS C N 1
ATOM 4039 C CA . LYS C 1 18 ? -19.903 110.402 -20.558 1.00 45.44 18 LYS C CA 1
ATOM 4040 C C . LYS C 1 18 ? -19.714 110.843 -19.109 1.00 41.94 18 LYS C C 1
ATOM 4041 O O . LYS C 1 18 ? -20.688 111.169 -18.424 1.00 41.83 18 LYS C O 1
ATOM 4047 N N . ALA C 1 19 ? -18.461 110.860 -18.656 1.00 39.16 19 ALA C N 1
ATOM 4048 C CA . ALA C 1 19 ? -18.121 111.337 -17.318 1.00 40.66 19 ALA C CA 1
ATOM 4049 C C . ALA C 1 19 ? -18.376 112.839 -17.195 1.00 39.93 19 ALA C C 1
ATOM 4050 O O . ALA C 1 19 ? -18.923 113.299 -16.193 1.00 39.33 19 ALA C O 1
ATOM 4052 N N . ASP C 1 20 ? -17.982 113.586 -18.227 1.00 41.03 20 ASP C N 1
ATOM 4053 C CA . ASP C 1 20 ? -18.181 115.035 -18.289 1.00 41.57 20 ASP C CA 1
ATOM 4054 C C . ASP C 1 20 ? -19.667 115.386 -18.272 1.00 42.32 20 ASP C C 1
ATOM 4055 O O . ASP C 1 20 ? -20.074 116.366 -17.643 1.00 43.52 20 ASP C O 1
ATOM 4060 N N . SER C 1 21 ? -20.463 114.576 -18.968 1.00 40.44 21 SER C N 1
ATOM 4061 C CA . SER C 1 21 ? -21.914 114.727 -19.000 1.00 41.93 21 SER C CA 1
ATOM 4062 C C . SER C 1 21 ? -22.540 114.397 -17.644 1.00 43.61 21 SER C C 1
ATOM 4063 O O . SER C 1 21 ? -23.498 115.047 -17.222 1.00 44.79 21 SER C O 1
ATOM 4066 N N . ALA C 1 22 ? -21.988 113.389 -16.969 1.00 42.73 22 ALA C N 1
ATOM 4067 C CA . ALA C 1 22 ? -22.469 112.974 -15.651 1.00 42.57 22 ALA C CA 1
ATOM 4068 C C . ALA C 1 22 ? -22.116 113.990 -14.560 1.00 41.03 22 ALA C C 1
ATOM 4069 O O . ALA C 1 22 ? -22.908 114.218 -13.640 1.00 41.61 22 ALA C O 1
ATOM 4071 N N . VAL C 1 23 ? -20.927 114.586 -14.666 1.00 40.13 23 VAL C N 1
ATOM 4072 C CA . VAL C 1 23 ? -20.506 115.677 -13.777 1.00 40.12 23 VAL C CA 1
ATOM 4073 C C . VAL C 1 23 ? -21.455 116.873 -13.931 1.00 41.14 23 VAL C C 1
ATOM 4074 O O . VAL C 1 23 ? -21.875 117.469 -12.934 1.00 38.56 23 VAL C O 1
ATOM 4078 N N . GLN C 1 24 ? -21.801 117.191 -15.181 1.00 45.72 24 GLN C N 1
ATOM 4079 C CA . GLN C 1 24 ? -22.771 118.243 -15.513 1.00 49.98 24 GLN C CA 1
ATOM 4080 C C . GLN C 1 24 ? -24.116 118.044 -14.817 1.00 50.20 24 GLN C C 1
ATOM 4081 O O . GLN C 1 24 ? -24.645 118.969 -14.199 1.00 48.14 24 GLN C O 1
ATOM 4087 N N . GLU C 1 25 ? -24.655 116.832 -14.928 1.00 53.03 25 GLU C N 1
ATOM 4088 C CA . GLU C 1 25 ? -25.946 116.472 -14.341 1.00 55.41 25 GLU C CA 1
ATOM 4089 C C . GLU C 1 25 ? -25.959 116.623 -12.815 1.00 51.92 25 GLU C C 1
ATOM 4090 O O . GLU C 1 25 ? -26.927 117.126 -12.241 1.00 51.53 25 GLU C O 1
ATOM 4096 N N . VAL C 1 26 ? -24.873 116.196 -12.175 1.00 47.57 26 VAL C N 1
ATOM 4097 C CA . VAL C 1 26 ? -24.768 116.188 -10.716 1.00 45.98 26 VAL C CA 1
ATOM 4098 C C . VAL C 1 26 ? -24.441 117.569 -10.137 1.00 45.81 26 VAL C C 1
ATOM 4099 O O . VAL C 1 26 ? -25.055 117.992 -9.150 1.00 42.93 26 VAL C O 1
ATOM 4103 N N . THR C 1 27 ? -23.497 118.273 -10.764 1.00 44.51 27 THR C N 1
ATOM 4104 C CA . THR C 1 27 ? -22.930 119.502 -10.194 1.00 45.00 27 THR C CA 1
ATOM 4105 C C . THR C 1 27 ? -23.393 120.801 -10.861 1.00 45.65 27 THR C C 1
ATOM 4106 O O . THR C 1 27 ? -23.324 121.869 -10.250 1.00 45.70 27 THR C O 1
ATOM 4110 N N . GLY C 1 28 ? -23.844 120.710 -12.110 1.00 45.58 28 GLY C N 1
ATOM 4111 C CA . GLY C 1 28 ? -24.215 121.893 -12.887 1.00 46.54 28 GLY C CA 1
ATOM 4112 C C . GLY C 1 28 ? -23.038 122.494 -13.637 1.00 46.66 28 GLY C C 1
ATOM 4113 O O . GLY C 1 28 ? -23.201 123.451 -14.396 1.00 48.09 28 GLY C O 1
ATOM 4114 N N . LEU C 1 29 ? -21.851 121.933 -13.414 1.00 42.80 29 LEU C N 1
ATOM 4115 C CA . LEU C 1 29 ? -20.628 122.363 -14.090 1.00 44.99 29 LEU C CA 1
ATOM 4116 C C . LEU C 1 29 ? -19.998 121.182 -14.814 1.00 42.70 29 LEU C C 1
ATOM 4117 O O . LEU C 1 29 ? -20.184 120.033 -14.408 1.00 43.92 29 LEU C O 1
ATOM 4122 N N . ASP C 1 30 ? -19.255 121.461 -15.883 1.00 40.38 30 ASP C N 1
ATOM 4123 C CA . ASP C 1 30 ? -18.452 120.428 -16.537 1.00 39.97 30 ASP C CA 1
ATOM 4124 C C . ASP C 1 30 ? -17.111 120.269 -15.809 1.00 38.42 30 ASP C C 1
ATOM 4125 O O . ASP C 1 30 ? -16.845 120.982 -14.837 1.00 35.29 30 ASP C O 1
ATOM 4130 N N . ILE C 1 31 ? -16.278 119.335 -16.265 1.00 37.83 31 ILE C N 1
ATOM 4131 C CA . ILE C 1 31 ? -14.976 119.086 -15.630 1.00 36.77 31 ILE C CA 1
ATOM 4132 C C . ILE C 1 31 ? -14.099 120.347 -15.605 1.00 34.83 31 ILE C C 1
ATOM 4133 O O . ILE C 1 31 ? -13.434 120.626 -14.602 1.00 33.86 31 ILE C O 1
ATOM 4138 N N . LYS C 1 32 ? -14.119 121.114 -16.695 1.00 35.14 32 LYS C N 1
ATOM 4139 C CA . LYS C 1 32 ? -13.437 122.412 -16.737 1.00 36.30 32 LYS C CA 1
ATOM 4140 C C . LYS C 1 32 ? -13.916 123.327 -15.609 1.00 37.05 32 LYS C C 1
ATOM 4141 O O . LYS C 1 32 ? -13.104 123.938 -14.913 1.00 37.66 32 LYS C O 1
ATOM 4147 N N . GLY C 1 33 ? -15.237 123.401 -15.437 1.00 36.72 33 GLY C N 1
ATOM 4148 C CA . GLY C 1 33 ? -15.864 124.208 -14.391 1.00 36.82 33 GLY C CA 1
ATOM 4149 C C . GLY C 1 33 ? -15.420 123.827 -12.991 1.00 36.61 33 GLY C C 1
ATOM 4150 O O . GLY C 1 33 ? -15.128 124.698 -12.170 1.00 34.01 33 GLY C O 1
ATOM 4151 N N . ILE C 1 34 ? -15.364 122.522 -12.727 1.00 35.84 34 ILE C N 1
ATOM 4152 C CA . ILE C 1 34 ? -14.899 121.991 -11.440 1.00 36.10 34 ILE C CA 1
ATOM 4153 C C . ILE C 1 34 ? -13.447 122.397 -11.171 1.00 35.09 34 ILE C C 1
ATOM 4154 O O . ILE C 1 34 ? -13.121 122.873 -10.080 1.00 35.80 34 ILE C O 1
ATOM 4159 N N . CYS C 1 35 ? -12.591 122.210 -12.175 1.00 33.91 35 CYS C N 1
ATOM 4160 C CA . CYS C 1 35 ? -11.177 122.585 -12.101 1.00 35.04 35 CYS C CA 1
ATOM 4161 C C . CYS C 1 35 ? -11.001 124.082 -11.902 1.00 36.18 35 CYS C C 1
ATOM 4162 O O . CYS C 1 35 ? -10.088 124.528 -11.199 1.00 36.37 35 CYS C O 1
ATOM 4165 N N . LYS C 1 36 ? -11.880 124.844 -12.544 1.00 36.59 36 LYS C N 1
ATOM 4166 C CA . LYS C 1 36 ? -11.897 126.287 -12.424 1.00 37.96 36 LYS C CA 1
ATOM 4167 C C . LYS C 1 36 ? -12.294 126.701 -11.002 1.00 38.14 36 LYS C C 1
ATOM 4168 O O . LYS C 1 36 ? -11.712 127.626 -10.436 1.00 38.74 36 LYS C O 1
ATOM 4174 N N . ALA C 1 37 ? -13.274 126.002 -10.431 1.00 39.07 37 ALA C N 1
ATOM 4175 C CA . ALA C 1 37 ? -13.705 126.242 -9.051 1.00 38.48 37 ALA C CA 1
ATOM 4176 C C . ALA C 1 37 ? -12.634 125.826 -8.038 1.00 38.03 37 ALA C C 1
ATOM 4177 O O . ALA C 1 37 ? -12.497 126.441 -6.978 1.00 37.80 37 ALA C O 1
ATOM 4179 N N . LEU C 1 38 ? -11.877 124.783 -8.373 1.00 36.13 38 LEU C N 1
ATOM 4180 C CA . LEU C 1 38 ? -10.824 124.275 -7.495 1.00 34.79 38 LEU C CA 1
ATOM 4181 C C . LEU C 1 38 ? -9.553 125.120 -7.522 1.00 34.23 38 LEU C C 1
ATOM 4182 O O . LEU C 1 38 ? -8.976 125.416 -6.473 1.00 33.08 38 LEU C O 1
ATOM 4187 N N . TYR C 1 39 ? -9.121 125.506 -8.720 1.00 33.29 39 TYR C N 1
ATOM 4188 C CA . TYR C 1 39 ? -7.802 126.106 -8.892 1.00 34.45 39 TYR C CA 1
ATOM 4189 C C . TYR C 1 39 ? -7.825 127.515 -9.478 1.00 35.54 39 TYR C C 1
ATOM 4190 O O . TYR C 1 39 ? -6.789 128.181 -9.522 1.00 35.63 39 TYR C O 1
ATOM 4199 N N . GLY C 1 40 ? -8.999 127.959 -9.926 1.00 35.90 40 GLY C N 1
ATOM 4200 C CA . GLY C 1 40 ? -9.173 129.306 -10.476 1.00 36.99 40 GLY C CA 1
ATOM 4201 C C . GLY C 1 40 ? -8.574 129.506 -11.858 1.00 36.66 40 GLY C C 1
ATOM 4202 O O . GLY C 1 40 ? -8.369 130.640 -12.290 1.00 35.94 40 GLY C O 1
ATOM 4203 N N . THR C 1 41 ? -8.319 128.405 -12.561 1.00 36.72 41 THR C N 1
ATOM 4204 C CA . THR C 1 41 ? -7.568 128.441 -13.817 1.00 35.16 41 THR C CA 1
ATOM 4205 C C . THR C 1 41 ? -8.388 128.058 -15.051 1.00 36.62 41 THR C C 1
ATOM 4206 O O . THR C 1 41 ? -9.323 127.254 -14.966 1.00 36.75 41 THR C O 1
ATOM 4210 N N . PHE C 1 42 ? -8.026 128.658 -16.185 1.00 35.31 42 PHE C N 1
ATOM 4211 C CA . PHE C 1 42 ? -8.485 128.244 -17.511 1.00 35.94 42 PHE C CA 1
ATOM 4212 C C . PHE C 1 42 ? -7.266 127.819 -18.305 1.00 34.05 42 PHE C C 1
ATOM 4213 O O . PHE C 1 42 ? -6.179 128.363 -18.110 1.00 32.05 42 PHE C O 1
ATOM 4221 N N . SER C 1 43 ? -7.454 126.875 -19.223 1.00 32.42 43 SER C N 1
ATOM 4222 C CA . SER C 1 43 ? -6.380 126.452 -20.119 1.00 35.11 43 SER C CA 1
ATOM 4223 C C . SER C 1 43 ? -6.137 127.489 -21.216 1.00 35.76 43 SER C C 1
ATOM 4224 O O . SER C 1 43 ? -7.068 128.168 -21.657 1.00 34.98 43 SER C O 1
ATOM 4227 N N . SER C 1 44 ? -4.879 127.604 -21.639 1.00 36.59 44 SER C N 1
ATOM 4228 C CA . SER C 1 44 ? -4.475 128.538 -22.693 1.00 37.57 44 SER C CA 1
ATOM 4229 C C . SER C 1 44 ? -3.612 127.832 -23.738 1.00 36.42 44 SER C C 1
ATOM 4230 O O . SER C 1 44 ? -2.530 128.310 -24.085 1.00 37.12 44 SER C O 1
ATOM 4233 N N . SER C 1 45 ? -4.097 126.691 -24.227 1.00 36.74 45 SER C N 1
ATOM 4234 C CA . SER C 1 45 ? -3.400 125.892 -25.242 1.00 37.52 45 SER C CA 1
ATOM 4235 C C . SER C 1 45 ? -1.956 125.552 -24.859 1.00 38.55 45 SER C C 1
ATOM 4236 O O . SER C 1 45 ? -1.081 125.460 -25.726 1.00 40.98 45 SER C O 1
ATOM 4239 N N . GLU C 1 46 ? -1.716 125.364 -23.561 1.00 36.86 46 GLU C N 1
ATOM 4240 C CA . GLU C 1 46 ? -0.377 125.062 -23.061 1.00 35.32 46 GLU C CA 1
ATOM 4241 C C . GLU C 1 46 ? 0.185 123.818 -23.729 1.00 34.90 46 GLU C C 1
ATOM 4242 O O . GLU C 1 46 ? -0.521 122.820 -23.907 1.00 35.57 46 GLU C O 1
ATOM 4248 N N . LYS C 1 47 ? 1.455 123.900 -24.109 1.00 34.25 47 LYS C N 1
ATOM 4249 C CA . LYS C 1 47 ? 2.144 122.800 -24.764 1.00 33.62 47 LYS C CA 1
ATOM 4250 C C . LYS C 1 47 ? 2.569 121.780 -23.714 1.00 32.70 47 LYS C C 1
ATOM 4251 O O . LYS C 1 47 ? 3.403 122.068 -22.854 1.00 32.10 47 LYS C O 1
ATOM 4257 N N . VAL C 1 48 ? 1.970 120.595 -23.770 1.00 31.73 48 VAL C N 1
ATOM 4258 C CA . VAL C 1 48 ? 2.292 119.540 -22.810 1.00 31.53 48 VAL C CA 1
ATOM 4259 C C . VAL C 1 48 ? 2.965 118.353 -23.489 1.00 30.51 48 VAL C C 1
ATOM 4260 O O . VAL C 1 48 ? 2.465 117.816 -24.480 1.00 29.37 48 VAL C O 1
ATOM 4264 N N . GLY C 1 49 ? 4.129 117.989 -22.958 1.00 30.90 49 GLY C N 1
ATOM 4265 C CA . GLY C 1 49 ? 4.898 116.855 -23.439 1.00 28.95 49 GLY C CA 1
ATOM 4266 C C . GLY C 1 49 ? 4.615 115.651 -22.569 1.00 28.40 49 GLY C C 1
ATOM 4267 O O . GLY C 1 49 ? 4.801 115.697 -21.350 1.00 26.99 49 GLY C O 1
ATOM 4268 N N . ILE C 1 50 ? 4.146 114.585 -23.210 1.00 27.36 50 ILE C N 1
ATOM 4269 C CA . ILE C 1 50 ? 3.822 113.331 -22.542 1.00 28.27 50 ILE C CA 1
ATOM 4270 C C . ILE C 1 50 ? 4.964 112.353 -22.792 1.00 27.34 50 ILE C C 1
ATOM 4271 O O . ILE C 1 50 ? 5.268 112.023 -23.942 1.00 29.53 50 ILE C O 1
ATOM 4276 N N . VAL C 1 51 ? 5.603 111.912 -21.709 1.00 26.71 51 VAL C N 1
ATOM 4277 C CA . VAL C 1 51 ? 6.797 111.073 -21.796 1.00 27.29 51 VAL C CA 1
ATOM 4278 C C . VAL C 1 51 ? 6.507 109.659 -21.289 1.00 27.51 51 VAL C C 1
ATOM 4279 O O . VAL C 1 51 ? 6.259 109.474 -20.093 1.00 29.15 51 VAL C O 1
ATOM 4283 N N . PRO C 1 52 ? 6.531 108.659 -22.198 1.00 26.39 52 PRO C N 1
ATOM 4284 C CA . PRO C 1 52 ? 6.378 107.252 -21.814 1.00 26.63 52 PRO C CA 1
ATOM 4285 C C . PRO C 1 52 ? 7.532 106.811 -20.922 1.00 26.35 52 PRO C C 1
ATOM 4286 O O . PRO C 1 52 ? 8.664 107.255 -21.115 1.00 26.65 52 PRO C O 1
ATOM 4290 N N . VAL C 1 53 ? 7.236 105.955 -19.949 1.00 26.28 53 VAL C N 1
ATOM 4291 C CA . VAL C 1 53 ? 8.216 105.545 -18.947 1.00 26.12 53 VAL C CA 1
ATOM 4292 C C . VAL C 1 53 ? 8.251 104.019 -18.839 1.00 27.45 53 VAL C C 1
ATOM 4293 O O . VAL C 1 53 ? 7.218 103.383 -18.614 1.00 29.09 53 VAL C O 1
ATOM 4297 N N . THR C 1 54 ? 9.443 103.444 -19.002 1.00 27.76 54 THR C N 1
ATOM 4298 C CA . THR C 1 54 ? 9.624 101.983 -18.985 1.00 29.58 54 THR C CA 1
ATOM 4299 C C . THR C 1 54 ? 9.950 101.432 -17.590 1.00 31.56 54 THR C C 1
ATOM 4300 O O . THR C 1 54 ? 10.171 100.227 -17.425 1.00 31.82 54 THR C O 1
ATOM 4304 N N . SER C 1 55 ? 9.963 102.319 -16.596 1.00 32.67 55 SER C N 1
ATOM 4305 C CA . SER C 1 55 ? 10.330 101.992 -15.215 1.00 34.73 55 SER C CA 1
ATOM 4306 C C . SER C 1 55 ? 9.364 101.000 -14.553 1.00 34.76 55 SER C C 1
ATOM 4307 O O . SER C 1 55 ? 8.165 101.000 -14.840 1.00 33.59 55 SER C O 1
ATOM 4310 N N . GLY C 1 56 ? 9.903 100.150 -13.679 1.00 35.15 56 GLY C N 1
ATOM 4311 C CA . GLY C 1 56 ? 9.109 99.147 -12.969 1.00 33.46 56 GLY C CA 1
ATOM 4312 C C . GLY C 1 56 ? 8.378 98.213 -13.916 1.00 32.22 56 GLY C C 1
ATOM 4313 O O . GLY C 1 56 ? 9.004 97.531 -14.730 1.00 32.07 56 GLY C O 1
ATOM 4314 N N . ASN C 1 57 ? 7.049 98.205 -13.824 1.00 33.24 57 ASN C N 1
ATOM 4315 C CA . ASN C 1 57 ? 6.206 97.349 -14.665 1.00 35.71 57 ASN C CA 1
ATOM 4316 C C . ASN C 1 57 ? 6.221 97.757 -16.143 1.00 33.74 57 ASN C C 1
ATOM 4317 O O . ASN C 1 57 ? 5.789 96.996 -17.009 1.00 32.41 57 ASN C O 1
ATOM 4322 N N . GLY C 1 58 ? 6.716 98.961 -16.420 1.00 31.98 58 GLY C N 1
ATOM 4323 C CA . GLY C 1 58 ? 6.949 99.405 -17.790 1.00 31.75 58 GLY C CA 1
ATOM 4324 C C . GLY C 1 58 ? 5.794 100.153 -18.423 1.00 30.57 58 GLY C C 1
ATOM 4325 O O . GLY C 1 58 ? 4.833 100.531 -17.745 1.00 30.04 58 GLY C O 1
ATOM 4326 N N . ILE C 1 59 ? 5.899 100.367 -19.733 1.00 29.38 59 ILE C N 1
ATOM 4327 C CA . ILE C 1 59 ? 4.875 101.073 -20.502 1.00 31.16 59 ILE C CA 1
ATOM 4328 C C . ILE C 1 59 ? 3.551 100.309 -20.486 1.00 30.98 59 ILE C C 1
ATOM 4329 O O . ILE C 1 59 ? 3.521 99.093 -20.699 1.00 30.94 59 ILE C O 1
ATOM 4334 N N . ILE C 1 60 ? 2.467 101.028 -20.200 1.00 29.71 60 ILE C N 1
ATOM 4335 C CA . ILE C 1 60 ? 1.124 100.455 -20.236 1.00 30.02 60 ILE C CA 1
ATOM 4336 C C . ILE C 1 60 ? 0.475 100.771 -21.580 1.00 30.86 60 ILE C C 1
ATOM 4337 O O . ILE C 1 60 ? 0.407 101.936 -21.983 1.00 29.99 60 ILE C O 1
ATOM 4342 N N . GLY C 1 61 ? 0.009 99.731 -22.271 1.00 30.41 61 GLY C N 1
ATOM 4343 C CA . GLY C 1 61 ? -0.707 99.893 -23.537 1.00 29.95 61 GLY C CA 1
ATOM 4344 C C . GLY C 1 61 ? -1.837 100.899 -23.405 1.00 30.50 61 GLY C C 1
ATOM 4345 O O . GLY C 1 61 ? -2.615 100.837 -22.450 1.00 28.63 61 GLY C O 1
ATOM 4346 N N . ASN C 1 62 ? -1.899 101.835 -24.354 1.00 30.38 62 ASN C N 1
ATOM 4347 C CA . ASN C 1 62 ? -2.932 102.886 -24.413 1.00 31.81 62 ASN C CA 1
ATOM 4348 C C . ASN C 1 62 ? -2.713 104.090 -23.484 1.00 31.10 62 ASN C C 1
ATOM 4349 O O . ASN C 1 62 ? -3.411 105.096 -23.614 1.00 29.13 62 ASN C O 1
ATOM 4354 N N . PHE C 1 63 ? -1.752 103.995 -22.562 1.00 29.75 63 PHE C N 1
ATOM 4355 C CA . PHE C 1 63 ? -1.576 105.027 -21.532 1.00 28.73 63 PHE C CA 1
ATOM 4356 C C . PHE C 1 63 ? -1.243 106.406 -22.101 1.00 28.25 63 PHE C C 1
ATOM 4357 O O . PHE C 1 63 ? -1.958 107.374 -21.832 1.00 28.62 63 PHE C O 1
ATOM 4365 N N . SER C 1 64 ? -0.167 106.495 -22.880 1.00 29.59 64 SER C N 1
ATOM 4366 C CA . SER C 1 64 ? 0.257 107.782 -23.452 1.00 29.77 64 SER C CA 1
ATOM 4367 C C . SER C 1 64 ? -0.730 108.307 -24.497 1.00 30.20 64 SER C C 1
ATOM 4368 O O . SER C 1 64 ? -0.984 109.515 -24.566 1.00 32.30 64 SER C O 1
ATOM 4371 N N . ALA C 1 65 ? -1.281 107.396 -25.300 1.00 29.81 65 ALA C N 1
ATOM 4372 C CA . ALA C 1 65 ? -2.305 107.737 -26.290 1.00 29.62 65 ALA C CA 1
ATOM 4373 C C . ALA C 1 65 ? -3.562 108.294 -25.625 1.00 29.47 65 ALA C C 1
ATOM 4374 O O . ALA C 1 65 ? -4.188 109.215 -26.150 1.00 32.27 65 ALA C O 1
ATOM 4376 N N . SER C 1 66 ? -3.922 107.731 -24.472 1.00 29.99 66 SER C N 1
ATOM 4377 C CA . SER C 1 66 ? -5.073 108.203 -23.698 1.00 30.87 66 SER C CA 1
ATOM 4378 C C . SER C 1 66 ? -4.811 109.587 -23.120 1.00 30.59 66 SER C C 1
ATOM 4379 O O . SER C 1 66 ? -5.682 110.457 -23.171 1.00 32.69 66 SER C O 1
ATOM 4382 N N . LEU C 1 67 ? -3.605 109.786 -22.586 1.00 28.84 67 LEU C N 1
ATOM 4383 C CA . LEU C 1 67 ? -3.190 111.087 -22.068 1.00 29.79 67 LEU C CA 1
ATOM 4384 C C . LEU C 1 67 ? -3.192 112.138 -23.169 1.00 30.67 67 LEU C C 1
ATOM 4385 O O . LEU C 1 67 ? -3.497 113.302 -22.912 1.00 32.71 67 LEU C O 1
ATOM 4390 N N . HIS C 1 68 ? -2.856 111.719 -24.389 1.00 31.29 68 HIS C N 1
ATOM 4391 C CA . HIS C 1 68 ? -2.875 112.604 -25.552 1.00 33.92 68 HIS C CA 1
ATOM 4392 C C . HIS C 1 68 ? -4.300 113.037 -25.890 1.00 34.58 68 HIS C C 1
ATOM 4393 O O . HIS C 1 68 ? -4.545 114.214 -26.147 1.00 35.27 68 HIS C O 1
ATOM 4400 N N . ALA C 1 69 ? -5.231 112.082 -25.872 1.00 35.23 69 ALA C N 1
ATOM 4401 C CA . ALA C 1 69 ? -6.646 112.363 -26.117 1.00 35.31 69 ALA C CA 1
ATOM 4402 C C . ALA C 1 69 ? -7.258 113.218 -25.006 1.00 34.50 69 ALA C C 1
ATOM 4403 O O . ALA C 1 69 ? -8.011 114.153 -25.285 1.00 34.88 69 ALA C O 1
ATOM 4405 N N . ILE C 1 70 ? -6.921 112.897 -23.756 1.00 32.54 70 ILE C N 1
ATOM 4406 C CA . ILE C 1 70 ? -7.410 113.635 -22.585 1.00 32.53 70 ILE C CA 1
ATOM 4407 C C . ILE C 1 70 ? -6.981 115.106 -22.631 1.00 33.35 70 ILE C C 1
ATOM 4408 O O . ILE C 1 70 ? -7.809 116.004 -22.453 1.00 34.67 70 ILE C O 1
ATOM 4413 N N . THR C 1 71 ? -5.696 115.343 -22.889 1.00 33.84 71 THR C N 1
ATOM 4414 C CA . THR C 1 71 ? -5.152 116.703 -22.980 1.00 34.91 71 THR C CA 1
ATOM 4415 C C . THR C 1 71 ? -5.720 117.489 -24.167 1.00 34.87 71 THR C C 1
ATOM 4416 O O . THR C 1 71 ? -5.967 118.693 -24.054 1.00 34.13 71 THR C O 1
ATOM 4420 N N . GLN C 1 72 ? -5.922 116.808 -25.296 1.00 35.46 72 GLN C N 1
ATOM 4421 C CA . GLN C 1 72 ? -6.528 117.428 -26.479 1.00 37.31 72 GLN C CA 1
ATOM 4422 C C . GLN C 1 72 ? -7.969 117.845 -26.189 1.00 36.87 72 GLN C C 1
ATOM 4423 O O . GLN C 1 72 ? -8.414 118.909 -26.621 1.00 36.75 72 GLN C O 1
ATOM 4429 N N . TYR C 1 73 ? -8.680 116.995 -25.449 1.00 36.34 73 TYR C N 1
ATOM 4430 C CA . TYR C 1 73 ? -10.057 117.242 -25.027 1.00 36.65 73 TYR C CA 1
ATOM 4431 C C . TYR C 1 73 ? -10.200 118.530 -24.218 1.00 36.78 73 TYR C C 1
ATOM 4432 O O . TYR C 1 73 ? -11.133 119.299 -24.441 1.00 37.87 73 TYR C O 1
ATOM 4441 N N . PHE C 1 74 ? -9.274 118.764 -23.290 1.00 35.79 74 PHE C N 1
ATOM 4442 C CA . PHE C 1 74 ? -9.331 119.951 -22.428 1.00 37.38 74 PHE C CA 1
ATOM 4443 C C . PHE C 1 74 ? -8.653 121.192 -23.016 1.00 37.45 74 PHE C C 1
ATOM 4444 O O . PHE C 1 74 ? -8.482 122.201 -22.326 1.00 40.20 74 PHE C O 1
ATOM 4452 N N . GLY C 1 75 ? -8.278 121.113 -24.290 1.00 36.64 75 GLY C N 1
ATOM 4453 C CA . GLY C 1 75 ? -7.772 122.271 -25.024 1.00 39.19 75 GLY C CA 1
ATOM 4454 C C . GLY C 1 75 ? -6.272 122.494 -24.972 1.00 39.45 75 GLY C C 1
ATOM 4455 O O . GLY C 1 75 ? -5.796 123.578 -25.316 1.00 40.11 75 GLY C O 1
ATOM 4456 N N . PHE C 1 76 ? -5.523 121.478 -24.551 1.00 37.16 76 PHE C N 1
ATOM 4457 C CA . PHE C 1 76 ? -4.067 121.585 -24.488 1.00 36.05 76 PHE C CA 1
ATOM 4458 C C . PHE C 1 76 ? -3.403 121.152 -25.795 1.00 38.37 76 PHE C C 1
ATOM 4459 O O . PHE C 1 76 ? -3.914 120.285 -26.511 1.00 38.79 76 PHE C O 1
ATOM 4467 N N . ASP C 1 77 ? -2.265 121.773 -26.095 1.00 39.81 77 ASP C N 1
ATOM 4468 C CA . ASP C 1 77 ? -1.459 121.441 -27.267 1.00 40.15 77 ASP C CA 1
ATOM 4469 C C . ASP C 1 77 ? -0.455 120.354 -26.880 1.00 40.51 77 ASP C C 1
ATOM 4470 O O . ASP C 1 77 ? 0.691 120.636 -26.529 1.00 43.38 77 ASP C O 1
ATOM 4475 N N . SER C 1 78 ? -0.902 119.104 -26.944 1.00 38.80 78 SER C N 1
ATOM 4476 C CA . SER C 1 78 ? -0.119 117.986 -26.431 1.00 35.51 78 SER C CA 1
ATOM 4477 C C . SER C 1 78 ? 0.557 117.151 -27.511 1.00 34.33 78 SER C C 1
ATOM 4478 O O . SER C 1 78 ? 0.115 117.116 -28.661 1.00 34.92 78 SER C O 1
ATOM 4481 N N . PHE C 1 79 ? 1.637 116.481 -27.116 1.00 34.09 79 PHE C N 1
ATOM 4482 C CA . PHE C 1 79 ? 2.330 115.526 -27.971 1.00 32.12 79 PHE C CA 1
ATOM 4483 C C . PHE C 1 79 ? 2.944 114.410 -27.126 1.00 30.14 79 PHE C C 1
ATOM 4484 O O . PHE C 1 79 ? 3.242 114.607 -25.942 1.00 27.55 79 PHE C O 1
ATOM 4492 N N . VAL C 1 80 ? 3.106 113.237 -27.730 1.00 28.56 80 VAL C N 1
ATOM 4493 C CA . VAL C 1 80 ? 3.806 112.132 -27.085 1.00 28.58 80 VAL C CA 1
ATOM 4494 C C . VAL C 1 80 ? 5.178 111.998 -27.734 1.00 28.92 80 VAL C C 1
ATOM 4495 O O . VAL C 1 80 ? 5.286 111.924 -28.961 1.00 29.74 80 VAL C O 1
ATOM 4499 N N . THR C 1 81 ? 6.220 111.977 -26.907 1.00 29.50 81 THR C N 1
ATOM 4500 C CA . THR C 1 81 ? 7.588 111.814 -27.395 1.00 30.70 81 THR C CA 1
ATOM 4501 C C . THR C 1 81 ? 7.794 110.403 -27.946 1.00 32.29 81 THR C C 1
ATOM 4502 O O . THR C 1 81 ? 7.175 109.449 -27.467 1.00 31.56 81 THR C O 1
ATOM 4506 N N . ASP C 1 82 ? 8.648 110.286 -28.963 1.00 34.61 82 ASP C N 1
ATOM 4507 C CA . ASP C 1 82 ? 8.995 108.991 -29.548 1.00 36.77 82 ASP C CA 1
ATOM 4508 C C . ASP C 1 82 ? 9.800 108.144 -28.568 1.00 35.30 82 ASP C C 1
ATOM 4509 O O . ASP C 1 82 ? 9.528 106.954 -28.391 1.00 35.11 82 ASP C O 1
ATOM 4514 N N . MET C 1 83 ? 10.787 108.770 -27.935 1.00 33.29 83 MET C N 1
ATOM 4515 C CA . MET C 1 83 ? 11.639 108.094 -26.963 1.00 31.90 83 MET C CA 1
ATOM 4516 C C . MET C 1 83 ? 10.998 108.083 -25.575 1.00 31.59 83 MET C C 1
ATOM 4517 O O . MET C 1 83 ? 10.217 108.979 -25.244 1.00 31.10 83 MET C O 1
ATOM 4522 N N . PRO C 1 84 ? 11.305 107.050 -24.768 1.00 30.22 84 PRO C N 1
ATOM 4523 C CA . PRO C 1 84 ? 10.838 107.024 -23.389 1.00 29.18 84 PRO C CA 1
ATOM 4524 C C . PRO C 1 84 ? 11.883 107.563 -22.409 1.00 26.39 84 PRO C C 1
ATOM 4525 O O . PRO C 1 84 ? 13.010 107.851 -22.810 1.00 27.39 84 PRO C O 1
ATOM 4529 N N . ASP C 1 85 ? 11.493 107.703 -21.143 1.00 26.34 85 ASP C N 1
ATOM 4530 C CA . ASP C 1 85 ? 12.425 107.958 -20.035 1.00 28.51 85 ASP C CA 1
ATOM 4531 C C . ASP C 1 85 ? 13.206 109.274 -20.165 1.00 29.01 85 ASP C C 1
ATOM 4532 O O . ASP C 1 85 ? 12.623 110.312 -20.491 1.00 29.80 85 ASP C O 1
ATOM 4537 N N . VAL C 1 86 ? 14.512 109.231 -19.897 1.00 28.22 86 VAL C N 1
ATOM 4538 C CA . VAL C 1 86 ? 15.355 110.435 -19.904 1.00 29.51 86 VAL C CA 1
ATOM 4539 C C . VAL C 1 86 ? 15.527 110.998 -21.319 1.00 29.93 86 VAL C C 1
ATOM 4540 O O . VAL C 1 86 ? 15.491 112.214 -21.516 1.00 29.25 86 VAL C O 1
ATOM 4544 N N . SER C 1 87 ? 15.696 110.110 -22.297 1.00 30.82 87 SER C N 1
ATOM 4545 C CA . SER C 1 87 ? 15.730 110.512 -23.704 1.00 30.35 87 SER C CA 1
ATOM 4546 C C . SER C 1 87 ? 14.414 111.180 -24.105 1.00 29.70 87 SER C C 1
ATOM 4547 O O . SER C 1 87 ? 14.412 112.165 -24.846 1.00 29.46 87 SER C O 1
ATOM 4550 N N . GLY C 1 88 ? 13.304 110.638 -23.603 1.00 30.20 88 GLY C N 1
ATOM 4551 C CA . GLY C 1 88 ? 11.974 111.212 -23.822 1.00 29.32 88 GLY C CA 1
ATOM 4552 C C . GLY C 1 88 ? 11.786 112.574 -23.178 1.00 29.28 88 GLY C C 1
ATOM 4553 O O . GLY C 1 88 ? 11.211 113.480 -23.787 1.00 28.25 88 GLY C O 1
ATOM 4554 N N . TYR C 1 89 ? 12.267 112.716 -21.944 1.00 30.26 89 TYR C N 1
ATOM 4555 C CA . TYR C 1 89 ? 12.236 113.997 -21.235 1.00 32.36 89 TYR C CA 1
ATOM 4556 C C . TYR C 1 89 ? 13.013 115.055 -22.017 1.00 31.53 89 TYR C C 1
ATOM 4557 O O . TYR C 1 89 ? 12.525 116.170 -22.214 1.00 30.12 89 TYR C O 1
ATOM 4566 N N . TYR C 1 90 ? 14.217 114.690 -22.460 1.00 32.15 90 TYR C N 1
ATOM 4567 C CA . TYR C 1 90 ? 15.049 115.562 -23.287 1.00 32.58 90 TYR C CA 1
ATOM 4568 C C . TYR C 1 90 ? 14.299 115.976 -24.552 1.00 32.39 90 TYR C C 1
ATOM 4569 O O . TYR C 1 90 ? 14.291 117.152 -24.917 1.00 31.71 90 TYR C O 1
ATOM 4578 N N . GLU C 1 91 ? 13.659 115.004 -25.201 1.00 31.31 91 GLU C N 1
ATOM 4579 C CA . GLU C 1 91 ? 12.887 115.238 -26.423 1.00 30.42 91 GLU C CA 1
ATOM 4580 C C . GLU C 1 91 ? 11.725 116.207 -26.187 1.00 29.82 91 GLU C C 1
ATOM 4581 O O . GLU C 1 91 ? 11.473 117.088 -27.009 1.00 30.45 91 GLU C O 1
ATOM 4587 N N . ALA C 1 92 ? 11.032 116.042 -25.061 1.00 28.99 92 ALA C N 1
ATOM 4588 C CA . ALA C 1 92 ? 9.908 116.905 -24.697 1.00 29.09 92 ALA C CA 1
ATOM 4589 C C . ALA C 1 92 ? 10.331 118.364 -24.531 1.00 29.23 92 ALA C C 1
ATOM 4590 O O . ALA C 1 92 ? 9.725 119.264 -25.121 1.00 28.99 92 ALA C O 1
ATOM 4592 N N . VAL C 1 93 ? 11.374 118.586 -23.733 1.00 28.53 93 VAL C N 1
ATOM 4593 C CA . VAL C 1 93 ? 11.885 119.935 -23.469 1.00 30.84 93 VAL C CA 1
ATOM 4594 C C . VAL C 1 93 ? 12.435 120.581 -24.748 1.00 32.82 93 VAL C C 1
ATOM 4595 O O . VAL C 1 93 ? 12.193 121.764 -25.005 1.00 34.95 93 VAL C O 1
ATOM 4599 N N . GLN C 1 94 ? 13.156 119.796 -25.548 1.00 33.46 94 GLN C N 1
ATOM 4600 C CA . GLN C 1 94 ? 13.715 120.268 -26.818 1.00 36.45 94 GLN C CA 1
ATOM 4601 C C . GLN C 1 94 ? 12.616 120.667 -27.807 1.00 36.71 94 GLN C C 1
ATOM 4602 O O . GLN C 1 94 ? 12.768 121.632 -28.559 1.00 38.06 94 GLN C O 1
ATOM 4608 N N . ASN C 1 95 ? 11.510 119.927 -27.781 1.00 36.26 95 ASN C N 1
ATOM 4609 C CA . ASN C 1 95 ? 10.366 120.182 -28.658 1.00 36.53 95 ASN C CA 1
ATOM 4610 C C . ASN C 1 95 ? 9.437 121.293 -28.160 1.00 36.71 95 ASN C C 1
ATOM 4611 O O . ASN C 1 95 ? 8.412 121.570 -28.782 1.00 35.88 95 ASN C O 1
ATOM 4616 N N . GLY C 1 96 ? 9.797 121.917 -27.039 1.00 37.94 96 GLY C N 1
ATOM 4617 C CA . GLY C 1 96 ? 9.094 123.097 -26.534 1.00 36.80 96 GLY C CA 1
ATOM 4618 C C . GLY C 1 96 ? 7.945 122.842 -25.571 1.00 35.89 96 GLY C C 1
ATOM 4619 O O . GLY C 1 96 ? 7.044 123.669 -25.454 1.00 34.99 96 GLY C O 1
ATOM 4620 N N . ALA C 1 97 ? 7.973 121.705 -24.879 1.00 35.57 97 ALA C N 1
ATOM 4621 C CA . ALA C 1 97 ? 6.955 121.395 -23.875 1.00 34.37 97 ALA C CA 1
ATOM 4622 C C . ALA C 1 97 ? 7.031 122.380 -22.712 1.00 34.08 97 ALA C C 1
ATOM 4623 O O . ALA C 1 97 ? 8.115 122.663 -22.196 1.00 34.59 97 ALA C O 1
ATOM 4625 N N . GLU C 1 98 ? 5.875 122.907 -22.319 1.00 32.65 98 GLU C N 1
ATOM 4626 C CA . GLU C 1 98 ? 5.780 123.837 -21.194 1.00 32.87 98 GLU C CA 1
ATOM 4627 C C . GLU C 1 98 ? 5.394 123.096 -19.915 1.00 31.14 98 GLU C C 1
ATOM 4628 O O . GLU C 1 98 ? 5.809 123.475 -18.817 1.00 30.00 98 GLU C O 1
ATOM 4634 N N . ILE C 1 99 ? 4.592 122.044 -20.070 1.00 29.70 99 ILE C N 1
ATOM 4635 C CA . ILE C 1 99 ? 4.261 121.140 -18.969 1.00 29.32 99 ILE C CA 1
ATOM 4636 C C . ILE C 1 99 ? 4.720 119.731 -19.347 1.00 29.42 99 ILE C C 1
ATOM 4637 O O . ILE C 1 99 ? 4.478 119.275 -20.466 1.00 29.37 99 ILE C O 1
ATOM 4642 N N . ILE C 1 100 ? 5.401 119.065 -18.418 1.00 29.13 100 ILE C N 1
ATOM 4643 C CA . ILE C 1 100 ? 5.803 117.669 -18.595 1.00 27.92 100 ILE C CA 1
ATOM 4644 C C . ILE C 1 100 ? 4.815 116.775 -17.855 1.00 28.32 100 ILE C C 1
ATOM 4645 O O . ILE C 1 100 ? 4.509 117.013 -16.684 1.00 28.26 100 ILE C O 1
ATOM 4650 N N . LEU C 1 101 ? 4.319 115.756 -18.552 1.00 28.58 101 LEU C N 1
ATOM 4651 C CA . LEU C 1 101 ? 3.376 114.795 -17.992 1.00 27.86 101 LEU C CA 1
ATOM 4652 C C . LEU C 1 101 ? 3.975 113.396 -18.117 1.00 28.63 101 LEU C C 1
ATOM 4653 O O . LEU C 1 101 ? 4.253 112.932 -19.224 1.00 30.20 101 LEU C O 1
ATOM 4658 N N . MET C 1 102 ? 4.195 112.736 -16.982 1.00 28.79 102 MET C N 1
ATOM 4659 C CA . MET C 1 102 ? 4.827 111.410 -16.967 1.00 27.47 102 MET C CA 1
ATOM 4660 C C . MET C 1 102 ? 4.542 110.627 -15.688 1.00 26.56 102 MET C C 1
ATOM 4661 O O . MET C 1 102 ? 4.259 111.210 -14.637 1.00 26.17 102 MET C O 1
ATOM 4666 N N . ALA C 1 103 ? 4.642 109.302 -15.787 1.00 25.79 103 ALA C N 1
ATOM 4667 C CA . ALA C 1 103 ? 4.314 108.416 -14.677 1.00 25.85 103 ALA C CA 1
ATOM 4668 C C . ALA C 1 103 ? 5.207 107.187 -14.623 1.00 26.03 103 ALA C C 1
ATOM 4669 O O . ALA C 1 103 ? 5.410 106.527 -15.640 1.00 28.11 103 ALA C O 1
ATOM 4671 N N . ASP C 1 104 ? 5.743 106.889 -13.441 1.00 26.47 104 ASP C N 1
ATOM 4672 C CA . ASP C 1 104 ? 6.216 105.531 -13.155 1.00 28.45 104 ASP C CA 1
ATOM 4673 C C . ASP C 1 104 ? 5.157 104.790 -12.323 1.00 27.14 104 ASP C C 1
ATOM 4674 O O . ASP C 1 104 ? 4.012 105.238 -12.250 1.00 25.62 104 ASP C O 1
ATOM 4679 N N . ASP C 1 105 ? 5.517 103.663 -11.715 1.00 28.88 105 ASP C N 1
ATOM 4680 C CA . ASP C 1 105 ? 4.535 102.853 -10.986 1.00 30.46 105 ASP C CA 1
ATOM 4681 C C . ASP C 1 105 ? 4.009 103.498 -9.707 1.00 30.75 105 ASP C C 1
ATOM 4682 O O . ASP C 1 105 ? 2.924 103.152 -9.238 1.00 31.21 105 ASP C O 1
ATOM 4687 N N . ARG C 1 106 ? 4.768 104.439 -9.154 1.00 32.77 106 ARG C N 1
ATOM 4688 C CA . ARG C 1 106 ? 4.417 105.034 -7.865 1.00 34.22 106 ARG C CA 1
ATOM 4689 C C . ARG C 1 106 ? 4.014 106.503 -7.940 1.00 32.33 106 ARG C C 1
ATOM 4690 O O . ARG C 1 106 ? 3.264 106.982 -7.086 1.00 32.58 106 ARG C O 1
ATOM 4698 N N . THR C 1 107 ? 4.505 107.209 -8.957 1.00 30.89 107 THR C N 1
ATOM 4699 C CA . THR C 1 107 ? 4.234 108.638 -9.110 1.00 29.78 107 THR C CA 1
ATOM 4700 C C . THR C 1 107 ? 3.821 109.004 -10.534 1.00 27.87 107 THR C C 1
ATOM 4701 O O . THR C 1 107 ? 4.531 108.706 -11.496 1.00 28.56 107 THR C O 1
ATOM 4705 N N . PHE C 1 108 ? 2.663 109.649 -10.645 1.00 28.76 108 PHE C N 1
ATOM 4706 C CA . PHE C 1 108 ? 2.200 110.265 -11.888 1.00 28.46 108 PHE C CA 1
ATOM 4707 C C . PHE C 1 108 ? 2.140 111.776 -11.652 1.00 28.66 108 PHE C C 1
ATOM 4708 O O . PHE C 1 108 ? 1.360 112.254 -10.824 1.00 29.89 108 PHE C O 1
ATOM 4716 N N . LEU C 1 109 ? 2.991 112.516 -12.361 1.00 26.79 109 LEU C N 1
ATOM 4717 C CA . LEU C 1 109 ? 3.143 113.950 -12.121 1.00 26.59 109 LEU C CA 1
ATOM 4718 C C . LEU C 1 109 ? 2.857 114.819 -13.341 1.00 27.35 109 LEU C C 1
ATOM 4719 O O . LEU C 1 109 ? 2.867 114.348 -14.481 1.00 27.73 109 LEU C O 1
ATOM 4724 N N . ALA C 1 110 ? 2.576 116.089 -13.067 1.00 27.71 110 ALA C N 1
ATOM 4725 C CA . ALA C 1 110 ? 2.578 117.141 -14.070 1.00 27.13 110 ALA C CA 1
ATOM 4726 C C . ALA C 1 110 ? 3.504 118.240 -13.557 1.00 27.65 110 ALA C C 1
ATOM 4727 O O . ALA C 1 110 ? 3.354 118.694 -12.422 1.00 27.93 110 ALA C O 1
ATOM 4729 N N . HIS C 1 111 ? 4.476 118.641 -14.373 1.00 28.29 111 HIS C N 1
ATOM 4730 C CA . HIS C 1 111 ? 5.403 119.708 -13.990 1.00 28.80 111 HIS C CA 1
ATOM 4731 C C . HIS C 1 111 ? 5.385 120.863 -14.986 1.00 28.92 111 HIS C C 1
ATOM 4732 O O . HIS C 1 111 ? 5.882 120.741 -16.107 1.00 26.64 111 HIS C O 1
ATOM 4739 N N . ASN C 1 112 ? 4.803 121.982 -14.559 1.00 30.07 112 ASN C N 1
ATOM 4740 C CA . ASN C 1 112 ? 4.781 123.203 -15.352 1.00 31.33 112 ASN C CA 1
ATOM 4741 C C . ASN C 1 112 ? 6.128 123.919 -15.269 1.00 31.55 112 ASN C C 1
ATOM 4742 O O . ASN C 1 112 ? 6.504 124.445 -14.218 1.00 31.97 112 ASN C O 1
ATOM 4747 N N . LEU C 1 113 ? 6.847 123.930 -16.387 1.00 30.30 113 LEU C N 1
ATOM 4748 C CA . LEU C 1 113 ? 8.167 124.549 -16.459 1.00 32.17 113 LEU C CA 1
ATOM 4749 C C . LEU C 1 113 ? 8.074 126.071 -16.509 1.00 34.06 113 LEU C C 1
ATOM 4750 O O . LEU C 1 113 ? 9.059 126.764 -16.259 1.00 33.42 113 LEU C O 1
ATOM 4755 N N . LYS C 1 114 ? 6.886 126.578 -16.825 1.00 34.31 114 LYS C N 1
ATOM 4756 C CA . LYS C 1 114 ? 6.657 128.015 -16.954 1.00 35.75 114 LYS C CA 1
ATOM 4757 C C . LYS C 1 114 ? 6.454 128.724 -15.614 1.00 36.17 114 LYS C C 1
ATOM 4758 O O . LYS C 1 114 ? 6.750 129.916 -15.497 1.00 37.49 114 LYS C O 1
ATOM 4764 N N . ASN C 1 115 ? 5.945 128.001 -14.616 1.00 35.10 115 ASN C N 1
ATOM 4765 C CA . ASN C 1 115 ? 5.682 128.593 -13.299 1.00 35.31 115 ASN C CA 1
ATOM 4766 C C . ASN C 1 115 ? 6.210 127.790 -12.103 1.00 34.39 115 ASN C C 1
ATOM 4767 O O . ASN C 1 115 ? 6.052 128.202 -10.952 1.00 34.19 115 ASN C O 1
ATOM 4772 N N . GLY C 1 116 ? 6.823 126.640 -12.386 1.00 34.18 116 GLY C N 1
ATOM 4773 C CA . GLY C 1 116 ? 7.427 125.797 -11.352 1.00 34.07 116 GLY C CA 1
ATOM 4774 C C . GLY C 1 116 ? 6.472 124.963 -10.512 1.00 33.99 116 GLY C C 1
ATOM 4775 O O . GLY C 1 116 ? 6.900 124.303 -9.562 1.00 37.99 116 GLY C O 1
ATOM 4776 N N . LYS C 1 117 ? 5.183 124.986 -10.851 1.00 32.20 117 LYS C N 1
ATOM 4777 C CA . LYS C 1 117 ? 4.183 124.205 -10.121 1.00 30.94 117 LYS C CA 1
ATOM 4778 C C . LYS C 1 117 ? 4.213 122.745 -10.556 1.00 30.21 117 LYS C C 1
ATOM 4779 O O . LYS C 1 117 ? 4.407 122.442 -11.735 1.00 26.98 117 LYS C O 1
ATOM 4785 N N . MET C 1 118 ? 4.027 121.848 -9.593 1.00 29.27 118 MET C N 1
ATOM 4786 C CA . MET C 1 118 ? 4.043 120.413 -9.854 1.00 30.24 118 MET C CA 1
ATOM 4787 C C . MET C 1 118 ? 2.917 119.717 -9.099 1.00 31.09 118 MET C C 1
ATOM 4788 O O . MET C 1 118 ? 2.675 120.007 -7.926 1.00 33.23 118 MET C O 1
ATOM 4793 N N . ALA C 1 119 ? 2.238 118.799 -9.781 1.00 29.69 119 ALA C N 1
ATOM 4794 C CA . ALA C 1 119 ? 1.101 118.086 -9.208 1.00 29.01 119 ALA C CA 1
ATOM 4795 C C . ALA C 1 119 ? 1.356 116.586 -9.121 1.00 29.01 119 ALA C C 1
ATOM 4796 O O . ALA C 1 119 ? 2.070 116.023 -9.948 1.00 27.23 119 ALA C O 1
ATOM 4798 N N . ASN C 1 120 ? 0.768 115.959 -8.106 1.00 29.09 120 ASN C N 1
ATOM 4799 C CA . ASN C 1 120 ? 0.778 114.509 -7.949 1.00 28.78 120 ASN C CA 1
ATOM 4800 C C . ASN C 1 120 ? -0.635 113.985 -8.208 1.00 29.18 120 ASN C C 1
ATOM 4801 O O . ASN C 1 120 ? -1.608 114.526 -7.675 1.00 27.32 120 ASN C O 1
ATOM 4806 N N . ASN C 1 121 ? -0.744 112.939 -9.029 1.00 30.02 121 ASN C N 1
ATOM 4807 C CA . ASN C 1 121 ? -2.044 112.378 -9.413 1.00 28.59 121 ASN C CA 1
ATOM 4808 C C . ASN C 1 121 ? -2.943 111.991 -8.240 1.00 27.53 121 ASN C C 1
ATOM 4809 O O . ASN C 1 121 ? -4.155 112.194 -8.289 1.00 28.23 121 ASN C O 1
ATOM 4814 N N . GLN C 1 122 ? -2.341 111.444 -7.189 1.00 29.33 122 GLN C N 1
ATOM 4815 C CA . GLN C 1 122 ? -3.097 110.884 -6.069 1.00 29.86 122 GLN C CA 1
ATOM 4816 C C . GLN C 1 122 ? -3.937 111.907 -5.288 1.00 30.20 122 GLN C C 1
ATOM 4817 O O . GLN C 1 122 ? -5.157 111.749 -5.216 1.00 32.27 122 GLN C O 1
ATOM 4823 N N . PRO C 1 123 ? -3.308 112.969 -4.729 1.00 30.21 123 PRO C N 1
ATOM 4824 C CA . PRO C 1 123 ? -4.147 113.999 -4.101 1.00 29.95 123 PRO C CA 1
ATOM 4825 C C . PRO C 1 123 ? -5.058 114.724 -5.095 1.00 31.18 123 PRO C C 1
ATOM 4826 O O . PRO C 1 123 ? -6.198 115.049 -4.754 1.00 29.80 123 PRO C O 1
ATOM 4830 N N . CYS C 1 124 ? -4.563 114.958 -6.311 1.00 31.97 124 CYS C N 1
ATOM 4831 C CA . CYS C 1 124 ? -5.342 115.640 -7.349 1.00 31.01 124 CYS C CA 1
ATOM 4832 C C . CYS C 1 124 ? -6.626 114.897 -7.702 1.00 31.55 124 CYS C C 1
ATOM 4833 O O . CYS C 1 124 ? -7.686 115.511 -7.839 1.00 30.45 124 CYS C O 1
ATOM 4836 N N . THR C 1 125 ? -6.521 113.576 -7.832 1.00 30.18 125 THR C N 1
ATOM 4837 C CA . THR C 1 125 ? -7.668 112.720 -8.127 1.00 29.04 125 THR C CA 1
ATOM 4838 C C . THR C 1 125 ? -8.651 112.685 -6.954 1.00 27.58 125 THR C C 1
ATOM 4839 O O . THR C 1 125 ? -9.862 112.782 -7.151 1.00 26.44 125 THR C O 1
ATOM 4843 N N . GLY C 1 126 ? -8.123 112.543 -5.739 1.00 29.39 126 GLY C N 1
ATOM 4844 C CA . GLY C 1 126 ? -8.948 112.521 -4.533 1.00 29.39 126 GLY C CA 1
ATOM 4845 C C . GLY C 1 126 ? -9.722 113.811 -4.342 1.00 29.92 126 GLY C C 1
ATOM 4846 O O . GLY C 1 126 ? -10.921 113.789 -4.060 1.00 28.33 126 GLY C O 1
ATOM 4847 N N . ILE C 1 127 ? -9.030 114.933 -4.512 1.00 30.98 127 ILE C N 1
ATOM 4848 C CA . ILE C 1 127 ? -9.634 116.257 -4.357 1.00 32.82 127 ILE C CA 1
ATOM 4849 C C . ILE C 1 127 ? -10.757 116.507 -5.372 1.00 32.91 127 ILE C C 1
ATOM 4850 O O . ILE C 1 127 ? -11.845 116.940 -4.988 1.00 33.54 127 ILE C O 1
ATOM 4855 N N . ILE C 1 128 ? -10.504 116.216 -6.649 1.00 30.02 128 ILE C N 1
ATOM 4856 C CA . ILE C 1 128 ? -11.496 116.486 -7.700 1.00 32.02 128 ILE C CA 1
ATOM 4857 C C . ILE C 1 128 ? -12.741 115.593 -7.606 1.00 33.18 128 ILE C C 1
ATOM 4858 O O . ILE C 1 128 ? -13.860 116.069 -7.797 1.00 34.17 128 ILE C O 1
ATOM 4863 N N . TYR C 1 129 ? -12.546 114.311 -7.299 1.00 33.42 129 TYR C N 1
ATOM 4864 C CA . TYR C 1 129 ? -13.667 113.385 -7.133 1.00 32.86 129 TYR C CA 1
ATOM 4865 C C . TYR C 1 129 ? -14.476 113.693 -5.873 1.00 32.88 129 TYR C C 1
ATOM 4866 O O . TYR C 1 129 ? -15.699 113.531 -5.858 1.00 33.19 129 TYR C O 1
ATOM 4875 N N . ALA C 1 130 ? -13.789 114.144 -4.826 1.00 34.29 130 ALA C N 1
ATOM 4876 C CA . ALA C 1 130 ? -14.450 114.615 -3.611 1.00 35.68 130 ALA C CA 1
ATOM 4877 C C . ALA C 1 130 ? -15.191 115.928 -3.859 1.00 36.72 130 ALA C C 1
ATOM 4878 O O . ALA C 1 130 ? -16.266 116.150 -3.301 1.00 36.60 130 ALA C O 1
ATOM 4880 N N . GLU C 1 131 ? -14.612 116.787 -4.697 1.00 37.74 131 GLU C N 1
ATOM 4881 C CA . GLU C 1 131 ? -15.232 118.063 -5.058 1.00 39.82 131 GLU C CA 1
ATOM 4882 C C . GLU C 1 131 ? -16.517 117.846 -5.856 1.00 40.11 131 GLU C C 1
ATOM 4883 O O . GLU C 1 131 ? -17.531 118.494 -5.590 1.00 41.64 131 GLU C O 1
ATOM 4889 N N . ILE C 1 132 ? -16.462 116.933 -6.826 1.00 37.59 132 ILE C N 1
ATOM 4890 C CA . ILE C 1 132 ? -17.630 116.570 -7.633 1.00 39.14 132 ILE C CA 1
ATOM 4891 C C . ILE C 1 132 ? -18.743 116.029 -6.732 1.00 40.56 132 ILE C C 1
ATOM 4892 O O . ILE C 1 132 ? -19.910 116.396 -6.891 1.00 41.06 132 ILE C O 1
ATOM 4897 N N . ALA C 1 133 ? -18.364 115.181 -5.777 1.00 39.71 133 ALA C N 1
ATOM 4898 C CA . ALA C 1 133 ? -19.298 114.639 -4.791 1.00 41.57 133 ALA C CA 1
ATOM 4899 C C . ALA C 1 133 ? -19.939 115.742 -3.943 1.00 43.34 133 ALA C C 1
ATOM 4900 O O . ALA C 1 133 ? -21.154 115.745 -3.740 1.00 44.71 133 ALA C O 1
ATOM 4902 N N . SER C 1 134 ? -19.117 116.684 -3.477 1.00 44.35 134 SER C N 1
ATOM 4903 C CA . SER C 1 134 ? -19.565 117.770 -2.596 1.00 44.34 134 SER C CA 1
ATOM 4904 C C . SER C 1 134 ? -20.507 118.761 -3.278 1.00 43.30 134 SER C C 1
ATOM 4905 O O . SER C 1 134 ? -21.255 119.475 -2.607 1.00 41.28 134 SER C O 1
ATOM 4908 N N . ARG C 1 135 ? -20.459 118.803 -4.606 1.00 44.08 135 ARG C N 1
ATOM 4909 C CA . ARG C 1 135 ? -21.238 119.770 -5.379 1.00 45.28 135 ARG C CA 1
ATOM 4910 C C . ARG C 1 135 ? -22.529 119.179 -5.950 1.00 45.83 135 ARG C C 1
ATOM 4911 O O . ARG C 1 135 ? -23.068 119.681 -6.937 1.00 42.04 135 ARG C O 1
ATOM 4919 N N . TYR C 1 136 ? -23.021 118.115 -5.319 1.00 47.80 136 TYR C N 1
ATOM 4920 C CA . TYR C 1 136 ? -24.300 117.524 -5.693 1.00 50.02 136 TYR C CA 1
ATOM 4921 C C . TYR C 1 136 ? -25.422 118.506 -5.365 1.00 50.08 136 TYR C C 1
ATOM 4922 O O . TYR C 1 136 ? -25.651 118.843 -4.200 1.00 48.49 136 TYR C O 1
ATOM 4931 N N . LEU C 1 137 ? -26.096 118.971 -6.413 1.00 49.08 137 LEU C N 1
ATOM 4932 C CA . LEU C 1 137 ? -27.132 119.999 -6.306 1.00 49.53 137 LEU C CA 1
ATOM 4933 C C . LEU C 1 137 ? -28.370 119.549 -5.530 1.00 49.43 137 LEU C C 1
ATOM 4934 O O . LEU C 1 137 ? -28.943 120.328 -4.766 1.00 46.65 137 LEU C O 1
ATOM 4939 N N . LYS C 1 138 ? -28.768 118.293 -5.727 1.00 51.10 138 LYS C N 1
ATOM 4940 C CA . LYS C 1 138 ? -29.968 117.737 -5.093 1.00 54.74 138 LYS C CA 1
ATOM 4941 C C . LYS C 1 138 ? -29.687 117.069 -3.742 1.00 59.60 138 LYS C C 1
ATOM 4942 O O . LYS C 1 138 ? -30.515 116.309 -3.232 1.00 59.24 138 LYS C O 1
ATOM 4948 N N . ALA C 1 139 ? -28.519 117.352 -3.170 1.00 62.90 139 ALA C N 1
ATOM 4949 C CA . ALA C 1 139 ? -28.176 116.865 -1.837 1.00 68.81 139 ALA C CA 1
ATOM 4950 C C . ALA C 1 139 ? -28.927 117.669 -0.782 1.00 73.58 139 ALA C C 1
ATOM 4951 O O . ALA C 1 139 ? -28.895 118.901 -0.789 1.00 78.54 139 ALA C O 1
ATOM 4953 N N . ASP C 1 140 ? -29.610 116.965 0.115 1.00 78.47 140 ASP C N 1
ATOM 4954 C CA . ASP C 1 140 ? -30.369 117.604 1.189 1.00 83.42 140 ASP C CA 1
ATOM 4955 C C . ASP C 1 140 ? -29.655 117.482 2.538 1.00 81.91 140 ASP C C 1
ATOM 4956 O O . ASP C 1 140 ? -30.215 117.829 3.582 1.00 80.94 140 ASP C O 1
ATOM 4961 N N . SER C 1 141 ? -28.415 116.998 2.500 1.00 79.88 141 SER C N 1
ATOM 4962 C CA . SER C 1 141 ? -27.637 116.745 3.709 1.00 76.77 141 SER C CA 1
ATOM 4963 C C . SER C 1 141 ? -26.175 117.169 3.563 1.00 73.69 141 SER C C 1
ATOM 4964 O O . SER C 1 141 ? -25.631 117.204 2.456 1.00 71.88 141 SER C O 1
ATOM 4967 N N . LYS C 1 142 ? -25.553 117.491 4.695 1.00 73.02 142 LYS C N 1
ATOM 4968 C CA . LYS C 1 142 ? -24.129 117.818 4.754 1.00 71.63 142 LYS C CA 1
ATOM 4969 C C . LYS C 1 142 ? -23.287 116.559 4.988 1.00 66.75 142 LYS C C 1
ATOM 4970 O O . LYS C 1 142 ? -22.057 116.627 5.056 1.00 64.15 142 LYS C O 1
ATOM 4976 N N . ASP C 1 143 ? -23.961 115.418 5.113 1.00 62.91 143 ASP C N 1
ATOM 4977 C CA . ASP C 1 143 ? -23.303 114.137 5.365 1.00 59.43 143 ASP C CA 1
ATOM 4978 C C . ASP C 1 143 ? -22.686 113.551 4.101 1.00 52.53 143 ASP C C 1
ATOM 4979 O O . ASP C 1 143 ? -23.282 113.600 3.023 1.00 53.23 143 ASP C O 1
ATOM 4984 N N . VAL C 1 144 ? -21.484 113.002 4.247 1.00 46.44 144 VAL C N 1
ATOM 4985 C CA . VAL C 1 144 ? -20.800 112.309 3.155 1.00 43.63 144 VAL C CA 1
ATOM 4986 C C . VAL C 1 144 ? -20.097 111.057 3.683 1.00 41.05 144 VAL C C 1
ATOM 4987 O O . VAL C 1 144 ? -19.506 111.072 4.768 1.00 40.69 144 VAL C O 1
ATOM 4991 N N . LEU C 1 145 ? -20.196 109.972 2.919 1.00 38.18 145 LEU C N 1
ATOM 4992 C CA . LEU C 1 145 ? -19.509 108.730 3.241 1.00 38.34 145 LEU C CA 1
ATOM 4993 C C . LEU C 1 145 ? -18.273 108.592 2.361 1.00 35.44 145 LEU C C 1
ATOM 4994 O O . LEU C 1 145 ? -18.358 108.700 1.135 1.00 34.89 145 LEU C O 1
ATOM 4999 N N . VAL C 1 146 ? -17.126 108.368 2.998 1.00 36.89 146 VAL C N 1
ATOM 5000 C CA . VAL C 1 146 ? -15.882 108.076 2.289 1.00 35.56 146 VAL C CA 1
ATOM 5001 C C . VAL C 1 146 ? -15.436 106.651 2.608 1.00 35.93 146 VAL C C 1
ATOM 5002 O O . VAL C 1 146 ? -15.199 106.313 3.769 1.00 35.90 146 VAL C O 1
ATOM 5006 N N . VAL C 1 147 ? -15.334 105.824 1.569 1.00 36.75 147 VAL C N 1
ATOM 5007 C CA . VAL C 1 147 ? -14.843 104.452 1.702 1.00 35.89 147 VAL C CA 1
ATOM 5008 C C . VAL C 1 147 ? -13.486 104.333 1.003 1.00 35.48 147 VAL C C 1
ATOM 5009 O O . VAL C 1 147 ? -13.370 104.592 -0.199 1.00 35.55 147 VAL C O 1
ATOM 5013 N N . GLY C 1 148 ? -12.468 103.946 1.768 1.00 33.01 148 GLY C N 1
ATOM 5014 C CA . GLY C 1 148 ? -11.091 103.922 1.282 1.00 30.07 148 GLY C CA 1
ATOM 5015 C C . GLY C 1 148 ? -10.393 105.220 1.637 1.00 29.99 148 GLY C C 1
ATOM 5016 O O . GLY C 1 148 ? -10.744 106.282 1.121 1.00 30.39 148 GLY C O 1
ATOM 5017 N N . LEU C 1 149 ? -9.409 105.132 2.529 1.00 28.81 149 LEU C N 1
ATOM 5018 C CA . LEU C 1 149 ? -8.687 106.309 3.012 1.00 28.81 149 LEU C CA 1
ATOM 5019 C C . LEU C 1 149 ? -7.182 106.198 2.744 1.00 29.23 149 LEU C C 1
ATOM 5020 O O . LEU C 1 149 ? -6.354 106.522 3.603 1.00 30.82 149 LEU C O 1
ATOM 5025 N N . GLY C 1 150 ? -6.843 105.741 1.541 1.00 30.47 150 GLY C N 1
ATOM 5026 C CA . GLY C 1 150 ? -5.451 105.594 1.117 1.00 31.73 150 GLY C CA 1
ATOM 5027 C C . GLY C 1 150 ? -4.922 106.848 0.447 1.00 34.15 150 GLY C C 1
ATOM 5028 O O . GLY C 1 150 ? -5.291 107.961 0.823 1.00 34.28 150 GLY C O 1
ATOM 5029 N N . LYS C 1 151 ? -4.066 106.671 -0.556 1.00 35.15 151 LYS C N 1
ATOM 5030 C CA . LYS C 1 151 ? -3.388 107.802 -1.201 1.00 35.07 151 LYS C CA 1
ATOM 5031 C C . LYS C 1 151 ? -4.341 108.730 -1.963 1.00 33.82 151 LYS C C 1
ATOM 5032 O O . LYS C 1 151 ? -4.068 109.920 -2.107 1.00 33.67 151 LYS C O 1
ATOM 5038 N N . VAL C 1 152 ? -5.454 108.180 -2.441 1.00 32.75 152 VAL C N 1
ATOM 5039 C CA . VAL C 1 152 ? -6.475 108.968 -3.137 1.00 30.95 152 VAL C CA 1
ATOM 5040 C C . VAL C 1 152 ? -7.602 109.367 -2.172 1.00 31.78 152 VAL C C 1
ATOM 5041 O O . VAL C 1 152 ? -8.039 110.525 -2.152 1.00 33.35 152 VAL C O 1
ATOM 5045 N N . GLY C 1 153 ? -8.045 108.411 -1.359 1.00 29.04 153 GLY C N 1
ATOM 5046 C CA . GLY C 1 153 ? -9.156 108.618 -0.430 1.00 29.43 153 GLY C CA 1
ATOM 5047 C C . GLY C 1 153 ? -8.906 109.618 0.688 1.00 30.86 153 GLY C C 1
ATOM 5048 O O . GLY C 1 153 ? -9.787 110.417 1.013 1.00 31.53 153 GLY C O 1
ATOM 5049 N N . PHE C 1 154 ? -7.711 109.573 1.275 1.00 30.45 154 PHE C N 1
ATOM 5050 C CA . PHE C 1 154 ? -7.355 110.445 2.401 1.00 32.78 154 PHE C CA 1
ATOM 5051 C C . PHE C 1 154 ? -7.430 111.941 2.049 1.00 33.53 154 PHE C C 1
ATOM 5052 O O . PHE C 1 154 ? -8.151 112.684 2.721 1.00 34.16 154 PHE C O 1
ATOM 5060 N N . PRO C 1 155 ? -6.702 112.389 0.997 1.00 32.64 155 PRO C N 1
ATOM 5061 C CA . PRO C 1 155 ? -6.779 113.813 0.629 1.00 33.27 155 PRO C CA 1
ATOM 5062 C C . PRO C 1 155 ? -8.160 114.235 0.125 1.00 34.50 155 PRO C C 1
ATOM 5063 O O . PRO C 1 155 ? -8.514 115.412 0.217 1.00 31.99 155 PRO C O 1
ATOM 5067 N N . GLY C 1 156 ? -8.922 113.281 -0.407 1.00 34.61 156 GLY C N 1
ATOM 5068 C CA . GLY C 1 156 ? -10.313 113.524 -0.784 1.00 36.93 156 GLY C CA 1
ATOM 5069 C C . GLY C 1 156 ? -11.170 113.797 0.438 1.00 38.10 156 GLY C C 1
ATOM 5070 O O . GLY C 1 156 ? -11.950 114.752 0.463 1.00 40.10 156 GLY C O 1
ATOM 5071 N N . ALA C 1 157 ? -11.012 112.949 1.453 1.00 39.28 157 ALA C N 1
ATOM 5072 C CA . ALA C 1 157 ? -11.686 113.109 2.740 1.00 39.01 157 ALA C CA 1
ATOM 5073 C C . ALA C 1 157 ? -11.266 114.415 3.414 1.00 41.11 157 ALA C C 1
ATOM 5074 O O . ALA C 1 157 ? -12.110 115.159 3.922 1.00 40.45 157 ALA C O 1
ATOM 5076 N N . GLU C 1 158 ? -9.961 114.688 3.395 1.00 41.12 158 GLU C N 1
ATOM 5077 C CA . GLU C 1 158 ? -9.395 115.926 3.935 1.00 43.36 158 GLU C CA 1
ATOM 5078 C C . GLU C 1 158 ? -10.018 117.160 3.282 1.00 44.17 158 GLU C C 1
ATOM 5079 O O . GLU C 1 158 ? -10.319 118.137 3.966 1.00 44.55 158 GLU C O 1
ATOM 5085 N N . HIS C 1 159 ? -10.217 117.093 1.966 1.00 41.96 159 HIS C N 1
ATOM 5086 C CA . HIS C 1 159 ? -10.851 118.169 1.200 1.00 40.30 159 HIS C CA 1
ATOM 5087 C C . HIS C 1 159 ? -12.314 118.389 1.606 1.00 41.12 159 HIS C C 1
ATOM 5088 O O . HIS C 1 159 ? -12.788 119.527 1.633 1.00 41.84 159 HIS C O 1
ATOM 5095 N N . LEU C 1 160 ? -13.017 117.300 1.918 1.00 39.38 160 LEU C N 1
ATOM 5096 C CA . LEU C 1 160 ? -14.415 117.370 2.356 1.00 43.23 160 LEU C CA 1
ATOM 5097 C C . LEU C 1 160 ? -14.557 117.939 3.770 1.00 45.97 160 LEU C C 1
ATOM 5098 O O . LEU C 1 160 ? -15.555 118.596 4.080 1.00 46.39 160 LEU C O 1
ATOM 5103 N N . VAL C 1 161 ? -13.558 117.685 4.615 1.00 45.29 161 VAL C N 1
ATOM 5104 C CA . VAL C 1 161 ? -13.501 118.254 5.966 1.00 46.29 161 VAL C CA 1
ATOM 5105 C C . VAL C 1 161 ? -13.326 119.777 5.910 1.00 49.14 161 VAL C C 1
ATOM 5106 O O . VAL C 1 161 ? -13.982 120.507 6.661 1.00 49.56 161 VAL C O 1
ATOM 5110 N N . GLN C 1 162 ? -12.460 120.248 5.009 1.00 50.31 162 GLN C N 1
ATOM 5111 C CA . GLN C 1 162 ? -12.215 121.688 4.827 1.00 54.81 162 GLN C CA 1
ATOM 5112 C C . GLN C 1 162 ? -13.477 122.425 4.379 1.00 56.38 162 GLN C C 1
ATOM 5113 O O . GLN C 1 162 ? -13.682 123.587 4.731 1.00 59.44 162 GLN C O 1
ATOM 5119 N N . LYS C 1 163 ? -14.313 121.739 3.600 1.00 56.75 163 LYS C N 1
ATOM 5120 C CA . LYS C 1 163 ? -15.529 122.328 3.033 1.00 59.49 163 LYS C CA 1
ATOM 5121 C C . LYS C 1 163 ? -16.748 122.227 3.961 1.00 61.87 163 LYS C C 1
ATOM 5122 O O . LYS C 1 163 ? -17.889 122.386 3.516 1.00 65.41 163 LYS C O 1
ATOM 5128 N N . ASP C 1 164 ? -16.491 121.968 5.245 1.00 61.14 164 ASP C N 1
ATOM 5129 C CA . ASP C 1 164 ? -17.525 121.898 6.291 1.00 65.20 164 ASP C CA 1
ATOM 5130 C C . ASP C 1 164 ? -18.644 120.888 6.014 1.00 60.23 164 ASP C C 1
ATOM 5131 O O . ASP C 1 164 ? -19.830 121.200 6.150 1.00 58.87 164 ASP C O 1
ATOM 5136 N N . PHE C 1 165 ? -18.252 119.680 5.620 1.00 54.90 165 PHE C N 1
ATOM 5137 C CA . PHE C 1 165 ? -19.181 118.562 5.494 1.00 52.35 165 PHE C CA 1
ATOM 5138 C C . PHE C 1 165 ? -19.018 117.645 6.701 1.00 50.45 165 PHE C C 1
ATOM 5139 O O . PHE C 1 165 ? -17.941 117.586 7.298 1.00 50.93 165 PHE C O 1
ATOM 5147 N N . ARG C 1 166 ? -20.088 116.946 7.072 1.00 49.94 166 ARG C N 1
ATOM 5148 C CA . ARG C 1 166 ? -20.001 115.929 8.115 1.00 50.20 166 ARG C CA 1
ATOM 5149 C C . ARG C 1 166 ? -19.491 114.642 7.476 1.00 48.38 166 ARG C C 1
ATOM 5150 O O . ARG C 1 166 ? -20.253 113.903 6.848 1.00 47.13 166 ARG C O 1
ATOM 5158 N N . VAL C 1 167 ? -18.196 114.389 7.634 1.00 47.99 167 VAL C N 1
ATOM 5159 C CA . VAL C 1 167 ? -17.538 113.292 6.927 1.00 45.65 167 VAL C CA 1
ATOM 5160 C C . VAL C 1 167 ? -17.511 111.999 7.741 1.00 44.77 167 VAL C C 1
ATOM 5161 O O . VAL C 1 167 ? -16.918 111.936 8.823 1.00 43.10 167 VAL C O 1
ATOM 5165 N N . TYR C 1 168 ? -18.175 110.979 7.205 1.00 45.39 168 TYR C N 1
ATOM 5166 C CA . TYR C 1 168 ? -18.088 109.622 7.725 1.00 46.08 168 TYR C CA 1
ATOM 5167 C C . TYR C 1 168 ? -17.073 108.861 6.885 1.00 46.27 168 TYR C C 1
ATOM 5168 O O . TYR C 1 168 ? -17.109 108.917 5.655 1.00 47.26 168 TYR C O 1
ATOM 5177 N N . GLY C 1 169 ? -16.162 108.162 7.552 1.00 45.50 169 GLY C N 1
ATOM 5178 C CA . GLY C 1 169 ? -15.090 107.456 6.863 1.00 42.87 169 GLY C CA 1
ATOM 5179 C C . GLY C 1 169 ? -14.985 105.998 7.251 1.00 40.26 169 GLY C C 1
ATOM 5180 O O . GLY C 1 169 ? -15.188 105.637 8.412 1.00 38.39 169 GLY C O 1
ATOM 5181 N N . TYR C 1 170 ? -14.679 105.159 6.266 1.00 37.84 170 TYR C N 1
ATOM 5182 C CA . TYR C 1 170 ? -14.389 103.755 6.525 1.00 37.25 170 TYR C CA 1
ATOM 5183 C C . TYR C 1 170 ? -13.261 103.231 5.642 1.00 34.86 170 TYR C C 1
ATOM 5184 O O . TYR C 1 170 ? -13.216 103.495 4.440 1.00 33.29 170 TYR C O 1
ATOM 5193 N N . ASP C 1 171 ? -12.348 102.496 6.266 1.00 35.09 171 ASP C N 1
ATOM 5194 C CA . ASP C 1 171 ? -11.307 101.774 5.553 1.00 35.42 171 ASP C CA 1
ATOM 5195 C C . ASP C 1 171 ? -11.130 100.409 6.204 1.00 36.56 171 ASP C C 1
ATOM 5196 O O . ASP C 1 171 ? -11.148 100.295 7.434 1.00 36.81 171 ASP C O 1
ATOM 5201 N N . ALA C 1 172 ? -10.966 99.381 5.374 1.00 35.84 172 ALA C N 1
ATOM 5202 C CA . ALA C 1 172 ? -10.775 98.009 5.844 1.00 35.26 172 ALA C CA 1
ATOM 5203 C C . ALA C 1 172 ? -9.483 97.839 6.648 1.00 36.83 172 ALA C C 1
ATOM 5204 O O . ALA C 1 172 ? -9.380 96.937 7.480 1.00 38.60 172 ALA C O 1
ATOM 5206 N N . ASP C 1 173 ? -8.501 98.700 6.384 1.00 36.68 173 ASP C N 1
ATOM 5207 C CA . ASP C 1 173 ? -7.284 98.778 7.188 1.00 40.72 173 ASP C CA 1
ATOM 5208 C C . ASP C 1 173 ? -7.591 99.589 8.448 1.00 41.86 173 ASP C C 1
ATOM 5209 O O . ASP C 1 173 ? -7.856 100.793 8.371 1.00 41.28 173 ASP C O 1
ATOM 5214 N N . GLU C 1 174 ? -7.553 98.922 9.600 1.00 44.53 174 GLU C N 1
ATOM 5215 C CA . GLU C 1 174 ? -7.926 99.540 10.879 1.00 48.40 174 GLU C CA 1
ATOM 5216 C C . GLU C 1 174 ? -6.986 100.674 11.288 1.00 49.32 174 GLU C C 1
ATOM 5217 O O . GLU C 1 174 ? -7.428 101.667 11.867 1.00 48.78 174 GLU C O 1
ATOM 5223 N N . THR C 1 175 ? -5.698 100.519 10.981 1.00 51.55 175 THR C N 1
ATOM 5224 C CA . THR C 1 175 ? -4.687 101.532 11.293 1.00 54.48 175 THR C CA 1
ATOM 5225 C C . THR C 1 175 ? -4.921 102.824 10.502 1.00 54.05 175 THR C C 1
ATOM 5226 O O . THR C 1 175 ? -4.836 103.918 11.062 1.00 55.95 175 THR C O 1
ATOM 5230 N N . LEU C 1 176 ? -5.223 102.688 9.210 1.00 51.73 176 LEU C N 1
ATOM 5231 C CA . LEU C 1 176 ? -5.511 103.841 8.352 1.00 49.70 176 LEU C CA 1
ATOM 5232 C C . LEU C 1 176 ? -6.763 104.601 8.781 1.00 50.31 176 LEU C C 1
ATOM 5233 O O . LEU C 1 176 ? -6.781 105.834 8.753 1.00 50.79 176 LEU C O 1
ATOM 5238 N N . LEU C 1 177 ? -7.801 103.863 9.172 1.00 46.64 177 LEU C N 1
ATOM 5239 C CA . LEU C 1 177 ? -9.034 104.465 9.672 1.00 47.05 177 LEU C CA 1
ATOM 5240 C C . LEU C 1 177 ? -8.759 105.236 10.960 1.00 47.93 177 LEU C C 1
ATOM 5241 O O . LEU C 1 177 ? -9.251 106.349 11.142 1.00 46.42 177 LEU C O 1
ATOM 5246 N N . GLU C 1 178 ? -7.954 104.634 11.833 1.00 51.23 178 GLU C N 1
ATOM 5247 C CA . GLU C 1 178 ? -7.584 105.225 13.115 1.00 53.01 178 GLU C CA 1
ATOM 5248 C C . GLU C 1 178 ? -6.700 106.465 12.939 1.00 53.00 178 GLU C C 1
ATOM 5249 O O . GLU C 1 178 ? -6.831 107.433 13.693 1.00 54.33 178 GLU C O 1
ATOM 5255 N N . ARG C 1 179 ? -5.817 106.435 11.939 1.00 51.81 179 ARG C N 1
ATOM 5256 C CA . ARG C 1 179 ? -4.970 107.588 11.614 1.00 53.13 179 ARG C CA 1
ATOM 5257 C C . ARG C 1 179 ? -5.771 108.745 11.021 1.00 49.36 179 ARG C C 1
ATOM 5258 O O . ARG C 1 179 ? -5.485 109.908 11.304 1.00 49.74 179 ARG C O 1
ATOM 5266 N N . ALA C 1 180 ? -6.767 108.418 10.200 1.00 47.41 180 ALA C N 1
ATOM 5267 C CA . ALA C 1 180 ? -7.604 109.422 9.542 1.00 47.14 180 ALA C CA 1
ATOM 5268 C C . ALA C 1 180 ? -8.589 110.086 10.502 1.00 50.79 180 ALA C C 1
ATOM 5269 O O . ALA C 1 180 ? -8.921 111.261 10.338 1.00 54.06 180 ALA C O 1
ATOM 5271 N N . THR C 1 181 ? -9.057 109.334 11.498 1.00 51.80 181 THR C N 1
ATOM 5272 C CA . THR C 1 181 ? -9.980 109.870 12.504 1.00 53.56 181 THR C CA 1
ATOM 5273 C C . THR C 1 181 ? -9.288 110.849 13.451 1.00 54.09 181 THR C C 1
ATOM 5274 O O . THR C 1 181 ? -9.894 111.829 13.888 1.00 53.30 181 THR C O 1
ATOM 5278 N N . SER C 1 182 ? -8.022 110.583 13.762 1.00 56.61 182 SER C N 1
ATOM 5279 C CA . SER C 1 182 ? -7.243 111.464 14.630 1.00 58.77 182 SER C CA 1
ATOM 5280 C C . SER C 1 182 ? -6.740 112.705 13.888 1.00 59.43 182 SER C C 1
ATOM 5281 O O . SER C 1 182 ? -6.861 113.823 14.394 1.00 61.04 182 SER C O 1
ATOM 5284 N N . ASN C 1 183 ? -6.194 112.505 12.688 1.00 55.32 183 ASN C N 1
ATOM 5285 C CA . ASN C 1 183 ? -5.591 113.593 11.911 1.00 56.21 183 ASN C CA 1
ATOM 5286 C C . ASN C 1 183 ? -6.588 114.534 11.229 1.00 54.88 183 ASN C C 1
ATOM 5287 O O . ASN C 1 183 ? -6.293 115.714 11.028 1.00 57.11 183 ASN C O 1
ATOM 5292 N N . LEU C 1 184 ? -7.759 114.009 10.874 1.00 51.09 184 LEU C N 1
ATOM 5293 C CA . LEU C 1 184 ? -8.765 114.778 10.135 1.00 51.22 184 LEU C CA 1
ATOM 5294 C C . LEU C 1 184 ? -10.039 115.052 10.934 1.00 51.14 184 LEU C C 1
ATOM 5295 O O . LEU C 1 184 ? -10.790 115.977 10.615 1.00 50.51 184 LEU C O 1
ATOM 5300 N N . GLY C 1 185 ? -10.281 114.247 11.966 1.00 51.97 185 GLY C N 1
ATOM 5301 C CA . GLY C 1 185 ? -11.472 114.398 12.798 1.00 52.80 185 GLY C CA 1
ATOM 5302 C C . GLY C 1 185 ? -12.741 113.914 12.121 1.00 52.60 185 GLY C C 1
ATOM 5303 O O . GLY C 1 185 ? -13.812 114.491 12.317 1.00 51.29 185 GLY C O 1
ATOM 5304 N N . ILE C 1 186 ? -12.614 112.859 11.318 1.00 53.33 186 ILE C N 1
ATOM 5305 C CA . ILE C 1 186 ? -13.762 112.224 10.666 1.00 50.31 186 ILE C CA 1
ATOM 5306 C C . ILE C 1 186 ? -14.428 111.225 11.612 1.00 47.60 186 ILE C C 1
ATOM 5307 O O . ILE C 1 186 ? -13.796 110.731 12.548 1.00 47.55 186 ILE C O 1
ATOM 5312 N N . ILE C 1 187 ? -15.703 110.937 11.368 1.00 47.72 187 ILE C N 1
ATOM 5313 C CA . ILE C 1 187 ? -16.438 109.962 12.170 1.00 48.62 187 ILE C CA 1
ATOM 5314 C C . ILE C 1 187 ? -16.207 108.551 11.622 1.00 48.75 187 ILE C C 1
ATOM 5315 O O . ILE C 1 187 ? -16.505 108.287 10.454 1.00 45.89 187 ILE C O 1
ATOM 5320 N N . PRO C 1 188 ? -15.666 107.643 12.462 1.00 50.53 188 PRO C N 1
ATOM 5321 C CA . PRO C 1 188 ? -15.473 106.251 12.044 1.00 51.60 188 PRO C CA 1
ATOM 5322 C C . PRO C 1 188 ? -16.811 105.554 11.802 1.00 51.92 188 PRO C C 1
ATOM 5323 O O . PRO C 1 188 ? -17.652 105.489 12.701 1.00 56.97 188 PRO C O 1
ATOM 5327 N N . PHE C 1 189 ? -16.998 105.055 10.584 1.00 51.73 189 PHE C N 1
ATOM 5328 C CA . PHE C 1 189 ? -18.262 104.457 10.171 1.00 50.94 189 PHE C CA 1
ATOM 5329 C C . PHE C 1 189 ? -18.265 102.946 10.373 1.00 52.38 189 PHE C C 1
ATOM 5330 O O . PHE C 1 189 ? -17.377 102.244 9.887 1.00 48.56 189 PHE C O 1
ATOM 5338 N N . ASP C 1 190 ? -19.270 102.458 11.096 1.00 57.25 190 ASP C N 1
ATOM 5339 C CA . ASP C 1 190 ? -19.443 101.027 11.323 1.00 64.91 190 ASP C CA 1
ATOM 5340 C C . ASP C 1 190 ? -20.356 100.433 10.248 1.00 70.67 190 ASP C C 1
ATOM 5341 O O . ASP C 1 190 ? -21.500 100.871 10.095 1.00 71.31 190 ASP C O 1
ATOM 5346 N N . PRO C 1 191 ? -19.844 99.443 9.488 1.00 77.44 191 PRO C N 1
ATOM 5347 C CA . PRO C 1 191 ? -20.649 98.745 8.479 1.00 81.55 191 PRO C CA 1
ATOM 5348 C C . PRO C 1 191 ? -21.782 97.889 9.062 1.00 85.02 191 PRO C C 1
ATOM 5349 O O . PRO C 1 191 ? -22.685 97.491 8.323 1.00 87.49 191 PRO C O 1
ATOM 5353 N N . ALA C 1 192 ? -21.733 97.618 10.368 1.00 88.34 192 ALA C N 1
ATOM 5354 C CA . ALA C 1 192 ? -22.747 96.797 11.038 1.00 91.86 192 ALA C CA 1
ATOM 5355 C C . ALA C 1 192 ? -24.100 97.506 11.160 1.00 99.01 192 ALA C C 1
ATOM 5356 O O . ALA C 1 192 ? -25.119 96.975 10.711 1.00 104.78 192 ALA C O 1
ATOM 5358 N N . ASN C 1 193 ? -24.110 98.692 11.768 1.00 101.51 193 ASN C N 1
ATOM 5359 C CA . ASN C 1 193 ? -25.315 99.529 11.803 1.00 96.95 193 ASN C CA 1
ATOM 5360 C C . ASN C 1 193 ? -25.141 100.843 11.029 1.00 93.34 193 ASN C C 1
ATOM 5361 O O . ASN C 1 193 ? -24.597 101.819 11.553 1.00 92.20 193 ASN C O 1
ATOM 5366 N N . PRO C 1 194 ? -25.602 100.857 9.764 1.00 89.91 194 PRO C N 1
ATOM 5367 C CA . PRO C 1 194 ? -25.385 101.960 8.839 1.00 86.95 194 PRO C CA 1
ATOM 5368 C C . PRO C 1 194 ? -26.549 102.952 8.738 1.00 83.68 194 PRO C C 1
ATOM 5369 O O . PRO C 1 194 ? -27.619 102.732 9.313 1.00 87.06 194 PRO C O 1
ATOM 5373 N N . LYS C 1 195 ? -26.311 104.039 8.010 1.00 74.61 195 LYS C N 1
ATOM 5374 C CA . LYS C 1 195 ? -27.334 105.024 7.672 1.00 65.32 195 LYS C CA 1
ATOM 5375 C C . LYS C 1 195 ? -27.289 105.293 6.169 1.00 58.97 195 LYS C C 1
ATOM 5376 O O . LYS C 1 195 ? -26.314 104.943 5.502 1.00 54.50 195 LYS C O 1
ATOM 5382 N N . LYS C 1 196 ? -28.341 105.910 5.640 1.00 58.88 196 LYS C N 1
ATOM 5383 C CA . LYS C 1 196 ? -28.412 106.207 4.209 1.00 56.95 196 LYS C CA 1
ATOM 5384 C C . LYS C 1 196 ? -27.694 107.504 3.846 1.00 54.74 196 LYS C C 1
ATOM 5385 O O . LYS C 1 196 ? -27.761 108.489 4.583 1.00 55.45 196 LYS C O 1
ATOM 5391 N N . PHE C 1 197 ? -27.003 107.488 2.708 1.00 51.73 197 PHE C N 1
ATOM 5392 C CA . PHE C 1 197 ? -26.262 108.650 2.214 1.00 49.29 197 PHE C CA 1
ATOM 5393 C C . PHE C 1 197 ? -26.716 109.032 0.810 1.00 47.73 197 PHE C C 1
ATOM 5394 O O . PHE C 1 197 ? -27.016 108.162 -0.010 1.00 49.66 197 PHE C O 1
ATOM 5402 N N . SER C 1 198 ? -26.765 110.335 0.542 1.00 46.03 198 SER C N 1
ATOM 5403 C CA . SER C 1 198 ? -27.029 110.837 -0.804 1.00 47.38 198 SER C CA 1
ATOM 5404 C C . SER C 1 198 ? -25.720 111.183 -1.525 1.00 46.65 198 SER C C 1
ATOM 5405 O O . SER C 1 198 ? -25.705 111.375 -2.745 1.00 48.23 198 SER C O 1
ATOM 5408 N N . ILE C 1 199 ? -24.631 111.259 -0.758 1.00 43.36 199 ILE C N 1
ATOM 5409 C CA . ILE C 1 199 ? -23.297 111.549 -1.289 1.00 42.60 199 ILE C CA 1
ATOM 5410 C C . ILE C 1 199 ? -22.299 110.503 -0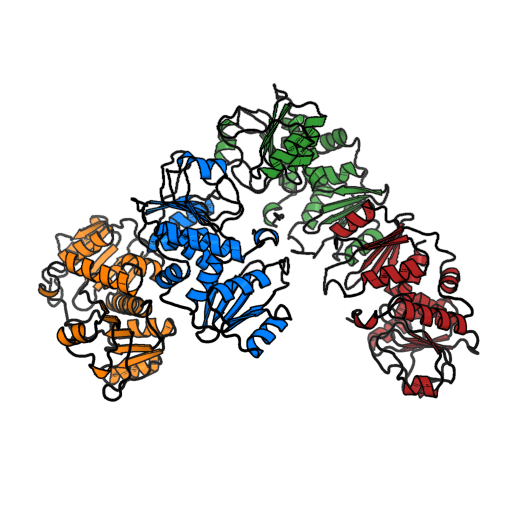.796 1.00 40.62 199 ILE C C 1
ATOM 5411 O O . ILE C 1 199 ? -22.089 110.361 0.413 1.00 39.66 199 ILE C O 1
ATOM 5416 N N . ILE C 1 200 ? -21.688 109.777 -1.733 1.00 40.52 200 ILE C N 1
ATOM 5417 C CA . ILE C 1 200 ? -20.655 108.788 -1.407 1.00 38.93 200 ILE C CA 1
ATOM 5418 C C . ILE C 1 200 ? -19.416 108.974 -2.286 1.00 36.18 200 ILE C C 1
ATOM 5419 O O . ILE C 1 200 ? -19.519 109.091 -3.511 1.00 33.84 200 ILE C O 1
ATOM 5424 N N . PHE C 1 201 ? -18.252 109.008 -1.641 1.00 35.15 201 PHE C N 1
ATOM 5425 C CA . PHE C 1 201 ? -16.966 109.061 -2.329 1.00 33.07 201 PHE C CA 1
ATOM 5426 C C . PHE C 1 201 ? -16.179 107.793 -2.005 1.00 32.72 201 PHE C C 1
ATOM 5427 O O . PHE C 1 201 ? -15.970 107.468 -0.836 1.00 30.25 201 PHE C O 1
ATOM 5435 N N . GLU C 1 202 ? -15.755 107.077 -3.041 1.00 32.21 202 GLU C N 1
ATOM 5436 C CA . GLU C 1 202 ? -15.050 105.809 -2.853 1.00 32.20 202 GLU C CA 1
ATOM 5437 C C . GLU C 1 202 ? -13.737 105.764 -3.629 1.00 31.19 202 GLU C C 1
ATOM 5438 O O . GLU C 1 202 ? -13.695 106.093 -4.814 1.00 31.38 202 GLU C O 1
ATOM 5444 N N . ALA C 1 203 ? -12.669 105.349 -2.951 1.00 30.40 203 ALA C N 1
ATOM 5445 C CA . ALA C 1 203 ? -11.351 105.234 -3.570 1.00 29.64 203 ALA C CA 1
ATOM 5446 C C . ALA C 1 203 ? -10.693 103.921 -3.158 1.00 29.73 203 ALA C C 1
ATOM 5447 O O . ALA C 1 203 ? -9.856 103.878 -2.254 1.00 29.23 203 ALA C O 1
ATOM 5449 N N . THR C 1 204 ? -11.088 102.850 -3.839 1.00 30.07 204 THR C N 1
ATOM 5450 C CA . THR C 1 204 ? -10.694 101.497 -3.473 1.00 29.65 204 THR C CA 1
ATOM 5451 C C . THR C 1 204 ? -10.448 100.665 -4.740 1.00 29.16 204 THR C C 1
ATOM 5452 O O . THR C 1 204 ? -11.158 100.837 -5.733 1.00 30.51 204 THR C O 1
ATOM 5456 N N . PRO C 1 205 ? -9.438 99.765 -4.715 1.00 27.58 205 PRO C N 1
ATOM 5457 C CA . PRO C 1 205 ? -9.207 98.869 -5.855 1.00 27.77 205 PRO C CA 1
ATOM 5458 C C . PRO C 1 205 ? -10.090 97.614 -5.849 1.00 28.39 205 PRO C C 1
ATOM 5459 O O . PRO C 1 205 ? -9.765 96.624 -6.512 1.00 29.02 205 PRO C O 1
ATOM 5463 N N . CYS C 1 206 ? -11.204 97.662 -5.123 1.00 29.77 206 CYS C N 1
ATOM 5464 C CA . CYS C 1 206 ? -12.033 96.479 -4.911 1.00 30.56 206 CYS C CA 1
ATOM 5465 C C . CYS C 1 206 ? -13.481 96.697 -5.332 1.00 30.98 206 CYS C C 1
ATOM 5466 O O . CYS C 1 206 ? -13.990 97.818 -5.287 1.00 31.19 206 CYS C O 1
ATOM 5469 N N . ALA C 1 207 ? -14.135 95.609 -5.732 1.00 31.89 207 ALA C N 1
ATOM 5470 C CA . ALA C 1 207 ? -15.546 95.637 -6.101 1.00 34.71 207 ALA C CA 1
ATOM 5471 C C . ALA C 1 207 ? -16.454 95.500 -4.877 1.00 35.30 207 ALA C C 1
ATOM 5472 O O . ALA C 1 207 ? -16.047 94.949 -3.855 1.00 36.74 207 ALA C O 1
ATOM 5474 N N . ASN C 1 208 ? -17.674 96.023 -4.994 1.00 36.90 208 ASN C N 1
ATOM 5475 C CA . ASN C 1 208 ? -18.743 95.834 -4.000 1.00 37.31 208 ASN C CA 1
ATOM 5476 C C . ASN C 1 208 ? -18.387 96.253 -2.567 1.00 36.95 208 ASN C C 1
ATOM 5477 O O . ASN C 1 208 ? -18.662 95.532 -1.600 1.00 36.08 208 ASN C O 1
ATOM 5482 N N . THR C 1 209 ? -17.798 97.442 -2.451 1.00 36.48 209 THR C N 1
ATOM 5483 C CA . THR C 1 209 ? -17.371 98.002 -1.167 1.00 34.82 209 THR C CA 1
ATOM 5484 C C . THR C 1 209 ? -18.442 98.897 -0.536 1.00 33.45 209 THR C C 1
ATOM 5485 O O . THR C 1 209 ? -18.319 99.296 0.622 1.00 33.43 209 THR C O 1
ATOM 5489 N N . ILE C 1 210 ? -19.477 99.218 -1.309 1.00 34.16 210 ILE C N 1
ATOM 5490 C CA . ILE C 1 210 ? -20.600 100.017 -0.820 1.00 35.87 210 ILE C CA 1
ATOM 5491 C C . ILE C 1 210 ? -21.790 99.097 -0.536 1.00 38.80 210 ILE C C 1
ATOM 5492 O O . ILE C 1 210 ? -22.409 98.583 -1.471 1.00 39.81 210 ILE C O 1
ATOM 5497 N N . PRO C 1 211 ? -22.102 98.874 0.756 1.00 42.53 211 PRO C N 1
ATOM 5498 C CA . PRO C 1 211 ? -23.235 98.021 1.128 1.00 42.37 211 PRO C CA 1
ATOM 5499 C C . PRO C 1 211 ? -24.575 98.653 0.745 1.00 44.00 211 PRO C C 1
ATOM 5500 O O . PRO C 1 211 ? -24.692 99.880 0.702 1.00 44.14 211 PRO C O 1
ATOM 5504 N N . GLU C 1 212 ? -25.565 97.808 0.468 1.00 43.27 212 GLU C N 1
ATOM 5505 C CA . GLU C 1 212 ? -26.887 98.246 0.019 1.00 44.77 212 GLU C CA 1
ATOM 5506 C C . GLU C 1 212 ? -27.578 99.195 1.003 1.00 44.72 212 GLU C C 1
ATOM 5507 O O . GLU C 1 212 ? -28.186 100.185 0.592 1.00 41.47 212 GLU C O 1
ATOM 5513 N N . ALA C 1 213 ? -27.465 98.890 2.296 1.00 47.29 213 ALA C N 1
ATOM 5514 C CA . ALA C 1 213 ? -28.115 99.663 3.361 1.00 49.61 213 ALA C CA 1
ATOM 5515 C C . ALA C 1 213 ? -27.665 101.127 3.418 1.00 50.35 213 ALA C C 1
ATOM 5516 O O . ALA C 1 213 ? -28.373 101.981 3.954 1.00 49.92 213 ALA C O 1
ATOM 5518 N N . VAL C 1 214 ? -26.490 101.398 2.855 1.00 51.05 214 VAL C N 1
ATOM 5519 C CA . VAL C 1 214 ? -25.912 102.740 2.802 1.00 49.89 214 VAL C CA 1
ATOM 5520 C C . VAL C 1 214 ? -26.543 103.599 1.697 1.00 48.60 214 VAL C C 1
ATOM 5521 O O . VAL C 1 214 ? -26.614 104.825 1.816 1.00 47.94 214 VAL C O 1
ATOM 5525 N N . LEU C 1 215 ? -27.014 102.945 0.638 1.00 48.87 215 LEU C N 1
ATOM 5526 C CA . LEU C 1 215 ? -27.544 103.634 -0.539 1.00 50.06 215 LEU C CA 1
ATOM 5527 C C . LEU C 1 215 ? -28.921 104.260 -0.320 1.00 52.84 215 LEU C C 1
ATOM 5528 O O . LEU C 1 215 ? -29.723 103.773 0.480 1.00 51.75 215 LEU C O 1
ATOM 5533 N N . SER C 1 216 ? -29.176 105.346 -1.047 1.00 55.91 216 SER C N 1
ATOM 5534 C CA . SER C 1 216 ? -30.492 105.976 -1.095 1.00 58.42 216 SER C CA 1
ATOM 5535 C C . SER C 1 216 ? -30.866 106.307 -2.541 1.00 59.65 216 SER C C 1
ATOM 5536 O O . SER C 1 216 ? -30.019 106.252 -3.437 1.00 55.49 216 SER C O 1
ATOM 5539 N N . GLU C 1 217 ? -32.139 106.637 -2.757 1.00 63.37 217 GLU C N 1
ATOM 5540 C CA . GLU C 1 217 ? -32.661 106.999 -4.077 1.00 67.20 217 GLU C CA 1
ATOM 5541 C C . GLU C 1 217 ? -31.868 108.126 -4.737 1.00 65.71 217 GLU C C 1
ATOM 5542 O O . GLU C 1 217 ? -31.663 109.184 -4.135 1.00 67.98 217 GLU C O 1
ATOM 5548 N N . ASN C 1 218 ? -31.424 107.878 -5.971 1.00 64.10 218 ASN C N 1
ATOM 5549 C CA . ASN C 1 218 ? -30.724 108.873 -6.800 1.00 63.65 218 ASN C CA 1
ATOM 5550 C C . ASN C 1 218 ? -29.438 109.441 -6.187 1.00 61.64 218 ASN C C 1
ATOM 5551 O O . ASN C 1 218 ? -29.007 110.543 -6.544 1.00 63.39 218 ASN C O 1
ATOM 5556 N N . CYS C 1 219 ? -28.828 108.686 -5.276 1.00 56.77 219 CYS C N 1
ATOM 5557 C CA . CYS C 1 219 ? -27.621 109.134 -4.583 1.00 54.00 219 CYS C CA 1
ATOM 5558 C C . CYS C 1 219 ? -26.408 109.157 -5.510 1.00 50.44 219 CYS C C 1
ATOM 5559 O O . CYS C 1 219 ? -26.352 108.420 -6.500 1.00 48.91 219 CYS C O 1
ATOM 5562 N N . VAL C 1 220 ? -25.445 110.012 -5.178 1.00 46.04 220 VAL C N 1
ATOM 5563 C CA . VAL C 1 220 ? -24.254 110.201 -5.998 1.00 43.33 220 VAL C CA 1
ATOM 5564 C C . VAL C 1 220 ? -23.094 109.360 -5.482 1.00 39.48 220 VAL C C 1
ATOM 5565 O O . VAL C 1 220 ? -22.767 109.387 -4.293 1.00 37.67 220 VAL C O 1
ATOM 5569 N N . LEU C 1 221 ? -22.495 108.598 -6.392 1.00 38.77 221 LEU C N 1
ATOM 5570 C CA . LEU C 1 221 ? -21.282 107.854 -6.098 1.00 37.17 221 LEU C CA 1
ATOM 5571 C C . LEU C 1 221 ? -20.157 108.343 -7.001 1.00 34.88 221 LEU C C 1
ATOM 5572 O O . LEU C 1 221 ? -20.129 108.046 -8.200 1.00 36.40 221 LEU C O 1
ATOM 5577 N N . SER C 1 222 ? -19.250 109.114 -6.410 1.00 34.05 222 SER C N 1
ATOM 5578 C CA . SER C 1 222 ? -18.076 109.628 -7.100 1.00 33.56 222 SER C CA 1
ATOM 5579 C C . SER C 1 222 ? -16.907 108.719 -6.753 1.00 33.24 222 SER C C 1
ATOM 5580 O O . SER C 1 222 ? -16.525 108.607 -5.585 1.00 31.91 222 SER C O 1
ATOM 5583 N N . THR C 1 223 ? -16.358 108.046 -7.762 1.00 33.75 223 THR C N 1
ATOM 5584 C CA . THR C 1 223 ? -15.353 107.011 -7.518 1.00 33.55 223 THR C CA 1
ATOM 5585 C C . THR C 1 223 ? -14.301 106.862 -8.627 1.00 32.33 223 THR C C 1
ATOM 5586 O O . THR C 1 223 ? -14.633 106.534 -9.768 1.00 33.12 223 THR C O 1
ATOM 5590 N N . PRO C 1 224 ? -13.025 107.121 -8.288 1.00 30.75 224 PRO C N 1
ATOM 5591 C CA . PRO C 1 224 ? -11.911 106.824 -9.185 1.00 30.34 224 PRO C CA 1
ATOM 5592 C C . PRO C 1 224 ? -11.510 105.349 -9.137 1.00 30.23 224 PRO C C 1
ATOM 5593 O O . PRO C 1 224 ? -10.750 104.891 -9.989 1.00 32.22 224 PRO C O 1
ATOM 5597 N N . GLY C 1 225 ? -12.028 104.621 -8.150 1.00 29.83 225 GLY C N 1
ATOM 5598 C CA . GLY C 1 225 ? -11.667 103.222 -7.932 1.00 29.29 225 GLY C CA 1
ATOM 5599 C C . GLY C 1 225 ? -12.011 102.284 -9.075 1.00 30.82 225 GLY C C 1
ATOM 5600 O O . GLY C 1 225 ? -12.995 102.486 -9.790 1.00 29.14 225 GLY C O 1
ATOM 5601 N N . ILE C 1 226 ? -11.186 101.252 -9.239 1.00 31.62 226 ILE C N 1
ATOM 5602 C CA . ILE C 1 226 ? -11.378 100.238 -10.276 1.00 32.68 226 ILE C CA 1
ATOM 5603 C C . ILE C 1 226 ? -11.144 98.863 -9.638 1.00 33.19 226 ILE C C 1
ATOM 5604 O O . ILE C 1 226 ? -10.159 98.687 -8.922 1.00 30.69 226 ILE C O 1
ATOM 5609 N N . PRO C 1 227 ? -12.063 97.896 -9.858 1.00 33.71 227 PRO C N 1
ATOM 5610 C CA . PRO C 1 227 ? -13.341 98.004 -10.572 1.00 34.79 227 PRO C CA 1
ATOM 5611 C C . PRO C 1 227 ? -14.404 98.760 -9.769 1.00 33.37 227 PRO C C 1
ATOM 5612 O O . PRO C 1 227 ? -14.106 99.294 -8.697 1.00 33.87 227 PRO C O 1
ATOM 5616 N N . CYS C 1 228 ? -15.631 98.796 -10.286 1.00 35.30 228 CYS C N 1
ATOM 5617 C CA . CYS C 1 228 ? -16.695 99.603 -9.690 1.00 36.20 228 CYS C CA 1
ATOM 5618 C C . CYS C 1 228 ? -17.074 99.172 -8.273 1.00 34.80 228 CYS C C 1
ATOM 5619 O O . CYS C 1 228 ? -17.284 97.985 -8.002 1.00 34.36 228 CYS C O 1
ATOM 5622 N N . ALA C 1 229 ? -17.157 100.160 -7.384 1.00 34.99 229 ALA C N 1
ATOM 5623 C CA . ALA C 1 229 ? -17.501 99.970 -5.9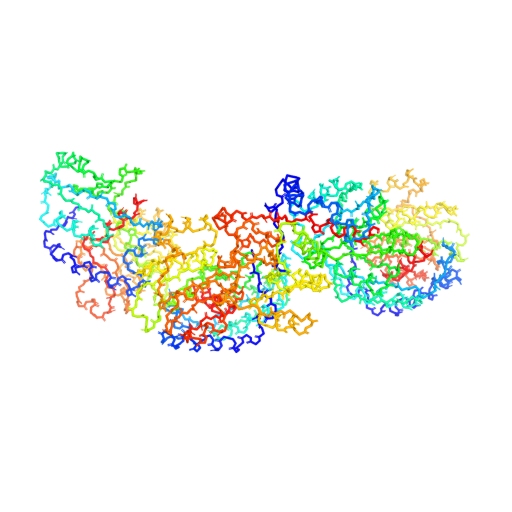74 1.00 34.93 229 ALA C CA 1
ATOM 5624 C C . ALA C 1 229 ? -18.876 99.346 -5.771 1.00 35.87 229 ALA C C 1
ATOM 5625 O O . ALA C 1 229 ? -19.181 98.834 -4.693 1.00 36.65 229 ALA C O 1
ATOM 5627 N N . ILE C 1 230 ? -19.698 99.406 -6.811 1.00 36.82 230 ILE C N 1
ATOM 5628 C CA . ILE C 1 230 ? -21.078 98.955 -6.753 1.00 37.49 230 ILE C CA 1
ATOM 5629 C C . ILE C 1 230 ? -21.368 98.062 -7.960 1.00 37.13 230 ILE C C 1
ATOM 5630 O O . ILE C 1 230 ? -20.836 98.292 -9.048 1.00 32.23 230 ILE C O 1
ATOM 5635 N N . SER C 1 231 ? -22.186 97.031 -7.756 1.00 40.80 231 SER C N 1
ATOM 5636 C CA . SER C 1 231 ? -22.626 96.167 -8.851 1.00 44.27 231 SER C CA 1
ATOM 5637 C C . SER C 1 231 ? -23.632 96.909 -9.729 1.00 45.56 231 SER C C 1
ATOM 5638 O O . SER C 1 231 ? -24.231 97.898 -9.297 1.00 42.69 231 SER C O 1
ATOM 5641 N N . GLU C 1 232 ? -23.810 96.434 -10.960 1.00 48.19 232 GLU C N 1
ATOM 5642 C CA . GLU C 1 232 ? -24.741 97.061 -11.897 1.00 52.28 232 GLU C CA 1
ATOM 5643 C C . GLU C 1 232 ? -26.195 96.936 -11.432 1.00 53.48 232 GLU C C 1
ATOM 5644 O O . GLU C 1 232 ? -27.013 97.824 -11.691 1.00 51.93 232 GLU C O 1
ATOM 5650 N N . GLU C 1 233 ? -26.501 95.842 -10.734 1.00 53.53 233 GLU C N 1
ATOM 5651 C CA . GLU C 1 233 ? -27.842 95.606 -10.199 1.00 55.03 233 GLU C CA 1
ATOM 5652 C C . GLU C 1 233 ? -28.200 96.608 -9.099 1.00 51.80 233 GLU C C 1
ATOM 5653 O O . GLU C 1 233 ? -29.307 97.148 -9.091 1.00 52.06 233 GLU C O 1
ATOM 5659 N N . LEU C 1 234 ? -27.263 96.854 -8.184 1.00 49.63 234 LEU C N 1
ATOM 5660 C CA . LEU C 1 234 ? -27.460 97.836 -7.115 1.00 49.06 234 LEU C CA 1
ATOM 5661 C C . LEU C 1 234 ? -27.470 99.270 -7.638 1.00 48.78 234 LEU C C 1
ATOM 5662 O O . LEU C 1 234 ? -28.102 100.148 -7.043 1.00 47.27 234 LEU C O 1
ATOM 5667 N N . ARG C 1 235 ? -26.763 99.498 -8.744 1.00 49.70 235 ARG C N 1
ATOM 5668 C CA . ARG C 1 235 ? -26.739 100.800 -9.405 1.00 53.49 235 ARG C CA 1
ATOM 5669 C C . ARG C 1 235 ? -28.099 101.130 -10.028 1.00 55.81 235 ARG C C 1
ATOM 5670 O O . ARG C 1 235 ? -28.602 102.245 -9.878 1.00 54.67 235 ARG C O 1
ATOM 5678 N N . ASP C 1 236 ? -28.683 100.152 -10.720 1.00 58.36 236 ASP C N 1
ATOM 5679 C CA . ASP C 1 236 ? -29.983 100.319 -11.374 1.00 63.05 236 ASP C CA 1
ATOM 5680 C C . ASP C 1 236 ? -31.130 100.415 -10.369 1.00 61.49 236 ASP C C 1
ATOM 5681 O O . ASP C 1 236 ? -32.044 101.225 -10.541 1.00 60.25 236 ASP C O 1
ATOM 5686 N N . LYS C 1 237 ? -31.064 99.592 -9.323 1.00 59.29 237 LYS C N 1
ATOM 5687 C CA . LYS C 1 237 ? -32.114 99.510 -8.305 1.00 61.23 237 LYS C CA 1
ATOM 5688 C C . LYS C 1 237 ? -32.337 100.838 -7.580 1.00 59.46 237 LYS C C 1
ATOM 5689 O O . LYS C 1 237 ? -33.478 101.232 -7.336 1.00 58.55 237 LYS C O 1
ATOM 5695 N N . TYR C 1 238 ? -31.245 101.523 -7.249 1.00 57.31 238 TYR C N 1
ATOM 5696 C CA . TYR C 1 238 ? -31.313 102.786 -6.515 1.00 55.71 238 TYR C CA 1
ATOM 5697 C C . TYR C 1 238 ? -31.092 104.013 -7.405 1.00 52.57 238 TYR C C 1
ATOM 5698 O O . TYR C 1 238 ? -30.971 105.136 -6.904 1.00 49.89 238 TYR C O 1
ATOM 5707 N N . GLU C 1 239 ? -31.059 103.786 -8.720 1.00 50.95 239 GLU C N 1
ATOM 5708 C CA . GLU C 1 239 ? -30.827 104.837 -9.721 1.00 52.25 239 GLU C CA 1
ATOM 5709 C C . GLU C 1 239 ? -29.623 105.719 -9.368 1.00 51.36 239 GLU C C 1
ATOM 5710 O O . GLU C 1 239 ? -29.693 106.950 -9.438 1.00 51.16 239 GLU C O 1
ATOM 5712 N N . VAL C 1 240 ? -28.523 105.068 -8.992 1.00 48.51 240 VAL C N 1
ATOM 5713 C CA . VAL C 1 240 ? -27.312 105.745 -8.532 1.00 46.49 240 VAL C CA 1
ATOM 5714 C C . VAL C 1 240 ? -26.715 106.619 -9.635 1.00 44.48 240 VAL C C 1
ATOM 5715 O O . VAL C 1 240 ? -26.555 106.174 -10.773 1.00 43.37 240 VAL C O 1
ATOM 5719 N N . GLN C 1 241 ? -26.412 107.868 -9.292 1.00 44.69 241 GLN C N 1
ATOM 5720 C CA . GLN C 1 241 ? -25.711 108.769 -10.199 1.00 44.96 241 GLN C CA 1
ATOM 5721 C C . GLN C 1 241 ? -24.212 108.533 -10.059 1.00 42.69 241 GLN C C 1
ATOM 5722 O O . GLN C 1 241 ? -23.578 109.005 -9.110 1.00 43.17 241 GLN C O 1
ATOM 5728 N N . LEU C 1 242 ? -23.659 107.798 -11.020 1.00 39.97 242 LEU C N 1
ATOM 5729 C CA . LEU C 1 242 ? -22.303 107.271 -10.929 1.00 41.16 242 LEU C CA 1
ATOM 5730 C C . LEU C 1 242 ? -21.280 108.104 -11.713 1.00 41.07 242 LEU C C 1
ATOM 5731 O O . LEU C 1 242 ? -21.365 108.225 -12.939 1.00 38.87 242 LEU C O 1
ATOM 5736 N N . ILE C 1 243 ? -20.328 108.685 -10.985 1.00 40.22 243 ILE C N 1
ATOM 5737 C CA . ILE C 1 243 ? -19.198 109.395 -11.585 1.00 39.36 243 ILE C CA 1
ATOM 5738 C C . ILE C 1 243 ? -17.960 108.511 -11.475 1.00 35.76 243 ILE C C 1
ATOM 5739 O O . ILE C 1 243 ? -17.347 108.418 -10.409 1.00 33.98 243 ILE C O 1
ATOM 5744 N N . ALA C 1 244 ? -17.606 107.856 -12.577 1.00 36.98 244 ALA C N 1
ATOM 5745 C CA . ALA C 1 244 ? -16.459 106.951 -12.609 1.00 35.97 244 ALA C CA 1
ATOM 5746 C C . ALA C 1 244 ? -15.778 106.985 -13.968 1.00 35.83 244 ALA C C 1
ATOM 5747 O O . ALA C 1 244 ? -16.428 106.843 -15.008 1.00 37.64 244 ALA C O 1
ATOM 5749 N N . GLU C 1 245 ? -14.461 107.157 -13.940 1.00 31.85 245 GLU C N 1
ATOM 5750 C CA . GLU C 1 245 ? -13.666 107.428 -15.127 1.00 31.32 245 GLU C CA 1
ATOM 5751 C C . GLU C 1 245 ? -12.206 107.096 -14.781 1.00 30.85 245 GLU C C 1
ATOM 5752 O O . GLU C 1 245 ? -11.717 107.504 -13.725 1.00 31.24 245 GLU C O 1
ATOM 5758 N N . PRO C 1 246 ? -11.505 106.350 -15.663 1.00 32.00 246 PRO C N 1
ATOM 5759 C CA . PRO C 1 246 ? -10.222 105.741 -15.281 1.00 32.32 246 PRO C CA 1
ATOM 5760 C C . PRO C 1 246 ? -8.960 106.623 -15.272 1.00 32.15 246 PRO C C 1
ATOM 5761 O O . PRO C 1 246 ? -7.965 106.228 -14.656 1.00 30.44 246 PRO C O 1
ATOM 5765 N N . LEU C 1 247 ? -8.978 107.781 -15.936 1.00 30.29 247 LEU C N 1
ATOM 5766 C CA . LEU C 1 247 ? -7.752 108.590 -16.059 1.00 30.07 247 LEU C CA 1
ATOM 5767 C C . LEU C 1 247 ? -7.965 110.099 -16.248 1.00 29.78 247 LEU C C 1
ATOM 5768 O O . LEU C 1 247 ? -7.241 110.907 -15.661 1.00 29.38 247 LEU C O 1
ATOM 5773 N N . GLY C 1 248 ? -8.951 110.462 -17.066 1.00 29.77 248 GLY C N 1
ATOM 5774 C CA . GLY C 1 248 ? -9.156 111.844 -17.519 1.00 30.78 248 GLY C CA 1
ATOM 5775 C C . GLY C 1 248 ? -9.490 112.902 -16.482 1.00 33.00 248 GLY C C 1
ATOM 5776 O O . GLY C 1 248 ? -8.993 114.030 -16.564 1.00 34.16 248 GLY C O 1
ATOM 5777 N N . ILE C 1 249 ? -10.343 112.556 -15.518 1.00 32.52 249 ILE C N 1
ATOM 5778 C CA . ILE C 1 249 ? -10.754 113.503 -14.473 1.00 31.55 249 ILE C CA 1
ATOM 5779 C C . ILE C 1 249 ? -9.582 113.846 -13.547 1.00 30.97 249 ILE C C 1
ATOM 5780 O O . ILE C 1 249 ? -9.347 115.016 -13.239 1.00 31.15 249 ILE C O 1
ATOM 5785 N N . GLY C 1 250 ? -8.847 112.821 -13.123 1.00 29.90 250 GLY C N 1
ATOM 5786 C CA . GLY C 1 250 ? -7.653 113.005 -12.299 1.00 27.63 250 GLY C CA 1
ATOM 5787 C C . GLY C 1 250 ? -6.553 113.766 -13.020 1.00 29.66 250 GLY C C 1
ATOM 5788 O O . GLY C 1 250 ? -5.847 114.567 -12.408 1.00 30.39 250 GLY C O 1
ATOM 5789 N N . THR C 1 251 ? -6.419 113.515 -14.323 1.00 28.99 251 THR C N 1
ATOM 5790 C CA . THR C 1 251 ? -5.417 114.170 -15.164 1.00 31.19 251 THR C CA 1
ATOM 5791 C C . THR C 1 251 ? -5.743 115.657 -15.328 1.00 31.52 251 THR C C 1
ATOM 5792 O O . THR C 1 251 ? -4.848 116.504 -15.275 1.00 33.14 251 THR C O 1
ATOM 5796 N N . ALA C 1 252 ? -7.027 115.960 -15.513 1.00 30.53 252 ALA C N 1
ATOM 5797 C CA . ALA C 1 252 ? -7.504 117.340 -15.595 1.00 31.16 252 ALA C CA 1
ATOM 5798 C C . ALA C 1 252 ? -7.215 118.105 -14.302 1.00 30.50 252 ALA C C 1
ATOM 5799 O O . ALA C 1 252 ? -6.780 119.258 -14.340 1.00 31.45 252 ALA C O 1
ATOM 5801 N N . SER C 1 253 ? -7.453 117.453 -13.166 1.00 29.49 253 SER C N 1
ATOM 5802 C CA . SER C 1 253 ? -7.150 118.027 -11.856 1.00 29.07 253 SER C CA 1
ATOM 5803 C C . SER C 1 253 ? -5.666 118.370 -11.733 1.00 30.06 253 SER C C 1
ATOM 5804 O O . SER C 1 253 ? -5.311 119.449 -11.254 1.00 31.71 253 SER C O 1
ATOM 5807 N N . MET C 1 254 ? -4.809 117.448 -12.173 1.00 28.75 254 MET C N 1
ATOM 5808 C CA . MET C 1 254 ? -3.360 117.655 -12.169 1.00 28.27 254 MET C CA 1
ATOM 5809 C C . MET C 1 254 ? -2.975 118.884 -12.983 1.00 28.68 254 MET C C 1
ATOM 5810 O O . MET C 1 254 ? -2.261 119.763 -12.492 1.00 29.47 254 MET C O 1
ATOM 5815 N N . LEU C 1 255 ? -3.466 118.935 -14.221 1.00 27.97 255 LEU C N 1
ATOM 5816 C CA . LEU C 1 255 ? -3.091 119.977 -15.179 1.00 29.27 255 LEU C CA 1
ATOM 5817 C C . LEU C 1 255 ? -3.580 121.366 -14.789 1.00 30.20 255 LEU C C 1
ATOM 5818 O O . LEU C 1 255 ? -2.834 122.336 -14.909 1.00 31.87 255 LEU C O 1
ATOM 5823 N N . TYR C 1 256 ? -4.823 121.461 -14.323 1.00 30.49 256 TYR C N 1
ATOM 5824 C CA . TYR C 1 256 ? -5.375 122.747 -13.900 1.00 32.48 256 TYR C CA 1
ATOM 5825 C C . TYR C 1 256 ? -4.760 123.255 -12.591 1.00 32.80 256 TYR C C 1
ATOM 5826 O O . TYR C 1 256 ? -4.722 124.463 -12.353 1.00 34.39 256 TYR C O 1
ATOM 5835 N N . SER C 1 257 ? -4.263 122.339 -11.759 1.00 31.62 257 SER C N 1
ATOM 5836 C CA . SER C 1 257 ? -3.600 122.720 -10.505 1.00 32.73 257 SER C CA 1
ATOM 5837 C C . SER C 1 257 ? -2.206 123.322 -10.717 1.00 34.29 257 SER C C 1
ATOM 5838 O O . SER C 1 257 ? -1.659 123.951 -9.810 1.00 38.18 257 SER C O 1
ATOM 5841 N N . VAL C 1 258 ? -1.637 123.132 -11.907 1.00 33.19 258 VAL C N 1
ATOM 5842 C CA . VAL C 1 258 ? -0.298 123.656 -12.209 1.00 32.96 258 VAL C CA 1
ATOM 5843 C C . VAL C 1 258 ? -0.288 124.835 -13.197 1.00 33.86 258 VAL C C 1
ATOM 5844 O O . VAL C 1 258 ? 0.775 125.380 -13.506 1.00 32.61 258 VAL C O 1
ATOM 5848 N N . LEU C 1 259 ? -1.466 125.227 -13.680 1.00 33.68 259 LEU C N 1
ATOM 5849 C CA . LEU C 1 259 ? -1.577 126.340 -14.628 1.00 35.38 259 LEU C CA 1
ATOM 5850 C C . LEU C 1 259 ? -1.395 127.696 -13.949 1.00 37.57 259 LEU C C 1
ATOM 5851 O O . LEU C 1 259 ? -1.609 127.836 -12.747 1.00 36.92 259 LEU C O 1
ATOM 5857 N N . MET D 1 1 ? 25.707 99.524 -26.498 1.00 68.01 1 MET D N 1
ATOM 5858 C CA . MET D 1 1 ? 26.907 100.404 -26.615 1.00 63.70 1 MET D CA 1
ATOM 5859 C C . MET D 1 1 ? 27.656 100.546 -25.288 1.00 59.14 1 MET D C 1
ATOM 5860 O O . MET D 1 1 ? 27.325 99.874 -24.310 1.00 61.00 1 MET D O 1
ATOM 5865 N N . ALA D 1 2 ? 28.660 101.422 -25.262 1.00 53.30 2 ALA D N 1
ATOM 5866 C CA . ALA D 1 2 ? 29.609 101.487 -24.149 1.00 45.78 2 ALA D CA 1
ATOM 5867 C C . ALA D 1 2 ? 29.189 102.413 -23.002 1.00 43.30 2 ALA D C 1
ATOM 5868 O O . ALA D 1 2 ? 29.259 103.642 -23.114 1.00 43.83 2 ALA D O 1
ATOM 5870 N N . LEU D 1 3 ? 28.768 101.803 -21.896 1.00 37.60 3 LEU D N 1
ATOM 5871 C CA . LEU D 1 3 ? 28.370 102.532 -20.694 1.00 34.23 3 LEU D CA 1
ATOM 5872 C C . LEU D 1 3 ? 29.405 102.382 -19.580 1.00 33.66 3 LEU D C 1
ATOM 5873 O O . LEU D 1 3 ? 30.199 101.441 -19.581 1.00 34.29 3 LEU D O 1
ATOM 5878 N N . LEU D 1 4 ? 29.390 103.320 -18.636 1.00 33.18 4 LEU D N 1
ATOM 5879 C CA . LEU D 1 4 ? 30.269 103.279 -17.468 1.00 34.53 4 LEU D CA 1
ATOM 5880 C C . LEU D 1 4 ? 30.033 102.053 -16.587 1.00 35.32 4 LEU D C 1
ATOM 5881 O O . LEU D 1 4 ? 28.899 101.590 -16.438 1.00 36.58 4 LEU D O 1
ATOM 5886 N N . THR D 1 5 ? 31.120 101.533 -16.023 1.00 35.70 5 THR D N 1
ATOM 5887 C CA . THR D 1 5 ? 31.070 100.479 -15.013 1.00 37.79 5 THR D CA 1
ATOM 5888 C C . THR D 1 5 ? 31.447 101.098 -13.664 1.00 37.64 5 THR D C 1
ATOM 5889 O O . THR D 1 5 ? 32.146 102.112 -13.634 1.00 39.00 5 THR D O 1
ATOM 5893 N N . PRO D 1 6 ? 30.989 100.495 -12.545 1.00 38.95 6 PRO D N 1
ATOM 5894 C CA . PRO D 1 6 ? 31.369 100.970 -11.205 1.00 40.28 6 PRO D CA 1
ATOM 5895 C C . PRO D 1 6 ? 32.883 101.092 -10.985 1.00 41.11 6 PRO D C 1
ATOM 5896 O O . PRO D 1 6 ? 33.325 101.975 -10.247 1.00 39.10 6 PRO D O 1
ATOM 5900 N N . ASP D 1 7 ? 33.660 100.219 -11.628 1.00 40.67 7 ASP D N 1
ATOM 5901 C CA . ASP D 1 7 ? 35.120 100.224 -11.498 1.00 40.90 7 ASP D CA 1
ATOM 5902 C C . ASP D 1 7 ? 35.789 101.443 -12.131 1.00 39.25 7 ASP D C 1
ATOM 5903 O O . ASP D 1 7 ? 36.875 101.841 -11.706 1.00 38.89 7 ASP D O 1
ATOM 5908 N N . ASP D 1 8 ? 35.139 102.033 -13.135 1.00 36.44 8 ASP D N 1
ATOM 5909 C CA . ASP D 1 8 ? 35.623 103.268 -13.758 1.00 37.77 8 ASP D CA 1
ATOM 5910 C C . ASP D 1 8 ? 35.557 104.451 -12.793 1.00 36.64 8 ASP D C 1
ATOM 5911 O O . ASP D 1 8 ? 36.351 105.388 -12.895 1.00 36.13 8 ASP D O 1
ATOM 5916 N N . LEU D 1 9 ? 34.614 104.391 -11.855 1.00 36.01 9 LEU D N 1
ATOM 5917 C CA . LEU D 1 9 ? 34.310 105.518 -10.973 1.00 36.16 9 LEU D CA 1
ATOM 5918 C C . LEU D 1 9 ? 34.869 105.391 -9.548 1.00 38.55 9 LEU D C 1
ATOM 5919 O O . LEU D 1 9 ? 34.447 106.122 -8.649 1.00 39.06 9 LEU D O 1
ATOM 5924 N N . ILE D 1 10 ? 35.816 104.472 -9.350 1.00 41.06 10 ILE D N 1
ATOM 5925 C CA . ILE D 1 10 ? 36.468 104.287 -8.047 1.00 41.41 10 ILE D CA 1
ATOM 5926 C C . ILE D 1 10 ? 37.264 105.536 -7.671 1.00 41.25 10 ILE D C 1
ATOM 5927 O O . ILE D 1 10 ? 38.100 106.000 -8.449 1.00 41.46 10 ILE D O 1
ATOM 5932 N N . ASN D 1 11 ? 36.988 106.063 -6.476 1.00 41.58 11 ASN D N 1
ATOM 5933 C CA . ASN D 1 11 ? 37.625 107.280 -5.957 1.00 43.72 11 ASN D CA 1
ATOM 5934 C C . ASN D 1 11 ? 37.630 108.417 -6.982 1.00 41.49 11 ASN D C 1
ATOM 5935 O O . ASN D 1 11 ? 38.691 108.875 -7.424 1.00 37.12 11 ASN D O 1
ATOM 5940 N N . ILE D 1 12 ? 36.430 108.862 -7.352 1.00 39.30 12 ILE D N 1
ATOM 5941 C CA . ILE D 1 12 ? 36.254 109.890 -8.382 1.00 39.76 12 ILE D CA 1
ATOM 5942 C C . ILE D 1 12 ? 36.894 111.230 -7.991 1.00 40.91 12 ILE D C 1
ATOM 5943 O O . ILE D 1 12 ? 37.331 111.989 -8.860 1.00 41.72 12 ILE D O 1
ATOM 5948 N N . ASN D 1 13 ? 36.961 111.501 -6.687 1.00 43.58 13 ASN D N 1
ATOM 5949 C CA . ASN D 1 13 ? 37.606 112.710 -6.168 1.00 48.93 13 ASN D CA 1
ATOM 5950 C C . ASN D 1 13 ? 39.068 112.823 -6.589 1.00 47.91 13 ASN D C 1
ATOM 5951 O O . ASN D 1 13 ? 39.500 113.871 -7.071 1.00 48.10 13 ASN D O 1
ATOM 5956 N N . MET D 1 14 ? 39.811 111.732 -6.414 1.00 49.10 14 MET D N 1
ATOM 5957 C CA . MET D 1 14 ? 41.218 111.664 -6.803 1.00 50.41 14 MET D CA 1
ATOM 5958 C C . MET D 1 14 ? 41.384 111.765 -8.320 1.00 46.06 14 MET D C 1
ATOM 5959 O O . MET D 1 14 ? 42.293 112.445 -8.801 1.00 43.30 14 MET D O 1
ATOM 5964 N N . GLN D 1 15 ? 40.500 111.094 -9.061 1.00 42.60 15 GLN D N 1
ATOM 5965 C CA . GLN D 1 15 ? 40.530 111.106 -10.527 1.00 40.66 15 GLN D CA 1
ATOM 5966 C C . GLN D 1 15 ? 40.326 112.511 -11.092 1.00 39.66 15 GLN D C 1
ATOM 5967 O O . GLN D 1 15 ? 41.044 112.932 -12.003 1.00 38.92 15 GLN D O 1
ATOM 5973 N N . LEU D 1 16 ? 39.344 113.224 -10.544 1.00 39.50 16 LEU D N 1
ATOM 5974 C CA . LEU D 1 16 ? 39.032 114.584 -10.972 1.00 41.20 16 LEU D CA 1
ATOM 5975 C C . LEU D 1 16 ? 40.143 115.553 -10.573 1.00 43.68 16 LEU D C 1
ATOM 5976 O O . LEU D 1 16 ? 40.444 116.495 -11.308 1.00 44.30 16 LEU D O 1
ATOM 5981 N N . GLN D 1 17 ? 40.750 115.305 -9.413 1.00 45.87 17 GLN D N 1
ATOM 5982 C CA . GLN D 1 17 ? 41.856 116.119 -8.911 1.00 51.12 17 GLN D CA 1
ATOM 5983 C C . GLN D 1 17 ? 43.077 116.013 -9.827 1.00 49.88 17 GLN D C 1
ATOM 5984 O O . GLN D 1 17 ? 43.703 117.023 -10.154 1.00 49.69 17 GLN D O 1
ATOM 5990 N N . LYS D 1 18 ? 43.398 114.789 -10.243 1.00 48.99 18 LYS D N 1
ATOM 5991 C CA . LYS D 1 18 ? 44.506 114.539 -11.165 1.00 49.75 18 LYS D CA 1
ATOM 5992 C C . LYS D 1 18 ? 44.236 115.132 -12.546 1.00 46.95 18 LYS D C 1
ATOM 5993 O O . LYS D 1 18 ? 45.139 115.687 -13.174 1.00 45.70 18 LYS D O 1
ATOM 5999 N N . ALA D 1 19 ? 42.991 115.007 -13.008 1.00 47.02 19 ALA D N 1
ATOM 6000 C CA . ALA D 1 19 ? 42.568 115.564 -14.294 1.00 44.14 19 ALA D CA 1
ATOM 6001 C C . ALA D 1 19 ? 42.633 117.090 -14.294 1.00 43.84 19 ALA D C 1
ATOM 6002 O O . ALA D 1 19 ? 43.060 117.699 -15.276 1.00 41.21 19 ALA D O 1
ATOM 6004 N N . ASP D 1 20 ? 42.220 117.700 -13.185 1.00 43.08 20 ASP D N 1
ATOM 6005 C CA . ASP D 1 20 ? 42.242 119.153 -13.048 1.00 46.31 20 ASP D CA 1
ATOM 6006 C C . ASP D 1 20 ? 43.670 119.705 -13.119 1.00 46.09 20 ASP D C 1
ATOM 6007 O O . ASP D 1 20 ? 43.915 120.711 -13.787 1.00 48.62 20 ASP D O 1
ATOM 6012 N N . SER D 1 21 ? 44.601 119.030 -12.443 1.00 47.12 21 SER D N 1
ATOM 6013 C CA . SER D 1 21 ? 46.021 119.400 -12.463 1.00 49.11 21 SER D CA 1
ATOM 6014 C C . SER D 1 21 ? 46.636 119.254 -13.854 1.00 46.43 21 SER D C 1
ATOM 6015 O O . SER D 1 21 ? 47.462 120.072 -14.260 1.00 44.51 21 SER D O 1
ATOM 6018 N N . ALA D 1 22 ? 46.226 118.207 -14.569 1.00 44.45 22 ALA D N 1
ATOM 6019 C CA . ALA D 1 22 ? 46.708 117.936 -15.922 1.00 43.34 22 ALA D CA 1
ATOM 6020 C C . ALA D 1 22 ? 46.203 118.978 -16.922 1.00 43.60 22 ALA D C 1
ATOM 6021 O O . ALA D 1 22 ? 46.962 119.438 -17.778 1.00 42.10 22 ALA D O 1
ATOM 6023 N N . VAL D 1 23 ? 44.926 119.345 -16.801 1.00 42.96 23 VAL D N 1
ATOM 6024 C CA . VAL D 1 23 ? 44.317 120.383 -17.638 1.00 42.94 23 VAL D CA 1
ATOM 6025 C C . VAL D 1 23 ? 45.004 121.725 -17.380 1.00 44.74 23 VAL D C 1
ATOM 6026 O O . VAL D 1 23 ? 45.265 122.487 -18.315 1.00 45.43 23 VAL D O 1
ATOM 6030 N N . GLN D 1 24 ? 45.298 121.986 -16.106 1.00 46.92 24 GLN D N 1
ATOM 6031 C CA . GLN D 1 24 ? 46.033 123.173 -15.666 1.00 52.54 24 GLN D CA 1
ATOM 6032 C C . GLN D 1 24 ? 47.399 123.269 -16.348 1.00 52.17 24 GLN D C 1
ATOM 6033 O O . GLN D 1 24 ? 47.762 124.321 -16.874 1.00 51.74 24 GLN D O 1
ATOM 6039 N N . GLU D 1 25 ? 48.140 122.162 -16.336 1.00 51.24 25 GLU D N 1
ATOM 6040 C CA . GLU D 1 25 ? 49.482 122.099 -16.916 1.00 54.03 25 GLU D CA 1
ATOM 6041 C C . GLU D 1 25 ? 49.469 122.328 -18.428 1.00 50.74 25 GLU D C 1
ATOM 6042 O O . GLU D 1 25 ? 50.324 123.035 -18.963 1.00 49.75 25 GLU D O 1
ATOM 6048 N N . VAL D 1 26 ? 48.484 121.736 -19.099 1.00 44.62 26 VAL D N 1
ATOM 6049 C CA . VAL D 1 26 ? 48.385 121.771 -20.559 1.00 45.96 26 VAL D CA 1
ATOM 6050 C C . VAL D 1 26 ? 47.895 123.127 -21.085 1.00 45.97 26 VAL D C 1
ATOM 6051 O O . VAL D 1 26 ? 48.461 123.668 -22.041 1.00 46.23 26 VAL D O 1
ATOM 6055 N N . THR D 1 27 ? 46.864 123.679 -20.448 1.00 44.79 27 THR D N 1
ATOM 6056 C CA . THR D 1 27 ? 46.174 124.856 -20.977 1.00 46.25 27 THR D CA 1
ATOM 6057 C C . THR D 1 27 ? 46.475 126.147 -20.217 1.00 48.70 27 THR D C 1
ATOM 6058 O O . THR D 1 27 ? 46.327 127.241 -20.765 1.00 49.22 27 THR D O 1
ATOM 6062 N N . GLY D 1 28 ? 46.890 126.017 -18.959 1.00 48.71 28 GLY D N 1
ATOM 6063 C CA . GLY D 1 28 ? 47.060 127.172 -18.079 1.00 50.53 28 GLY D CA 1
ATOM 6064 C C . GLY D 1 28 ? 45.813 127.410 -17.246 1.00 50.05 28 GLY D C 1
ATOM 6065 O O . GLY D 1 28 ? 45.879 128.000 -16.169 1.00 48.83 28 GLY D O 1
ATOM 6066 N N . LEU D 1 29 ? 44.674 126.945 -17.753 1.00 48.08 29 LEU D N 1
ATOM 6067 C CA . LEU D 1 29 ? 43.397 127.070 -17.061 1.00 50.43 29 LEU D CA 1
ATOM 6068 C C . LEU D 1 29 ? 43.011 125.751 -16.411 1.00 49.36 29 LEU D C 1
ATOM 6069 O O . LEU D 1 29 ? 43.301 124.682 -16.950 1.00 49.45 29 LEU D O 1
ATOM 6074 N N . ASP D 1 30 ? 42.357 125.829 -15.254 1.00 48.58 30 ASP D N 1
ATOM 6075 C CA . ASP D 1 30 ? 41.743 124.651 -14.645 1.00 47.61 30 ASP D CA 1
ATOM 6076 C C . ASP D 1 30 ? 40.416 124.353 -15.351 1.00 44.57 30 ASP D C 1
ATOM 6077 O O . ASP D 1 30 ? 40.024 125.085 -16.265 1.00 42.69 30 ASP D O 1
ATOM 6082 N N . ILE D 1 31 ? 39.732 123.288 -14.936 1.00 42.26 31 ILE D N 1
ATOM 6083 C CA . ILE D 1 31 ? 38.458 122.904 -15.558 1.00 40.63 31 ILE D CA 1
ATOM 6084 C C . ILE D 1 31 ? 37.428 124.035 -15.479 1.00 41.10 31 ILE D C 1
ATOM 6085 O O . ILE D 1 31 ? 36.727 124.308 -16.458 1.00 40.43 31 ILE D O 1
ATOM 6090 N N . LYS D 1 32 ? 37.354 124.695 -14.322 1.00 42.51 32 LYS D N 1
ATOM 6091 C CA . LYS D 1 32 ? 36.504 125.876 -14.156 1.00 45.32 32 LYS D CA 1
ATOM 6092 C C . LYS D 1 32 ? 36.845 126.942 -15.196 1.00 45.55 32 LYS D C 1
ATOM 6093 O O . LYS D 1 32 ? 35.949 127.493 -15.838 1.00 44.60 32 LYS D O 1
ATOM 6099 N N . GLY D 1 33 ? 38.142 127.201 -15.368 1.00 45.26 33 GLY D N 1
ATOM 6100 C CA . GLY D 1 33 ? 38.647 128.159 -16.352 1.00 44.24 33 GLY D CA 1
ATOM 6101 C C . GLY D 1 33 ? 38.298 127.819 -17.791 1.00 46.08 33 GLY D C 1
ATOM 6102 O O . GLY D 1 33 ? 37.977 128.708 -18.582 1.00 45.59 33 GLY D O 1
ATOM 6103 N N . ILE D 1 34 ? 38.363 126.532 -18.129 1.00 43.33 34 ILE D N 1
ATOM 6104 C CA . ILE D 1 34 ? 37.978 126.047 -19.459 1.00 44.06 34 ILE D CA 1
ATOM 6105 C C . ILE D 1 34 ? 36.480 126.259 -19.695 1.00 43.41 34 ILE D C 1
ATOM 6106 O O . ILE D 1 34 ? 36.058 126.624 -20.797 1.00 41.98 34 ILE D O 1
ATOM 6111 N N . CYS D 1 35 ? 35.689 126.036 -18.648 1.00 43.81 35 CYS D N 1
ATOM 6112 C CA . CYS D 1 35 ? 34.249 126.270 -18.693 1.00 43.73 35 CYS D CA 1
ATOM 6113 C C . CYS D 1 35 ? 33.902 127.760 -18.800 1.00 46.44 35 CYS D C 1
ATOM 6114 O O . CYS D 1 35 ? 32.861 128.114 -19.362 1.00 43.47 35 CYS D O 1
ATOM 6117 N N . LYS D 1 36 ? 34.775 128.620 -18.268 1.00 48.26 36 LYS D N 1
ATOM 6118 C CA . LYS D 1 36 ? 34.620 130.076 -18.398 1.00 51.25 36 LYS D CA 1
ATOM 6119 C C . LYS D 1 36 ? 34.832 130.512 -19.842 1.00 48.42 36 LYS D C 1
ATOM 6120 O O . LYS D 1 36 ? 34.100 131.355 -20.357 1.00 50.35 36 LYS D O 1
ATOM 6126 N N . ALA D 1 37 ? 35.849 129.939 -20.482 1.00 46.58 37 ALA D N 1
ATOM 6127 C CA . ALA D 1 37 ? 36.177 130.252 -21.869 1.00 46.61 37 ALA D CA 1
ATOM 6128 C C . ALA D 1 37 ? 35.078 129.804 -22.828 1.00 44.81 37 ALA D C 1
ATOM 6129 O O . ALA D 1 37 ? 34.736 130.517 -23.773 1.00 43.06 37 ALA D O 1
ATOM 6131 N N . LEU D 1 38 ? 34.522 128.625 -22.565 1.00 42.96 38 LEU D N 1
ATOM 6132 C CA . LEU D 1 38 ? 33.493 128.042 -23.416 1.00 42.60 38 LEU D CA 1
ATOM 6133 C C . LEU D 1 38 ? 32.129 128.711 -23.275 1.00 39.99 38 LEU D C 1
ATOM 6134 O O . LEU D 1 38 ? 31.453 128.951 -24.276 1.00 41.72 38 LEU D O 1
ATOM 6139 N N . TYR D 1 39 ? 31.731 129.008 -22.039 1.00 39.33 39 TYR D N 1
ATOM 6140 C CA . TYR D 1 39 ? 30.360 129.449 -21.758 1.00 43.25 39 TYR D CA 1
ATOM 6141 C C . TYR D 1 39 ? 30.249 130.817 -21.081 1.00 46.84 39 TYR D C 1
ATOM 6142 O O . TYR D 1 39 ? 29.153 131.376 -20.989 1.00 45.17 39 TYR D O 1
ATOM 6151 N N . GLY D 1 40 ? 31.376 131.346 -20.608 1.00 50.46 40 GLY D N 1
ATOM 6152 C CA . GLY D 1 40 ? 31.416 132.660 -19.960 1.00 52.16 40 GLY D CA 1
ATOM 6153 C C . GLY D 1 40 ? 30.643 132.724 -18.657 1.00 53.72 40 GLY D C 1
ATOM 6154 O O . GLY D 1 40 ? 30.120 133.777 -18.290 1.00 55.62 40 GLY D O 1
ATOM 6155 N N . THR D 1 41 ? 30.579 131.596 -17.955 1.00 50.53 41 THR D N 1
ATOM 6156 C CA . THR D 1 41 ? 29.772 131.480 -16.743 1.00 47.70 41 THR D CA 1
ATOM 6157 C C . THR D 1 41 ? 30.559 130.867 -15.580 1.00 46.55 41 THR D C 1
ATOM 6158 O O . THR D 1 41 ? 31.598 130.243 -15.788 1.00 46.69 41 THR D O 1
ATOM 6162 N N . PHE D 1 42 ? 30.056 131.061 -14.362 1.00 45.64 42 PHE D N 1
ATOM 6163 C CA . PHE D 1 42 ? 30.649 130.479 -13.154 1.00 47.59 42 PHE D CA 1
ATOM 6164 C C . PHE D 1 42 ? 29.559 129.971 -12.208 1.00 46.47 42 PHE D C 1
ATOM 6165 O O . PHE D 1 42 ? 28.394 130.343 -12.347 1.00 44.62 42 PHE D O 1
ATOM 6173 N N . SER D 1 43 ? 29.942 129.123 -11.254 1.00 46.42 43 SER D N 1
ATOM 6174 C CA . SER D 1 43 ? 28.987 128.533 -10.311 1.00 47.86 43 SER D CA 1
ATOM 6175 C C . SER D 1 43 ? 28.718 129.428 -9.101 1.00 48.70 43 SER D C 1
ATOM 6176 O O . SER D 1 43 ? 29.614 130.124 -8.614 1.00 48.27 43 SER D O 1
ATOM 6179 N N . SER D 1 44 ? 27.474 129.397 -8.627 1.00 48.11 44 SER D N 1
ATOM 6180 C CA . SER D 1 44 ? 27.051 130.183 -7.470 1.00 52.50 44 SER D CA 1
ATOM 6181 C C . SER D 1 44 ? 26.201 129.342 -6.513 1.00 50.79 44 SER D C 1
ATOM 6182 O O . SER D 1 44 ? 25.126 129.766 -6.079 1.00 49.58 44 SER D O 1
ATOM 6185 N N . SER D 1 45 ? 26.701 128.146 -6.197 1.00 48.58 45 SER D N 1
ATOM 6186 C CA . SER D 1 45 ? 26.056 127.204 -5.270 1.00 47.28 45 SER D CA 1
ATOM 6187 C C . SER D 1 45 ? 24.644 126.767 -5.680 1.00 43.69 45 SER D C 1
ATOM 6188 O O . SER D 1 45 ? 23.803 126.487 -4.821 1.00 42.51 45 SER D O 1
ATOM 6191 N N . GLU D 1 46 ? 24.396 126.697 -6.988 1.00 42.34 46 GLU D N 1
ATOM 6192 C CA . GLU D 1 46 ? 23.103 126.244 -7.512 1.00 43.39 46 GLU D CA 1
ATOM 6193 C C . GLU D 1 46 ? 22.750 124.859 -6.981 1.00 41.95 46 GLU D C 1
ATOM 6194 O O . GLU D 1 46 ? 23.608 123.973 -6.917 1.00 42.12 46 GLU D O 1
ATOM 6200 N N . LYS D 1 47 ? 21.491 124.688 -6.588 1.00 39.68 47 LYS D N 1
ATOM 6201 C CA . LYS D 1 47 ? 21.025 123.422 -6.040 1.00 39.33 47 LYS D CA 1
ATOM 6202 C C . LYS D 1 47 ? 20.731 122.441 -7.169 1.00 38.99 47 LYS D C 1
ATOM 6203 O O . LYS D 1 47 ? 19.854 122.675 -8.001 1.00 35.97 47 LYS D O 1
ATOM 6209 N N . VAL D 1 48 ? 21.489 121.351 -7.201 1.00 39.10 48 VAL D N 1
ATOM 6210 C CA . VAL D 1 48 ? 21.336 120.352 -8.254 1.00 37.57 48 VAL D CA 1
ATOM 6211 C C . VAL D 1 48 ? 20.825 119.025 -7.694 1.00 35.15 48 VAL D C 1
ATOM 6212 O O . VAL D 1 48 ? 21.416 118.449 -6.777 1.00 34.76 48 VAL D O 1
ATOM 6216 N N . GLY D 1 49 ? 19.700 118.570 -8.238 1.00 32.12 49 GLY D N 1
ATOM 6217 C CA . GLY D 1 49 ? 19.110 117.294 -7.853 1.00 30.66 49 GLY D CA 1
ATOM 6218 C C . GLY D 1 49 ? 19.540 116.189 -8.794 1.00 31.01 49 GLY D C 1
ATOM 6219 O O . GLY D 1 49 ? 19.303 116.265 -10.001 1.00 30.02 49 GLY D O 1
ATOM 6220 N N . ILE D 1 50 ? 20.180 115.168 -8.228 1.00 30.88 50 ILE D N 1
ATOM 6221 C CA . ILE D 1 50 ? 20.647 114.004 -8.978 1.00 29.93 50 ILE D CA 1
ATOM 6222 C C . ILE D 1 50 ? 19.651 112.863 -8.785 1.00 29.60 50 ILE D C 1
ATOM 6223 O O . ILE D 1 50 ? 19.422 112.414 -7.661 1.00 30.12 50 ILE D O 1
ATOM 6228 N N . VAL D 1 51 ? 19.056 112.411 -9.886 1.00 28.73 51 VAL D N 1
ATOM 6229 C CA . VAL D 1 51 ? 18.014 111.388 -9.842 1.00 27.86 51 VAL D CA 1
ATOM 6230 C C . VAL D 1 51 ? 18.511 110.085 -10.467 1.00 28.15 51 VAL D C 1
ATOM 6231 O O . VAL D 1 51 ? 18.813 110.051 -11.660 1.00 28.30 51 VAL D O 1
ATOM 6235 N N . PRO D 1 52 ? 18.608 109.011 -9.658 1.00 29.17 52 PRO D N 1
ATOM 6236 C CA . PRO D 1 52 ? 18.941 107.693 -10.199 1.00 28.59 52 PRO D CA 1
ATOM 6237 C C . PRO D 1 52 ? 17.859 107.218 -11.170 1.00 28.60 52 PRO D C 1
ATOM 6238 O O . PRO D 1 52 ? 16.682 107.537 -10.982 1.00 28.02 52 PRO D O 1
ATOM 6242 N N . VAL D 1 53 ? 18.259 106.485 -12.208 1.00 26.51 53 VAL D N 1
ATOM 6243 C CA . VAL D 1 53 ? 17.323 106.015 -13.234 1.00 28.23 53 VAL D CA 1
ATOM 6244 C C . VAL D 1 53 ? 17.521 104.516 -13.481 1.00 28.25 53 VAL D C 1
ATOM 6245 O O . VAL D 1 53 ? 18.636 104.067 -13.749 1.00 28.74 53 VAL D O 1
ATOM 6249 N N . THR D 1 54 ? 16.429 103.760 -13.383 1.00 29.52 54 THR D N 1
ATOM 6250 C CA . THR D 1 54 ? 16.466 102.294 -13.444 1.00 31.26 54 THR D CA 1
ATOM 6251 C C . THR D 1 54 ? 16.169 101.720 -14.834 1.00 33.59 54 THR D C 1
ATOM 6252 O O . THR D 1 54 ? 16.136 100.497 -15.007 1.00 33.44 54 THR D O 1
ATOM 6256 N N . SER D 1 55 ? 15.951 102.590 -15.818 1.00 33.69 55 SER D N 1
ATOM 6257 C CA . SER D 1 55 ? 15.584 102.140 -17.163 1.00 37.39 55 SER D CA 1
ATOM 6258 C C . SER D 1 55 ? 16.768 101.535 -17.922 1.00 37.02 55 SER D C 1
ATOM 6259 O O . SER D 1 55 ? 17.924 101.842 -17.630 1.00 37.54 55 SER D O 1
ATOM 6262 N N . GLY D 1 56 ? 16.467 100.673 -18.891 1.00 36.60 56 GLY D N 1
ATOM 6263 C CA . GLY D 1 56 ? 17.496 99.968 -19.655 1.00 35.99 56 GLY D CA 1
ATOM 6264 C C . GLY D 1 56 ? 18.329 99.075 -18.755 1.00 32.55 56 GLY D C 1
ATOM 6265 O O . GLY D 1 56 ? 17.783 98.294 -17.975 1.00 33.09 56 GLY D O 1
ATOM 6266 N N . ASN D 1 57 ? 19.651 99.210 -18.847 1.00 32.85 57 ASN D N 1
ATOM 6267 C CA . ASN D 1 57 ? 20.575 98.436 -18.013 1.00 34.21 57 ASN D CA 1
ATOM 6268 C C . ASN D 1 57 ? 20.468 98.772 -16.522 1.00 33.68 57 ASN D C 1
ATOM 6269 O O . ASN D 1 57 ? 20.948 98.018 -15.672 1.00 32.78 57 ASN D O 1
ATOM 6274 N N . GLY D 1 58 ? 19.835 99.906 -16.221 1.00 30.55 58 GLY D N 1
ATOM 6275 C CA . GLY D 1 58 ? 19.500 100.275 -14.848 1.00 29.34 58 GLY D CA 1
ATOM 6276 C C . GLY D 1 58 ? 20.542 101.117 -14.141 1.00 27.19 58 GLY D C 1
ATOM 6277 O O . GLY D 1 58 ? 21.398 101.735 -14.776 1.00 26.09 58 GLY D O 1
ATOM 6278 N N . ILE D 1 59 ? 20.457 101.133 -12.813 1.00 28.58 59 ILE D N 1
ATOM 6279 C CA . ILE D 1 59 ? 21.364 101.906 -11.970 1.00 30.95 59 ILE D CA 1
ATOM 6280 C C . ILE D 1 59 ? 22.791 101.353 -12.031 1.00 31.70 59 ILE D C 1
ATOM 6281 O O . ILE D 1 59 ? 23.017 100.159 -11.820 1.00 33.23 59 ILE D O 1
ATOM 6286 N N . ILE D 1 60 ? 23.736 102.235 -12.351 1.00 31.96 60 ILE D N 1
ATOM 6287 C CA . ILE D 1 60 ? 25.160 101.911 -12.361 1.00 31.23 60 ILE D CA 1
ATOM 6288 C C . ILE D 1 60 ? 25.752 102.219 -10.988 1.00 32.50 60 ILE D C 1
ATOM 6289 O O . ILE D 1 60 ? 25.607 103.332 -10.480 1.00 32.42 60 ILE D O 1
ATOM 6294 N N . GLY D 1 61 ? 26.411 101.227 -10.393 1.00 33.41 61 GLY D N 1
ATOM 6295 C CA . GLY D 1 61 ? 27.078 101.405 -9.104 1.00 33.79 61 GLY D CA 1
ATOM 6296 C C . GLY D 1 61 ? 28.036 102.581 -9.139 1.00 33.69 61 GLY D C 1
ATOM 6297 O O . GLY D 1 61 ? 28.800 102.737 -10.095 1.00 31.68 61 GLY D O 1
ATOM 6298 N N . ASN D 1 62 ? 27.972 103.415 -8.102 1.00 33.38 62 ASN D N 1
ATOM 6299 C CA . ASN D 1 62 ? 28.835 104.595 -7.955 1.00 35.87 62 ASN D CA 1
ATOM 6300 C C . ASN D 1 62 ? 28.464 105.801 -8.831 1.00 35.10 62 ASN D C 1
ATOM 6301 O O . ASN D 1 62 ? 29.069 106.862 -8.688 1.00 35.87 62 ASN D O 1
ATOM 6306 N N . PHE D 1 63 ? 27.482 105.651 -9.723 1.00 33.49 63 PHE D N 1
ATOM 6307 C CA . PHE D 1 63 ? 27.145 106.725 -10.674 1.00 33.00 63 PHE D CA 1
ATOM 6308 C C . PHE D 1 63 ? 26.670 108.023 -10.011 1.00 34.12 63 PHE D C 1
ATOM 6309 O O . PHE D 1 63 ? 27.295 109.074 -10.191 1.00 33.91 63 PHE D O 1
ATOM 6317 N N . SER D 1 64 ? 25.578 107.948 -9.250 1.00 33.89 64 SER D N 1
ATOM 6318 C CA . SER D 1 64 ? 25.005 109.133 -8.602 1.00 34.43 64 SER D CA 1
ATOM 6319 C C . SER D 1 64 ? 25.907 109.691 -7.499 1.00 34.99 64 SER D C 1
ATOM 6320 O O . SER D 1 64 ? 25.975 110.907 -7.307 1.00 34.59 64 SER D O 1
ATOM 6323 N N . ALA D 1 65 ? 26.599 108.796 -6.790 1.00 35.04 65 ALA D N 1
ATOM 6324 C CA . ALA D 1 65 ? 27.561 109.179 -5.752 1.00 34.93 65 ALA D CA 1
ATOM 6325 C C . ALA D 1 65 ? 28.737 109.955 -6.340 1.00 34.37 65 ALA D C 1
ATOM 6326 O O . ALA D 1 65 ? 29.213 110.921 -5.738 1.00 34.67 65 ALA D O 1
ATOM 6328 N N . SER D 1 66 ? 29.198 109.525 -7.514 1.00 34.17 66 SER D N 1
ATOM 6329 C CA . SER D 1 66 ? 30.254 110.228 -8.241 1.00 33.86 66 SER D CA 1
ATOM 6330 C C . SER D 1 66 ? 29.767 111.587 -8.721 1.00 33.55 66 SER D C 1
ATOM 6331 O O . SER D 1 66 ? 30.476 112.584 -8.576 1.00 34.19 66 SER D O 1
ATOM 6334 N N . LEU D 1 67 ? 28.554 111.619 -9.276 1.00 32.14 67 LEU D N 1
ATOM 6335 C CA . LEU D 1 67 ? 27.920 112.870 -9.690 1.00 33.56 67 LEU D CA 1
ATOM 6336 C C . LEU D 1 67 ? 27.806 113.847 -8.523 1.00 35.34 67 LEU D C 1
ATOM 6337 O O . LEU D 1 67 ? 28.026 115.046 -8.690 1.00 36.04 67 LEU D O 1
ATOM 6342 N N . HIS D 1 68 ? 27.471 113.318 -7.346 1.00 35.07 68 HIS D N 1
ATOM 6343 C CA . HIS D 1 68 ? 27.398 114.111 -6.122 1.00 37.09 68 HIS D CA 1
ATOM 6344 C C . HIS D 1 68 ? 28.766 114.683 -5.761 1.00 38.24 68 HIS D C 1
ATOM 6345 O O . HIS D 1 68 ? 28.878 115.860 -5.419 1.00 40.65 68 HIS D O 1
ATOM 6352 N N . ALA D 1 69 ? 29.799 113.849 -5.858 1.00 36.29 69 ALA D N 1
ATOM 6353 C CA . ALA D 1 69 ? 31.173 114.276 -5.603 1.00 37.37 69 ALA D CA 1
ATOM 6354 C C . ALA D 1 69 ? 31.650 115.306 -6.631 1.00 37.76 69 ALA D C 1
ATOM 6355 O O . ALA D 1 69 ? 32.246 116.315 -6.263 1.00 40.27 69 ALA D O 1
ATOM 6357 N N . ILE D 1 70 ? 31.369 115.051 -7.910 1.00 36.59 70 ILE D N 1
ATOM 6358 C CA . ILE D 1 70 ? 31.760 115.949 -9.007 1.00 37.13 70 ILE D CA 1
ATOM 6359 C C . ILE D 1 70 ? 31.134 117.338 -8.857 1.00 37.54 70 ILE D C 1
ATOM 6360 O O . ILE D 1 70 ? 31.817 118.353 -8.994 1.00 38.65 70 ILE D O 1
ATOM 6365 N N . THR D 1 71 ? 29.836 117.370 -8.574 1.00 38.00 71 THR D N 1
ATOM 6366 C CA . THR D 1 71 ? 29.103 118.623 -8.411 1.00 38.07 71 THR D CA 1
ATOM 6367 C C . THR D 1 71 ? 29.577 119.403 -7.181 1.00 39.39 71 THR D C 1
ATOM 6368 O O . THR D 1 71 ? 29.745 120.623 -7.246 1.00 38.63 71 THR D O 1
ATOM 6372 N N . GLN D 1 72 ? 29.802 118.693 -6.073 1.00 39.50 72 GLN D N 1
ATOM 6373 C CA . GLN D 1 72 ? 30.348 119.296 -4.851 1.00 43.66 72 GLN D CA 1
ATOM 6374 C C . GLN D 1 72 ? 31.740 119.883 -5.084 1.00 43.58 72 GLN D C 1
ATOM 6375 O O . GLN D 1 72 ? 32.091 120.916 -4.508 1.00 43.52 72 GLN D O 1
ATOM 6381 N N . TYR D 1 73 ? 32.516 119.215 -5.939 1.00 42.74 73 TYR D N 1
ATOM 6382 C CA . TYR D 1 73 ? 33.869 119.642 -6.299 1.00 43.85 73 TYR D CA 1
ATOM 6383 C C . TYR D 1 73 ? 33.875 121.001 -6.998 1.00 44.02 73 TYR D C 1
ATOM 6384 O O . TYR D 1 73 ? 34.747 121.830 -6.736 1.00 45.54 73 TYR D O 1
ATOM 6393 N N . PHE D 1 74 ? 32.903 121.222 -7.883 1.00 43.36 74 PHE D N 1
ATOM 6394 C CA . PHE D 1 74 ? 32.804 122.480 -8.627 1.00 45.08 74 PHE D CA 1
ATOM 6395 C C . PHE D 1 74 ? 31.922 123.524 -7.937 1.00 46.32 74 PHE D C 1
ATOM 6396 O O . PHE D 1 74 ? 31.553 124.535 -8.541 1.00 50.26 74 PHE D O 1
ATOM 6404 N N . GLY D 1 75 ? 31.597 123.274 -6.670 1.00 47.27 75 GLY D N 1
ATOM 6405 C CA . GLY D 1 75 ? 30.940 124.265 -5.819 1.00 48.53 75 GLY D CA 1
ATOM 6406 C C . GLY D 1 75 ? 29.426 124.316 -5.891 1.00 47.64 75 GLY D C 1
ATOM 6407 O O . GLY D 1 75 ? 28.820 125.319 -5.515 1.00 46.31 75 GLY D O 1
ATOM 6408 N N . PHE D 1 76 ? 28.810 123.238 -6.366 1.00 45.35 76 PHE D N 1
ATOM 6409 C CA . PHE D 1 76 ? 27.352 123.160 -6.435 1.00 44.84 76 PHE D CA 1
ATOM 6410 C C . PHE D 1 76 ? 26.760 122.553 -5.163 1.00 45.34 76 PHE D C 1
ATOM 6411 O O . PHE D 1 76 ? 27.408 121.746 -4.490 1.00 43.20 76 PHE D O 1
ATOM 6419 N N . ASP D 1 77 ? 25.531 122.953 -4.843 1.00 44.58 77 ASP D N 1
ATOM 6420 C CA . ASP D 1 77 ? 24.800 122.412 -3.700 1.00 45.20 77 ASP D CA 1
ATOM 6421 C C . ASP D 1 77 ? 23.953 121.215 -4.146 1.00 44.18 77 ASP D C 1
ATOM 6422 O O . ASP D 1 77 ? 22.749 121.341 -4.385 1.00 44.44 77 ASP D O 1
ATOM 6427 N N . SER D 1 78 ? 24.588 120.052 -4.249 1.00 41.10 78 SER D N 1
ATOM 6428 C CA . SER D 1 78 ? 23.930 118.876 -4.817 1.00 39.84 78 SER D CA 1
ATOM 6429 C C . SER D 1 78 ? 23.394 117.882 -3.790 1.00 39.26 78 SER D C 1
ATOM 6430 O O . SER D 1 78 ? 23.822 117.862 -2.635 1.00 40.36 78 SER D O 1
ATOM 6433 N N . PHE D 1 79 ? 22.450 117.059 -4.240 1.00 37.10 79 PHE D N 1
ATOM 6434 C CA . PHE D 1 79 ? 21.903 115.962 -3.448 1.00 35.02 79 PHE D CA 1
ATOM 6435 C C . PHE D 1 79 ? 21.420 114.840 -4.361 1.00 33.46 79 PHE D C 1
ATOM 6436 O O . PHE D 1 79 ? 21.064 115.078 -5.518 1.00 30.96 79 PHE D O 1
ATOM 6444 N N . VAL D 1 80 ? 21.426 113.618 -3.839 1.00 33.21 80 VAL D N 1
ATOM 6445 C CA . VAL D 1 80 ? 20.850 112.484 -4.549 1.00 32.32 80 VAL D CA 1
ATOM 6446 C C . VAL D 1 80 ? 19.512 112.136 -3.904 1.00 32.36 80 VAL D C 1
ATOM 6447 O O . VAL D 1 80 ? 19.416 112.007 -2.681 1.00 34.24 80 VAL D O 1
ATOM 6451 N N . THR D 1 81 ? 18.484 112.007 -4.736 1.00 32.08 81 THR D N 1
ATOM 6452 C CA . THR D 1 81 ? 17.148 111.629 -4.283 1.00 33.56 81 THR D CA 1
ATOM 6453 C C . THR D 1 81 ? 17.127 110.162 -3.858 1.00 35.98 81 THR D C 1
ATOM 6454 O O . THR D 1 81 ? 17.880 109.347 -4.396 1.00 35.93 81 THR D O 1
ATOM 6458 N N . ASP D 1 82 ? 16.269 109.839 -2.891 1.00 39.65 82 ASP D N 1
ATOM 6459 C CA . ASP D 1 82 ? 16.124 108.469 -2.395 1.00 42.57 82 ASP D CA 1
ATOM 6460 C C . ASP D 1 82 ? 15.437 107.568 -3.423 1.00 41.31 82 ASP D C 1
ATOM 6461 O O . ASP D 1 82 ? 15.881 106.444 -3.669 1.00 41.29 82 ASP D O 1
ATOM 6466 N N . MET D 1 83 ? 14.358 108.074 -4.018 1.00 38.69 83 MET D N 1
ATOM 6467 C CA . MET D 1 83 ? 13.615 107.348 -5.046 1.00 36.26 83 MET D CA 1
ATOM 6468 C C . MET D 1 83 ? 14.255 107.536 -6.425 1.00 33.25 83 MET D C 1
ATOM 6469 O O . MET D 1 83 ? 14.883 108.563 -6.683 1.00 32.69 83 MET D O 1
ATOM 6474 N N . PRO D 1 84 ? 14.122 106.531 -7.310 1.00 32.14 84 PRO D N 1
ATOM 6475 C CA . PRO D 1 84 ? 14.582 106.716 -8.681 1.00 30.05 84 PRO D CA 1
ATOM 6476 C C . PRO D 1 84 ? 13.471 107.217 -9.606 1.00 28.79 84 PRO D C 1
ATOM 6477 O O . PRO D 1 84 ? 12.330 107.401 -9.165 1.00 27.45 84 PRO D O 1
ATOM 6481 N N . ASP D 1 85 ? 13.824 107.441 -10.872 1.00 29.52 85 ASP D N 1
ATOM 6482 C CA . ASP D 1 85 ? 12.863 107.661 -11.965 1.00 30.02 85 ASP D CA 1
ATOM 6483 C C . ASP D 1 85 ? 11.925 108.865 -11.758 1.00 29.56 85 ASP D C 1
ATOM 6484 O O . ASP D 1 85 ? 12.374 109.930 -11.329 1.00 29.70 85 ASP D O 1
ATOM 6489 N N . VAL D 1 86 ? 10.639 108.690 -12.069 1.00 29.58 86 VAL D N 1
ATOM 6490 C CA . VAL D 1 86 ? 9.643 109.767 -11.969 1.00 28.91 86 VAL D CA 1
ATOM 6491 C C . VAL D 1 86 ? 9.420 110.198 -10.513 1.00 30.19 86 VAL D C 1
ATOM 6492 O O . VAL D 1 86 ? 9.292 111.390 -10.228 1.00 30.38 86 VAL D O 1
ATOM 6496 N N . SER D 1 87 ? 9.391 109.227 -9.602 1.00 30.85 87 SER D N 1
ATOM 6497 C CA . SER D 1 87 ? 9.267 109.509 -8.170 1.00 31.65 87 SER D CA 1
ATOM 6498 C C . SER D 1 87 ? 10.450 110.336 -7.655 1.00 31.34 87 SER D C 1
ATOM 6499 O O . SER D 1 87 ? 10.270 111.275 -6.873 1.00 30.24 87 SER D O 1
ATOM 6502 N N . GLY D 1 88 ? 11.653 109.984 -8.105 1.00 30.60 88 GLY D N 1
ATOM 6503 C CA . GLY D 1 88 ? 12.862 110.730 -7.763 1.00 31.51 88 GLY D CA 1
ATOM 6504 C C . GLY D 1 88 ? 12.855 112.138 -8.327 1.00 29.78 88 GLY D C 1
ATOM 6505 O O . GLY D 1 88 ? 13.279 113.087 -7.658 1.00 29.21 88 GLY D O 1
ATOM 6506 N N . TYR D 1 89 ? 12.370 112.271 -9.560 1.00 28.83 89 TYR D N 1
ATOM 6507 C CA . TYR D 1 89 ? 12.218 113.578 -10.200 1.00 29.74 89 TYR D CA 1
ATOM 6508 C C . TYR D 1 89 ? 11.297 114.484 -9.379 1.00 29.97 89 TYR D C 1
ATOM 6509 O O . TYR D 1 89 ? 11.611 115.654 -9.150 1.00 30.43 89 TYR D O 1
ATOM 6518 N N . TYR D 1 90 ? 10.167 113.929 -8.943 1.00 30.77 90 TYR D N 1
ATOM 6519 C CA . TYR D 1 90 ? 9.215 114.619 -8.071 1.00 29.93 90 TYR D CA 1
ATOM 6520 C C . TYR D 1 90 ? 9.890 115.032 -6.761 1.00 32.16 90 TYR D C 1
ATOM 6521 O O . TYR D 1 90 ? 9.714 116.159 -6.291 1.00 33.12 90 TYR D O 1
ATOM 6530 N N . GLU D 1 91 ? 10.662 114.111 -6.187 1.00 31.55 91 GLU D N 1
ATOM 6531 C CA . GLU D 1 91 ? 11.429 114.357 -4.966 1.00 33.84 91 GLU D CA 1
ATOM 6532 C C . GLU D 1 91 ? 12.432 115.503 -5.151 1.00 34.90 91 GLU D C 1
ATOM 6533 O O . GLU D 1 91 ? 12.548 116.375 -4.285 1.00 34.80 91 GLU D O 1
ATOM 6539 N N . ALA D 1 92 ? 13.141 115.492 -6.281 1.00 33.43 92 ALA D N 1
ATOM 6540 C CA . ALA D 1 92 ? 14.118 116.532 -6.611 1.00 34.77 92 ALA D CA 1
ATOM 6541 C C . ALA D 1 92 ? 13.485 117.923 -6.674 1.00 36.17 92 ALA D C 1
ATOM 6542 O O . ALA D 1 92 ? 13.941 118.844 -5.993 1.00 37.20 92 ALA D O 1
ATOM 6544 N N . VAL D 1 93 ? 12.429 118.062 -7.476 1.00 35.34 93 VAL D N 1
ATOM 6545 C CA . VAL D 1 93 ? 11.725 119.342 -7.628 1.00 35.56 93 VAL D CA 1
ATOM 6546 C C . VAL D 1 93 ? 11.139 119.828 -6.293 1.00 36.92 93 VAL D C 1
ATOM 6547 O O . V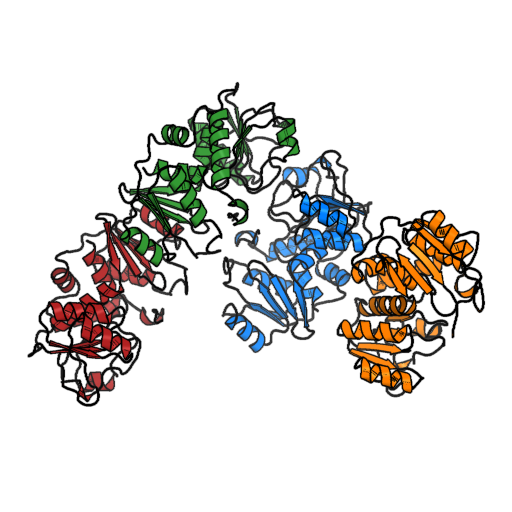AL D 1 93 ? 11.253 121.013 -5.960 1.00 37.94 93 VAL D O 1
ATOM 6551 N N . GLN D 1 94 ? 10.537 118.910 -5.534 1.00 36.35 94 GLN D N 1
ATOM 6552 C CA . GLN D 1 94 ? 10.020 119.207 -4.191 1.00 37.90 94 GLN D CA 1
ATOM 6553 C C . GLN D 1 94 ? 11.085 119.775 -3.257 1.00 38.54 94 GLN D C 1
ATOM 6554 O O . GLN D 1 94 ? 10.835 120.746 -2.540 1.00 39.39 94 GLN D O 1
ATOM 6560 N N . ASN D 1 95 ? 12.269 119.164 -3.275 1.00 38.98 95 ASN D N 1
ATOM 6561 C CA . ASN D 1 95 ? 13.384 119.579 -2.425 1.00 41.66 95 ASN D CA 1
ATOM 6562 C C . ASN D 1 95 ? 14.148 120.794 -2.964 1.00 42.15 95 ASN D C 1
ATOM 6563 O O . ASN D 1 95 ? 15.238 121.114 -2.486 1.00 46.69 95 ASN D O 1
ATOM 6568 N N . GLY D 1 96 ? 13.570 121.458 -3.963 1.00 40.36 96 GLY D N 1
ATOM 6569 C CA . GLY D 1 96 ? 14.081 122.732 -4.465 1.00 40.92 96 GLY D CA 1
ATOM 6570 C C . GLY D 1 96 ? 15.291 122.665 -5.378 1.00 40.56 96 GLY D C 1
ATOM 6571 O O . GLY D 1 96 ? 16.106 123.589 -5.401 1.00 38.77 96 GLY D O 1
ATOM 6572 N N . ALA D 1 97 ? 15.413 121.577 -6.134 1.00 39.26 97 ALA D N 1
ATOM 6573 C CA . ALA D 1 97 ? 16.475 121.453 -7.129 1.00 38.52 97 ALA D CA 1
ATOM 6574 C C . ALA D 1 97 ? 16.286 122.478 -8.246 1.00 39.05 97 ALA D C 1
ATOM 6575 O O . ALA D 1 97 ? 15.189 122.623 -8.794 1.00 40.18 97 ALA D O 1
ATOM 6577 N N . GLU D 1 98 ? 17.360 123.196 -8.561 1.00 37.05 98 GLU D N 1
ATOM 6578 C CA . GLU D 1 98 ? 17.342 124.207 -9.617 1.00 38.13 98 GLU D CA 1
ATOM 6579 C C . GLU D 1 98 ? 17.838 123.614 -10.931 1.00 36.71 98 GLU D C 1
ATOM 6580 O O . GLU D 1 98 ? 17.387 124.005 -12.010 1.00 37.79 98 GLU D O 1
ATOM 6586 N N . ILE D 1 99 ? 18.776 122.676 -10.826 1.00 34.98 99 ILE D N 1
ATOM 6587 C CA . ILE D 1 99 ? 19.238 121.892 -11.968 1.00 34.29 99 ILE D CA 1
ATOM 6588 C C . ILE D 1 99 ? 18.945 120.419 -11.698 1.00 33.47 99 ILE D C 1
ATOM 6589 O O . ILE D 1 99 ? 19.229 119.915 -10.609 1.00 30.98 99 ILE D O 1
ATOM 6594 N N . ILE D 1 100 ? 18.354 119.748 -12.686 1.00 32.61 100 ILE D N 1
ATOM 6595 C CA . ILE D 1 100 ? 18.118 118.307 -12.630 1.00 31.23 100 ILE D CA 1
ATOM 6596 C C . ILE D 1 100 ? 19.223 117.596 -13.412 1.00 30.43 100 ILE D C 1
ATOM 6597 O O . ILE D 1 100 ? 19.512 117.952 -14.555 1.00 29.34 100 ILE D O 1
ATOM 6602 N N . LEU D 1 101 ? 19.840 116.602 -12.778 1.00 30.64 101 LEU D N 1
ATOM 6603 C CA . LEU D 1 101 ? 20.875 115.792 -13.409 1.00 29.37 101 LEU D CA 1
ATOM 6604 C C . LEU D 1 101 ? 20.419 114.333 -13.411 1.00 28.36 101 LEU D C 1
ATOM 6605 O O . LEU D 1 101 ? 20.173 113.748 -12.353 1.00 28.08 101 LEU D O 1
ATOM 6610 N N . MET D 1 102 ? 20.280 113.757 -14.602 1.00 27.21 102 MET D N 1
ATOM 6611 C CA . MET D 1 102 ? 19.801 112.379 -14.740 1.00 26.75 102 MET D CA 1
ATOM 6612 C C . MET D 1 102 ? 20.199 111.751 -16.071 1.00 25.78 102 MET D C 1
ATOM 6613 O O . MET D 1 102 ? 20.402 112.449 -17.066 1.00 25.54 102 MET D O 1
ATOM 6618 N N . ALA D 1 103 ? 20.296 110.424 -16.076 1.00 25.90 103 ALA D N 1
ATOM 6619 C CA . ALA D 1 103 ? 20.743 109.692 -17.250 1.00 25.02 103 ALA D CA 1
ATOM 6620 C C . ALA D 1 103 ? 20.024 108.362 -17.399 1.00 26.19 103 ALA D C 1
ATOM 6621 O O . ALA D 1 103 ? 19.902 107.611 -16.431 1.00 26.92 103 ALA D O 1
ATOM 6623 N N . ASP D 1 104 ? 19.539 108.084 -18.606 1.00 27.25 104 ASP D N 1
ATOM 6624 C CA . ASP D 1 104 ? 19.248 106.704 -18.994 1.00 28.03 104 ASP D CA 1
ATOM 6625 C C . ASP D 1 104 ? 20.411 106.188 -19.858 1.00 29.15 104 ASP D C 1
ATOM 6626 O O . ASP D 1 104 ? 21.473 106.813 -19.888 1.00 29.26 104 ASP D O 1
ATOM 6631 N N . ASP D 1 105 ? 20.227 105.063 -20.544 1.00 30.01 105 ASP D N 1
ATOM 6632 C CA . ASP D 1 105 ? 21.317 104.465 -21.326 1.00 31.00 105 ASP D CA 1
ATOM 6633 C C . ASP D 1 105 ? 21.710 105.276 -22.564 1.00 30.50 105 ASP D C 1
ATOM 6634 O O . ASP D 1 105 ? 22.839 105.172 -23.048 1.00 30.25 105 ASP D O 1
ATOM 6639 N N . ARG D 1 106 ? 20.785 106.094 -23.056 1.00 31.63 106 ARG D N 1
ATOM 6640 C CA . ARG D 1 106 ? 20.979 106.822 -24.309 1.00 31.87 106 ARG D CA 1
ATOM 6641 C C . ARG D 1 106 ? 21.234 108.317 -24.122 1.00 31.32 106 ARG D C 1
ATOM 6642 O O . ARG D 1 106 ? 21.917 108.937 -24.938 1.00 33.15 106 ARG D O 1
ATOM 6650 N N . THR D 1 107 ? 20.690 108.891 -23.052 1.00 28.71 107 THR D N 1
ATOM 6651 C CA . THR D 1 107 ? 20.801 110.327 -22.808 1.00 27.65 107 THR D CA 1
ATOM 6652 C C . THR D 1 107 ? 21.185 110.641 -21.365 1.00 26.37 107 THR D C 1
ATOM 6653 O O . THR D 1 107 ? 20.543 110.170 -20.427 1.00 26.00 107 THR D O 1
ATOM 6657 N N . PHE D 1 108 ? 22.242 111.433 -21.206 1.00 27.01 108 PHE D N 1
ATOM 6658 C CA . PHE D 1 108 ? 22.613 112.004 -19.914 1.00 26.09 108 PHE D CA 1
ATOM 6659 C C . PHE D 1 108 ? 22.427 113.514 -20.030 1.00 26.13 108 PHE D C 1
ATOM 6660 O O . PHE D 1 108 ? 23.101 114.168 -20.826 1.00 24.33 108 PHE D O 1
ATOM 6668 N N . LEU D 1 109 ? 21.484 114.051 -19.257 1.00 27.59 109 LEU D N 1
ATOM 6669 C CA . LEU D 1 109 ? 21.108 115.460 -19.381 1.00 27.59 109 LEU D CA 1
ATOM 6670 C C . LEU D 1 109 ? 21.268 116.287 -18.105 1.00 27.77 109 LEU D C 1
ATOM 6671 O O . LEU D 1 109 ? 21.309 115.754 -16.991 1.00 26.65 109 LEU D O 1
ATOM 6676 N N . ALA D 1 110 ? 21.377 117.599 -18.304 1.00 28.28 110 ALA D N 1
ATOM 6677 C CA . ALA D 1 110 ? 21.308 118.579 -17.235 1.00 29.43 110 ALA D CA 1
ATOM 6678 C C . ALA D 1 110 ? 20.258 119.607 -17.633 1.00 30.37 110 ALA D C 1
ATOM 6679 O O . ALA D 1 110 ? 20.377 120.247 -18.679 1.00 32.53 110 ALA D O 1
ATOM 6681 N N . HIS D 1 111 ? 19.220 119.746 -16.816 1.00 30.02 111 HIS D N 1
ATOM 6682 C CA . HIS D 1 111 ? 18.151 120.698 -17.103 1.00 31.00 111 HIS D CA 1
ATOM 6683 C C . HIS D 1 111 ? 18.080 121.767 -16.022 1.00 32.23 111 HIS D C 1
ATOM 6684 O O . HIS D 1 111 ? 17.737 121.482 -14.874 1.00 32.14 111 HIS D O 1
ATOM 6691 N N . ASN D 1 112 ? 18.427 122.995 -16.400 1.00 33.29 112 ASN D N 1
ATOM 6692 C CA . ASN D 1 112 ? 18.341 124.135 -15.500 1.00 33.35 112 ASN D CA 1
ATOM 6693 C C . ASN D 1 112 ? 16.933 124.722 -15.538 1.00 33.34 112 ASN D C 1
ATOM 6694 O O . ASN D 1 112 ? 16.502 125.266 -16.557 1.00 35.74 112 ASN D O 1
ATOM 6699 N N . LEU D 1 113 ? 16.222 124.596 -14.421 1.00 30.38 113 LEU D N 1
ATOM 6700 C CA . LEU D 1 113 ? 14.845 125.071 -14.313 1.00 33.60 113 LEU D CA 1
ATOM 6701 C C . LEU D 1 113 ? 14.779 126.589 -14.148 1.00 35.60 113 LEU D C 1
ATOM 6702 O O . LEU D 1 113 ? 13.739 127.205 -14.391 1.00 35.14 113 LEU D O 1
ATOM 6707 N N . LYS D 1 114 ? 15.897 127.183 -13.741 1.00 36.11 114 LYS D N 1
ATOM 6708 C CA . LYS D 1 114 ? 15.977 128.626 -13.523 1.00 37.89 114 LYS D CA 1
ATOM 6709 C C . LYS D 1 114 ? 15.942 129.435 -14.820 1.00 37.08 114 LYS D C 1
ATOM 6710 O O . LYS D 1 114 ? 15.435 130.557 -14.838 1.00 38.73 114 LYS D O 1
ATOM 6716 N N . ASN D 1 115 ? 16.486 128.872 -15.897 1.00 34.79 115 ASN D N 1
ATOM 6717 C CA . ASN D 1 115 ? 16.503 129.565 -17.188 1.00 35.77 115 ASN D CA 1
ATOM 6718 C C . ASN D 1 115 ? 16.007 128.729 -18.371 1.00 35.84 115 ASN D C 1
ATOM 6719 O O . ASN D 1 115 ? 15.922 129.228 -19.495 1.00 35.36 115 ASN D O 1
ATOM 6724 N N . GLY D 1 116 ? 15.686 127.463 -18.110 1.00 34.99 116 GLY D N 1
ATOM 6725 C CA . GLY D 1 116 ? 15.139 126.570 -19.132 1.00 36.48 116 GLY D CA 1
ATOM 6726 C C . GLY D 1 116 ? 16.172 125.911 -20.030 1.00 37.24 116 GLY D C 1
ATOM 6727 O O . GLY D 1 116 ? 15.815 125.149 -20.931 1.00 39.21 116 GLY D O 1
ATOM 6728 N N . LYS D 1 117 ? 17.451 126.201 -19.787 1.00 36.02 117 LYS D N 1
ATOM 6729 C CA . LYS D 1 117 ? 18.542 125.641 -20.589 1.00 36.35 117 LYS D CA 1
ATOM 6730 C C . LYS D 1 117 ? 18.758 124.166 -20.273 1.00 35.37 117 LYS D C 1
ATOM 6731 O O . LYS D 1 117 ? 18.634 123.744 -19.121 1.00 34.10 117 LYS D O 1
ATOM 6737 N N . MET D 1 118 ? 19.075 123.390 -21.306 1.00 33.99 118 MET D N 1
ATOM 6738 C CA . MET D 1 118 ? 19.268 121.948 -21.162 1.00 33.02 118 MET D CA 1
ATOM 6739 C C . MET D 1 118 ? 20.483 121.473 -21.953 1.00 31.54 118 MET D C 1
ATOM 6740 O O . MET D 1 118 ? 20.668 121.848 -23.113 1.00 33.12 118 MET D O 1
ATOM 6745 N N . ALA D 1 119 ? 21.304 120.650 -21.307 1.00 31.57 119 ALA D N 1
ATOM 6746 C CA . ALA D 1 119 ? 22.526 120.126 -21.907 1.00 32.39 119 ALA D CA 1
ATOM 6747 C C . ALA D 1 119 ? 22.435 118.626 -22.169 1.00 32.24 119 ALA D C 1
ATOM 6748 O O . ALA D 1 119 ? 21.812 117.895 -21.402 1.00 32.78 119 ALA D O 1
ATOM 6750 N N . ASN D 1 120 ? 23.055 118.188 -23.262 1.00 32.66 120 ASN D N 1
ATOM 6751 C CA . ASN D 1 120 ? 23.276 116.767 -23.531 1.00 31.24 120 ASN D CA 1
ATOM 6752 C C . ASN D 1 120 ? 24.752 116.437 -23.316 1.00 31.38 120 ASN D C 1
ATOM 6753 O O . ASN D 1 120 ? 25.630 117.164 -23.786 1.00 30.88 120 ASN D O 1
ATOM 6758 N N . ASN D 1 121 ? 25.013 115.339 -22.608 1.00 30.47 121 ASN D N 1
ATOM 6759 C CA . ASN D 1 121 ? 26.375 114.936 -22.239 1.00 30.78 121 ASN D CA 1
ATOM 6760 C C . ASN D 1 121 ? 27.329 114.739 -23.416 1.00 31.06 121 ASN D C 1
ATOM 6761 O O . ASN D 1 121 ? 28.502 115.094 -23.330 1.00 30.42 121 ASN D O 1
ATOM 6766 N N . GLN D 1 122 ? 26.822 114.167 -24.505 1.00 32.19 122 GLN D N 1
ATOM 6767 C CA . GLN D 1 122 ? 27.660 113.807 -25.648 1.00 32.53 122 GLN D CA 1
ATOM 6768 C C . GLN D 1 122 ? 28.309 115.014 -26.347 1.00 34.02 122 GLN D C 1
ATOM 6769 O O . GLN D 1 122 ? 29.532 115.038 -26.496 1.00 33.00 122 GLN D O 1
ATOM 6775 N N . PRO D 1 123 ? 27.507 116.020 -26.764 1.00 34.99 123 PRO D N 1
ATOM 6776 C CA . PRO D 1 123 ? 28.151 117.216 -27.320 1.00 35.59 123 PRO D CA 1
ATOM 6777 C C . PRO D 1 123 ? 28.933 118.028 -26.283 1.00 35.61 123 PRO D C 1
ATOM 6778 O O . PRO D 1 123 ? 29.947 118.636 -26.625 1.00 34.22 123 PRO D O 1
ATOM 6782 N N . CYS D 1 124 ? 28.476 118.031 -25.031 1.00 35.44 124 CYS D N 1
ATOM 6783 C CA . CYS D 1 124 ? 29.170 118.769 -23.972 1.00 36.75 124 CYS D CA 1
ATOM 6784 C C . CYS D 1 124 ? 30.551 118.189 -23.681 1.00 36.37 124 CYS D C 1
ATOM 6785 O O . CYS D 1 124 ? 31.515 118.935 -23.515 1.00 38.24 124 CYS D O 1
ATOM 6788 N N . THR D 1 125 ? 30.635 116.861 -23.633 1.00 33.79 125 THR D N 1
ATOM 6789 C CA . THR D 1 125 ? 31.901 116.162 -23.415 1.00 32.71 125 THR D CA 1
ATOM 6790 C C . THR D 1 125 ? 32.841 116.350 -24.610 1.00 31.29 125 THR D C 1
ATOM 6791 O O . THR D 1 125 ? 34.033 116.604 -24.433 1.00 31.98 125 THR D O 1
ATOM 6795 N N . GLY D 1 126 ? 32.292 116.234 -25.818 1.00 32.82 126 GLY D N 1
ATOM 6796 C CA . GLY D 1 126 ? 33.064 116.407 -27.047 1.00 33.80 126 GLY D CA 1
ATOM 6797 C C . GLY D 1 126 ? 33.711 117.772 -27.144 1.00 34.23 126 GLY D C 1
ATOM 6798 O O . GLY D 1 126 ? 34.902 117.880 -27.443 1.00 36.06 126 GLY D O 1
ATOM 6799 N N . ILE D 1 127 ? 32.920 118.807 -26.871 1.00 34.37 127 ILE D N 1
ATOM 6800 C CA . ILE D 1 127 ? 33.375 120.198 -26.947 1.00 35.69 127 ILE D CA 1
ATOM 6801 C C . ILE D 1 127 ? 34.476 120.517 -25.925 1.00 35.56 127 ILE D C 1
ATOM 6802 O O . ILE D 1 127 ? 35.507 121.088 -26.289 1.00 37.01 127 ILE D O 1
ATOM 6807 N N . ILE D 1 128 ? 34.271 120.139 -24.664 1.00 34.44 128 ILE D N 1
ATOM 6808 C CA . ILE D 1 128 ? 35.249 120.457 -23.612 1.00 37.05 128 ILE D CA 1
ATOM 6809 C C . ILE D 1 128 ? 36.598 119.748 -23.808 1.00 36.89 128 ILE D C 1
ATOM 6810 O O . ILE D 1 128 ? 37.654 120.361 -23.642 1.00 36.93 128 ILE D O 1
ATOM 6815 N N . TYR D 1 129 ? 36.559 118.470 -24.177 1.00 35.31 129 TYR D N 1
ATOM 6816 C CA . TYR D 1 129 ? 37.781 117.718 -24.441 1.00 34.32 129 TYR D CA 1
ATOM 6817 C C . TYR D 1 129 ? 38.507 118.230 -25.690 1.00 34.63 129 TYR D C 1
ATOM 6818 O O . TYR D 1 129 ? 39.737 118.229 -25.737 1.00 34.99 129 TYR D O 1
ATOM 6827 N N . ALA D 1 130 ? 37.742 118.677 -26.687 1.00 35.54 130 ALA D N 1
ATOM 6828 C CA . ALA D 1 130 ? 38.316 119.305 -27.880 1.00 38.54 130 ALA D CA 1
ATOM 6829 C C . ALA D 1 130 ? 38.915 120.673 -27.560 1.00 41.14 130 ALA D C 1
ATOM 6830 O O . ALA D 1 130 ? 39.958 121.044 -28.107 1.00 41.50 130 ALA D O 1
ATOM 6832 N N . GLU D 1 131 ? 38.246 121.414 -26.678 1.00 42.29 131 GLU D N 1
ATOM 6833 C CA . GLU D 1 131 ? 38.716 122.726 -26.239 1.00 43.83 131 GLU D CA 1
ATOM 6834 C C . GLU D 1 131 ? 40.007 122.614 -25.428 1.00 43.45 131 GLU D C 1
ATOM 6835 O O . GLU D 1 131 ? 40.935 123.401 -25.625 1.00 42.30 131 GLU D O 1
ATOM 6841 N N . ILE D 1 132 ? 40.056 121.636 -24.524 1.00 42.02 132 ILE D N 1
ATOM 6842 C CA . ILE D 1 132 ? 41.258 121.360 -23.732 1.00 42.55 132 ILE D CA 1
ATOM 6843 C C . ILE D 1 132 ? 42.435 121.033 -24.655 1.00 43.60 132 ILE D C 1
ATOM 6844 O O . ILE D 1 132 ? 43.544 121.539 -24.464 1.00 41.99 132 ILE D O 1
ATOM 6849 N N . ALA D 1 133 ? 42.171 120.205 -25.665 1.00 43.57 133 ALA D N 1
ATOM 6850 C CA . ALA D 1 133 ? 43.164 119.842 -26.673 1.00 44.02 133 ALA D CA 1
ATOM 6851 C C . ALA D 1 133 ? 43.661 121.053 -27.463 1.00 44.60 133 ALA D C 1
ATOM 6852 O O . ALA D 1 133 ? 44.867 121.215 -27.663 1.00 45.21 133 ALA D O 1
ATOM 6854 N N . SER D 1 134 ? 42.726 121.900 -27.895 1.00 45.90 134 SER D N 1
ATOM 6855 C CA . SER D 1 134 ? 43.037 123.082 -28.704 1.00 46.83 134 SER D CA 1
ATOM 6856 C C . SER D 1 134 ? 43.834 124.135 -27.938 1.00 47.65 134 SER D C 1
ATOM 6857 O O . SER D 1 134 ? 44.564 124.926 -28.536 1.00 48.30 134 SER D O 1
ATOM 6860 N N . ARG D 1 135 ? 43.686 124.138 -26.616 1.00 48.40 135 ARG D N 1
ATOM 6861 C CA . ARG D 1 135 ? 44.345 125.122 -25.764 1.00 49.51 135 ARG D CA 1
ATOM 6862 C C . ARG D 1 135 ? 45.708 124.665 -25.238 1.00 48.83 135 ARG D C 1
ATOM 6863 O O . ARG D 1 135 ? 46.237 125.245 -24.289 1.00 46.82 135 ARG D O 1
ATOM 6871 N N . TYR D 1 136 ? 46.274 123.633 -25.864 1.00 48.71 136 TYR D N 1
ATOM 6872 C CA . TYR D 1 136 ? 47.628 123.181 -25.541 1.00 51.91 136 TYR D CA 1
ATOM 6873 C C . TYR D 1 136 ? 48.637 124.280 -25.876 1.00 52.98 136 TYR D C 1
ATOM 6874 O O . TYR D 1 136 ? 48.758 124.701 -27.028 1.00 54.48 136 TYR D O 1
ATOM 6883 N N . LEU D 1 137 ? 49.342 124.738 -24.845 1.00 53.27 137 LEU D N 1
ATOM 6884 C CA . LEU D 1 137 ? 50.229 125.900 -24.927 1.00 56.19 137 LEU D CA 1
ATOM 6885 C C . LEU D 1 137 ? 51.485 125.665 -25.762 1.00 60.54 137 LEU D C 1
ATOM 6886 O O . LEU D 1 137 ? 51.975 126.579 -26.429 1.00 59.64 137 LEU D O 1
ATOM 6891 N N . LYS D 1 138 ? 51.994 124.437 -25.724 1.00 64.46 138 LYS D N 1
ATOM 6892 C CA . LYS D 1 138 ? 53.240 124.080 -26.396 1.00 71.00 138 LYS D CA 1
ATOM 6893 C C . LYS D 1 138 ? 52.959 123.364 -27.724 1.00 73.79 138 LYS D C 1
ATOM 6894 O O . LYS D 1 138 ? 53.714 122.483 -28.141 1.00 74.08 138 LYS D O 1
ATOM 6900 N N . ALA D 1 139 ? 51.879 123.777 -28.389 1.00 75.98 139 ALA D N 1
ATOM 6901 C CA . ALA D 1 139 ? 51.334 123.078 -29.559 1.00 76.95 139 ALA D CA 1
ATOM 6902 C C . ALA D 1 139 ? 52.158 123.204 -30.843 1.00 79.01 139 ALA D C 1
ATOM 6903 O O . ALA D 1 139 ? 52.113 122.319 -31.697 1.00 79.83 139 ALA D O 1
ATOM 6905 N N . ASP D 1 140 ? 52.887 124.313 -30.970 1.00 80.96 140 ASP D N 1
ATOM 6906 C CA . ASP D 1 140 ? 53.668 124.686 -32.172 1.00 83.19 140 ASP D CA 1
ATOM 6907 C C . ASP D 1 140 ? 52.889 124.872 -33.495 1.00 81.07 140 ASP D C 1
ATOM 6908 O O . ASP D 1 140 ? 53.203 125.772 -34.276 1.00 88.21 140 ASP D O 1
ATOM 6913 N N . SER D 1 141 ? 51.891 124.019 -33.739 1.00 75.62 141 SER D N 1
ATOM 6914 C CA . SER D 1 141 ? 51.097 124.070 -34.974 1.00 72.20 141 SER D CA 1
ATOM 6915 C C . SER D 1 141 ? 49.584 124.025 -34.728 1.00 68.85 141 SER D C 1
ATOM 6916 O O . SER D 1 141 ? 49.132 123.785 -33.606 1.00 63.07 141 SER D O 1
ATOM 6919 N N . LYS D 1 142 ? 48.815 124.257 -35.792 1.00 71.20 142 LYS D N 1
ATOM 6920 C CA . LYS D 1 142 ? 47.350 124.232 -35.740 1.00 72.09 142 LYS D CA 1
ATOM 6921 C C . LYS D 1 142 ? 46.763 122.879 -36.165 1.00 71.71 142 LYS D C 1
ATOM 6922 O O . LYS D 1 142 ? 45.550 122.750 -36.358 1.00 70.36 142 LYS D O 1
ATOM 6928 N N . ASP D 1 143 ? 47.629 121.877 -36.303 1.00 69.47 143 ASP D N 1
ATOM 6929 C CA . ASP D 1 143 ? 47.217 120.537 -36.716 1.00 64.01 143 ASP D CA 1
ATOM 6930 C C . ASP D 1 143 ? 46.675 119.731 -35.538 1.00 57.27 143 ASP D C 1
ATOM 6931 O O . ASP D 1 143 ? 47.299 119.673 -34.476 1.00 49.97 143 ASP D O 1
ATOM 6936 N N . VAL D 1 144 ? 45.510 119.118 -35.738 1.00 54.73 144 VAL D N 1
ATOM 6937 C CA . VAL D 1 144 ? 44.882 118.267 -34.721 1.00 51.37 144 VAL D CA 1
ATOM 6938 C C . VAL D 1 144 ? 44.344 116.972 -35.338 1.00 50.13 144 VAL D C 1
ATOM 6939 O O . VAL D 1 144 ? 43.761 116.981 -36.426 1.00 49.09 144 VAL D O 1
ATOM 6943 N N . LEU D 1 145 ? 44.563 115.862 -34.636 1.00 46.92 145 LEU D N 1
ATOM 6944 C CA . LEU D 1 145 ? 44.103 114.548 -35.074 1.00 45.77 145 LEU D CA 1
ATOM 6945 C C . LEU D 1 145 ? 42.929 114.073 -34.217 1.00 43.71 145 LEU D C 1
ATOM 6946 O O . LEU D 1 145 ? 43.025 114.022 -32.988 1.00 46.45 145 LEU D O 1
ATOM 6951 N N . VAL D 1 146 ? 41.821 113.741 -34.878 1.00 41.84 146 VAL D N 1
ATOM 6952 C CA . VAL D 1 146 ? 40.608 113.277 -34.200 1.00 41.38 146 VAL D CA 1
ATOM 6953 C C . VAL D 1 146 ? 40.308 111.821 -34.557 1.00 41.92 146 VAL D C 1
ATOM 6954 O O . VAL D 1 146 ? 40.016 111.501 -35.712 1.00 44.37 146 VAL D O 1
ATOM 6958 N N . VAL D 1 147 ? 40.387 110.948 -33.556 1.00 39.91 147 VAL D N 1
ATOM 6959 C CA . VAL D 1 147 ? 40.076 109.528 -33.727 1.00 39.15 147 VAL D CA 1
ATOM 6960 C C . VAL D 1 147 ? 38.739 109.206 -33.057 1.00 37.44 147 VAL D C 1
ATOM 6961 O O . VAL D 1 147 ? 38.573 109.406 -31.852 1.00 37.40 147 VAL D O 1
ATOM 6965 N N . GLY D 1 148 ? 37.792 108.711 -33.850 1.00 37.32 148 GLY D N 1
ATOM 6966 C CA . GLY D 1 148 ? 36.437 108.439 -33.374 1.00 34.69 148 GLY D CA 1
ATOM 6967 C C . GLY D 1 148 ? 35.552 109.644 -33.621 1.00 35.29 148 GLY D C 1
ATOM 6968 O O . GLY D 1 148 ? 35.773 110.712 -33.048 1.00 34.81 148 GLY D O 1
ATOM 6969 N N . LEU D 1 149 ? 34.554 109.474 -34.484 1.00 36.20 149 LEU D N 1
ATOM 6970 C CA . LEU D 1 149 ? 33.682 110.580 -34.883 1.00 36.93 149 LEU D CA 1
ATOM 6971 C C . LEU D 1 149 ? 32.205 110.267 -34.623 1.00 36.22 149 LEU D C 1
ATOM 6972 O O . LEU D 1 149 ? 31.332 110.604 -35.428 1.00 32.80 149 LEU D O 1
ATOM 6977 N N . GLY D 1 150 ? 31.936 109.629 -33.486 1.00 36.70 150 GLY D N 1
ATOM 6978 C CA . GLY D 1 150 ? 30.572 109.281 -33.090 1.00 36.26 150 GLY D CA 1
ATOM 6979 C C . GLY D 1 150 ? 29.883 110.400 -32.332 1.00 37.53 150 GLY D C 1
ATOM 6980 O O . GLY D 1 150 ? 30.086 111.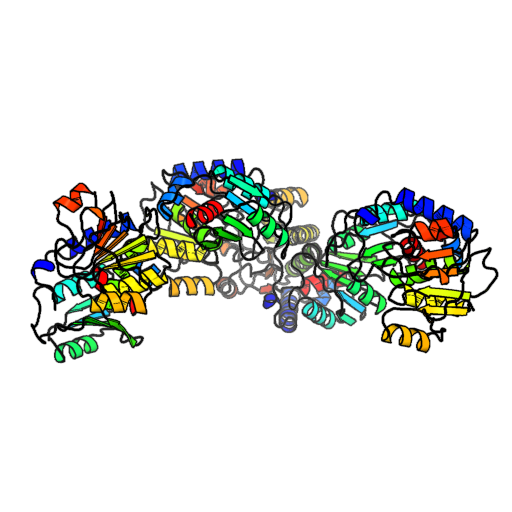577 -32.632 1.00 37.43 150 GLY D O 1
ATOM 6981 N N . LYS D 1 151 ? 29.076 110.029 -31.338 1.00 36.75 151 LYS D N 1
ATOM 6982 C CA . LYS D 1 151 ? 28.274 110.991 -30.570 1.00 38.05 151 LYS D CA 1
ATOM 6983 C C . LYS D 1 151 ? 29.112 112.026 -29.816 1.00 36.64 151 LYS D C 1
ATOM 6984 O O . LYS D 1 151 ? 28.660 113.150 -29.595 1.00 36.68 151 LYS D O 1
ATOM 6990 N N . VAL D 1 152 ? 30.321 111.639 -29.417 1.00 34.88 152 VAL D N 1
ATOM 6991 C CA . VAL D 1 152 ? 31.233 112.538 -28.703 1.00 34.88 152 VAL D CA 1
ATOM 6992 C C . VAL D 1 152 ? 32.269 113.148 -29.655 1.00 35.87 152 VAL D C 1
ATOM 6993 O O . VAL D 1 152 ? 32.554 114.349 -29.589 1.00 36.66 152 VAL D O 1
ATOM 6997 N N . GLY D 1 153 ? 32.815 112.323 -30.544 1.00 35.05 153 GLY D N 1
ATOM 6998 C CA . GLY D 1 153 ? 33.861 112.756 -31.470 1.00 37.49 153 GLY D CA 1
ATOM 6999 C C . GLY D 1 153 ? 33.439 113.790 -32.497 1.00 38.83 153 GLY D C 1
ATOM 7000 O O . GLY D 1 153 ? 34.168 114.753 -32.744 1.00 41.34 153 GLY D O 1
ATOM 7001 N N . PHE D 1 154 ? 32.262 113.592 -33.092 1.00 40.14 154 PHE D N 1
ATOM 7002 C CA . PHE D 1 154 ? 31.745 114.482 -34.142 1.00 42.33 154 PHE D CA 1
ATOM 7003 C C . PHE D 1 154 ? 31.597 115.943 -33.690 1.00 42.26 154 PHE D C 1
ATOM 7004 O O . PHE D 1 154 ? 32.129 116.836 -34.354 1.00 45.44 154 PHE D O 1
ATOM 7012 N N . PRO D 1 155 ? 30.883 116.197 -32.568 1.00 41.04 155 PRO D N 1
ATOM 7013 C CA . PRO D 1 155 ? 30.810 117.581 -32.078 1.00 41.68 155 PRO D CA 1
ATOM 7014 C C . PRO D 1 155 ? 32.153 118.120 -31.578 1.00 42.47 155 PRO D C 1
ATOM 7015 O O . PRO D 1 155 ? 32.362 119.334 -31.575 1.00 43.35 155 PRO D O 1
ATOM 7019 N N . GLY D 1 156 ? 33.044 117.223 -31.159 1.00 42.72 156 GLY D N 1
ATOM 7020 C CA . GLY D 1 156 ? 34.408 117.592 -30.780 1.00 42.96 156 GLY D CA 1
ATOM 7021 C C . GLY D 1 156 ? 35.209 118.077 -31.976 1.00 45.96 156 GLY D C 1
ATOM 7022 O O . GLY D 1 156 ? 35.930 119.073 -31.888 1.00 45.59 156 GLY D O 1
ATOM 7023 N N . ALA D 1 157 ? 35.073 117.371 -33.096 1.00 46.54 157 ALA D N 1
ATOM 7024 C CA . ALA D 1 157 ? 35.706 117.757 -34.355 1.00 49.69 157 ALA D CA 1
ATOM 7025 C C . ALA D 1 157 ? 35.093 119.037 -34.925 1.00 51.57 157 ALA D C 1
ATOM 7026 O O . ALA D 1 157 ? 35.806 119.884 -35.467 1.00 55.16 157 ALA D O 1
ATOM 7028 N N . GLU D 1 158 ? 33.773 119.168 -34.790 1.00 50.64 158 GLU D N 1
ATOM 7029 C CA . GLU D 1 158 ? 33.034 120.340 -35.262 1.00 52.02 158 GLU D CA 1
ATOM 7030 C C . GLU D 1 158 ? 33.463 121.610 -34.528 1.00 50.94 158 GLU D C 1
ATOM 7031 O O . GLU D 1 158 ? 33.568 122.681 -35.132 1.00 52.12 158 GLU D O 1
ATOM 7037 N N . HIS D 1 159 ? 33.714 121.472 -33.228 1.00 48.90 159 HIS D N 1
ATOM 7038 C CA . HIS D 1 159 ? 34.189 122.566 -32.386 1.00 49.52 159 HIS D CA 1
ATOM 7039 C C . HIS D 1 159 ? 35.592 123.023 -32.796 1.00 51.95 159 HIS D C 1
ATOM 7040 O O . HIS D 1 159 ? 35.889 124.220 -32.778 1.00 53.23 159 HIS D O 1
ATOM 7047 N N . LEU D 1 160 ? 36.440 122.066 -33.173 1.00 50.86 160 LEU D N 1
ATOM 7048 C CA . LEU D 1 160 ? 37.813 122.355 -33.594 1.00 52.13 160 LEU D CA 1
ATOM 7049 C C . LEU D 1 160 ? 37.877 123.047 -34.960 1.00 56.89 160 LEU D C 1
ATOM 7050 O O . LEU D 1 160 ? 38.750 123.885 -35.193 1.00 58.68 160 LEU D O 1
ATOM 7055 N N . VAL D 1 161 ? 36.950 122.691 -35.851 1.00 59.93 161 VAL D N 1
ATOM 7056 C CA . VAL D 1 161 ? 36.841 123.313 -37.178 1.00 64.17 161 VAL D CA 1
ATOM 7057 C C . VAL D 1 161 ? 36.453 124.788 -37.056 1.00 66.61 161 VAL D C 1
ATOM 7058 O O . VAL D 1 161 ? 37.045 125.652 -37.710 1.00 68.52 161 VAL D O 1
ATOM 7062 N N . GLN D 1 162 ? 35.469 125.063 -36.202 1.00 67.30 162 GLN D N 1
ATOM 7063 C CA . GLN D 1 162 ? 34.979 126.421 -35.967 1.00 70.70 162 GLN D CA 1
ATOM 7064 C C . GLN D 1 162 ? 35.994 127.304 -35.232 1.00 73.90 162 GLN D C 1
ATOM 7065 O O . GLN D 1 162 ? 35.810 128.519 -35.132 1.00 75.86 162 GLN D O 1
ATOM 7071 N N . LYS D 1 163 ? 37.060 126.684 -34.728 1.00 72.55 163 LYS D N 1
ATOM 7072 C CA . LYS D 1 163 ? 38.154 127.405 -34.078 1.00 73.25 163 LYS D CA 1
ATOM 7073 C C . LYS D 1 163 ? 39.366 127.574 -35.002 1.00 74.39 163 LYS D C 1
ATOM 7074 O O . LYS D 1 163 ? 40.471 127.878 -34.540 1.00 74.71 163 LYS D O 1
ATOM 7080 N N . ASP D 1 164 ? 39.140 127.381 -36.304 1.00 74.76 164 ASP D N 1
ATOM 7081 C CA . ASP D 1 164 ? 40.160 127.548 -37.354 1.00 79.65 164 ASP D CA 1
ATOM 7082 C C . ASP D 1 164 ? 41.376 126.620 -37.223 1.00 75.87 164 ASP D C 1
ATOM 7083 O O . ASP D 1 164 ? 42.500 127.006 -37.556 1.00 78.94 164 ASP D O 1
ATOM 7088 N N . PHE D 1 165 ? 41.143 125.400 -36.744 1.00 70.43 165 PHE D N 1
ATOM 7089 C CA . PHE D 1 165 ? 42.199 124.394 -36.659 1.00 65.35 165 PHE D CA 1
ATOM 7090 C C . PHE D 1 165 ? 42.213 123.511 -37.900 1.00 62.48 165 PHE D C 1
ATOM 7091 O O . PHE D 1 165 ? 41.172 123.286 -38.524 1.00 63.63 165 PHE D O 1
ATOM 7099 N N . ARG D 1 166 ? 43.398 123.023 -38.258 1.00 59.61 166 ARG D N 1
ATOM 7100 C CA . ARG D 1 166 ? 43.540 122.053 -39.336 1.00 64.17 166 ARG D CA 1
ATOM 7101 C C . ARG D 1 166 ? 43.222 120.666 -38.776 1.00 62.91 166 ARG D C 1
ATOM 7102 O O . ARG D 1 166 ? 44.057 120.045 -38.112 1.00 57.62 166 ARG D O 1
ATOM 7110 N N . VAL D 1 167 ? 42.004 120.198 -39.042 1.00 62.34 167 VAL D N 1
ATOM 7111 C CA . VAL D 1 167 ? 41.483 118.981 -38.421 1.00 60.90 167 VAL D CA 1
ATOM 7112 C C . VAL D 1 167 ? 41.623 117.756 -39.327 1.00 60.00 167 VAL D C 1
ATOM 7113 O O . VAL D 1 167 ? 41.076 117.715 -40.433 1.00 57.30 167 VAL D O 1
ATOM 7117 N N . TYR D 1 168 ? 42.369 116.768 -38.839 1.00 58.82 168 TYR D N 1
ATOM 7118 C CA . TYR D 1 168 ? 42.482 115.466 -39.487 1.00 60.24 168 TYR D CA 1
ATOM 7119 C C . TYR D 1 168 ? 41.634 114.462 -38.716 1.00 57.26 168 TYR D C 1
ATOM 7120 O O . TYR D 1 168 ? 41.753 114.354 -37.494 1.00 55.42 168 TYR D O 1
ATOM 7129 N N . GLY D 1 169 ? 40.777 113.735 -39.427 1.00 54.55 169 GLY D N 1
ATOM 7130 C CA . GLY D 1 169 ? 39.835 112.822 -38.786 1.00 52.68 169 GLY D CA 1
ATOM 7131 C C . GLY D 1 169 ? 39.942 111.376 -39.226 1.00 51.84 169 GLY D C 1
ATOM 7132 O O . GLY D 1 169 ? 40.205 111.087 -40.395 1.00 50.41 169 GLY D O 1
ATOM 7133 N N . TYR D 1 170 ? 39.740 110.466 -38.277 1.00 49.42 170 TYR D N 1
ATOM 7134 C CA . TYR D 1 170 ? 39.678 109.041 -38.580 1.00 46.63 170 TYR D CA 1
ATOM 7135 C C . TYR D 1 170 ? 38.631 108.315 -37.741 1.00 44.26 170 TYR D C 1
ATOM 7136 O O . TYR D 1 170 ? 38.465 108.585 -36.550 1.00 43.81 170 TYR D O 1
ATOM 7145 N N . ASP D 1 171 ? 37.929 107.395 -38.391 1.00 42.82 171 ASP D N 1
ATOM 7146 C CA . ASP D 1 171 ? 36.979 106.510 -37.736 1.00 41.49 171 ASP D CA 1
ATOM 7147 C C . ASP D 1 171 ? 36.971 105.177 -38.486 1.00 41.58 171 ASP D C 1
ATOM 7148 O O . ASP D 1 171 ? 37.020 105.155 -39.719 1.00 41.32 171 ASP D O 1
ATOM 7153 N N . ALA D 1 172 ? 36.917 104.076 -37.737 1.00 40.99 172 ALA D N 1
ATOM 7154 C CA . ALA D 1 172 ? 36.943 102.728 -38.317 1.00 41.83 172 ALA D CA 1
ATOM 7155 C C . ALA D 1 172 ? 35.701 102.409 -39.158 1.00 42.60 172 ALA D C 1
ATOM 7156 O O . ALA D 1 172 ? 35.750 101.558 -40.050 1.00 42.09 172 ALA D O 1
ATOM 7158 N N . ASP D 1 173 ? 34.594 103.089 -38.866 1.00 43.40 173 ASP D N 1
ATOM 7159 C CA . ASP D 1 173 ? 33.382 102.988 -39.676 1.00 48.97 173 ASP D CA 1
ATOM 7160 C C . ASP D 1 173 ? 33.548 103.841 -40.936 1.00 53.49 173 ASP D C 1
ATOM 7161 O O . ASP D 1 173 ? 33.667 105.068 -40.857 1.00 54.66 173 ASP D O 1
ATOM 7166 N N . GLU D 1 174 ? 33.555 103.170 -42.088 1.00 58.55 174 GLU D N 1
ATOM 7167 C CA . GLU D 1 174 ? 33.791 103.794 -43.397 1.00 63.62 174 GLU D CA 1
ATOM 7168 C C . GLU D 1 174 ? 32.789 104.895 -43.753 1.00 63.03 174 GLU D C 1
ATOM 7169 O O . GLU D 1 174 ? 33.186 106.009 -44.103 1.00 60.21 174 GLU D O 1
ATOM 7175 N N . THR D 1 175 ? 31.499 104.570 -43.665 1.00 65.95 175 THR D N 1
ATOM 7176 C CA . THR D 1 175 ? 30.417 105.504 -43.998 1.00 69.12 175 THR D CA 1
ATOM 7177 C C . THR D 1 175 ? 30.359 106.693 -43.043 1.00 68.36 175 THR D C 1
ATOM 7178 O O . THR D 1 175 ? 29.991 107.802 -43.440 1.00 72.32 175 THR D O 1
ATOM 7182 N N . LEU D 1 176 ? 30.726 106.447 -41.788 1.00 64.18 176 LEU D N 1
ATOM 7183 C CA . LEU D 1 176 ? 30.718 107.469 -40.749 1.00 61.97 176 LEU D CA 1
ATOM 7184 C C . LEU D 1 176 ? 31.848 108.482 -40.949 1.00 61.52 176 LEU D C 1
ATOM 7185 O O . LEU D 1 176 ? 31.686 109.667 -40.645 1.00 61.02 176 LEU D O 1
ATOM 7190 N N . LEU D 1 177 ? 32.983 108.011 -41.467 1.00 60.75 177 LEU D N 1
ATOM 7191 C CA . LEU D 1 177 ? 34.104 108.886 -41.815 1.00 59.96 177 LEU D CA 1
ATOM 7192 C C . LEU D 1 177 ? 33.756 109.776 -43.011 1.00 63.63 177 LEU D C 1
ATOM 7193 O O . LEU D 1 177 ? 34.166 110.936 -43.062 1.00 64.58 177 LEU D O 1
ATOM 7198 N N . GLU D 1 178 ? 32.994 109.225 -43.956 1.00 67.08 178 GLU D N 1
ATOM 7199 C CA . GLU D 1 178 ? 32.522 109.969 -45.127 1.00 72.72 178 GLU D CA 1
ATOM 7200 C C . GLU D 1 178 ? 31.609 111.135 -44.757 1.00 74.88 178 GLU D C 1
ATOM 7201 O O . GLU D 1 178 ? 31.730 112.227 -45.317 1.00 78.57 178 GLU D O 1
ATOM 7207 N N . ARG D 1 179 ? 30.695 110.887 -43.820 1.00 74.70 179 ARG D N 1
ATOM 7208 C CA . ARG D 1 179 ? 29.737 111.895 -43.365 1.00 77.36 179 ARG D CA 1
ATOM 7209 C C . ARG D 1 179 ? 30.410 113.081 -42.680 1.00 77.17 179 ARG D C 1
ATOM 7210 O O . ARG D 1 179 ? 29.984 114.222 -42.851 1.00 77.24 179 ARG D O 1
ATOM 7218 N N . ALA D 1 180 ? 31.461 112.802 -41.911 1.00 75.34 180 ALA D N 1
ATOM 7219 C CA . ALA D 1 180 ? 32.205 113.842 -41.204 1.00 74.88 180 ALA D CA 1
ATOM 7220 C C . ALA D 1 180 ? 33.080 114.672 -42.143 1.00 76.17 180 ALA D C 1
ATOM 7221 O O . ALA D 1 180 ? 33.269 115.868 -41.921 1.00 75.80 180 ALA D O 1
ATOM 7223 N N . THR D 1 181 ? 33.606 114.035 -43.188 1.00 75.76 181 THR D N 1
ATOM 7224 C CA . THR D 1 181 ? 34.448 114.721 -44.173 1.00 76.65 181 THR D CA 1
ATOM 7225 C C . THR D 1 181 ? 33.639 115.646 -45.083 1.00 78.62 181 THR D C 1
ATOM 7226 O O . THR D 1 181 ? 34.151 116.663 -45.551 1.00 80.26 181 THR D O 1
ATOM 7230 N N . SER D 1 182 ? 32.382 115.284 -45.330 1.00 78.62 182 SER D N 1
ATOM 7231 C CA . SER D 1 182 ? 31.504 116.073 -46.193 1.00 78.97 182 SER D CA 1
ATOM 7232 C C . SER D 1 182 ? 30.782 117.188 -45.434 1.00 76.45 182 SER D C 1
ATOM 7233 O O . SER D 1 182 ? 30.687 118.314 -45.927 1.00 76.41 182 SER D O 1
ATOM 7236 N N . ASN D 1 183 ? 30.286 116.874 -44.237 1.00 71.43 183 ASN D N 1
ATOM 7237 C CA . ASN D 1 183 ? 29.550 117.840 -43.417 1.00 69.78 183 ASN D CA 1
ATOM 7238 C C . ASN D 1 183 ? 30.435 118.898 -42.755 1.00 69.04 183 ASN D C 1
ATOM 7239 O O . ASN D 1 183 ? 30.014 120.044 -42.583 1.00 73.46 183 ASN D O 1
ATOM 7244 N N . LEU D 1 184 ? 31.652 118.507 -42.386 1.00 65.33 184 LEU D N 1
ATOM 7245 C CA . LEU D 1 184 ? 32.569 119.390 -41.664 1.00 64.60 184 LEU D CA 1
ATOM 7246 C C . LEU D 1 184 ? 33.732 119.882 -42.523 1.00 65.64 184 LEU D C 1
ATOM 7247 O O . LEU D 1 184 ? 34.380 120.876 -42.186 1.00 68.27 184 LEU D O 1
ATOM 7252 N N . GLY D 1 185 ? 33.988 119.187 -43.629 1.00 65.81 185 GLY D N 1
ATOM 7253 C CA . GLY D 1 185 ? 35.076 119.544 -44.537 1.00 68.78 185 GLY D CA 1
ATOM 7254 C C . GLY D 1 185 ? 36.449 119.248 -43.964 1.00 70.12 185 GLY D C 1
ATOM 7255 O O . GLY D 1 185 ? 37.401 119.990 -44.210 1.00 73.29 185 GLY D O 1
ATOM 7256 N N . ILE D 1 186 ? 36.549 118.161 -43.199 1.00 68.67 186 ILE D N 1
ATOM 7257 C CA . ILE D 1 186 ? 37.814 117.758 -42.576 1.00 64.68 186 ILE D CA 1
ATOM 7258 C C . ILE D 1 186 ? 38.614 116.809 -43.470 1.00 62.57 186 ILE D C 1
ATOM 7259 O O . ILE D 1 186 ? 38.051 116.120 -44.324 1.00 60.28 186 ILE D O 1
ATOM 7264 N N . ILE D 1 187 ? 39.928 116.786 -43.264 1.00 62.90 187 ILE D N 1
ATOM 7265 C CA . ILE D 1 187 ? 40.828 115.952 -44.054 1.00 65.38 187 ILE D CA 1
ATOM 7266 C C . ILE D 1 187 ? 40.790 114.509 -43.542 1.00 66.27 187 ILE D C 1
ATOM 7267 O O . ILE D 1 187 ? 40.999 114.270 -42.349 1.00 65.86 187 ILE D O 1
ATOM 7272 N N . PRO D 1 188 ? 40.508 113.543 -44.442 1.00 65.26 188 PRO D N 1
ATOM 7273 C CA . PRO D 1 188 ? 40.508 112.129 -44.064 1.00 63.79 188 PRO D CA 1
ATOM 7274 C C . PRO D 1 188 ? 41.921 111.642 -43.757 1.00 63.03 188 PRO D C 1
ATOM 7275 O O . PRO D 1 188 ? 42.805 111.722 -44.615 1.00 63.84 188 PRO D O 1
ATOM 7279 N N . PHE D 1 189 ? 42.128 111.156 -42.536 1.00 59.88 189 PHE D N 1
ATOM 7280 C CA . PHE D 1 189 ? 43.433 110.653 -42.124 1.00 59.89 189 PHE D CA 1
ATOM 7281 C C . PHE D 1 189 ? 43.659 109.232 -42.630 1.00 62.75 189 PHE D C 1
ATOM 7282 O O . PHE D 1 189 ? 42.813 108.353 -42.445 1.00 62.53 189 PHE D O 1
ATOM 7290 N N . ASP D 1 190 ? 44.807 109.023 -43.268 1.00 65.60 190 ASP D N 1
ATOM 7291 C CA . ASP D 1 190 ? 45.195 107.715 -43.782 1.00 70.88 190 ASP D CA 1
ATOM 7292 C C . ASP D 1 190 ? 46.195 107.051 -42.831 1.00 73.30 190 ASP D C 1
ATOM 7293 O O . ASP D 1 190 ? 47.290 107.579 -42.618 1.00 74.84 190 ASP D O 1
ATOM 7298 N N . PRO D 1 191 ? 45.814 105.896 -42.245 1.00 74.55 191 PRO D N 1
ATOM 7299 C CA . PRO D 1 191 ? 46.699 105.141 -41.347 1.00 74.32 191 PRO D CA 1
ATOM 7300 C C . PRO D 1 191 ? 47.962 104.619 -42.038 1.00 73.70 191 PRO D C 1
ATOM 7301 O O . PRO D 1 191 ? 48.967 104.369 -41.370 1.00 73.64 191 PRO D O 1
ATOM 7305 N N . ALA D 1 192 ? 47.899 104.458 -43.360 1.00 74.19 192 ALA D N 1
ATOM 7306 C CA . ALA D 1 192 ? 49.041 104.002 -44.153 1.00 77.11 192 ALA D CA 1
ATOM 7307 C C . ALA D 1 192 ? 50.117 105.082 -44.283 1.00 80.47 192 ALA D C 1
ATOM 7308 O O . ALA D 1 192 ? 51.311 104.777 -44.276 1.00 80.72 192 ALA D O 1
ATOM 7310 N N . ASN D 1 193 ? 49.684 106.337 -44.408 1.00 82.69 193 ASN D N 1
ATOM 7311 C CA . ASN D 1 193 ? 50.592 107.485 -44.459 1.00 81.87 193 ASN D CA 1
ATOM 7312 C C . ASN D 1 193 ? 50.339 108.442 -43.292 1.00 79.49 193 ASN D C 1
ATOM 7313 O O . ASN D 1 193 ? 49.571 109.399 -43.427 1.00 77.93 193 ASN D O 1
ATOM 7318 N N . PRO D 1 194 ? 50.983 108.185 -42.137 1.00 76.56 194 PRO D N 1
ATOM 7319 C CA . PRO D 1 194 ? 50.719 108.968 -40.934 1.00 75.94 194 PRO D CA 1
ATOM 7320 C C . PRO D 1 194 ? 51.661 110.156 -40.729 1.00 74.98 194 PRO D C 1
ATOM 7321 O O . PRO D 1 194 ? 52.840 110.092 -41.086 1.00 73.92 194 PRO D O 1
ATOM 7325 N N . LYS D 1 195 ? 51.120 111.230 -40.159 1.00 72.52 195 LYS D N 1
ATOM 7326 C CA . LYS D 1 195 ? 51.910 112.381 -39.731 1.00 69.23 195 LYS D CA 1
ATOM 7327 C C . LYS D 1 195 ? 52.087 112.331 -38.220 1.00 67.12 195 LYS D C 1
ATOM 7328 O O . LYS D 1 195 ? 51.358 111.618 -37.529 1.00 68.35 195 LYS D O 1
ATOM 7334 N N . LYS D 1 196 ? 53.052 113.092 -37.711 1.00 64.55 196 LYS D N 1
ATOM 7335 C CA . LYS D 1 196 ? 53.212 113.269 -36.270 1.00 63.15 196 LYS D CA 1
ATOM 7336 C C . LYS D 1 196 ? 52.354 114.438 -35.790 1.00 60.55 196 LYS D C 1
ATOM 7337 O O . LYS D 1 196 ? 52.335 115.502 -36.413 1.00 61.59 196 LYS D O 1
ATOM 7343 N N . PHE D 1 197 ? 51.643 114.228 -34.686 1.00 55.85 197 PHE D N 1
ATOM 7344 C CA . PHE D 1 197 ? 50.766 115.250 -34.117 1.00 53.61 197 PHE D CA 1
ATOM 7345 C C . PHE D 1 197 ? 51.185 115.634 -32.702 1.00 52.40 197 PHE D C 1
ATOM 7346 O O . PHE D 1 197 ? 51.639 114.788 -31.928 1.00 52.24 197 PHE D O 1
ATOM 7354 N N . SER D 1 198 ? 51.031 116.915 -32.375 1.00 50.63 198 SER D N 1
ATOM 7355 C CA . SER D 1 198 ? 51.242 117.400 -31.013 1.00 50.46 198 SER D CA 1
ATOM 7356 C C . SER D 1 198 ? 49.915 117.510 -30.256 1.00 49.29 198 SER D C 1
ATOM 7357 O O . SER D 1 198 ? 49.900 117.597 -29.025 1.00 49.11 198 SER D O 1
ATOM 7360 N N . ILE D 1 199 ? 48.809 117.500 -31.003 1.00 48.38 199 ILE D N 1
ATOM 7361 C CA . ILE D 1 199 ? 47.458 117.542 -30.434 1.00 47.94 199 ILE D CA 1
ATOM 7362 C C . ILE D 1 199 ? 46.614 116.388 -30.987 1.00 47.17 199 ILE D C 1
ATOM 7363 O O . ILE D 1 199 ? 46.416 116.278 -32.202 1.00 45.47 199 ILE D O 1
ATOM 7368 N N . ILE D 1 200 ? 46.127 115.532 -30.090 1.00 45.29 200 ILE D N 1
ATOM 7369 C CA . ILE D 1 200 ? 45.272 114.405 -30.473 1.00 44.01 200 ILE D CA 1
ATOM 7370 C C . ILE D 1 200 ? 44.014 114.345 -29.601 1.00 42.35 200 ILE D C 1
ATOM 7371 O O . ILE D 1 200 ? 44.091 114.407 -28.370 1.00 40.51 200 ILE D O 1
ATOM 7376 N N . PHE D 1 201 ? 42.861 114.246 -30.260 1.00 40.41 201 PHE D N 1
ATOM 7377 C CA . PHE D 1 201 ? 41.574 114.077 -29.593 1.00 39.53 201 PHE D CA 1
ATOM 7378 C C . PHE D 1 201 ? 41.002 112.712 -29.968 1.00 36.67 201 PHE D C 1
ATOM 7379 O O . PHE D 1 201 ? 40.912 112.374 -31.148 1.00 35.29 201 PHE D O 1
ATOM 7387 N N . GLU D 1 202 ? 40.635 111.925 -28.960 1.00 34.21 202 GLU D N 1
ATOM 7388 C CA . GLU D 1 202 ? 40.116 110.580 -29.195 1.00 32.74 202 GLU D CA 1
ATOM 7389 C C . GLU D 1 202 ? 38.834 110.323 -28.416 1.00 31.74 202 GLU D C 1
ATOM 7390 O O . GLU D 1 202 ? 38.778 110.541 -27.208 1.00 33.10 202 GLU D O 1
ATOM 7396 N N . ALA D 1 203 ? 37.810 109.844 -29.116 1.00 29.87 203 ALA D N 1
ATOM 7397 C CA . ALA D 1 203 ? 36.537 109.507 -28.494 1.00 31.14 203 ALA D CA 1
ATOM 7398 C C . ALA D 1 203 ? 36.067 108.155 -29.020 1.00 32.12 203 ALA D C 1
ATOM 7399 O O . ALA D 1 203 ? 35.235 108.077 -29.925 1.00 33.24 203 ALA D O 1
ATOM 7401 N N . THR D 1 204 ? 36.626 107.093 -28.446 1.00 32.92 204 THR D N 1
ATOM 7402 C CA . THR D 1 204 ? 36.394 105.727 -28.913 1.00 33.72 204 THR D CA 1
ATOM 7403 C C . THR D 1 204 ? 36.310 104.764 -27.715 1.00 32.88 204 THR D C 1
ATOM 7404 O O . THR D 1 204 ? 37.026 104.948 -26.728 1.00 31.26 204 THR D O 1
ATOM 7408 N N . PRO D 1 205 ? 35.426 103.743 -27.792 1.00 32.31 205 PRO D N 1
ATOM 7409 C CA . PRO D 1 205 ? 35.339 102.755 -26.714 1.00 32.40 205 PRO D CA 1
ATOM 7410 C C . PRO D 1 205 ? 36.403 101.647 -26.776 1.00 31.64 205 PRO D C 1
ATOM 7411 O O . PRO D 1 205 ? 36.247 100.616 -26.124 1.00 30.63 205 PRO D O 1
ATOM 7415 N N . CYS D 1 206 ? 37.481 101.873 -27.526 1.00 33.72 206 CYS D N 1
ATOM 7416 C CA . CYS D 1 206 ? 38.495 100.844 -27.769 1.00 33.83 206 CYS D CA 1
ATOM 7417 C C . CYS D 1 206 ? 39.894 101.239 -27.293 1.00 33.50 206 CYS D C 1
ATOM 7418 O O . CYS D 1 206 ? 40.236 102.421 -27.244 1.00 33.66 206 CYS D O 1
ATOM 7421 N N . ALA D 1 207 ? 40.696 100.232 -26.952 1.00 34.06 207 ALA D N 1
ATOM 7422 C CA . ALA D 1 207 ? 42.088 100.434 -26.560 1.00 35.42 207 ALA D CA 1
ATOM 7423 C C . ALA D 1 207 ? 42.988 100.527 -27.793 1.00 37.13 207 ALA D C 1
ATOM 7424 O O . ALA D 1 207 ? 42.562 100.195 -28.900 1.00 37.88 207 ALA D O 1
ATOM 7426 N N . ASN D 1 208 ? 44.222 100.995 -27.592 1.00 39.32 208 ASN D N 1
ATOM 7427 C CA . ASN D 1 208 ? 45.256 101.051 -28.641 1.00 40.60 208 ASN D CA 1
ATOM 7428 C C . ASN D 1 208 ? 44.792 101.605 -29.996 1.00 40.19 208 ASN D C 1
ATOM 7429 O O . ASN D 1 208 ? 45.090 101.023 -31.042 1.00 40.89 208 ASN D O 1
ATOM 7434 N N . THR D 1 209 ? 44.068 102.722 -29.976 1.00 41.24 209 THR D N 1
ATOM 7435 C CA . THR D 1 209 ? 43.573 103.337 -31.215 1.00 40.27 209 THR D CA 1
ATOM 7436 C C . THR D 1 209 ? 44.534 104.394 -31.760 1.00 40.51 209 THR D C 1
ATOM 7437 O O . THR D 1 209 ? 44.376 104.864 -32.890 1.00 40.97 209 THR D O 1
ATOM 7441 N N . ILE D 1 210 ? 45.522 104.765 -30.948 1.00 38.84 210 ILE D N 1
ATOM 7442 C CA . ILE D 1 210 ? 46.513 105.768 -31.326 1.00 40.68 210 ILE D CA 1
ATOM 7443 C C . ILE D 1 210 ? 47.854 105.087 -31.623 1.00 43.17 210 ILE D C 1
ATOM 7444 O O . ILE D 1 210 ? 48.558 104.667 -30.697 1.00 43.05 210 ILE D O 1
ATOM 7449 N N . PRO D 1 211 ? 48.203 104.967 -32.920 1.00 45.82 211 PRO D N 1
ATOM 7450 C CA . PRO D 1 211 ? 49.446 104.305 -33.336 1.00 47.67 211 PRO D CA 1
ATOM 7451 C C . PRO D 1 211 ? 50.699 105.091 -32.954 1.00 50.23 211 PRO D C 1
ATOM 7452 O O . PRO D 1 211 ? 50.633 106.305 -32.754 1.00 49.17 211 PRO D O 1
ATOM 7456 N N . GLU D 1 212 ? 51.826 104.390 -32.854 1.00 51.66 212 GLU D N 1
ATOM 7457 C CA . GLU D 1 212 ? 53.108 104.999 -32.494 1.00 54.56 212 GLU D CA 1
ATOM 7458 C C . GLU D 1 212 ? 53.532 106.103 -33.466 1.00 55.54 212 GLU D C 1
ATOM 7459 O O . GLU D 1 212 ? 53.992 107.166 -33.042 1.00 54.83 212 GLU D O 1
ATOM 7465 N N . ALA D 1 213 ? 53.357 105.847 -34.762 1.00 56.46 213 ALA D N 1
ATOM 7466 C CA . ALA D 1 213 ? 53.794 106.763 -35.818 1.00 60.37 213 ALA D CA 1
ATOM 7467 C C . ALA D 1 213 ? 53.098 108.127 -35.785 1.00 61.19 213 ALA D C 1
ATOM 7468 O O . ALA D 1 213 ? 53.646 109.119 -36.271 1.00 63.81 213 ALA D O 1
ATOM 7470 N N . VAL D 1 214 ? 51.900 108.173 -35.205 1.00 59.83 214 VAL D N 1
ATOM 7471 C CA . VAL D 1 214 ? 51.110 109.404 -35.159 1.00 57.70 214 VAL D CA 1
ATOM 7472 C C . VAL D 1 214 ? 51.539 110.340 -34.012 1.00 55.96 214 VAL D C 1
ATOM 7473 O O . VAL D 1 214 ? 51.153 111.512 -33.975 1.00 53.88 214 VAL D O 1
ATOM 7477 N N . LEU D 1 215 ? 52.359 109.817 -33.101 1.00 54.39 215 LEU D N 1
ATOM 7478 C CA . LEU D 1 215 ? 52.782 110.549 -31.907 1.00 54.06 215 LEU D CA 1
ATOM 7479 C C . LEU D 1 215 ? 54.071 111.345 -32.103 1.00 57.94 215 LEU D C 1
ATOM 7480 O O . LEU D 1 215 ? 54.942 110.964 -32.886 1.00 61.89 215 LEU D O 1
ATOM 7485 N N . SER D 1 216 ? 54.166 112.459 -31.383 1.00 61.60 216 SER D N 1
ATOM 7486 C CA . SER D 1 216 ? 55.418 113.184 -31.187 1.00 65.83 216 SER D CA 1
ATOM 7487 C C . SER D 1 216 ? 55.624 113.291 -29.681 1.00 66.32 216 SER D C 1
ATOM 7488 O O . SER D 1 216 ? 54.664 113.159 -28.921 1.00 68.35 216 SER D O 1
ATOM 7491 N N . GLU D 1 217 ? 56.857 113.515 -29.236 1.00 67.61 217 GLU D N 1
ATOM 7492 C CA . GLU D 1 217 ? 57.112 113.561 -27.794 1.00 68.93 217 GLU D CA 1
ATOM 7493 C C . GLU D 1 217 ? 56.474 114.775 -27.121 1.00 65.05 217 GLU D C 1
ATOM 7494 O O . GLU D 1 217 ? 56.399 115.855 -27.713 1.00 62.96 217 GLU D O 1
ATOM 7500 N N . ASN D 1 218 ? 55.995 114.568 -25.894 1.00 62.92 218 ASN D N 1
ATOM 7501 C CA . ASN D 1 218 ? 55.287 115.590 -25.106 1.00 61.27 218 ASN D CA 1
ATOM 7502 C C . ASN D 1 218 ? 53.955 116.056 -25.713 1.00 60.57 218 ASN D C 1
ATOM 7503 O O . ASN D 1 218 ? 53.439 117.116 -25.350 1.00 62.43 218 A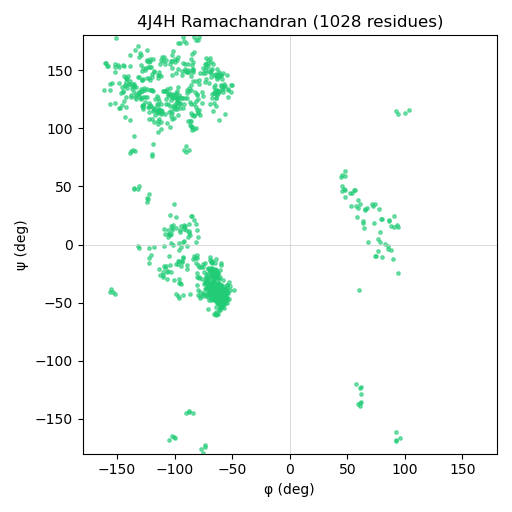SN D O 1
ATOM 7508 N N . CYS D 1 219 ? 53.402 115.256 -26.625 1.00 57.55 219 CYS D N 1
ATOM 7509 C CA . CYS D 1 219 ? 52.125 115.576 -27.264 1.00 55.56 219 CYS D CA 1
ATOM 7510 C C . CYS D 1 219 ? 50.952 115.391 -26.302 1.00 51.99 219 CYS D C 1
ATOM 7511 O O . CYS D 1 219 ? 51.038 114.623 -25.340 1.00 49.16 219 CYS D O 1
ATOM 7514 N N . VAL D 1 220 ? 49.860 116.102 -26.571 1.00 47.91 220 VAL D N 1
ATOM 7515 C CA . VAL D 1 220 ? 48.667 116.024 -25.736 1.00 44.47 220 VAL D CA 1
ATOM 7516 C C . VAL D 1 220 ? 47.621 115.102 -26.349 1.00 41.49 220 VAL D C 1
ATOM 7517 O O . VAL D 1 220 ? 47.250 115.248 -27.518 1.00 40.44 220 VAL D O 1
ATOM 7521 N N . LEU D 1 221 ? 47.175 114.138 -25.548 1.00 42.02 221 LEU D N 1
ATOM 7522 C CA . LEU D 1 221 ? 46.053 113.280 -25.901 1.00 39.59 221 LEU D CA 1
ATOM 7523 C C . LEU D 1 221 ? 44.878 113.598 -24.981 1.00 37.56 221 LEU D C 1
ATOM 7524 O O . LEU D 1 221 ? 44.887 113.254 -23.796 1.00 38.03 221 LEU D O 1
ATOM 7529 N N . SER D 1 222 ? 43.883 114.284 -25.533 1.00 37.94 222 SER D N 1
ATOM 7530 C CA . SER D 1 222 ? 42.656 114.596 -24.811 1.00 37.70 222 SER D CA 1
ATOM 7531 C C . SER D 1 222 ? 41.620 113.548 -25.191 1.00 34.62 222 SER D C 1
ATOM 7532 O O . SER D 1 222 ? 41.165 113.508 -26.335 1.00 34.46 222 SER D O 1
ATOM 7535 N N . THR D 1 223 ? 41.264 112.691 -24.237 1.00 33.03 223 THR D N 1
ATOM 7536 C CA . THR D 1 223 ? 40.393 111.548 -24.529 1.00 32.30 223 THR D CA 1
ATOM 7537 C C . THR D 1 223 ? 39.383 111.218 -23.415 1.00 31.26 223 THR D C 1
ATOM 7538 O O . THR D 1 223 ? 39.774 110.920 -22.286 1.00 30.93 223 THR D O 1
ATOM 7542 N N . PRO D 1 224 ? 38.076 111.297 -23.732 1.00 30.60 224 PRO D N 1
ATOM 7543 C CA . PRO D 1 224 ? 37.043 110.791 -22.826 1.00 30.96 224 PRO D CA 1
ATOM 7544 C C . PRO D 1 224 ? 36.798 109.286 -22.981 1.00 31.90 224 PRO D C 1
ATOM 7545 O O . PRO D 1 224 ? 36.142 108.677 -22.130 1.00 32.87 224 PRO D O 1
ATOM 7549 N N . GLY D 1 225 ? 37.329 108.698 -24.052 1.00 32.04 225 GLY D N 1
ATOM 7550 C CA . GLY D 1 225 ? 37.115 107.283 -24.366 1.00 33.57 225 GLY D CA 1
ATOM 7551 C C . GLY D 1 225 ? 37.614 106.316 -23.307 1.00 33.19 225 GLY D C 1
ATOM 7552 O O . GLY D 1 225 ? 38.617 106.574 -22.638 1.00 34.85 225 GLY D O 1
ATOM 7553 N N . ILE D 1 226 ? 36.898 105.205 -23.154 1.00 32.30 226 ILE D N 1
ATOM 7554 C CA . ILE D 1 226 ? 37.243 104.157 -22.190 1.00 34.28 226 ILE D CA 1
ATOM 7555 C C . ILE D 1 226 ? 37.211 102.796 -22.902 1.00 33.87 226 ILE D C 1
ATOM 7556 O O . ILE D 1 226 ? 36.252 102.510 -23.620 1.00 32.12 226 ILE D O 1
ATOM 7561 N N . PRO D 1 227 ? 38.264 101.964 -22.735 1.00 33.82 227 PRO D N 1
ATOM 7562 C CA . PRO D 1 227 ? 39.513 102.216 -22.003 1.00 35.28 227 PRO D CA 1
ATOM 7563 C C . PRO D 1 227 ? 40.471 103.163 -22.733 1.00 35.65 227 PRO D C 1
ATOM 7564 O O . PRO D 1 227 ? 40.113 103.750 -23.759 1.00 33.89 227 PRO D O 1
ATOM 7568 N N . CYS D 1 228 ? 41.678 103.303 -22.192 1.00 35.53 228 CYS D N 1
ATOM 7569 C CA . CYS D 1 228 ? 42.655 104.253 -22.703 1.00 37.47 228 CYS D CA 1
ATOM 7570 C C . CYS D 1 228 ? 43.073 103.977 -24.147 1.00 36.61 228 CYS D C 1
ATOM 7571 O O . CYS D 1 228 ? 43.401 102.844 -24.513 1.00 36.33 228 CYS D O 1
ATOM 7574 N N . ALA D 1 229 ? 43.060 105.037 -24.950 1.00 35.63 229 ALA D N 1
ATOM 7575 C CA . ALA D 1 229 ? 43.383 104.977 -26.374 1.00 36.84 229 ALA D CA 1
ATOM 7576 C C . ALA D 1 229 ? 44.846 104.650 -26.644 1.00 37.90 229 ALA D C 1
ATOM 7577 O O . ALA D 1 229 ? 45.200 104.219 -27.741 1.00 39.25 229 ALA D O 1
ATOM 7579 N N . ILE D 1 230 ? 45.689 104.874 -25.641 1.00 41.92 230 ILE D N 1
ATOM 7580 C CA . ILE D 1 230 ? 47.123 104.652 -25.760 1.00 44.00 230 ILE D CA 1
ATOM 7581 C C . ILE D 1 230 ? 47.596 103.643 -24.712 1.00 44.18 230 ILE D C 1
ATOM 7582 O O . ILE D 1 230 ? 47.110 103.640 -23.576 1.00 45.05 230 ILE D O 1
ATOM 7587 N N . SER D 1 231 ? 48.525 102.775 -25.103 1.00 43.11 231 SER D N 1
ATOM 7588 C CA . SER D 1 231 ? 49.128 101.829 -24.169 1.00 46.11 231 SER D CA 1
ATOM 7589 C C . SER D 1 231 ? 50.048 102.559 -23.192 1.00 47.07 231 SER D C 1
ATOM 7590 O O . SER D 1 231 ? 50.536 103.653 -23.491 1.00 44.80 231 SER D O 1
ATOM 7593 N N . GLU D 1 232 ? 50.268 101.954 -22.025 1.00 51.23 232 GLU D N 1
ATOM 7594 C CA . GLU D 1 232 ? 51.159 102.509 -21.004 1.00 56.53 232 GLU D CA 1
ATOM 7595 C C . GLU D 1 232 ? 52.582 102.671 -21.528 1.00 56.97 232 GLU D C 1
ATOM 7596 O O . GLU D 1 232 ? 53.279 103.619 -21.163 1.00 58.24 232 GLU D O 1
ATOM 7602 N N . GLU D 1 233 ? 52.997 101.742 -22.388 1.00 58.55 233 GLU D N 1
ATOM 7603 C CA . GLU D 1 233 ? 54.334 101.749 -22.977 1.00 59.86 233 GLU D CA 1
ATOM 7604 C C . GLU D 1 233 ? 54.542 102.950 -23.902 1.00 57.19 233 GLU D C 1
ATOM 7605 O O . GLU D 1 233 ? 55.557 103.641 -23.797 1.00 58.98 233 GLU D O 1
ATOM 7611 N N . LEU D 1 234 ? 53.580 103.194 -24.792 1.00 51.64 234 LEU D N 1
ATOM 7612 C CA . LEU D 1 234 ? 53.653 104.316 -25.734 1.00 49.22 234 LEU D CA 1
ATOM 7613 C C . LEU D 1 234 ? 53.471 105.669 -25.051 1.00 50.40 234 LEU D C 1
ATOM 7614 O O . LEU D 1 234 ? 54.008 106.677 -25.515 1.00 50.34 234 LEU D O 1
ATOM 7619 N N . ARG D 1 235 ? 52.706 105.684 -23.961 1.00 52.23 235 ARG D N 1
ATOM 7620 C CA . ARG D 1 235 ? 52.513 106.888 -23.156 1.00 55.38 235 ARG D CA 1
ATOM 7621 C C . ARG D 1 235 ? 53.818 107.300 -22.468 1.00 57.64 235 ARG D C 1
ATOM 7622 O O . ARG D 1 235 ? 54.184 108.477 -22.476 1.00 55.33 235 ARG D O 1
ATOM 7630 N N . ASP D 1 236 ? 54.511 106.321 -21.885 1.00 58.25 236 ASP D N 1
ATOM 7631 C CA . ASP D 1 236 ? 55.776 106.552 -21.185 1.00 60.42 236 ASP D CA 1
ATOM 7632 C C . ASP D 1 236 ? 56.926 106.867 -22.140 1.00 60.54 236 ASP D C 1
ATOM 7633 O O . ASP D 1 236 ? 57.766 107.718 -21.842 1.00 61.94 236 ASP D O 1
ATOM 7638 N N . LYS D 1 237 ? 56.952 106.179 -23.281 1.00 60.91 237 LYS D N 1
ATOM 7639 C CA . LYS D 1 237 ? 58.004 106.339 -24.289 1.00 60.85 237 LYS D CA 1
ATOM 7640 C C . LYS D 1 237 ? 58.004 107.735 -24.913 1.00 59.81 237 LYS D C 1
ATOM 7641 O O . LYS D 1 237 ? 59.064 108.298 -25.191 1.00 57.55 237 LYS D O 1
ATOM 7647 N N . TYR D 1 238 ? 56.811 108.284 -25.126 1.00 57.70 238 TYR D N 1
ATOM 7648 C CA . TYR D 1 238 ? 56.663 109.587 -25.770 1.00 56.99 238 TYR D CA 1
ATOM 7649 C C . TYR D 1 238 ? 56.291 110.702 -24.792 1.00 55.40 238 TYR D C 1
ATOM 7650 O O . TYR D 1 238 ? 56.028 111.833 -25.210 1.00 58.85 238 TYR D O 1
ATOM 7659 N N . GLU D 1 239 ? 56.291 110.379 -23.497 1.00 53.39 239 GLU D N 1
ATOM 7660 C CA . GLU D 1 239 ? 55.893 111.309 -22.429 1.00 53.55 239 GLU D CA 1
ATOM 7661 C C . GLU D 1 239 ? 54.601 112.060 -22.775 1.00 51.66 239 GLU D C 1
ATOM 7662 O O . GLU D 1 239 ? 54.532 113.291 -22.690 1.00 48.60 239 GLU D O 1
ATOM 7664 N N . VAL D 1 240 ? 53.585 111.297 -23.172 1.00 49.60 240 VAL D N 1
ATOM 7665 C CA . VAL D 1 240 ? 52.302 111.846 -23.602 1.00 46.09 240 VAL D CA 1
ATOM 7666 C C . VAL D 1 240 ? 51.575 112.488 -22.424 1.00 44.95 240 VAL D C 1
ATOM 7667 O O . VAL D 1 240 ? 51.436 111.879 -21.360 1.00 46.90 240 VAL D O 1
ATOM 7671 N N . GLN D 1 241 ? 51.136 113.728 -22.622 1.00 44.63 241 GLN D N 1
ATOM 7672 C CA . GLN D 1 241 ? 50.366 114.448 -21.616 1.00 44.30 241 GLN D CA 1
ATOM 7673 C C . GLN D 1 241 ? 48.894 114.075 -21.745 1.00 42.59 241 GLN D C 1
ATOM 7674 O O . GLN D 1 241 ? 48.182 114.570 -22.625 1.00 42.04 241 GLN D O 1
ATOM 7680 N N . LEU D 1 242 ? 48.455 113.189 -20.856 1.00 43.41 242 LEU D N 1
ATOM 7681 C CA . LEU D 1 242 ? 47.143 112.570 -20.948 1.00 43.37 242 LEU D CA 1
ATOM 7682 C C . LEU D 1 242 ? 46.079 113.388 -20.223 1.00 41.57 242 LEU D C 1
ATOM 7683 O O . LEU D 1 242 ? 46.234 113.725 -19.047 1.00 43.32 242 LEU D O 1
ATOM 7688 N N . ILE D 1 243 ? 45.008 113.714 -20.942 1.00 39.45 243 ILE D N 1
ATOM 7689 C CA . ILE D 1 243 ? 43.796 114.252 -20.335 1.00 39.87 243 ILE D CA 1
ATOM 7690 C C . ILE D 1 243 ? 42.715 113.186 -20.499 1.00 37.50 243 ILE D C 1
ATOM 7691 O O . ILE D 1 243 ? 42.123 113.051 -21.572 1.00 37.38 243 ILE D O 1
ATOM 7696 N N . ALA D 1 244 ? 42.489 112.416 -19.437 1.00 39.28 244 ALA D N 1
ATOM 7697 C CA . ALA D 1 244 ? 41.527 111.314 -19.459 1.00 37.42 244 ALA D CA 1
ATOM 7698 C C . ALA D 1 244 ? 40.821 111.185 -18.118 1.00 36.09 244 ALA D C 1
ATOM 7699 O O . ALA D 1 244 ? 41.462 111.026 -17.076 1.00 37.64 244 ALA D O 1
ATOM 7701 N N . GLU D 1 245 ? 39.496 111.250 -18.157 1.00 36.35 245 GLU D N 1
ATOM 7702 C CA . GLU D 1 245 ? 38.679 111.254 -16.953 1.00 36.46 245 GLU D CA 1
ATOM 7703 C C . GLU D 1 245 ? 37.276 110.735 -17.311 1.00 34.61 245 GLU D C 1
ATOM 7704 O O . GLU D 1 245 ? 36.700 111.160 -18.314 1.00 34.70 245 GLU D O 1
ATOM 7710 N N . PRO D 1 246 ? 36.729 109.804 -16.501 1.00 33.67 246 PRO D N 1
ATOM 7711 C CA . PRO D 1 246 ? 35.517 109.067 -16.897 1.00 32.55 246 PRO D CA 1
ATOM 7712 C C . PRO D 1 246 ? 34.173 109.809 -16.854 1.00 31.72 246 PRO D C 1
ATOM 7713 O O . PRO D 1 246 ? 33.243 109.395 -17.552 1.00 30.00 246 PRO D O 1
ATOM 7717 N N . LEU D 1 247 ? 34.050 110.869 -16.054 1.00 33.55 247 LEU D N 1
ATOM 7718 C CA . LEU D 1 247 ? 32.738 111.508 -15.862 1.00 32.87 247 LEU D CA 1
ATOM 7719 C C . LEU D 1 247 ? 32.772 113.002 -15.521 1.00 33.84 247 LEU D C 1
ATOM 7720 O O . LEU D 1 247 ? 31.972 113.779 -16.047 1.00 34.93 247 LEU D O 1
ATOM 7725 N N . GLY D 1 248 ? 33.692 113.392 -14.642 1.00 34.10 248 GLY D N 1
ATOM 7726 C CA . GLY D 1 248 ? 33.756 114.754 -14.100 1.00 35.50 248 GLY D CA 1
ATOM 7727 C C . GLY D 1 248 ? 33.879 115.900 -15.088 1.00 34.81 248 GLY D C 1
ATOM 7728 O O . GLY D 1 248 ? 33.187 116.913 -14.950 1.00 36.00 248 GLY D O 1
ATOM 7729 N N . ILE D 1 249 ? 34.761 115.754 -16.076 1.00 32.84 249 ILE D N 1
ATOM 7730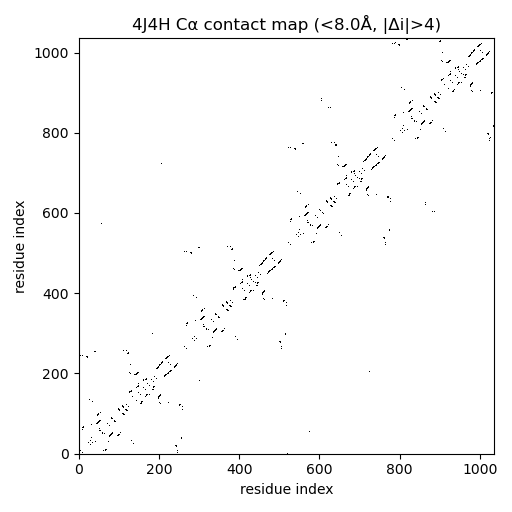 C CA . ILE D 1 249 ? 35.009 116.823 -17.049 1.00 33.13 249 ILE D CA 1
ATOM 7731 C C . ILE D 1 249 ? 33.772 117.076 -17.914 1.00 33.38 249 ILE D C 1
ATOM 7732 O O . ILE D 1 249 ? 33.355 118.222 -18.093 1.00 33.78 249 ILE D O 1
ATOM 7737 N N . GLY D 1 250 ? 33.177 115.999 -18.422 1.00 31.81 250 GLY D N 1
ATOM 7738 C CA . GLY D 1 250 ? 31.955 116.089 -19.217 1.00 30.12 250 GLY D CA 1
ATOM 7739 C C . GLY D 1 250 ? 30.786 116.665 -18.440 1.00 30.21 250 GLY D C 1
ATOM 7740 O O . GLY D 1 250 ? 30.006 117.454 -18.982 1.00 30.08 250 GLY D O 1
ATOM 7741 N N . THR D 1 251 ? 30.675 116.275 -17.169 1.00 28.60 251 THR D N 1
ATOM 7742 C CA . THR D 1 251 ? 29.621 116.766 -16.280 1.00 30.89 251 THR D CA 1
ATOM 7743 C C . THR D 1 251 ? 29.777 118.269 -16.031 1.00 32.03 251 THR D C 1
ATOM 7744 O O . THR D 1 251 ? 28.794 119.015 -16.073 1.00 32.23 251 THR D O 1
ATOM 7748 N N . ALA D 1 252 ? 31.015 118.700 -15.787 1.00 32.40 252 ALA D N 1
ATOM 7749 C CA . ALA D 1 252 ? 31.329 120.120 -15.594 1.00 34.49 252 ALA D CA 1
ATOM 7750 C C . ALA D 1 252 ? 30.912 120.958 -16.803 1.00 34.03 252 ALA D C 1
ATOM 7751 O O . ALA D 1 252 ? 30.317 122.025 -16.649 1.00 34.71 252 ALA D O 1
ATOM 7753 N N . SER D 1 253 ? 31.222 120.460 -17.998 1.00 33.14 253 SER D N 1
ATOM 7754 C CA . SER D 1 253 ? 30.825 121.100 -19.251 1.00 33.54 253 SER D CA 1
ATOM 7755 C C . SER D 1 253 ? 29.307 121.247 -19.365 1.00 34.85 253 SER D C 1
ATOM 7756 O O . SER D 1 253 ? 28.818 122.288 -19.802 1.00 35.76 253 SER D O 1
ATOM 7759 N N . MET D 1 254 ? 28.574 120.202 -18.976 1.00 34.55 254 MET D N 1
ATOM 7760 C CA . MET D 1 254 ? 27.108 120.222 -18.985 1.00 34.35 254 MET D CA 1
ATOM 7761 C C . MET D 1 254 ? 26.558 121.321 -18.078 1.00 34.37 254 MET D C 1
ATOM 7762 O O . MET D 1 254 ? 25.764 122.161 -18.511 1.00 33.55 254 MET D O 1
ATOM 7767 N N . LEU D 1 255 ? 26.998 121.309 -16.821 1.00 33.25 255 LEU D N 1
ATOM 7768 C CA . LEU D 1 255 ? 26.490 122.224 -15.806 1.00 33.87 255 LEU D CA 1
ATOM 7769 C C . LEU D 1 255 ? 26.785 123.683 -16.128 1.00 35.31 255 LEU D C 1
ATOM 7770 O O . LEU D 1 255 ? 25.925 124.545 -15.948 1.00 37.07 255 LEU D O 1
ATOM 7775 N N . TYR D 1 256 ? 27.995 123.956 -16.607 1.00 34.23 256 TYR D N 1
ATOM 7776 C CA . TYR D 1 256 ? 28.379 125.318 -16.953 1.00 35.34 256 TYR D CA 1
ATOM 7777 C C . TYR D 1 256 ? 27.701 125.821 -18.230 1.00 34.23 256 TYR D C 1
ATOM 7778 O O . TYR D 1 256 ? 27.505 127.024 -18.392 1.00 34.58 256 TYR D O 1
ATOM 7787 N N . SER D 1 257 ? 27.315 124.902 -19.113 1.00 32.96 257 SER D N 1
ATOM 7788 C CA . SER D 1 257 ? 26.609 125.270 -20.346 1.00 35.45 257 SER D CA 1
ATOM 7789 C C . SER D 1 257 ? 25.170 125.751 -20.106 1.00 35.79 257 SER D C 1
ATOM 7790 O O . SER D 1 257 ? 24.591 126.433 -20.958 1.00 36.96 257 SER D O 1
ATOM 7793 N N . VAL D 1 258 ? 24.604 125.399 -18.953 1.00 33.14 258 VAL D N 1
ATOM 7794 C CA . VAL D 1 258 ? 23.200 125.718 -18.653 1.00 36.08 258 VAL D CA 1
ATOM 7795 C C . VAL D 1 258 ? 23.009 126.865 -17.654 1.00 38.07 258 VAL D C 1
ATOM 7796 O O . VAL D 1 258 ? 21.888 127.343 -17.467 1.00 35.93 258 VAL D O 1
ATOM 7800 N N . LEU D 1 259 ? 24.098 127.300 -17.023 1.00 39.06 259 LEU D N 1
ATOM 7801 C CA . LEU D 1 259 ? 24.040 128.359 -16.012 1.00 41.59 259 LEU D CA 1
ATOM 7802 C C . LEU D 1 259 ? 23.714 129.721 -16.620 1.00 43.82 259 LEU D C 1
ATOM 7803 O O . LEU D 1 259 ? 23.996 129.976 -17.792 1.00 44.50 259 LEU D O 1
#

InterPro domains:
  IPR023914 Pyrrolysine biosynthesis protein PylD [TIGR03911] (6-263)
  IPR036291 NAD(P)-binding domain superfamily [SSF51735] (146-218)
  IPR048757 Pyrrolysine biosynthesis protein PylD, N-terminal domain [PF21455] (15-122)

Sequence (1036 aa):
MALLTPDDLININMQLQKADSAVQEVTGLDIKGICKALYGTFSSSEKVGIVPVTSGNGIIGNFSASLHAITQYFGFDSFVTDMPDVSGYYEAVQNGAEIILMADDRTFLAHNLKNGKMANNQPCTGIIYAEIASRYLKADSKDVLVVGLGKVGFPGAEHLVQKDFRVYGYDADETLLERATSNLGIIPFDPANPKKFSIIFEATPCANTIPEAVLSENCVLSTPGIPCAISEELRDKYEVQLIAEPLGIGTASMLYSVLMALLTPDDLININMQLQKADSAVQEVTGLDIKGICKALYGTFSSSEKVGIVPVTSGNGIIGNFSASLHAITQYFGFDSFVTDMPDVSGYYEAVQNGAEIILMADDRTFLAHNLKNGKMANNQPCTGIIYAEIASRYLKADSKDVLVVGLGKVGFPGAEHLVQKDFRVYGYDADETLLERATSNLGIIPFDPANPKKFSIIFEATPCANTIPEAVLSENCVLSTPGIPCAISEELRDKYEVQLIAEPLGIGTASMLYSVLMALLTPDDLININMQLQKADSAVQEVTGLDIKGICKALYGTFSSSEKVGIVPVTSGNGIIGNFSASLHAITQYFGFDSFVTDMPDVSGYYEAVQNGAEIILMADDRTFLAHNLKNGKMANNQPCTGIIYAEIASRYLKADSKDVLVVGLGKVGFPGAEHLVQKDFRVYGYDADETLLERATSNLGIIPFDPANPKKFSIIFEATPCANTIPEAVLSENCVLSTPGIPCAISEELRDKYEVQLIAEPLGIGTASMLYSVLMALLTPDDLININMQLQKADSAVQEVTGLDIKGICKALYGTFSSSEKVGIVPVTSGNGIIGNFSASLHAITQYFGFDSFVTDMPDVSGYYEAVQNGAEIILMADDRTFLAHNLKNGKMANNQPCTGIIYAEIASRYLKADSKDVLVVGLGKVGFPGAEHLVQKDFRVYGYDADETLLERATSNLGIIPFDPANPKKFSIIFEATPCANTIPEAVLSENCVLSTPGIPCAISEELRDKYEVQLIAEPLGIGTASMLYSVL

Secondary structure (DSSP, 8-state):
-----GGGGTTHHHHHHHHHHHHHHHHSS-HHHHHHHHHS------EEEEE---STT-PPTTHHHHHHHHHHHTT-EEEE-SS-HHHHHHHHHHTT-SEEEEE-SS-EEEEETTT--EEEHHHHHHHHHHHHHHT-TT----EEEEE--STTHHHHHHHHHHTT-EEEEE-SSHHHHHHHHHHH-PEEP-TTS---EEEEEE--SSSS-S-GGGEEEEEEEE---SS-SS-HHHHHHTT-EEE--SSHHHHHHHHHHT-/-----GGGGTTHHHHHHHHHHHHHHHHSS-HHHHHHHHH-------EEEE----STT-PPTTHHHHHHHHHHHTT-EEEE-SS-HHHHHHHHHHTT-SEEEEE-SS-EEEEETTT--EEEHHHHHHHHHHHHHHT-TT--SSEEEEE--STTHHHHHHHHHHTT-EEEEE-SSHHHHHHHHHHH-PEEPPTTSPPPEEEEEE--SSSS-S-GGGEEEEEEEE---SS-SS-HHHHHHTT-EEE--SSHHHHHHHHHHT-/-----GGGGTTHHHHHHHHHHHHHHHHSS-HHHHHHHHH-------EEEEE---STT-PPTTHHHHHHHHHHHTT-EEEE-SS-HHHHHHHHHHTT-SEEEEE-SS-EEEEETTT--EEEHHHHHHHHHHHHHHT-TT---SEEEEE--STTHHHHHHHHHHTT-EEEEE-SSHHHHHHHHHHH-PEEPPSSS----SEEEE--SSSS-S-GGG--TT-EEE---SS-SS-HHHHHHTT-EEE--SSHHHHHHHHHH--/-----GGGGTTHHHHHHHHHHHHHHHHSS-HHHHHHHHHS------EEEEE---STT-PPTTHHHHHHHHHHHTT-EEEE-SS-HHHHHHHHHHTT-SEEEEE-SS-EEEEETTT--EEEHHHHHHHHHHHHHHT-TT--SSEEEEE--STTHHHHHHHHHTTT-EEEEE-SSHHHHHHHHHHS-PEEPPSSSPPPEEEEEE--SSSS-S-GGGEEEEEEEE---SS-SS-HHHHHHTT-EEE--SSHHHHHHHHHHH-

Nearest PDB structures (foldseek):
  4q3a-assembly3_C  TM=1.002E+00  e=5.747E-56  Methanosarcina barkeri str. Fusaro
  4j49-assembly2_B  TM=9.885E-01  e=1.964E-54  Methanosarcina barkeri str. Fusaro
  4j43-assembly2_B  TM=9.725E-01  e=9.668E-53  Methanosarcina barkeri str. Fusaro
  4j49-assembly1_A  TM=9.771E-01  e=1.497E-51  Methanosarcina barkeri str. Fusaro
  4q3e-assembly1_A  TM=9.714E-01  e=1.591E-51  Methanosarcina barkeri str. Fusaro

Foldseek 3Di:
DDDDAQVQCPPQVVLQVVLQVLLCLFQVHGLQVLLCVVQVDADDQAEEEEAAAQPDVGGHHNPSVSVVVLCVVRRHNYDYAPHHDPVSVVVCVVVPHQWYFYDDPPWTKIAGNVPGDMDTLQLLQLCSLLSSLQSGPPFVALEEEQEDCPSNRVSNQLNSVVVVGQYEYDYPPPVSLVCSCVVRVHHYDDPVDEAEGLGYEYEEQDECRDDLRHYAAQGEYRYQHPPYNYDPVSCVVRVYSYNYGPPNSSVSSRVSNRD/DDDDAQVQCPPQVVLQVVLQVLLCLFFVHGLQRLLCVVQVFADDQAEEEEAFAQPDVGGHHCVSVSVVVLCVVRRHNYDYAPHHDPVSVVRCVVVRHQWYFYDDPPWTKIAGNVPGDMDTLQLLQLCLLLSSLCNRPPFPALEEEQEDCPSNRVSNQLNSLVVVGQYEYDYPPPVSLVVSCVVRVHHYDDLVDEDAGLGYEYEEQDECRRDLNNHAAQREYRYQHPPDNYDPVSCVVRVYSYNYHPPNSSSSSNVSNRD/DDDDAQVQCPPQVVLQVVLQVLLCVFQVHGLQRLLCVVAVDADDQAEEEEAFAQPDVGGHHCPSVSLQSLCVVSRHNYDYAPHHDPVSVVRCVVVPHQWYFYDDPPWTKIAGNPQGDMFTLQLLQLCSLLSSLCNGPPFPALEEEEEDCPSNRVSNQLNSLVVPGQYEYEYPPPVSLVVSCVVRVHHHADPVDEAEALGYEYEEQDEQQDDLRHYAAQGEYRYLYPPYNYDPVSCVVRVYSYNYHPPNSSSSSNVSNND/DDDDAQVQCPPQVVQLVVLQVLLCVFQVHGLQRLLCVVAVDADDQAEEEEAFAQPDVGGHPCPSVSVVVLCVVRRHNYDYAPHHDPVSVVVCVVVPHQWYFYDDPPWTKIAGNVQGDMDTLQLLQLCSLLSSLCSGPVFPALEEEFEDCPSNRVSNQLNSLVVVGQYEYDYPDPVSLVCSCVVSVHHYDDPVDEDAGLGYEYEEQDECQDDLRNYAAQGEYRYAHPPHNYDPVSCVVRVYSYNYGPPNSSSSSRVSNRD

Organism: Methanosarcina barkeri (strain Fusaro / DSM 804) (NCBI:txid269797)

Solvent-accessible surface area: 44452 Å² total; per-residue (Å²): 128,71,66,31,57,60,110,36,4,108,92,13,79,85,56,2,94,128,6,18,64,26,0,96,130,2,6,46,56,50,0,93,19,0,0,83,28,21,46,11,23,135,28,72,74,32,68,0,0,2,4,22,30,67,52,41,77,17,102,39,35,70,34,29,61,3,0,68,22,0,0,94,80,0,33,4,71,8,40,44,5,137,100,37,51,127,56,0,81,145,40,0,65,130,76,39,9,40,0,0,0,47,21,68,25,176,52,19,32,0,52,9,68,159,59,52,80,128,7,52,30,55,49,10,10,0,43,0,2,0,2,0,0,14,88,17,123,168,13,151,48,106,26,0,0,0,10,4,0,26,148,32,0,36,17,0,0,65,17,0,22,26,47,65,37,139,6,30,0,52,23,54,70,150,95,43,28,106,103,0,30,64,74,17,36,8,58,76,14,68,63,86,117,58,79,140,2,20,0,0,0,0,17,21,80,20,27,69,35,3,60,63,52,0,0,26,136,64,0,0,0,0,1,22,13,67,72,50,0,7,36,98,120,35,79,100,138,44,50,8,43,32,0,41,9,24,13,0,0,4,0,0,0,0,0,2,26,1,42,204,69,76,35,69,60,109,37,4,108,92,13,79,75,54,1,98,132,6,17,63,27,0,88,131,1,4,19,6,20,0,55,0,0,0,27,41,43,58,59,27,48,31,75,75,21,70,0,0,2,4,21,28,65,53,70,129,18,104,40,36,71,36,29,61,4,0,68,22,0,0,94,80,2,34,4,74,8,40,42,5,136,98,36,52,125,58,0,80,145,36,0,67,130,75,38,9,53,0,0,0,49,21,71,45,155,54,20,32,0,53,3,68,120,70,51,103,129,6,50,29,45,50,11,11,0,45,0,2,0,9,0,0,14,66,21,43,135,31,128,53,63,14,0,0,0,10,5,0,26,117,33,0,55,18,0,0,65,23,0,48,124,70,116,28,126,5,29,0,65,20,89,70,139,86,40,28,119,127,0,31,90,106,25,61,7,67,82,13,75,59,86,116,56,74,138,1,16,0,0,0,0,16,22,83,64,52,115,35,3,48,72,59,0,1,23,134,69,0,0,0,0,1,22,13,59,71,48,0,6,45,131,146,37,94,105,142,41,50,12,33,25,0,40,8,22,13,0,0,3,0,0,0,0,0,0,30,2,38,183,71,71,34,68,59,117,37,5,105,88,11,65,92,46,1,97,127,5,18,71,27,0,90,132,2,6,46,62,49,0,92,15,0,0,78,50,38,64,47,26,146,31,84,77,29,64,0,0,2,4,20,14,53,11,39,58,17,103,39,35,69,36,29,62,3,0,68,28,0,0,92,72,1,34,4,70,9,38,52,5,138,72,35,22,6,10,0,1,36,39,0,23,123,79,38,8,49,0,0,0,10,18,23,36,181,14,21,0,0,3,6,45,151,66,49,107,39,6,21,29,48,49,10,12,0,43,0,2,0,5,0,0,13,80,20,122,170,30,136,46,118,22,0,1,0,10,6,0,28,114,33,0,54,18,0,0,65,32,0,48,128,69,116,28,137,7,30,0,41,19,49,68,112,84,44,28,114,125,0,32,82,104,26,61,8,69,80,18,60,69,74,118,49,78,139,4,21,0,0,0,0,16,20,81,18,35,69,36,3,54,68,56,0,0,21,128,68,0,0,0,0,0,23,14,64,73,49,0,7,42,133,142,35,97,102,133,39,48,10,40,31,1,41,10,22,12,0,0,4,0,0,0,0,0,3,28,1,40,194,74,73,36,69,59,118,38,5,102,92,10,86,97,44,1,114,144,6,23,74,28,0,89,129,2,8,42,62,50,0,73,9,0,0,82,51,37,69,67,20,135,29,75,77,19,72,0,0,2,4,22,14,52,7,68,124,16,105,39,34,68,34,27,63,4,1,66,20,0,0,91,73,0,35,4,71,9,37,52,4,134,78,38,16,6,9,0,2,42,39,0,23,122,78,40,7,52,0,0,0,10,18,24,51,144,14,20,0,0,2,3,48,134,70,43,109,41,5,21,28,48,50,11,12,0,45,0,2,0,6,0,0,12,82,16,126,167,13,141,48,111,28,0,1,0,11,4,1,35,110,33,0,57,21,0,0,66,30,0,48,137,69,119,29,134,6,27,0,68,23,91,75,139,94,33,28,115,153,0,31,86,111,26,64,10,68,80,17,67,75,82,115,54,82,151,2,16,0,0,0,0,15,21,84,67,53,112,33,3,64,71,54,0,1,28,134,72,0,0,0,0,1,21,15,60,73,49,0,6,39,122,140,31,89,110,139,42,53,10,48,29,0,46,7,26,13,0,0,4,0,0,0,0,0,1,28,1,50

Radius of gyration: 38.09 Å; Cα contacts (8 Å, |Δi|>4): 2321; chains: 4; bounding box: 97×99×63 Å